Protein AF-0000000075629255 (afdb_homodimer)

Secondary structure (DSSP, 8-state):
--TT--EEEEE--TTSSHHHHHHHHHPPPTT----S----STTEEEEEEEEE-HHHHTT-S----SSSEEETTEEEEEEEEEEPPP--TTGGGT-THHHHHHHHHHH-SEEEEEEETT--B-TTS-B--TTSS-HHHHHHHHHHHHHHHHHHHHHTTHHHHHHHHHHSSS--HHHHHHHHTGGGT--HHHHHHHHHHHTGGGS-GGG--HHHHHHHHHHHHHHHS-EEEEEE-TTSTTHHHHHHHHHHH-TTS-EEE--HHHHHHHHHHHHTTSEE--TT-S--EES-GGGS-HHHHHHHHHHIIIIIHHHSS-SHHHHHHIIIIIIS-EEEEEEESBTTTTB-TT--BS---EEEETT--HHHHHHHH-HHHHHTEEEEEETTTTEEE-TTPPP-TT-EEEEEE-----/--TT--EEEEE--TTSSHHHHHHHHHPPPTT----S----STTEEEEEEEEE-HHHHTT-S----SSSEEETTEEEEEEEEEEPPP--TTGGG--THHHHHHHHHHH-SEEEEEEETT--B-TTS-B--TTSS-HHHHHHHHHHHHHHHHHHHHHTTHHHHHHHHHHSSS--HHHHHHHHTGGGT--HHHHHHHHHHHTGGGS-GGG--HHHHHHHHHHHHHHHS-EEEEEE-TTSTTHHHHHHHHHHH-TTS-EEE--HHHHHHHHHHHHTTSEE--TT-S--EES-GGGS-HHHHHHHHHHIIIIIHHHSS-SHHHHHHIIIIIIS-EEEEEEESBTTTTB-TT--BS---EEEETT--HHHHHHHH-HHHHHTEEEEEETTTTEEE-TTPPP-TT-EEEEEE-----

Organism: Aeropyrum pernix (strain ATCC 700893 / DSM 11879 / JCM 9820 / NBRC 100138 / K1) (NCBI:txid272557)

InterPro domains:
  IPR004095 TGS [PF02824] (351-404)
  IPR004095 TGS [PS51880] (329-405)
  IPR006073 GTP binding domain [PF01926] (9-120)
  IPR006073 GTP binding domain [PR00326] (8-28)
  IPR006073 GTP binding domain [PR00326] (29-47)
  IPR006073 GTP binding domain [PR00326] (81-96)
  IPR006073 GTP binding domain [PR00326] (98-116)
  IPR012675 Beta-grasp domain superfamily [G3DSA:3.10.20.30] (330-407)
  IPR012676 TGS-like [SSF81271] (333-404)
  IPR013646 Obg-like GTPase YGR210-like, G4 motif-containing domain [PF08438] (231-338)
  IPR027417 P-loop containing nucleoside triphosphate hydrolase [G3DSA:3.40.50.300] (8-326)
  IPR027417 P-loop containing nucleoside triphosphate hydrolase [SSF52540] (7-287)
  IPR031167 OBG-type guanine nucleotide-binding (G) domain [PS51710] (6-278)

Structure (mmCIF, N/CA/C/O backbone):
data_AF-0000000075629255-model_v1
#
loop_
_entity.id
_entity.type
_entity.pdbx_description
1 polymer 'GTP-binding protein'
#
loop_
_atom_site.group_PDB
_atom_site.id
_atom_site.type_symbol
_atom_site.label_atom_id
_atom_site.label_alt_id
_atom_site.label_comp_id
_atom_site.label_asym_id
_atom_site.label_entity_id
_atom_site.label_seq_id
_atom_site.pdbx_PDB_ins_code
_atom_site.Cartn_x
_atom_site.Cartn_y
_atom_site.Cartn_z
_atom_site.occupancy
_atom_site.B_iso_or_equiv
_atom_site.auth_seq_id
_atom_site.auth_comp_id
_atom_site.auth_asym_id
_atom_site.auth_atom_id
_atom_site.pdbx_PDB_model_num
ATOM 1 N N . MET A 1 1 ? 13 -17.859 3.586 1 31.09 1 MET A N 1
ATOM 2 C CA . MET A 1 1 ? 11.742 -17.719 2.867 1 31.09 1 MET A CA 1
ATOM 3 C C . MET A 1 1 ? 10.914 -19 2.938 1 31.09 1 MET A C 1
ATOM 5 O O . MET A 1 1 ? 11.453 -20.094 2.742 1 31.09 1 MET A O 1
ATOM 9 N N . GLU A 1 2 ? 9.961 -19.172 3.686 1 42.31 2 GLU A N 1
ATOM 10 C CA . GLU A 1 2 ? 9.289 -20.469 3.826 1 42.31 2 GLU A CA 1
ATOM 11 C C . GLU A 1 2 ? 9.172 -21.172 2.479 1 42.31 2 GLU A C 1
ATOM 13 O O . GLU A 1 2 ? 8.781 -20.562 1.481 1 42.31 2 GLU A O 1
ATOM 18 N N . ALA A 1 3 ? 9.867 -22.125 2.217 1 42.16 3 ALA A N 1
ATOM 19 C CA . ALA A 1 3 ? 9.938 -23.078 1.11 1 42.16 3 ALA A CA 1
ATOM 20 C C . ALA A 1 3 ? 8.547 -23.406 0.581 1 42.16 3 ALA A C 1
ATOM 22 O O . ALA A 1 3 ? 7.648 -23.766 1.35 1 42.16 3 ALA A O 1
ATOM 23 N N . GLY A 1 4 ? 8.109 -22.906 -0.602 1 58.44 4 GLY A N 1
ATOM 24 C CA . GLY A 1 4 ? 7.07 -23.547 -1.386 1 58.44 4 GLY A CA 1
ATOM 25 C C . GLY A 1 4 ? 5.891 -22.641 -1.67 1 58.44 4 GLY A C 1
ATOM 26 O O . GLY A 1 4 ? 4.855 -23.094 -2.162 1 58.44 4 GLY A O 1
ATOM 27 N N . SER A 1 5 ? 6.094 -21.266 -1.151 1 80.25 5 SER A N 1
ATOM 28 C CA . SER A 1 5 ? 4.891 -20.484 -1.394 1 80.25 5 SER A CA 1
ATOM 29 C C . SER A 1 5 ? 4.871 -19.922 -2.811 1 80.25 5 SER A C 1
ATOM 31 O O . SER A 1 5 ? 5.926 -19.625 -3.379 1 80.25 5 SER A O 1
ATOM 33 N N . ILE A 1 6 ? 3.791 -20.062 -3.4 1 93.38 6 ILE A N 1
ATOM 34 C CA . ILE A 1 6 ? 3.545 -19.516 -4.73 1 93.38 6 ILE A CA 1
ATOM 35 C C . ILE A 1 6 ? 3.732 -18 -4.711 1 93.38 6 ILE A C 1
ATOM 37 O O . ILE A 1 6 ? 3.285 -17.328 -3.781 1 93.38 6 ILE A O 1
ATOM 41 N N . VAL A 1 7 ? 4.504 -17.516 -5.684 1 95.06 7 VAL A N 1
ATOM 42 C CA . VAL A 1 7 ? 4.738 -16.078 -5.809 1 95.06 7 VAL A CA 1
ATOM 43 C C . VAL A 1 7 ? 4.125 -15.57 -7.109 1 95.06 7 VAL A C 1
ATOM 45 O O . VAL A 1 7 ? 4.48 -16.031 -8.195 1 95.06 7 VAL A O 1
ATOM 48 N N . LEU A 1 8 ? 3.232 -14.648 -6.98 1 97.25 8 LEU A N 1
ATOM 49 C CA . LEU A 1 8 ? 2.646 -13.984 -8.141 1 97.25 8 LEU A CA 1
ATOM 50 C C . LEU A 1 8 ? 3.232 -12.586 -8.312 1 97.25 8 LEU A C 1
ATOM 52 O O . LEU A 1 8 ? 3.219 -11.781 -7.383 1 97.25 8 LEU A O 1
ATOM 56 N N . GLY A 1 9 ? 3.77 -12.344 -9.492 1 96.12 9 GLY A N 1
ATOM 57 C CA . GLY A 1 9 ? 4.328 -11.031 -9.781 1 96.12 9 GLY A CA 1
ATOM 58 C C . GLY A 1 9 ? 3.334 -10.094 -10.438 1 96.12 9 GLY A C 1
ATOM 59 O O . GLY A 1 9 ? 2.748 -10.422 -11.477 1 96.12 9 GLY A O 1
ATOM 60 N N . LEU A 1 10 ? 3.127 -8.938 -9.844 1 96.31 10 LEU A N 1
ATOM 61 C CA . LEU A 1 10 ? 2.291 -7.902 -10.438 1 96.31 10 LEU A CA 1
ATOM 62 C C . LEU A 1 10 ? 3.107 -7.012 -11.367 1 96.31 10 LEU A C 1
ATOM 64 O O . LEU A 1 10 ? 4.051 -6.352 -10.93 1 96.31 10 LEU A O 1
ATOM 68 N N . VAL A 1 11 ? 2.719 -6.996 -12.594 1 93.38 11 VAL A N 1
ATOM 69 C CA . VAL A 1 11 ? 3.439 -6.207 -13.586 1 93.38 11 VAL A CA 1
ATOM 70 C C . VAL A 1 11 ? 2.488 -5.207 -14.242 1 93.38 11 VAL A C 1
ATOM 72 O O . VAL A 1 11 ? 1.366 -5.559 -14.617 1 93.38 11 VAL A O 1
ATOM 75 N N . GLY A 1 12 ? 2.922 -4 -14.336 1 90.19 12 GLY A N 1
ATOM 76 C CA . GLY A 1 12 ? 2.131 -2.955 -14.969 1 90.19 12 GLY A CA 1
ATOM 77 C C . GLY A 1 12 ? 2.762 -1.58 -14.852 1 90.19 12 GLY A C 1
ATOM 78 O O . GLY A 1 12 ? 3.623 -1.354 -14 1 90.19 12 GLY A O 1
ATOM 79 N N . LYS A 1 13 ? 2.316 -0.713 -15.734 1 84.25 13 LYS A N 1
ATOM 80 C CA . LYS A 1 13 ? 2.832 0.653 -15.695 1 84.25 13 LYS A CA 1
ATOM 81 C C . LYS A 1 13 ? 2.205 1.443 -14.547 1 84.25 13 LYS A C 1
ATOM 83 O O . LYS A 1 13 ? 1.347 0.928 -13.828 1 84.25 13 LYS A O 1
ATOM 88 N N . THR A 1 14 ? 2.66 2.652 -14.383 1 77.81 14 THR A N 1
ATOM 89 C CA . THR A 1 14 ? 2.145 3.521 -13.336 1 77.81 14 THR A CA 1
ATOM 90 C C . THR A 1 14 ? 0.702 3.926 -13.625 1 77.81 14 THR A C 1
ATOM 92 O O . THR A 1 14 ? 0.316 4.074 -14.789 1 77.81 14 THR A O 1
ATOM 95 N N . ASN A 1 15 ? -0.172 4.008 -12.664 1 80.69 15 ASN A N 1
ATOM 96 C CA . ASN A 1 15 ? -1.511 4.59 -12.68 1 80.69 15 ASN A CA 1
ATOM 97 C C . ASN A 1 15 ? -2.531 3.629 -13.281 1 80.69 15 ASN A C 1
ATOM 99 O O . ASN A 1 15 ? -3.689 3.996 -13.492 1 80.69 15 ASN A O 1
ATOM 103 N N . VAL A 1 16 ? -2.154 2.42 -13.492 1 89.94 16 VAL A N 1
ATOM 104 C CA . VAL A 1 16 ? -3.105 1.456 -14.039 1 89.94 16 VAL A CA 1
ATOM 105 C C . VAL A 1 16 ? -3.84 0.754 -12.898 1 89.94 16 VAL A C 1
ATOM 107 O O . VAL A 1 16 ? -4.746 -0.049 -13.133 1 89.94 16 VAL A O 1
ATOM 110 N N . GLY A 1 17 ? -3.438 0.975 -11.703 1 90.19 17 GLY A N 1
ATOM 111 C CA . GLY A 1 17 ? -4.09 0.395 -10.547 1 90.19 17 GLY A CA 1
ATOM 112 C C . GLY A 1 17 ? -3.309 -0.752 -9.93 1 90.19 17 GLY A C 1
ATOM 113 O O . GLY A 1 17 ? -3.846 -1.517 -9.125 1 90.19 17 GLY A O 1
ATOM 114 N N . LYS A 1 18 ? -2.07 -0.898 -10.32 1 91.69 18 LYS A N 1
ATOM 115 C CA . LYS A 1 18 ? -1.198 -1.955 -9.82 1 91.69 18 LYS A CA 1
ATOM 116 C C . LYS A 1 18 ? -1.061 -1.877 -8.305 1 91.69 18 LYS A C 1
ATOM 118 O O . LYS A 1 18 ? -1.255 -2.875 -7.605 1 91.69 18 LYS A O 1
ATOM 123 N N . SER A 1 19 ? -0.744 -0.715 -7.789 1 87.81 19 SER A N 1
ATOM 124 C CA . SER A 1 19 ? -0.58 -0.538 -6.348 1 87.81 19 SER A CA 1
ATOM 125 C C . SER A 1 19 ? -1.904 -0.717 -5.613 1 87.81 19 SER A C 1
ATOM 127 O O . SER A 1 19 ? -1.934 -1.223 -4.492 1 87.81 19 SER A O 1
ATOM 129 N N . THR A 1 20 ? -2.992 -0.248 -6.258 1 91.81 20 THR A N 1
ATOM 130 C CA . THR A 1 20 ? -4.312 -0.428 -5.668 1 91.81 20 THR A CA 1
ATOM 131 C C . THR A 1 20 ? -4.66 -1.91 -5.555 1 91.81 20 THR A C 1
ATOM 133 O O . THR A 1 20 ? -5.188 -2.355 -4.531 1 91.81 20 THR A O 1
ATOM 136 N N . PHE A 1 21 ? -4.34 -2.635 -6.609 1 96.62 21 PHE A N 1
ATOM 137 C CA . PHE A 1 21 ? -4.555 -4.078 -6.582 1 96.62 21 PHE A CA 1
ATOM 138 C C . PHE A 1 21 ? -3.744 -4.723 -5.465 1 96.62 21 PHE A C 1
ATOM 140 O O . PHE A 1 21 ? -4.27 -5.531 -4.695 1 96.62 21 PHE A O 1
ATOM 147 N N . PHE A 1 22 ? -2.494 -4.332 -5.391 1 94.31 22 PHE A N 1
ATOM 148 C CA . PHE A 1 22 ? -1.605 -4.863 -4.363 1 94.31 22 PHE A CA 1
ATOM 149 C C . PHE A 1 22 ? -2.172 -4.605 -2.973 1 94.31 22 PHE A C 1
ATOM 151 O O . PHE A 1 22 ? -2.236 -5.516 -2.145 1 94.31 22 PHE A O 1
ATOM 158 N N . ALA A 1 23 ? -2.629 -3.426 -2.736 1 89.69 23 ALA A N 1
ATOM 159 C CA . ALA A 1 23 ? -3.195 -3.045 -1.444 1 89.69 23 ALA A CA 1
ATOM 160 C C . ALA A 1 23 ? -4.477 -3.824 -1.158 1 89.69 23 ALA A C 1
ATOM 162 O O . ALA A 1 23 ? -4.668 -4.328 -0.049 1 89.69 23 ALA A O 1
ATOM 163 N N . ALA A 1 24 ? -5.301 -3.969 -2.137 1 94.56 24 ALA A N 1
ATOM 164 C CA . ALA A 1 24 ? -6.578 -4.66 -1.975 1 94.56 24 ALA A CA 1
ATOM 165 C C . ALA A 1 24 ? -6.363 -6.145 -1.69 1 94.56 24 ALA A C 1
ATOM 167 O O . ALA A 1 24 ? -6.973 -6.703 -0.776 1 94.56 24 ALA A O 1
ATOM 168 N N . ALA A 1 25 ? -5.461 -6.719 -2.441 1 95.5 25 ALA A N 1
ATOM 169 C CA . ALA A 1 25 ? -5.223 -8.156 -2.361 1 95.5 25 ALA A CA 1
ATOM 170 C C . ALA A 1 25 ? -4.539 -8.531 -1.05 1 95.5 25 ALA A C 1
ATOM 172 O O . ALA A 1 25 ? -4.637 -9.672 -0.593 1 95.5 25 ALA A O 1
ATOM 173 N N . THR A 1 26 ? -3.846 -7.57 -0.436 1 89.56 26 THR A N 1
ATOM 174 C CA . THR A 1 26 ? -3.051 -7.895 0.743 1 89.56 26 THR A CA 1
ATOM 175 C C . THR A 1 26 ? -3.707 -7.344 2.006 1 89.56 26 THR A C 1
ATOM 177 O O . THR A 1 26 ? -3.152 -7.461 3.102 1 89.56 26 THR A O 1
ATOM 180 N N . GLU A 1 27 ? -4.844 -6.727 1.787 1 81.25 27 GLU A N 1
ATOM 181 C CA . GLU A 1 27 ? -5.59 -6.289 2.963 1 81.25 27 GLU A CA 1
ATOM 182 C C . GLU A 1 27 ? -5.898 -7.461 3.889 1 81.25 27 GLU A C 1
ATOM 184 O O . GLU A 1 27 ? -6.262 -8.539 3.428 1 81.25 27 GLU A O 1
ATOM 189 N N . VAL A 1 28 ? -5.613 -7.176 5.117 1 67.44 28 VAL A N 1
ATOM 190 C CA . VAL A 1 28 ? -5.836 -8.234 6.094 1 67.44 28 VAL A CA 1
ATOM 191 C C . VAL A 1 28 ? -7.336 -8.406 6.34 1 67.44 28 VAL A C 1
ATOM 193 O O . VAL A 1 28 ? -8.039 -7.43 6.605 1 67.44 28 VAL A O 1
ATOM 196 N N . PRO A 1 29 ? -7.75 -9.633 6.023 1 61.5 29 PRO A N 1
ATOM 197 C CA . PRO A 1 29 ? -9.172 -9.859 6.312 1 61.5 29 PRO A CA 1
ATOM 198 C C . PRO A 1 29 ? -9.5 -9.695 7.793 1 61.5 29 PRO A C 1
ATOM 200 O O . PRO A 1 29 ? -8.617 -9.805 8.648 1 61.5 29 PRO A O 1
ATOM 203 N N . VAL A 1 30 ? -10.75 -9.266 8.125 1 57.47 30 VAL A N 1
ATOM 204 C CA . VAL A 1 30 ? -11.297 -8.984 9.445 1 57.47 30 VAL A CA 1
ATOM 205 C C . VAL A 1 30 ? -11.047 -10.172 10.367 1 57.47 30 VAL A C 1
ATOM 207 O O . VAL A 1 30 ? -11.086 -11.328 9.938 1 57.47 30 VAL A O 1
ATOM 210 N N . LYS A 1 31 ? -10.773 -10.094 11.562 1 56.34 31 LYS A N 1
ATOM 211 C CA . LYS A 1 31 ? -10.852 -10.984 12.719 1 56.34 31 LYS A CA 1
ATOM 212 C C . LYS A 1 31 ? -9.656 -11.938 12.766 1 56.34 31 LYS A C 1
ATOM 214 O O . LYS A 1 31 ? -9.742 -13.023 13.336 1 56.34 31 LYS A O 1
ATOM 219 N N . ILE A 1 32 ? -8.727 -11.562 11.836 1 54.44 32 ILE A N 1
ATOM 220 C CA . ILE A 1 32 ? -7.684 -12.578 11.898 1 54.44 32 ILE A CA 1
ATOM 221 C C . ILE A 1 32 ? -6.531 -12.086 12.766 1 54.44 32 ILE A C 1
ATOM 223 O O . ILE A 1 32 ? -5.898 -11.07 12.453 1 54.44 32 ILE A O 1
ATOM 227 N N . GLU A 1 33 ? -6.523 -12.5 13.914 1 53.94 33 GLU A N 1
ATOM 228 C CA . GLU A 1 33 ? -5.477 -12.172 14.883 1 53.94 33 GLU A CA 1
ATOM 229 C C . GLU A 1 33 ? -4.125 -12.727 14.438 1 53.94 33 GLU A C 1
ATOM 231 O O . GLU A 1 33 ? -3.092 -12.078 14.625 1 53.94 33 GLU A O 1
ATOM 236 N N . ASN A 1 34 ? -4.18 -14 13.93 1 54.41 34 ASN A N 1
ATOM 237 C CA . ASN A 1 34 ? -2.896 -14.656 13.688 1 54.41 34 ASN A CA 1
ATOM 238 C C . ASN A 1 34 ? -2.613 -14.797 12.195 1 54.41 34 ASN A C 1
ATOM 240 O O . ASN A 1 34 ? -3.354 -15.477 11.484 1 54.41 34 ASN A O 1
ATOM 244 N N . ARG A 1 35 ? -1.658 -13.906 11.766 1 60.62 35 ARG A N 1
ATOM 245 C CA . ARG A 1 35 ? -1.276 -14.062 10.367 1 60.62 35 ARG A CA 1
ATOM 246 C C . ARG A 1 35 ? -0.141 -15.07 10.211 1 60.62 35 ARG A C 1
ATOM 248 O O . ARG A 1 35 ? 0.908 -14.93 10.844 1 60.62 35 ARG A O 1
ATOM 255 N N . PRO A 1 36 ? -0.364 -16.094 9.383 1 57.44 36 PRO A N 1
ATOM 256 C CA . PRO A 1 36 ? 0.616 -17.172 9.273 1 57.44 36 PRO A CA 1
ATOM 257 C C . PRO A 1 36 ? 1.936 -16.719 8.656 1 57.44 36 PRO A C 1
ATOM 259 O O . PRO A 1 36 ? 2.975 -17.344 8.875 1 57.44 36 PRO A O 1
ATOM 262 N N . PHE A 1 37 ? 1.873 -15.531 7.785 1 63.34 37 PHE A N 1
ATOM 263 C CA . PHE A 1 37 ? 3.08 -15.203 7.035 1 63.34 37 PHE A CA 1
ATOM 264 C C . PHE A 1 37 ? 3.348 -13.703 7.066 1 63.34 37 PHE A C 1
ATOM 266 O O . PHE A 1 37 ? 2.414 -12.898 7.027 1 63.34 37 PHE A O 1
ATOM 273 N N . VAL A 1 38 ? 4.633 -13.422 7.477 1 66 38 VAL A N 1
ATOM 274 C CA . VAL A 1 38 ? 5.023 -12.016 7.461 1 66 38 VAL A CA 1
ATOM 275 C C . VAL A 1 38 ? 6.137 -11.797 6.438 1 66 38 VAL A C 1
ATOM 277 O O . VAL A 1 38 ? 7.027 -12.641 6.293 1 66 38 VAL A O 1
ATOM 280 N N . THR A 1 39 ? 5.918 -10.812 5.605 1 74.12 39 THR A N 1
ATOM 281 C CA . THR A 1 39 ? 6.969 -10.414 4.672 1 74.12 39 THR A CA 1
ATOM 282 C C . THR A 1 39 ? 7.648 -9.125 5.137 1 74.12 39 THR A C 1
ATOM 284 O O . THR A 1 39 ? 6.984 -8.219 5.637 1 74.12 39 THR A O 1
ATOM 287 N N . ILE A 1 40 ? 8.93 -9.133 5.059 1 77.69 40 ILE A N 1
ATOM 288 C CA . ILE A 1 40 ? 9.68 -7.98 5.543 1 77.69 40 ILE A CA 1
ATOM 289 C C . ILE A 1 40 ? 9.914 -7.004 4.391 1 77.69 40 ILE A C 1
ATOM 291 O O . ILE A 1 40 ? 10.195 -5.824 4.621 1 77.69 40 ILE A O 1
ATOM 295 N N . GLU A 1 41 ? 9.867 -7.527 3.135 1 83.38 41 GLU A N 1
ATOM 296 C CA . GLU A 1 41 ? 10.055 -6.664 1.974 1 83.38 41 GLU A CA 1
ATOM 297 C C . GLU A 1 41 ? 8.797 -5.84 1.692 1 83.38 41 GLU A C 1
ATOM 299 O O . GLU A 1 41 ? 7.691 -6.375 1.693 1 83.38 41 GLU A O 1
ATOM 304 N N . PRO A 1 42 ? 8.992 -4.578 1.436 1 81.81 42 PRO A N 1
ATOM 305 C CA . PRO A 1 42 ? 7.832 -3.701 1.263 1 81.81 42 PRO A CA 1
ATOM 306 C C . PRO A 1 42 ? 7.012 -4.051 0.023 1 81.81 42 PRO A C 1
ATOM 308 O O . PRO A 1 42 ? 5.805 -3.789 -0.017 1 81.81 42 PRO A O 1
ATOM 311 N N . ASN A 1 43 ? 7.684 -4.551 -0.955 1 86.38 43 ASN A N 1
ATOM 312 C CA . ASN A 1 43 ? 6.984 -4.828 -2.205 1 86.38 43 ASN A CA 1
ATOM 313 C C . ASN A 1 43 ? 6.469 -6.262 -2.254 1 86.38 43 ASN A C 1
ATOM 315 O O . ASN A 1 43 ? 6.055 -6.742 -3.311 1 86.38 43 ASN A O 1
ATOM 319 N N . VAL A 1 44 ? 6.59 -6.926 -1.163 1 90.31 44 VAL A N 1
ATOM 320 C CA . VAL A 1 44 ? 6.047 -8.281 -1.073 1 90.31 44 VAL A CA 1
ATOM 321 C C . VAL A 1 44 ? 4.91 -8.312 -0.052 1 90.31 44 VAL A C 1
ATOM 323 O O . VAL A 1 44 ? 5.055 -7.809 1.063 1 90.31 44 VAL A O 1
ATOM 326 N N . GLY A 1 45 ? 3.783 -8.773 -0.448 1 88.75 45 GLY A N 1
ATOM 327 C CA . GLY A 1 45 ? 2.631 -8.938 0.424 1 88.75 45 GLY A CA 1
ATOM 328 C C . GLY A 1 45 ? 2.014 -10.32 0.332 1 88.75 45 GLY A C 1
ATOM 329 O O . GLY A 1 45 ? 2.438 -11.148 -0.481 1 88.75 45 GLY A O 1
ATOM 330 N N . VAL A 1 46 ? 1.094 -10.586 1.232 1 90.56 46 VAL A N 1
ATOM 331 C CA . VAL A 1 46 ? 0.417 -11.875 1.235 1 90.56 46 VAL A CA 1
ATOM 332 C C . VAL A 1 46 ? -1.032 -11.703 0.791 1 90.56 46 VAL A C 1
ATOM 334 O O . VAL A 1 46 ? -1.792 -10.953 1.408 1 90.56 46 VAL A O 1
ATOM 337 N N . GLY A 1 47 ? -1.305 -12.266 -0.382 1 92.38 47 GLY A N 1
ATOM 338 C CA . GLY A 1 47 ? -2.682 -12.438 -0.819 1 92.38 47 GLY A CA 1
ATOM 339 C C . GLY A 1 47 ? -3.213 -13.836 -0.579 1 92.38 47 GLY A C 1
ATOM 340 O O . GLY A 1 47 ? -2.523 -14.68 0 1 92.38 47 GLY A O 1
ATOM 341 N N . TYR A 1 48 ? -4.52 -14.109 -1.026 1 93.94 48 TYR A N 1
ATOM 342 C CA . TYR A 1 48 ? -5.105 -15.414 -0.732 1 93.94 48 TYR A CA 1
ATOM 343 C C . TYR A 1 48 ? -5.871 -15.953 -1.937 1 93.94 48 TYR A C 1
ATOM 345 O O . TYR A 1 48 ? -6.676 -15.234 -2.539 1 93.94 48 TYR A O 1
ATOM 353 N N . ALA A 1 49 ? -5.508 -17.125 -2.285 1 96.75 49 ALA A N 1
ATOM 354 C CA . ALA A 1 49 ? -6.41 -17.875 -3.143 1 96.75 49 ALA A CA 1
ATOM 355 C C . ALA A 1 49 ? -7.562 -18.469 -2.34 1 96.75 49 ALA A C 1
ATOM 357 O O . ALA A 1 49 ? -7.387 -18.859 -1.181 1 96.75 49 ALA A O 1
ATOM 358 N N . ARG A 1 50 ? -8.68 -18.531 -2.969 1 96.5 50 ARG A N 1
ATOM 359 C CA . ARG A 1 50 ? -9.883 -18.953 -2.262 1 96.5 50 ARG A CA 1
ATOM 360 C C . ARG A 1 50 ? -10.469 -20.219 -2.877 1 96.5 50 ARG A C 1
ATOM 362 O O . ARG A 1 50 ? -10.586 -20.328 -4.102 1 96.5 50 ARG A O 1
ATOM 369 N N . LYS A 1 51 ? -10.781 -21.141 -1.991 1 96.69 51 LYS A N 1
ATOM 370 C CA . LYS A 1 51 ? -11.445 -22.375 -2.387 1 96.69 51 LYS A CA 1
ATOM 371 C C . LYS A 1 51 ? -12.383 -22.859 -1.286 1 96.69 51 LYS A C 1
ATOM 373 O O . LYS A 1 51 ? -12.234 -22.484 -0.122 1 96.69 51 LYS A O 1
ATOM 378 N N . ARG A 1 52 ? -13.391 -23.641 -1.753 1 97.12 52 ARG A N 1
ATOM 379 C CA . ARG A 1 52 ? -14.242 -24.219 -0.731 1 97.12 52 ARG A CA 1
ATOM 380 C C . ARG A 1 52 ? -13.445 -25.125 0.2 1 97.12 52 ARG A C 1
ATOM 382 O O . ARG A 1 52 ? -12.641 -25.938 -0.258 1 97.12 52 ARG A O 1
ATOM 389 N N . CYS A 1 53 ? -13.641 -24.969 1.451 1 97.31 53 CYS A N 1
ATOM 390 C CA . CYS A 1 53 ? -12.859 -25.703 2.449 1 97.31 53 CYS A CA 1
ATOM 391 C C . CYS A 1 53 ? -13.281 -27.172 2.5 1 97.31 53 CYS A C 1
ATOM 393 O O . CYS A 1 53 ? -14.469 -27.484 2.4 1 97.31 53 CYS A O 1
ATOM 395 N N . ALA A 1 54 ? -12.344 -28.031 2.742 1 96.81 54 ALA A N 1
ATOM 396 C CA . ALA A 1 54 ? -12.594 -29.484 2.773 1 96.81 54 ALA A CA 1
ATOM 397 C C . ALA A 1 54 ? -13.562 -29.844 3.898 1 96.81 54 ALA A C 1
ATOM 399 O O . ALA A 1 54 ? -14.312 -30.812 3.791 1 96.81 54 ALA A O 1
ATOM 400 N N . HIS A 1 55 ? -13.578 -29.094 5.02 1 97.44 55 HIS A N 1
ATOM 401 C CA . HIS A 1 55 ? -14.438 -29.453 6.141 1 97.44 55 HIS A CA 1
ATOM 402 C C . HIS A 1 55 ? -15.906 -29.406 5.738 1 97.44 55 HIS A C 1
ATOM 404 O O . HIS A 1 55 ? -16.734 -30.156 6.277 1 97.44 55 HIS A O 1
ATOM 410 N N . VAL A 1 56 ? -16.234 -28.484 4.852 1 97.12 56 VAL A N 1
ATOM 411 C CA . VAL A 1 56 ? -17.609 -28.344 4.383 1 97.12 56 VAL A CA 1
ATOM 412 C C . VAL A 1 56 ? -18 -29.578 3.559 1 97.12 56 VAL A C 1
ATOM 414 O O . VAL A 1 56 ? -19.078 -30.141 3.748 1 97.12 56 VAL A O 1
ATOM 417 N N . GLU A 1 57 ? -17.156 -29.969 2.691 1 93.56 57 GLU A N 1
ATOM 418 C CA . GLU A 1 57 ? -17.422 -31.125 1.833 1 93.56 57 GLU A CA 1
ATOM 419 C C . GLU A 1 57 ? -17.531 -32.406 2.65 1 93.56 57 GLU A C 1
ATOM 421 O O . GLU A 1 57 ? -18.312 -33.312 2.314 1 93.56 57 GLU A O 1
ATOM 426 N N . LEU A 1 58 ? -16.75 -32.469 3.703 1 95.69 58 LEU A N 1
ATOM 427 C CA . LEU A 1 58 ? -16.703 -33.688 4.543 1 95.69 58 LEU A CA 1
ATOM 428 C C . LEU A 1 58 ? -17.812 -33.656 5.582 1 95.69 58 LEU A C 1
ATOM 430 O O . LEU A 1 58 ? -18.016 -34.625 6.301 1 95.69 58 LEU A O 1
ATOM 434 N N . GLY A 1 59 ? -18.516 -32.5 5.707 1 95.62 59 GLY A N 1
ATOM 435 C CA . GLY A 1 59 ? -19.594 -32.375 6.668 1 95.62 59 GLY A CA 1
ATOM 436 C C . GLY A 1 59 ? -19.109 -32.219 8.094 1 95.62 59 GLY A C 1
ATOM 437 O O . GLY A 1 59 ? -19.781 -32.625 9.039 1 95.62 59 GLY A O 1
ATOM 438 N N . LEU A 1 60 ? -17.953 -31.734 8.219 1 96.19 60 LEU A N 1
ATOM 439 C CA . LEU A 1 60 ? -17.422 -31.484 9.555 1 96.19 60 LEU A CA 1
ATOM 440 C C . LEU A 1 60 ? -17.953 -30.172 10.109 1 96.19 60 LEU A C 1
ATOM 442 O O . LEU A 1 60 ? -18.172 -29.219 9.359 1 96.19 60 LEU A O 1
ATOM 446 N N . PRO A 1 61 ? -18.141 -30.094 11.422 1 94.62 61 PRO A N 1
ATOM 447 C CA . PRO A 1 61 ? -18.734 -28.906 12.023 1 94.62 61 PRO A CA 1
ATOM 448 C C . PRO A 1 61 ? -17.797 -27.688 11.992 1 94.62 61 PRO A C 1
ATOM 450 O O . PRO A 1 61 ? -18.25 -26.547 12.062 1 94.62 61 PRO A O 1
ATOM 453 N N . ARG A 1 62 ? -16.469 -27.969 11.969 1 96 62 ARG A N 1
ATOM 454 C CA . ARG A 1 62 ? -15.5 -26.875 11.984 1 96 62 ARG A CA 1
ATOM 455 C C . ARG A 1 62 ? -14.141 -27.344 11.461 1 96 62 ARG A C 1
ATOM 457 O O . ARG A 1 62 ? -13.945 -28.531 11.195 1 96 62 ARG A O 1
ATOM 464 N N . CYS A 1 63 ? -13.32 -26.438 11.258 1 97 63 CYS A N 1
ATOM 465 C CA . CYS A 1 63 ? -11.906 -26.688 11.008 1 97 63 CYS A CA 1
ATOM 466 C C . CYS A 1 63 ? -11.031 -25.734 11.836 1 97 63 CYS A C 1
ATOM 468 O O . CYS A 1 63 ? -11.531 -24.797 12.445 1 97 63 CYS A O 1
ATOM 470 N N . ASP A 1 64 ? -9.789 -26.047 11.969 1 95.31 64 ASP A N 1
ATOM 471 C CA . ASP A 1 64 ? -8.836 -25.281 12.773 1 95.31 64 ASP A CA 1
ATOM 472 C C . ASP A 1 64 ? -7.621 -24.875 11.938 1 95.31 64 ASP A C 1
ATOM 474 O O . ASP A 1 64 ? -6.504 -25.344 12.188 1 95.31 64 ASP A O 1
ATOM 478 N N . PRO A 1 65 ? -7.855 -23.953 11 1 92.81 65 PRO A N 1
ATOM 479 C CA . PRO A 1 65 ? -6.746 -23.609 10.109 1 92.81 65 PRO A CA 1
ATOM 480 C C . PRO A 1 65 ? -5.566 -22.984 10.844 1 92.81 65 PRO A C 1
ATOM 482 O O . PRO A 1 65 ? -5.758 -22.188 11.766 1 92.81 65 PRO A O 1
ATOM 485 N N . VAL A 1 66 ? -4.344 -23.359 10.438 1 90.06 66 VAL A N 1
ATOM 486 C CA . VAL A 1 66 ? -3.121 -22.828 11.031 1 90.06 66 VAL A CA 1
ATOM 487 C C . VAL A 1 66 ? -2.338 -22.047 9.992 1 90.06 66 VAL A C 1
ATOM 489 O O . VAL A 1 66 ? -2.039 -20.859 10.195 1 90.06 66 VAL A O 1
ATOM 492 N N . ASN A 1 67 ? -2.08 -22.609 8.82 1 89.38 67 ASN A N 1
ATOM 493 C CA . ASN A 1 67 ? -1.266 -21.938 7.816 1 89.38 67 ASN A CA 1
ATOM 494 C C . ASN A 1 67 ? -2.131 -21.219 6.785 1 89.38 67 ASN A C 1
ATOM 496 O O . ASN A 1 67 ? -1.651 -20.875 5.707 1 89.38 67 ASN A O 1
ATOM 500 N N . SER A 1 68 ? -3.393 -21.125 7.07 1 91.88 68 SER A N 1
ATOM 501 C CA . SER A 1 68 ? -4.387 -20.5 6.203 1 91.88 68 SER A CA 1
ATOM 502 C C . SER A 1 68 ? -5.551 -19.938 7.012 1 91.88 68 SER A C 1
ATOM 504 O O . SER A 1 68 ? -5.449 -19.781 8.227 1 91.88 68 SER A O 1
ATOM 506 N N . LEU A 1 69 ? -6.605 -19.516 6.262 1 90.38 69 LEU A N 1
ATOM 507 C CA . LEU A 1 69 ? -7.809 -19.016 6.918 1 90.38 69 LEU A CA 1
ATOM 508 C C . LEU A 1 69 ? -9.047 -19.719 6.375 1 90.38 69 LEU A C 1
ATOM 510 O O . LEU A 1 69 ? -9.039 -20.234 5.254 1 90.38 69 LEU A O 1
ATOM 514 N N . CYS A 1 70 ? -9.977 -19.781 7.273 1 93.25 70 CYS A N 1
ATOM 515 C CA . CYS A 1 70 ? -11.281 -20.281 6.832 1 93.25 70 CYS A CA 1
ATOM 516 C C . CYS A 1 70 ? -12.391 -19.312 7.25 1 93.25 70 CYS A C 1
ATOM 518 O O . CYS A 1 70 ? -12.562 -19.031 8.438 1 93.25 70 CYS A O 1
ATOM 520 N N . ILE A 1 71 ? -13.07 -18.797 6.293 1 92.5 71 ILE A N 1
ATOM 521 C CA . ILE A 1 71 ? -14.148 -17.844 6.535 1 92.5 71 ILE A CA 1
ATOM 522 C C . ILE A 1 71 ? -15.438 -18.344 5.883 1 92.5 71 ILE A C 1
ATOM 524 O O . ILE A 1 71 ? -15.531 -18.422 4.656 1 92.5 71 ILE A O 1
ATOM 528 N N . GLU A 1 72 ? -16.375 -18.703 6.715 1 92.94 72 GLU A N 1
ATOM 529 C CA . GLU A 1 72 ? -17.703 -19.141 6.273 1 92.94 72 GLU A CA 1
ATOM 530 C C . GLU A 1 72 ? -17.594 -20.25 5.23 1 92.94 72 GLU A C 1
ATOM 532 O O . GLU A 1 72 ? -18.25 -20.188 4.18 1 92.94 72 GLU A O 1
ATOM 537 N N . GLY A 1 73 ? -16.672 -21.156 5.438 1 95.5 73 GLY A N 1
ATOM 538 C CA . GLY A 1 73 ? -16.578 -22.344 4.617 1 95.5 73 GLY A CA 1
ATOM 539 C C . GLY A 1 73 ? -15.641 -22.188 3.439 1 95.5 73 GLY A C 1
ATOM 540 O O . GLY A 1 73 ? -15.508 -23.109 2.621 1 95.5 73 GLY A O 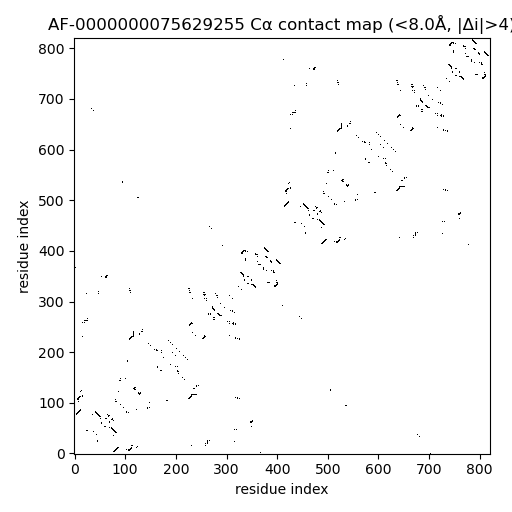1
ATOM 541 N N . TRP A 1 74 ? -15.031 -21.062 3.361 1 95.38 74 TRP A N 1
ATOM 542 C CA . TRP A 1 74 ? -14.047 -20.828 2.312 1 95.38 74 TRP A CA 1
ATOM 543 C C . TRP A 1 74 ? -12.633 -20.812 2.885 1 95.38 74 TRP A C 1
ATOM 545 O O . TRP A 1 74 ? -12.352 -20.094 3.846 1 95.38 74 TRP A O 1
ATOM 555 N N . ARG A 1 75 ? -11.797 -21.641 2.326 1 95.25 75 ARG A N 1
ATOM 556 C CA . ARG A 1 75 ? -10.398 -21.672 2.732 1 95.25 75 ARG A CA 1
ATOM 557 C C . ARG A 1 75 ? -9.586 -20.641 1.968 1 95.25 75 ARG A C 1
ATOM 559 O O . ARG A 1 75 ? -9.664 -20.562 0.74 1 95.25 75 ARG A O 1
ATOM 566 N N . PHE A 1 76 ? -8.969 -19.766 2.629 1 94.31 76 PHE A N 1
ATOM 567 C CA . PHE A 1 76 ? -8.086 -18.75 2.059 1 94.31 76 PHE A CA 1
ATOM 568 C C . PHE A 1 76 ? -6.625 -19.188 2.189 1 94.31 76 PHE A C 1
ATOM 570 O O . PHE A 1 76 ? -6.07 -19.188 3.291 1 94.31 76 PHE A O 1
ATOM 577 N N . ILE A 1 77 ? -6.035 -19.531 1.104 1 94.69 77 ILE A N 1
ATOM 578 C CA . ILE A 1 77 ? -4.691 -20.094 1.063 1 94.69 77 ILE A CA 1
ATOM 579 C C . ILE A 1 77 ? -3.684 -19 0.713 1 94.69 77 ILE A C 1
ATOM 581 O O . ILE A 1 77 ? -3.781 -18.375 -0.344 1 94.69 77 ILE A O 1
ATOM 585 N N . PRO A 1 78 ? -2.744 -18.766 1.546 1 93 78 PRO A N 1
ATOM 586 C CA . PRO A 1 78 ? -1.821 -17.656 1.336 1 93 78 PRO A CA 1
ATOM 587 C C . PRO A 1 78 ? -0.938 -17.844 0.105 1 93 78 PRO A C 1
ATOM 589 O O . PRO A 1 78 ? -0.487 -18.953 -0.173 1 93 78 PRO A O 1
ATOM 592 N N . VAL A 1 79 ? -0.819 -16.781 -0.625 1 94.38 79 VAL A N 1
ATOM 593 C CA . VAL A 1 79 ? 0.119 -16.672 -1.737 1 94.38 79 VAL A CA 1
ATOM 594 C C . VAL A 1 79 ? 0.882 -15.359 -1.647 1 94.38 79 VAL A C 1
ATOM 596 O O . VAL A 1 79 ? 0.345 -14.352 -1.171 1 94.38 79 VAL A O 1
ATOM 599 N N . LYS A 1 80 ? 2.1 -15.352 -2.07 1 93.69 80 LYS A N 1
ATOM 600 C CA . LYS A 1 80 ? 2.889 -14.125 -2.053 1 93.69 80 LYS A CA 1
ATOM 601 C C . LYS A 1 80 ? 2.629 -13.289 -3.301 1 93.69 80 LYS A C 1
ATOM 603 O O . LYS A 1 80 ? 2.521 -13.828 -4.406 1 93.69 80 LYS A O 1
ATOM 608 N N . LEU A 1 81 ? 2.414 -12.039 -3.066 1 95.25 81 LEU A N 1
ATOM 609 C CA . LEU A 1 81 ? 2.305 -11.07 -4.148 1 95.25 81 LEU A CA 1
ATOM 610 C C . LEU A 1 81 ? 3.531 -10.164 -4.195 1 95.25 81 LEU A C 1
ATOM 612 O O . LEU A 1 81 ? 3.947 -9.625 -3.168 1 95.25 81 LEU A O 1
ATOM 616 N N . LEU A 1 82 ? 4.102 -10.094 -5.316 1 94.12 82 LEU A N 1
ATOM 617 C CA . LEU A 1 82 ? 5.281 -9.258 -5.531 1 94.12 82 LEU A CA 1
ATOM 618 C C . LEU A 1 82 ? 4.953 -8.07 -6.426 1 94.12 82 LEU A C 1
ATOM 620 O O . LEU A 1 82 ? 4.574 -8.25 -7.586 1 94.12 82 LEU A O 1
ATOM 624 N N . ASP A 1 83 ? 5 -6.906 -5.879 1 91.25 83 ASP A N 1
ATOM 625 C CA . ASP A 1 83 ? 4.828 -5.688 -6.664 1 91.25 83 ASP A CA 1
ATOM 626 C C . ASP A 1 83 ? 6.09 -5.359 -7.453 1 91.25 83 ASP A C 1
ATOM 628 O O . ASP A 1 83 ? 7.07 -4.867 -6.891 1 91.25 83 ASP A O 1
ATOM 632 N N . VAL A 1 84 ? 6.004 -5.605 -8.703 1 87.31 84 VAL A N 1
ATOM 633 C CA . VAL A 1 84 ? 7.16 -5.379 -9.562 1 87.31 84 VAL A CA 1
ATOM 634 C C . VAL A 1 84 ? 7.25 -3.9 -9.93 1 87.31 84 VAL A C 1
ATOM 636 O O . VAL A 1 84 ? 6.238 -3.27 -10.242 1 87.31 84 VAL A O 1
ATOM 639 N N . ALA A 1 85 ? 8.445 -3.352 -9.766 1 74.31 85 ALA A N 1
ATOM 640 C CA . ALA A 1 85 ? 8.648 -1.933 -10.055 1 74.31 85 ALA A CA 1
ATOM 641 C C . ALA A 1 85 ? 8.133 -1.572 -11.445 1 74.31 85 ALA A C 1
ATOM 643 O O . ALA A 1 85 ? 8.219 -2.379 -12.375 1 74.31 85 ALA A O 1
ATOM 644 N N . GLY A 1 86 ? 7.453 -0.425 -11.555 1 66.38 86 GLY A N 1
ATOM 645 C CA . GLY A 1 86 ? 6.809 0.009 -12.781 1 66.38 86 GLY A CA 1
ATOM 646 C C . GLY A 1 86 ? 7.719 -0.054 -13.992 1 66.38 86 GLY A C 1
ATOM 647 O O . GLY A 1 86 ? 8.906 0.256 -13.898 1 66.38 86 GLY A O 1
ATOM 648 N N . LEU A 1 87 ? 7.18 -0.697 -15.125 1 61.81 87 LEU A N 1
ATOM 649 C CA . LEU A 1 87 ? 7.871 -0.832 -16.406 1 61.81 87 LEU A CA 1
ATOM 650 C C . LEU A 1 87 ? 7.93 0.506 -17.141 1 61.81 87 LEU A C 1
ATOM 652 O O . LEU A 1 87 ? 6.926 1.213 -17.234 1 61.81 87 LEU A O 1
ATOM 656 N N . VAL A 1 88 ? 9.125 1.117 -17.125 1 58.38 88 VAL A N 1
ATOM 657 C CA . VAL A 1 88 ? 9.273 2.266 -18.016 1 58.38 88 VAL A CA 1
ATOM 658 C C . VAL A 1 88 ? 9.742 1.797 -19.391 1 58.38 88 VAL A C 1
ATOM 660 O O . VAL A 1 88 ? 10.477 0.812 -19.5 1 58.38 88 VAL A O 1
ATOM 663 N N . PRO A 1 89 ? 9.039 2.322 -20.375 1 56.31 89 PRO A N 1
ATOM 664 C CA . PRO A 1 89 ? 9.531 1.942 -21.688 1 56.31 89 PRO A CA 1
ATOM 665 C C . PRO A 1 89 ? 11.055 1.987 -21.797 1 56.31 89 PRO A C 1
ATOM 667 O O . PRO A 1 89 ? 11.68 2.941 -21.328 1 56.31 89 PRO A O 1
ATOM 670 N N . GLY A 1 90 ? 11.656 0.951 -22.328 1 59.03 90 GLY A N 1
ATOM 671 C CA . GLY A 1 90 ? 13.102 0.868 -22.5 1 59.03 90 GLY A CA 1
ATOM 672 C C . GLY A 1 90 ? 13.805 0.25 -21.312 1 59.03 90 GLY A C 1
ATOM 673 O O . GLY A 1 90 ? 15.039 0.285 -21.219 1 59.03 90 GLY A O 1
ATOM 674 N N . ALA A 1 91 ? 13.062 -0.303 -20.469 1 55 91 ALA A N 1
ATOM 675 C CA . ALA A 1 91 ? 13.602 -0.912 -19.266 1 55 91 ALA A CA 1
ATOM 676 C C . ALA A 1 91 ? 14.633 -1.988 -19.594 1 55 91 ALA A C 1
ATOM 678 O O . ALA A 1 91 ? 15.602 -2.188 -18.859 1 55 91 ALA A O 1
ATOM 679 N N . HIS A 1 92 ? 14.516 -2.525 -20.734 1 51.09 92 HIS A N 1
ATOM 680 C CA . HIS A 1 92 ? 15.398 -3.613 -21.141 1 51.09 92 HIS A CA 1
ATOM 681 C C . HIS A 1 92 ? 16.781 -3.088 -21.5 1 51.09 92 HIS A C 1
ATOM 683 O O . HIS A 1 92 ? 17.75 -3.861 -21.578 1 51.09 92 HIS A O 1
ATOM 689 N N . ARG A 1 93 ? 16.859 -1.847 -21.719 1 56.09 93 ARG A N 1
ATOM 690 C CA . ARG A 1 93 ? 18.141 -1.283 -22.156 1 56.09 93 ARG A CA 1
ATOM 691 C C . ARG A 1 93 ? 19.062 -1.06 -20.969 1 56.09 93 ARG A C 1
ATOM 693 O O . ARG A 1 93 ? 20.094 -0.389 -21.109 1 56.09 93 ARG A O 1
ATOM 700 N N . GLY A 1 94 ? 18.828 -1.855 -19.891 1 52.47 94 GLY A N 1
ATOM 701 C CA . GLY A 1 94 ? 19.781 -1.987 -18.781 1 52.47 94 GLY A CA 1
ATOM 702 C C . GLY A 1 94 ? 19.766 -0.799 -17.844 1 52.47 94 GLY A C 1
ATOM 703 O O . GLY A 1 94 ? 20.656 -0.656 -17 1 52.47 94 GLY A O 1
ATOM 704 N N . ARG A 1 95 ? 18.938 0.073 -18.172 1 51.41 95 ARG A N 1
ATOM 705 C CA . ARG A 1 95 ? 19 1.176 -17.219 1 51.41 95 ARG A CA 1
ATOM 706 C C . ARG A 1 95 ? 18.406 0.767 -15.875 1 51.41 95 ARG A C 1
ATOM 708 O O . ARG A 1 95 ? 17.516 -0.093 -15.82 1 51.41 95 ARG A O 1
ATOM 715 N N . GLY A 1 96 ? 19.172 0.662 -14.766 1 51.94 96 GLY A N 1
ATOM 716 C CA . GLY A 1 96 ? 18.938 0.317 -13.375 1 51.94 96 GLY A CA 1
ATOM 717 C C . GLY A 1 96 ? 17.547 -0.225 -13.117 1 51.94 96 GLY A C 1
ATOM 718 O O . GLY A 1 96 ? 17.391 -1.203 -12.383 1 51.94 96 GLY A O 1
ATOM 719 N N . LEU A 1 97 ? 16.562 0.446 -13.625 1 54.75 97 LEU A N 1
ATOM 720 C CA . LEU A 1 97 ? 15.188 -0.013 -13.43 1 54.75 97 LEU A CA 1
ATOM 721 C C . LEU A 1 97 ? 14.977 -1.384 -14.062 1 54.75 97 LEU A C 1
ATOM 723 O O . LEU A 1 97 ? 14.305 -2.24 -13.492 1 54.75 97 LEU A O 1
ATOM 727 N N . GLY A 1 98 ? 15.82 -1.575 -15.078 1 60.41 98 GLY A N 1
ATOM 728 C CA . GLY A 1 98 ? 15.648 -2.82 -15.812 1 60.41 98 GLY A CA 1
ATOM 729 C C . GLY A 1 98 ? 16.094 -4.039 -15.023 1 60.41 98 GLY A C 1
ATOM 730 O O . GLY A 1 98 ? 15.453 -5.09 -15.086 1 60.41 98 GLY A O 1
ATOM 731 N N . ASN A 1 99 ? 17.094 -3.785 -14.109 1 65.94 99 ASN A N 1
ATOM 732 C CA . ASN A 1 99 ? 17.594 -4.934 -13.367 1 65.94 99 ASN A CA 1
ATOM 733 C C . ASN A 1 99 ? 16.672 -5.324 -12.227 1 65.94 99 ASN A C 1
ATOM 735 O O . ASN A 1 99 ? 16.453 -6.512 -11.977 1 65.94 99 ASN A O 1
ATOM 739 N N . ARG A 1 100 ? 16.094 -4.324 -11.594 1 72.44 100 ARG A N 1
ATOM 740 C CA . ARG A 1 100 ? 15.172 -4.629 -10.5 1 72.44 100 ARG A CA 1
ATOM 741 C C . ARG A 1 100 ? 13.898 -5.285 -11.031 1 72.44 100 ARG A C 1
ATOM 743 O O . ARG A 1 100 ? 13.398 -6.234 -10.43 1 72.44 100 ARG A O 1
ATOM 750 N N . PHE A 1 101 ? 13.438 -4.75 -12.117 1 74.12 101 PHE A N 1
ATOM 751 C CA . PHE A 1 101 ? 12.266 -5.32 -12.766 1 74.12 101 PHE A CA 1
ATOM 752 C C . PHE A 1 101 ? 12.492 -6.789 -13.102 1 74.12 101 PHE A C 1
ATOM 754 O O . PHE A 1 101 ? 11.688 -7.648 -12.75 1 74.12 101 PHE A O 1
ATOM 761 N N . LEU A 1 102 ? 13.641 -7 -13.602 1 73.81 102 LEU A N 1
ATOM 762 C CA . LEU A 1 102 ? 13.945 -8.352 -14.055 1 73.81 102 LEU A CA 1
ATOM 763 C C . LEU A 1 102 ? 14.164 -9.289 -12.875 1 73.81 102 LEU A C 1
ATOM 765 O O . LEU A 1 102 ? 13.766 -10.453 -12.914 1 73.81 102 LEU A O 1
ATOM 769 N N . ASP A 1 103 ? 14.734 -8.75 -11.883 1 78.06 103 ASP A N 1
ATOM 770 C CA . ASP A 1 103 ? 14.938 -9.531 -10.672 1 78.06 103 ASP A CA 1
ATOM 771 C C . ASP A 1 103 ? 13.609 -9.922 -10.031 1 78.06 103 ASP A C 1
ATOM 773 O O . ASP A 1 103 ? 13.461 -11.031 -9.516 1 78.06 103 ASP A O 1
ATOM 777 N N . ASP A 1 104 ? 12.719 -9.031 -10.117 1 85.06 104 ASP A N 1
ATOM 778 C CA . ASP A 1 104 ? 11.398 -9.305 -9.547 1 85.06 104 ASP A CA 1
ATOM 779 C C . ASP A 1 104 ? 10.633 -10.312 -10.391 1 85.06 104 ASP A C 1
ATOM 781 O O . ASP A 1 104 ? 10 -11.227 -9.859 1 85.06 104 ASP A O 1
ATOM 785 N N . VAL A 1 105 ? 10.727 -10.133 -11.633 1 84.94 105 VAL A N 1
ATOM 786 C CA . VAL A 1 105 ? 10.023 -11.031 -12.539 1 84.94 105 VAL A CA 1
ATOM 787 C C . VAL A 1 105 ? 10.578 -12.453 -12.391 1 84.94 105 VAL A C 1
ATOM 789 O O . VAL A 1 105 ? 9.82 -13.422 -12.422 1 84.94 105 VAL A O 1
ATOM 792 N N . ARG A 1 106 ? 11.82 -12.539 -12.172 1 83.81 106 ARG A N 1
ATOM 793 C CA . ARG A 1 106 ? 12.484 -13.836 -12.023 1 83.81 106 ARG A CA 1
ATOM 794 C C . ARG A 1 106 ? 11.938 -14.594 -10.82 1 83.81 106 ARG A C 1
ATOM 796 O O . ARG A 1 106 ? 11.789 -15.82 -10.875 1 83.81 106 ARG A O 1
ATOM 803 N N . LYS A 1 107 ? 11.594 -13.93 -9.875 1 88.56 107 LYS A N 1
ATOM 804 C CA . LYS A 1 107 ? 11.156 -14.531 -8.617 1 88.56 107 LYS A CA 1
ATOM 805 C C . LYS A 1 107 ? 9.719 -15.023 -8.711 1 88.56 107 LYS A C 1
ATOM 807 O O . LYS A 1 107 ? 9.289 -15.852 -7.906 1 88.56 107 LYS A O 1
ATOM 812 N N . ALA A 1 108 ? 9.031 -14.57 -9.664 1 93.31 108 ALA A N 1
ATOM 813 C CA . ALA A 1 108 ? 7.602 -14.875 -9.75 1 93.31 108 ALA A CA 1
ATOM 814 C C . ALA A 1 108 ? 7.363 -16.219 -10.43 1 93.31 108 ALA A C 1
ATOM 816 O O . ALA A 1 108 ? 8.047 -16.562 -11.398 1 93.31 108 ALA A O 1
ATOM 817 N N . ASP A 1 109 ? 6.41 -16.984 -9.922 1 94.19 109 ASP A N 1
ATOM 818 C CA . ASP A 1 109 ? 5.977 -18.234 -10.562 1 94.19 109 ASP A CA 1
ATOM 819 C C . ASP A 1 109 ? 5.02 -17.938 -11.719 1 94.19 109 ASP A C 1
ATOM 821 O O . ASP A 1 109 ? 4.957 -18.703 -12.68 1 94.19 109 ASP A O 1
ATOM 825 N N . ALA A 1 110 ? 4.277 -16.953 -11.578 1 96.31 110 ALA A N 1
ATOM 826 C CA . ALA A 1 110 ? 3.354 -16.469 -12.602 1 96.31 110 ALA A CA 1
ATOM 827 C C . ALA A 1 110 ? 3.227 -14.953 -12.547 1 96.31 110 ALA A C 1
ATOM 829 O O . ALA A 1 110 ? 3.572 -14.328 -11.539 1 96.31 110 ALA A O 1
ATOM 830 N N . LEU A 1 111 ? 2.76 -14.406 -13.664 1 96.44 111 LEU A N 1
ATOM 831 C CA . LEU A 1 111 ? 2.672 -12.953 -13.742 1 96.44 111 LEU A CA 1
ATOM 832 C C . LEU A 1 111 ? 1.219 -12.5 -13.844 1 96.44 111 LEU A C 1
ATOM 834 O O . LEU A 1 111 ? 0.417 -13.125 -14.539 1 96.44 111 LEU A O 1
ATOM 838 N N . LEU A 1 112 ? 0.861 -11.547 -13.078 1 98.06 112 LEU A N 1
ATOM 839 C CA . LEU A 1 112 ? -0.376 -10.797 -13.266 1 98.06 112 LEU A CA 1
ATOM 840 C C . LEU A 1 112 ? -0.116 -9.492 -14.008 1 98.06 112 LEU A C 1
ATOM 842 O O . LEU A 1 112 ? 0.444 -8.555 -13.445 1 98.06 112 LEU A O 1
ATOM 846 N N . LEU A 1 113 ? -0.481 -9.492 -15.273 1 97.31 113 LEU A N 1
ATOM 847 C CA . LEU A 1 113 ? -0.301 -8.305 -16.109 1 97.31 113 LEU A CA 1
ATOM 848 C C . LEU A 1 113 ? -1.441 -7.312 -15.891 1 97.31 113 LEU A C 1
ATOM 850 O O . LEU A 1 113 ? -2.529 -7.48 -16.453 1 97.31 113 LEU A O 1
ATOM 854 N N . VAL A 1 114 ? -1.177 -6.273 -15.156 1 97.12 114 VAL A N 1
ATOM 855 C CA . VAL A 1 114 ? -2.203 -5.305 -14.797 1 97.12 114 VAL A CA 1
ATOM 856 C C . VAL A 1 114 ? -2.309 -4.234 -15.883 1 97.12 114 VAL A C 1
ATOM 858 O O . VAL A 1 114 ? -1.339 -3.525 -16.156 1 97.12 114 VAL A O 1
ATOM 861 N N . VAL A 1 115 ? -3.5 -4.121 -16.484 1 96.56 115 VAL A N 1
ATOM 862 C CA . VAL A 1 115 ? -3.717 -3.111 -17.516 1 96.56 115 VAL A CA 1
ATOM 863 C C . VAL A 1 115 ? -4.973 -2.307 -17.188 1 96.56 115 VAL A C 1
ATOM 865 O O . VAL A 1 115 ? -5.867 -2.793 -16.484 1 96.56 115 VAL A O 1
ATOM 868 N N . ASP A 1 116 ? -4.977 -1.09 -17.656 1 96.12 116 ASP A N 1
ATOM 869 C CA . ASP A 1 116 ? -6.141 -0.218 -17.516 1 96.12 116 ASP A CA 1
ATOM 870 C C . ASP A 1 116 ? -7.164 -0.488 -18.609 1 96.12 116 ASP A C 1
ATOM 872 O O . ASP A 1 116 ? -7.035 0.023 -19.719 1 96.12 116 ASP A O 1
ATOM 876 N N . ALA A 1 117 ? -8.188 -1.197 -18.266 1 96.94 117 ALA A N 1
ATOM 877 C CA . ALA A 1 117 ? -9.172 -1.62 -19.25 1 96.94 117 ALA A CA 1
ATOM 878 C C . ALA A 1 117 ? -9.977 -0.43 -19.766 1 96.94 117 ALA A C 1
ATOM 880 O O . ALA A 1 117 ? -10.625 -0.518 -20.812 1 96.94 117 ALA A O 1
ATOM 881 N N . SER A 1 118 ? -9.945 0.662 -19.062 1 94.94 118 SER A N 1
ATOM 882 C CA . SER A 1 118 ? -10.695 1.834 -19.484 1 94.94 118 SER A CA 1
ATOM 883 C C . SER A 1 118 ? -9.922 2.637 -20.531 1 94.94 118 SER A C 1
ATOM 885 O O . SER A 1 118 ? -10.484 3.51 -21.188 1 94.94 118 SER A O 1
ATOM 887 N N . GLY A 1 119 ? -8.641 2.367 -20.609 1 92.81 119 GLY A N 1
ATOM 888 C CA . GLY A 1 119 ? -7.805 3.096 -21.547 1 92.81 119 GLY A CA 1
ATOM 889 C C . GLY A 1 119 ? -7.559 4.535 -21.141 1 92.81 119 GLY A C 1
ATOM 890 O O . GLY A 1 119 ? -7.43 5.414 -22 1 92.81 119 GLY A O 1
ATOM 891 N N . SER A 1 120 ? -7.504 4.727 -19.875 1 88.31 120 SER A N 1
ATOM 892 C CA . SER A 1 120 ? -7.402 6.094 -19.375 1 88.31 120 SER A CA 1
ATOM 893 C C . SER A 1 120 ? -5.973 6.414 -18.938 1 88.31 120 SER A C 1
ATOM 895 O O . SER A 1 120 ? -5.754 7.344 -18.156 1 88.31 120 SER A O 1
ATOM 897 N N . THR A 1 121 ? -5.012 5.629 -19.344 1 82.69 121 THR A N 1
ATOM 898 C CA . THR A 1 121 ? -3.605 5.852 -19.031 1 82.69 121 THR A CA 1
ATOM 899 C C . THR A 1 121 ? -2.738 5.695 -20.281 1 82.69 121 THR A C 1
ATOM 901 O O . THR A 1 121 ? -2.801 4.668 -20.953 1 82.69 121 THR A O 1
ATOM 904 N N . ASP A 1 122 ? -1.921 6.629 -20.5 1 80.75 122 ASP A N 1
ATOM 905 C CA . ASP A 1 122 ? -1.1 6.578 -21.703 1 80.75 122 ASP A CA 1
ATOM 906 C C . ASP A 1 122 ? 0.128 5.691 -21.484 1 80.75 122 ASP A C 1
ATOM 908 O O . ASP A 1 122 ? 0.301 5.105 -20.422 1 80.75 122 ASP A O 1
ATOM 912 N N . PRO A 1 123 ? 0.965 5.562 -22.484 1 75.38 123 PRO A N 1
ATOM 913 C CA . PRO A 1 123 ? 2.088 4.629 -22.391 1 75.38 123 PRO A CA 1
ATOM 914 C C . PRO A 1 123 ? 3.068 4.988 -21.281 1 75.38 123 PRO A C 1
ATOM 916 O O . PRO A 1 123 ? 3.742 4.105 -20.734 1 75.38 123 PRO A O 1
ATOM 919 N N . GLU A 1 124 ? 3.086 6.223 -20.969 1 72.94 124 GLU A N 1
ATOM 920 C CA . GLU A 1 124 ? 4.027 6.68 -19.953 1 72.94 124 GLU A CA 1
ATOM 921 C C . GLU A 1 124 ? 3.398 6.645 -18.562 1 72.94 124 GLU A C 1
ATOM 923 O O . GLU A 1 124 ? 4.035 7.02 -17.578 1 72.94 124 GLU A O 1
ATOM 928 N N . GLY A 1 125 ? 2.137 6.246 -18.531 1 73.06 125 GLY A N 1
ATOM 929 C CA . GLY A 1 125 ? 1.467 6.125 -17.25 1 73.06 125 GLY A CA 1
ATOM 930 C C . GLY A 1 125 ? 0.766 7.402 -16.828 1 73.06 125 GLY A C 1
ATOM 931 O O . GLY A 1 125 ? 0.415 7.559 -15.648 1 73.06 125 GLY A O 1
ATOM 932 N N . VAL A 1 126 ? 0.6 8.25 -17.766 1 71.38 126 VAL A N 1
ATOM 933 C CA . VAL A 1 126 ? -0.068 9.516 -17.469 1 71.38 126 VAL A CA 1
ATOM 934 C C . VAL A 1 126 ? -1.577 9.352 -17.656 1 71.38 126 VAL A C 1
ATOM 936 O O . VAL A 1 126 ? -2.035 8.781 -18.641 1 71.38 126 VAL A O 1
ATOM 939 N N . PRO A 1 127 ? -2.336 9.836 -16.703 1 75.31 127 PRO A N 1
ATOM 940 C CA . PRO A 1 127 ? -3.791 9.727 -16.844 1 75.31 127 PRO A CA 1
ATOM 941 C C . PRO A 1 127 ? -4.336 10.539 -18.016 1 75.31 127 PRO A C 1
ATOM 943 O O . PRO A 1 127 ? -3.916 11.68 -18.234 1 75.31 127 PRO A O 1
ATOM 946 N N . VAL A 1 128 ? -5.164 9.992 -18.828 1 80.25 128 VAL A N 1
ATOM 947 C CA . VAL A 1 128 ? -5.824 10.617 -19.953 1 80.25 128 VAL A CA 1
ATOM 948 C C . VAL A 1 128 ? -7.301 10.242 -19.984 1 80.25 128 VAL A C 1
ATOM 950 O O . VAL A 1 128 ? -7.77 9.492 -19.109 1 80.25 128 VAL A O 1
ATOM 953 N N . LYS A 1 129 ? -8 10.805 -20.859 1 83.06 129 LYS A N 1
ATOM 954 C CA . LYS A 1 129 ? -9.422 10.5 -20.953 1 83.06 129 LYS A CA 1
ATOM 955 C C . LYS A 1 129 ? -9.656 9.031 -21.266 1 83.06 129 LYS A C 1
ATOM 957 O O . LYS A 1 129 ? -8.891 8.422 -22.016 1 83.06 129 LYS A O 1
ATOM 962 N N . PRO A 1 130 ? -10.711 8.523 -20.734 1 86.25 130 PRO A N 1
ATOM 963 C CA . PRO A 1 130 ? -11.023 7.125 -21.047 1 86.25 130 PRO A CA 1
ATOM 964 C C . PRO A 1 130 ? -11.125 6.863 -22.547 1 86.25 130 PRO A C 1
ATOM 966 O O . PRO A 1 130 ? -11.633 7.707 -23.281 1 86.25 130 PRO A O 1
ATOM 969 N N . GLY A 1 131 ? -10.594 5.789 -22.953 1 87.88 131 GLY A N 1
ATOM 970 C CA . GLY A 1 131 ? -10.656 5.406 -24.344 1 87.88 131 GLY A CA 1
ATOM 971 C C . GLY A 1 131 ? -9.492 5.941 -25.172 1 87.88 131 GLY A C 1
ATOM 972 O O . GLY A 1 131 ? -9.344 5.598 -26.344 1 87.88 131 GLY A O 1
ATOM 973 N N . SER A 1 132 ? -8.578 6.66 -24.547 1 86.81 132 SER A N 1
ATOM 974 C CA . SER A 1 132 ? -7.504 7.336 -25.266 1 86.81 132 SER A CA 1
ATOM 975 C C . SER A 1 132 ? -6.355 6.375 -25.578 1 86.81 132 SER A C 1
ATOM 977 O O . SER A 1 132 ? -5.578 6.605 -26.5 1 86.81 132 SER A O 1
ATOM 979 N N . TYR A 1 133 ? -6.203 5.375 -24.844 1 89.69 133 TYR A N 1
ATOM 980 C CA . TYR A 1 133 ? -5.113 4.422 -25.031 1 89.69 133 TYR A CA 1
ATOM 981 C C . TYR A 1 133 ? -5.645 2.998 -25.141 1 89.69 133 TYR A C 1
ATOM 983 O O . TYR A 1 133 ? -6.684 2.676 -24.562 1 89.69 133 TYR A O 1
ATOM 991 N N . ASP A 1 134 ? -4.93 2.172 -25.859 1 93.56 134 ASP A N 1
ATOM 992 C CA . ASP A 1 134 ? -5.371 0.806 -26.125 1 93.56 134 ASP A CA 1
ATOM 993 C C . ASP A 1 134 ? -4.715 -0.18 -25.156 1 93.56 134 ASP A C 1
ATOM 995 O O . ASP A 1 134 ? -3.514 -0.442 -25.25 1 93.56 134 ASP A O 1
ATOM 999 N N . PRO A 1 135 ? -5.531 -0.831 -24.297 1 95.19 135 PRO A N 1
ATOM 1000 C CA . PRO A 1 135 ? -4.973 -1.796 -23.344 1 95.19 135 PRO A CA 1
ATOM 1001 C C . PRO A 1 135 ? -4.34 -3.004 -24.031 1 95.19 135 PRO A C 1
ATOM 1003 O O . PRO A 1 135 ? -3.441 -3.637 -23.469 1 95.19 135 PRO A O 1
ATOM 1006 N N . VAL A 1 136 ? -4.766 -3.338 -25.219 1 96.62 136 VAL A N 1
ATOM 1007 C CA . VAL A 1 136 ? -4.219 -4.469 -25.969 1 96.62 136 VAL A CA 1
ATOM 1008 C C . VAL A 1 136 ? -2.752 -4.207 -26.297 1 96.62 136 VAL A C 1
ATOM 1010 O O . VAL A 1 136 ? -1.906 -5.094 -26.156 1 96.62 136 VAL A O 1
ATOM 1013 N N . GLU A 1 137 ? -2.49 -3.023 -26.672 1 94.44 137 GLU A N 1
ATOM 1014 C CA . GLU A 1 137 ? -1.118 -2.631 -26.984 1 94.44 137 GLU A CA 1
ATOM 1015 C C . GLU A 1 137 ? -0.234 -2.699 -25.734 1 94.44 137 GLU A C 1
ATOM 1017 O O . GLU A 1 137 ? 0.94 -3.062 -25.828 1 94.44 137 GLU A O 1
ATOM 1022 N N . GLU A 1 138 ? -0.793 -2.396 -24.672 1 92.38 138 GLU A N 1
ATOM 1023 C CA . GLU A 1 138 ? -0.048 -2.385 -23.422 1 92.38 138 GLU A CA 1
ATOM 1024 C C . GLU A 1 138 ? 0.432 -3.785 -23.047 1 92.38 138 GLU A C 1
ATOM 1026 O O . GLU A 1 138 ? 1.565 -3.961 -22.609 1 92.38 138 GLU A O 1
ATOM 1031 N N . VAL A 1 139 ? -0.418 -4.754 -23.172 1 94.88 139 VAL A N 1
ATOM 1032 C CA . VAL A 1 139 ? -0.049 -6.133 -22.875 1 94.88 139 VAL A CA 1
ATOM 1033 C C . VAL A 1 139 ? 1.113 -6.562 -23.766 1 94.88 139 VAL A C 1
ATOM 1035 O O . VAL A 1 139 ? 2.076 -7.168 -23.297 1 94.88 139 VAL A O 1
ATOM 1038 N N . GLY A 1 140 ? 1.017 -6.199 -25.047 1 92.94 140 GLY A N 1
ATOM 1039 C CA . GLY A 1 140 ? 2.086 -6.52 -25.969 1 92.94 140 GLY A CA 1
ATOM 1040 C C . GLY A 1 140 ? 3.42 -5.91 -25.594 1 92.94 140 GLY A C 1
ATOM 1041 O O . GLY A 1 140 ? 4.457 -6.57 -25.672 1 92.94 140 GLY A O 1
ATOM 1042 N N . LEU A 1 141 ? 3.371 -4.727 -25.156 1 89.19 141 LEU A N 1
ATOM 1043 C CA . LEU A 1 141 ? 4.582 -4.031 -24.734 1 89.19 141 LEU A CA 1
ATOM 1044 C C . LEU A 1 141 ? 5.199 -4.707 -23.516 1 89.19 141 LEU A C 1
ATOM 1046 O O . LEU A 1 141 ? 6.418 -4.898 -23.469 1 89.19 141 LEU A O 1
ATOM 1050 N N . MET A 1 142 ? 4.398 -5.066 -22.547 1 89.06 142 MET A N 1
ATOM 1051 C CA . MET A 1 142 ? 4.887 -5.715 -21.328 1 89.06 142 MET A CA 1
ATOM 1052 C C . MET A 1 142 ? 5.535 -7.059 -21.656 1 89.06 142 MET A C 1
ATOM 1054 O O . MET A 1 142 ? 6.672 -7.316 -21.25 1 89.06 142 MET A O 1
ATOM 1058 N N . LEU A 1 143 ? 4.848 -7.875 -22.406 1 90.88 143 LEU A N 1
ATOM 1059 C CA . LEU A 1 143 ? 5.359 -9.188 -22.781 1 90.88 143 LEU A CA 1
ATOM 1060 C C . LEU A 1 143 ? 6.602 -9.07 -23.656 1 90.88 143 LEU A C 1
ATOM 1062 O O . LEU A 1 143 ? 7.547 -9.844 -23.5 1 90.88 143 LEU A O 1
ATOM 1066 N N . GLY A 1 144 ? 6.559 -8.07 -24.5 1 89.75 144 GLY A N 1
ATOM 1067 C CA . GLY A 1 144 ? 7.711 -7.828 -25.359 1 89.75 144 GLY A CA 1
ATOM 1068 C C . GLY A 1 144 ? 8.961 -7.461 -24.578 1 89.75 144 GLY A C 1
ATOM 1069 O O . GLY A 1 144 ? 10.055 -7.918 -24.906 1 89.75 144 GLY A O 1
ATOM 1070 N N . GLU A 1 145 ? 8.781 -6.629 -23.594 1 85.12 145 GLU A N 1
ATOM 1071 C CA . GLU A 1 145 ? 9.922 -6.219 -22.781 1 85.12 145 GLU A CA 1
ATOM 1072 C C . GLU A 1 145 ? 10.531 -7.41 -22.047 1 85.12 145 GLU A C 1
ATOM 1074 O O . GLU A 1 145 ? 11.75 -7.562 -22 1 85.12 145 GLU A O 1
ATOM 1079 N N . ILE A 1 146 ? 9.727 -8.258 -21.469 1 87.62 146 ILE A N 1
ATOM 1080 C CA . ILE A 1 146 ? 10.195 -9.438 -20.734 1 87.62 146 ILE A CA 1
ATOM 1081 C C . ILE A 1 146 ? 10.883 -10.398 -21.703 1 87.62 146 ILE A C 1
ATOM 1083 O O . ILE A 1 146 ? 11.961 -10.922 -21.406 1 87.62 146 ILE A O 1
ATOM 1087 N N . TYR A 1 147 ? 10.297 -10.492 -22.859 1 90.38 147 TYR A N 1
ATOM 1088 C CA . TYR A 1 147 ? 10.828 -11.352 -23.906 1 90.38 147 TYR A CA 1
ATOM 1089 C C . TYR A 1 147 ? 12.203 -10.867 -24.359 1 90.38 147 TYR A C 1
ATOM 1091 O O . TYR A 1 147 ? 13.148 -11.656 -24.438 1 90.38 147 TYR A O 1
ATOM 1099 N N . GLU A 1 148 ? 12.258 -9.602 -24.641 1 88.19 148 GLU A N 1
ATOM 1100 C CA . GLU A 1 148 ? 13.516 -9.039 -25.125 1 88.19 148 GLU A CA 1
ATOM 1101 C C . GLU A 1 148 ? 14.609 -9.148 -24.062 1 88.19 148 GLU A C 1
ATOM 1103 O O . GLU A 1 148 ? 15.781 -9.383 -24.391 1 88.19 148 GLU A O 1
ATOM 1108 N N . TRP A 1 149 ? 14.227 -8.984 -22.938 1 82.88 149 TRP A N 1
ATOM 1109 C CA . TRP A 1 149 ? 15.195 -9.102 -21.844 1 82.88 149 TRP A CA 1
ATOM 1110 C C . TRP A 1 149 ? 15.727 -10.531 -21.75 1 82.88 149 TRP A C 1
ATOM 1112 O O . TRP A 1 149 ? 16.938 -10.742 -21.641 1 82.88 149 TRP A O 1
ATOM 1122 N N . MET A 1 150 ? 14.875 -11.5 -21.734 1 87.44 150 MET A N 1
ATOM 1123 C CA . MET A 1 150 ? 15.289 -12.898 -21.656 1 87.44 150 MET A CA 1
ATOM 1124 C C . MET A 1 150 ? 16.141 -13.289 -22.859 1 87.44 150 MET A C 1
ATOM 1126 O O . MET A 1 150 ? 17.156 -13.969 -22.703 1 87.44 150 MET A O 1
ATOM 1130 N N . LEU A 1 151 ? 15.719 -12.797 -23.984 1 91.19 151 LEU A N 1
ATOM 1131 C CA . LEU A 1 151 ? 16.453 -13.086 -25.203 1 91.19 151 LEU A CA 1
ATOM 1132 C C . LEU A 1 151 ? 17.859 -12.523 -25.156 1 91.19 151 LEU A C 1
ATOM 1134 O O . LEU A 1 151 ? 18.828 -13.211 -25.516 1 91.19 151 LEU A O 1
ATOM 1138 N N . GLN A 1 152 ? 17.906 -11.336 -24.703 1 86.69 152 GLN A N 1
ATOM 1139 C CA . GLN A 1 152 ? 19.219 -10.695 -24.609 1 86.69 152 GLN A CA 1
ATOM 1140 C C . GLN A 1 152 ? 20.125 -11.422 -23.625 1 86.69 152 GLN A C 1
ATOM 1142 O O . GLN A 1 152 ? 21.312 -11.602 -23.875 1 86.69 152 GLN A O 1
ATOM 1147 N N . ASN A 1 153 ? 19.594 -11.812 -22.578 1 84.62 153 ASN A N 1
ATOM 1148 C CA . ASN A 1 153 ? 20.375 -12.531 -21.578 1 84.62 153 ASN A CA 1
ATOM 1149 C C . ASN A 1 153 ? 20.844 -13.891 -22.094 1 84.62 153 ASN A C 1
ATOM 1151 O O . ASN A 1 153 ? 21.984 -14.281 -21.875 1 84.62 153 ASN A O 1
ATOM 1155 N N . LEU A 1 154 ? 20.016 -14.602 -22.734 1 89 154 LEU A N 1
ATOM 1156 C CA . LEU A 1 154 ? 20.344 -15.922 -23.266 1 89 154 LEU A CA 1
ATOM 1157 C C . LEU A 1 154 ? 21.328 -15.82 -24.422 1 89 154 LEU A C 1
ATOM 1159 O O . LEU A 1 154 ? 22.219 -16.656 -24.547 1 89 154 LEU A O 1
ATOM 1163 N N . ALA A 1 155 ? 21.172 -14.773 -25.172 1 91.62 155 ALA A N 1
ATOM 1164 C CA . ALA A 1 155 ? 21.953 -14.625 -26.391 1 91.62 155 ALA A CA 1
ATOM 1165 C C . ALA A 1 155 ? 23.359 -14.086 -26.078 1 91.62 155 ALA A C 1
ATOM 1167 O O . ALA A 1 155 ? 24.25 -14.133 -26.922 1 91.62 155 ALA A O 1
ATOM 1168 N N . ARG A 1 156 ? 23.422 -13.617 -24.891 1 88.19 156 ARG A N 1
ATOM 1169 C CA . ARG A 1 156 ? 24.734 -13.086 -24.531 1 88.19 156 ARG A CA 1
ATOM 1170 C C . ARG A 1 156 ? 25.812 -14.141 -24.688 1 88.19 156 ARG A C 1
ATOM 1172 O O . ARG A 1 156 ? 25.703 -15.234 -24.141 1 88.19 156 ARG A O 1
ATOM 1179 N N . ASP A 1 157 ? 26.922 -13.836 -25.453 1 89.5 157 ASP A N 1
ATOM 1180 C CA . ASP A 1 157 ? 28.047 -14.727 -25.75 1 89.5 157 ASP A CA 1
ATOM 1181 C C . ASP A 1 157 ? 27.547 -16.094 -26.219 1 89.5 157 ASP A C 1
ATOM 1183 O O . ASP A 1 157 ? 28.078 -17.125 -25.812 1 89.5 157 ASP A O 1
ATOM 1187 N N . TRP A 1 158 ? 26.516 -16.125 -26.969 1 92.25 158 TRP A N 1
ATOM 1188 C CA . TRP A 1 158 ? 25.859 -17.344 -27.406 1 92.25 158 TRP A CA 1
ATOM 1189 C C . TRP A 1 158 ? 26.812 -18.25 -28.172 1 92.25 158 TRP A C 1
ATOM 1191 O O . TRP A 1 158 ? 26.875 -19.453 -27.922 1 92.25 158 TRP A O 1
ATOM 1201 N N . GLU A 1 159 ? 27.594 -17.688 -29.125 1 91.56 159 GLU A N 1
ATOM 1202 C CA . GLU A 1 159 ? 28.5 -18.484 -29.953 1 91.56 159 GLU A CA 1
ATOM 1203 C C . GLU A 1 159 ? 29.516 -19.234 -29.109 1 91.56 159 GLU A C 1
ATOM 1205 O O . GLU A 1 159 ? 29.734 -20.438 -29.312 1 91.56 159 GLU A O 1
ATOM 1210 N N . ARG A 1 160 ? 30.047 -18.5 -28.234 1 92.94 160 ARG A N 1
ATOM 1211 C CA . ARG A 1 160 ? 31 -19.125 -27.328 1 92.94 160 ARG A CA 1
ATOM 1212 C C . ARG A 1 160 ? 30.328 -20.203 -26.469 1 92.94 160 ARG A C 1
ATOM 1214 O O . ARG A 1 160 ? 30.891 -21.281 -26.266 1 92.94 160 ARG A O 1
ATOM 1221 N N . PHE A 1 161 ? 29.188 -19.922 -25.984 1 92.88 161 PHE A N 1
ATOM 1222 C CA . PHE A 1 161 ? 28.422 -20.844 -25.156 1 92.88 161 PHE A CA 1
ATOM 1223 C C . PHE A 1 161 ? 28.047 -22.094 -25.953 1 92.88 161 PHE A C 1
ATOM 1225 O O . PHE A 1 161 ? 28.25 -23.219 -25.469 1 92.88 161 PHE A O 1
ATOM 1232 N N . ALA A 1 162 ? 27.562 -21.938 -27.141 1 92.5 162 ALA A N 1
ATOM 1233 C CA . ALA A 1 162 ? 27.109 -23.031 -27.984 1 92.5 162 ALA A CA 1
ATOM 1234 C C . ALA A 1 162 ? 28.266 -23.969 -28.328 1 92.5 162 ALA A C 1
ATOM 1236 O O . ALA A 1 162 ? 28.141 -25.188 -28.25 1 92.5 162 ALA A O 1
ATOM 1237 N N . ARG A 1 163 ? 29.344 -23.406 -28.672 1 91.19 163 ARG A N 1
ATOM 1238 C CA . ARG A 1 163 ? 30.516 -24.203 -29.016 1 91.19 163 ARG A CA 1
ATOM 1239 C C . ARG A 1 163 ? 31.016 -25.016 -27.828 1 91.19 163 ARG A C 1
ATOM 1241 O O . ARG A 1 163 ? 31.391 -26.188 -27.969 1 91.19 163 ARG A O 1
ATOM 1248 N N . ARG A 1 164 ? 31 -24.422 -26.734 1 91.5 164 ARG A N 1
ATOM 1249 C CA . ARG A 1 164 ? 31.438 -25.094 -25.516 1 91.5 164 ARG A CA 1
ATOM 1250 C C . ARG A 1 164 ? 30.547 -26.297 -25.203 1 91.5 164 ARG A C 1
ATOM 1252 O O . ARG A 1 164 ? 31.047 -27.375 -24.859 1 91.5 164 ARG A O 1
ATOM 1259 N N . VAL A 1 165 ? 29.25 -26.125 -25.266 1 91.25 165 VAL A N 1
ATOM 1260 C CA . VAL A 1 165 ? 28.297 -27.188 -24.938 1 91.25 165 VAL A CA 1
ATOM 1261 C C . VAL A 1 165 ? 28.422 -28.312 -25.969 1 91.25 165 VAL A C 1
ATOM 1263 O O . VAL A 1 165 ? 28.391 -29.484 -25.609 1 91.25 165 VAL A O 1
ATOM 1266 N N . ASP A 1 166 ? 28.625 -27.984 -27.234 1 90.56 166 ASP A N 1
ATOM 1267 C CA . ASP A 1 166 ? 28.688 -28.969 -28.312 1 90.56 166 ASP A CA 1
ATOM 1268 C C . ASP A 1 166 ? 29.969 -29.797 -28.219 1 90.56 166 ASP A C 1
ATOM 1270 O O . ASP A 1 166 ? 30 -30.953 -28.625 1 90.56 166 ASP A O 1
ATOM 1274 N N . THR A 1 167 ? 30.984 -29.156 -27.75 1 89 167 THR A N 1
ATOM 1275 C CA . THR A 1 167 ? 32.281 -29.812 -27.734 1 89 167 THR A CA 1
ATOM 1276 C C . THR A 1 167 ? 32.469 -30.609 -26.438 1 89 167 THR A C 1
ATOM 1278 O O . THR A 1 167 ? 33.25 -31.547 -26.391 1 89 167 THR A O 1
ATOM 1281 N N . ALA A 1 168 ? 31.859 -30.109 -25.328 1 83.19 168 ALA A N 1
ATOM 1282 C CA . ALA A 1 168 ? 32.062 -30.719 -24 1 83.19 168 ALA A CA 1
ATOM 1283 C C . ALA A 1 168 ? 31.516 -32.125 -23.953 1 83.19 168 ALA A C 1
ATOM 1285 O O . ALA A 1 168 ? 31.938 -32.938 -23.141 1 83.19 168 ALA A O 1
ATOM 1286 N N . GLY A 1 169 ? 31.219 -32.844 -25.016 1 67.12 169 GLY A N 1
ATOM 1287 C CA . GLY A 1 169 ? 30.75 -34.219 -25.203 1 67.12 169 GLY A CA 1
ATOM 1288 C C . GLY A 1 169 ? 29.828 -34.688 -24.109 1 67.12 169 GLY A C 1
ATOM 1289 O O . GLY A 1 169 ? 28.984 -35.562 -24.328 1 67.12 169 GLY A O 1
ATOM 1290 N N . ASN A 1 170 ? 30.016 -34.25 -22.781 1 70 170 ASN A N 1
ATOM 1291 C CA . ASN A 1 170 ? 29.297 -34.844 -21.656 1 70 170 ASN A CA 1
ATOM 1292 C C . ASN A 1 170 ? 28.234 -33.875 -21.109 1 70 170 ASN A C 1
ATOM 1294 O O . ASN A 1 170 ? 27.594 -34.188 -20.094 1 70 170 ASN A O 1
ATOM 1298 N N . VAL A 1 171 ? 28.047 -32.812 -21.703 1 75 171 VAL A N 1
ATOM 1299 C CA . VAL A 1 171 ? 27.078 -31.875 -21.125 1 75 171 VAL A CA 1
ATOM 1300 C C . VAL A 1 171 ? 25.75 -32 -21.859 1 75 171 VAL A C 1
ATOM 1302 O O . VAL A 1 171 ? 25.672 -31.812 -23.078 1 75 171 VAL A O 1
ATOM 1305 N N . ASP A 1 172 ? 24.75 -32.375 -21.078 1 86.69 172 ASP A N 1
ATOM 1306 C CA . ASP A 1 172 ? 23.359 -32.469 -21.562 1 86.69 172 ASP A CA 1
ATOM 1307 C C . ASP A 1 172 ? 22.812 -31.078 -21.891 1 86.69 172 ASP A C 1
ATOM 1309 O O . ASP A 1 172 ? 23.062 -30.109 -21.156 1 86.69 172 ASP A O 1
ATOM 1313 N N . LEU A 1 173 ? 22.281 -30.953 -23.156 1 88.88 173 LEU A N 1
ATOM 1314 C CA . LEU A 1 173 ? 21.75 -29.688 -23.656 1 88.88 173 LEU A CA 1
ATOM 1315 C C . LEU A 1 173 ? 20.766 -29.078 -22.656 1 88.88 173 LEU A C 1
ATOM 1317 O O . LEU A 1 173 ? 20.812 -27.875 -22.391 1 88.88 173 LEU A O 1
ATOM 1321 N N . VAL A 1 174 ? 19.922 -29.844 -22.031 1 92.31 174 VAL A N 1
ATOM 1322 C CA . VAL A 1 174 ? 18.906 -29.391 -21.094 1 92.31 174 VAL A CA 1
ATOM 1323 C C . VAL A 1 174 ? 19.578 -28.797 -19.859 1 92.31 174 VAL A C 1
ATOM 1325 O O . VAL A 1 174 ? 19.188 -27.719 -19.391 1 92.31 174 VAL A O 1
ATOM 1328 N N . THR A 1 175 ? 20.547 -29.453 -19.406 1 92.19 175 THR A N 1
ATOM 1329 C CA . THR A 1 175 ? 21.266 -28.984 -18.219 1 92.19 175 THR A CA 1
ATOM 1330 C C . THR A 1 175 ? 21.969 -27.656 -18.5 1 92.19 175 THR A C 1
ATOM 1332 O O . THR A 1 175 ? 21.922 -26.734 -17.688 1 92.19 175 THR A O 1
ATOM 1335 N N . ALA A 1 176 ? 22.609 -27.625 -19.609 1 91.12 176 ALA A N 1
ATOM 1336 C CA . ALA A 1 176 ? 23.344 -26.406 -19.969 1 91.12 176 ALA A CA 1
ATOM 1337 C C . ALA A 1 176 ? 22.406 -25.219 -20.094 1 91.12 176 ALA A C 1
ATOM 1339 O O . ALA A 1 176 ? 22.688 -24.141 -19.531 1 91.12 176 ALA A O 1
ATOM 1340 N N . LEU A 1 177 ? 21.344 -25.422 -20.812 1 92.81 177 LEU A N 1
ATOM 1341 C CA . LEU A 1 177 ? 20.391 -24.328 -21.016 1 92.81 177 LEU A CA 1
ATOM 1342 C C . LEU A 1 177 ? 19.688 -23.953 -19.703 1 92.81 177 LEU A C 1
ATOM 1344 O O . LEU A 1 177 ? 19.422 -22.781 -19.453 1 92.81 177 LEU A O 1
ATOM 1348 N N . SER A 1 178 ? 19.359 -24.891 -18.859 1 91.94 178 SER A N 1
ATOM 1349 C CA . SER A 1 178 ? 18.734 -24.625 -17.562 1 91.94 178 SER A CA 1
ATOM 1350 C C . SER A 1 178 ? 19.641 -23.781 -16.672 1 91.94 178 SER A C 1
ATOM 1352 O O . SER A 1 178 ? 19.172 -22.922 -15.938 1 91.94 178 SER A O 1
ATOM 1354 N N . GLN A 1 179 ? 20.828 -24.062 -16.75 1 88.12 179 GLN A N 1
ATOM 1355 C CA . GLN A 1 179 ? 21.797 -23.281 -15.969 1 88.12 179 GLN A CA 1
ATOM 1356 C C . GLN A 1 179 ? 21.844 -21.828 -16.453 1 88.12 179 GLN A C 1
ATOM 1358 O O . GLN A 1 179 ? 21.906 -20.906 -15.633 1 88.12 179 GLN A O 1
ATOM 1363 N N . ARG A 1 180 ? 21.828 -21.719 -17.719 1 87.25 180 ARG A N 1
ATOM 1364 C CA . ARG A 1 180 ? 21.859 -20.375 -18.297 1 87.25 180 ARG A CA 1
ATOM 1365 C C . ARG A 1 180 ? 20.594 -19.609 -17.922 1 87.25 180 ARG A C 1
ATOM 1367 O O . ARG A 1 180 ? 20.625 -18.391 -17.75 1 87.25 180 ARG A O 1
ATOM 1374 N N . LEU A 1 181 ? 19.5 -20.344 -17.797 1 87.75 181 LEU A N 1
ATOM 1375 C CA . LEU A 1 181 ? 18.219 -19.719 -17.5 1 87.75 181 LEU A CA 1
ATOM 1376 C C . LEU A 1 181 ? 17.922 -19.734 -16 1 87.75 181 LEU A C 1
ATOM 1378 O O . LEU A 1 181 ? 16.812 -19.406 -15.586 1 87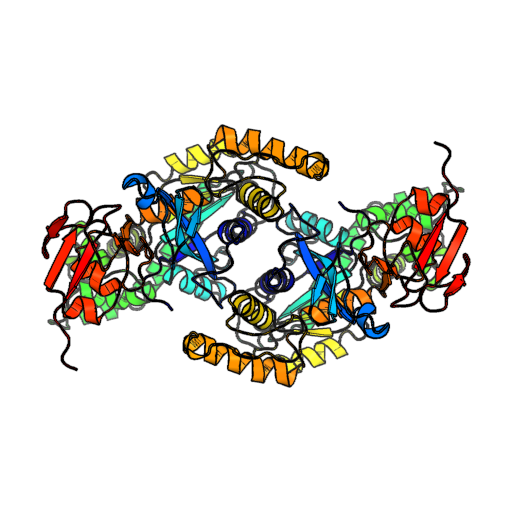.75 181 LEU A O 1
ATOM 1382 N N . SER A 1 182 ? 18.875 -20.125 -15.227 1 81.94 182 SER A N 1
ATOM 1383 C CA . SER A 1 182 ? 18.688 -20.25 -13.781 1 81.94 182 SER A CA 1
ATOM 1384 C C . SER A 1 182 ? 18.328 -18.906 -13.148 1 81.94 182 SER A C 1
ATOM 1386 O O . SER A 1 182 ? 17.562 -18.859 -12.18 1 81.94 182 SER A O 1
ATOM 1388 N N . GLY A 1 183 ? 18.812 -17.922 -13.75 1 76.19 183 GLY A N 1
ATOM 1389 C CA . GLY A 1 183 ? 18.484 -16.594 -13.258 1 76.19 183 GLY A CA 1
ATOM 1390 C C . GLY A 1 183 ? 17.016 -16.25 -13.391 1 76.19 183 GLY A C 1
ATOM 1391 O O . GLY A 1 183 ? 16.516 -15.336 -12.734 1 76.19 183 GLY A O 1
ATOM 1392 N N . PHE A 1 184 ? 16.328 -17.031 -14.156 1 81.75 184 PHE A N 1
ATOM 1393 C CA . PHE A 1 184 ? 14.906 -16.781 -14.375 1 81.75 184 PHE A CA 1
ATOM 1394 C C . PHE A 1 184 ? 14.055 -17.781 -13.594 1 81.75 184 PHE A C 1
ATOM 1396 O O . PHE A 1 184 ? 12.828 -17.734 -13.656 1 81.75 184 PHE A O 1
ATOM 1403 N N . GLU A 1 185 ? 14.672 -18.625 -12.93 1 86.31 185 GLU A N 1
ATOM 1404 C CA . GLU A 1 185 ? 14.008 -19.641 -12.141 1 86.31 185 GLU A CA 1
ATOM 1405 C C . GLU A 1 185 ? 13.031 -20.453 -12.984 1 86.31 185 GLU A C 1
ATOM 1407 O O . GLU A 1 185 ? 11.891 -20.672 -12.578 1 86.31 185 GLU A O 1
ATOM 1412 N N . ILE A 1 186 ? 13.508 -20.703 -14.188 1 88.94 186 ILE A N 1
ATOM 1413 C CA . ILE A 1 186 ? 12.734 -21.562 -15.078 1 88.94 186 ILE A CA 1
ATOM 1414 C C . ILE A 1 186 ? 12.969 -23.031 -14.719 1 88.94 186 ILE A C 1
ATOM 1416 O O . ILE A 1 186 ? 14.109 -23.484 -14.648 1 88.94 186 ILE A O 1
ATOM 1420 N N . PRO A 1 187 ? 11.883 -23.719 -14.562 1 87.5 187 PRO A N 1
ATOM 1421 C CA . PRO A 1 187 ? 12.055 -25.125 -14.219 1 87.5 187 PRO A CA 1
ATOM 1422 C C . PRO A 1 187 ? 12.703 -25.938 -15.336 1 87.5 187 PRO A C 1
ATOM 1424 O O . PRO A 1 187 ? 12.422 -25.688 -16.516 1 87.5 187 PRO A O 1
ATOM 1427 N N . ARG A 1 188 ? 13.523 -26.891 -14.938 1 89.94 188 ARG A N 1
ATOM 1428 C CA . ARG A 1 188 ? 14.211 -27.766 -15.891 1 89.94 188 ARG A CA 1
ATOM 1429 C C . ARG A 1 188 ? 13.219 -28.484 -16.797 1 89.94 188 ARG A C 1
ATOM 1431 O O . ARG A 1 188 ? 13.469 -28.641 -17.984 1 89.94 188 ARG A O 1
ATOM 1438 N N . GLY A 1 189 ? 12.141 -28.859 -16.188 1 90.62 189 GLY A N 1
ATOM 1439 C CA . GLY A 1 189 ? 11.125 -29.547 -16.969 1 90.62 189 GLY A CA 1
ATOM 1440 C C . GLY A 1 189 ? 10.578 -28.719 -18.109 1 90.62 189 GLY A C 1
ATOM 1441 O O . GLY A 1 189 ? 10.25 -29.266 -19.172 1 90.62 189 GLY A O 1
ATOM 1442 N N . VAL A 1 190 ? 10.555 -27.469 -17.891 1 92.62 190 VAL A N 1
ATOM 1443 C CA . VAL A 1 190 ? 10.062 -26.562 -18.922 1 92.62 190 VAL A CA 1
ATOM 1444 C C . VAL A 1 190 ? 11.062 -26.516 -20.078 1 92.62 190 VAL A C 1
ATOM 1446 O O . VAL A 1 190 ? 10.672 -26.609 -21.25 1 92.62 190 VAL A O 1
ATOM 1449 N N . VAL A 1 191 ? 12.297 -26.406 -19.766 1 94.44 191 VAL A N 1
ATOM 1450 C CA . VAL A 1 191 ? 13.344 -26.344 -20.781 1 94.44 191 VAL A CA 1
ATOM 1451 C C . VAL A 1 191 ? 13.328 -27.625 -21.609 1 94.44 191 VAL A C 1
ATOM 1453 O O . VAL A 1 191 ? 13.32 -27.578 -22.844 1 94.44 191 VAL A O 1
ATOM 1456 N N . ALA A 1 192 ? 13.305 -28.719 -20.938 1 94.31 192 ALA A N 1
ATOM 1457 C CA . ALA A 1 192 ? 13.281 -30.016 -21.594 1 94.31 192 ALA A CA 1
ATOM 1458 C C . ALA A 1 192 ? 12.055 -30.141 -22.5 1 94.31 192 ALA A C 1
ATOM 1460 O O . ALA A 1 192 ? 12.156 -30.594 -23.641 1 94.31 192 ALA A O 1
ATOM 1461 N N . GLY A 1 193 ? 10.984 -29.719 -21.938 1 94 193 GLY A N 1
ATOM 1462 C CA . GLY A 1 193 ? 9.742 -29.812 -22.703 1 94 193 GLY A CA 1
ATOM 1463 C C . GLY A 1 193 ? 9.758 -28.969 -23.969 1 94 193 GLY A C 1
ATOM 1464 O O . GLY A 1 193 ? 9.305 -29.422 -25.016 1 94 193 GLY A O 1
ATOM 1465 N N . VAL A 1 194 ? 10.266 -27.828 -23.859 1 95.62 194 VAL A N 1
ATOM 1466 C CA . VAL A 1 194 ? 10.305 -26.922 -25 1 95.62 194 VAL A CA 1
ATOM 1467 C C . VAL A 1 194 ? 11.25 -27.469 -26.062 1 95.62 194 VAL A C 1
ATOM 1469 O O . VAL A 1 194 ? 10.945 -27.422 -27.266 1 95.62 194 VAL A O 1
ATOM 1472 N N . LEU A 1 195 ? 12.367 -28.016 -25.672 1 95.31 195 LEU A N 1
ATOM 1473 C CA . LEU A 1 195 ? 13.32 -28.594 -26.609 1 95.31 195 LEU A CA 1
ATOM 1474 C C . LEU A 1 195 ? 12.711 -29.766 -27.359 1 95.31 195 LEU A C 1
ATOM 1476 O O . LEU A 1 195 ? 12.898 -29.906 -28.562 1 95.31 195 LEU A O 1
ATOM 1480 N N . GLU A 1 196 ? 11.984 -30.531 -26.656 1 95.38 196 GLU A N 1
ATOM 1481 C CA . GLU A 1 196 ? 11.32 -31.688 -27.266 1 95.38 196 GLU A CA 1
ATOM 1482 C C . GLU A 1 196 ? 10.227 -31.25 -28.234 1 95.38 196 GLU A C 1
ATOM 1484 O O . GLU A 1 196 ? 10.141 -31.75 -29.359 1 95.38 196 GLU A O 1
ATOM 1489 N N . GLU A 1 197 ? 9.438 -30.359 -27.781 1 94.88 197 GLU A N 1
ATOM 1490 C CA . GLU A 1 197 ? 8.297 -29.891 -28.562 1 94.88 197 GLU A CA 1
ATOM 1491 C C . GLU A 1 197 ? 8.742 -29.219 -29.859 1 94.88 197 GLU A C 1
ATOM 1493 O O . GLU A 1 197 ? 8.086 -29.344 -30.891 1 94.88 197 GLU A O 1
ATOM 1498 N N . THR A 1 198 ? 9.812 -28.547 -29.875 1 94.56 198 THR A N 1
ATOM 1499 C CA . THR A 1 198 ? 10.258 -27.766 -31.016 1 94.56 198 THR A CA 1
ATOM 1500 C C . THR A 1 198 ? 11.211 -28.578 -31.891 1 94.56 198 THR A C 1
ATOM 1502 O O . THR A 1 198 ? 11.492 -28.188 -33.031 1 94.56 198 THR A O 1
ATOM 1505 N N . GLY A 1 199 ? 11.797 -29.656 -31.344 1 93.62 199 GLY A N 1
ATOM 1506 C CA . GLY A 1 199 ? 12.805 -30.438 -32.062 1 93.62 199 GLY A CA 1
ATOM 1507 C C . GLY A 1 199 ? 14.195 -29.844 -31.969 1 93.62 199 GLY A C 1
ATOM 1508 O O . GLY A 1 199 ? 15.148 -30.391 -32.531 1 93.62 199 GLY A O 1
ATOM 1509 N N . LEU A 1 200 ? 14.305 -28.828 -31.25 1 94.19 200 LEU A N 1
ATOM 1510 C CA . LEU A 1 200 ? 15.594 -28.141 -31.125 1 94.19 200 LEU A CA 1
ATOM 1511 C C . LEU A 1 200 ? 16.578 -28.984 -30.312 1 94.19 200 LEU A C 1
ATOM 1513 O O . LEU A 1 200 ? 17.781 -28.766 -30.391 1 94.19 200 LEU A O 1
ATOM 1517 N N . GLY A 1 201 ? 16.047 -29.891 -29.516 1 91.06 201 GLY A N 1
ATOM 1518 C CA . GLY A 1 201 ? 16.891 -30.766 -28.719 1 91.06 201 GLY A CA 1
ATOM 1519 C C . GLY A 1 201 ? 17.734 -31.703 -29.547 1 91.06 201 GLY A C 1
ATOM 1520 O O . GLY A 1 201 ? 18.734 -32.219 -29.062 1 91.06 201 GLY A O 1
ATOM 1521 N N . GLU A 1 202 ? 17.359 -31.875 -30.766 1 90.38 202 GLU A N 1
ATOM 1522 C CA . GLU A 1 202 ? 18.062 -32.812 -31.656 1 90.38 202 GLU A CA 1
ATOM 1523 C C . GLU A 1 202 ? 19.141 -32.062 -32.469 1 90.38 202 GLU A C 1
ATOM 1525 O O . GLU A 1 202 ? 19.922 -32.719 -33.188 1 90.38 202 GLU A O 1
ATOM 1530 N N . LYS A 1 203 ? 19.156 -30.828 -32.375 1 90.19 203 LYS A N 1
ATOM 1531 C CA . LYS A 1 203 ? 20.141 -30.031 -33.094 1 90.19 203 LYS A CA 1
ATOM 1532 C C . LYS A 1 203 ? 21.297 -29.625 -32.188 1 90.19 203 LYS A C 1
ATOM 1534 O O . LYS A 1 203 ? 21.125 -29.484 -30.984 1 90.19 203 LYS A O 1
ATOM 1539 N N . ARG A 1 204 ? 22.453 -29.5 -32.844 1 90.06 204 ARG A N 1
ATOM 1540 C CA . ARG A 1 204 ? 23.562 -28.891 -32.125 1 90.06 204 ARG A CA 1
ATOM 1541 C C . ARG A 1 204 ? 23.281 -27.422 -31.828 1 90.06 204 ARG A C 1
ATOM 1543 O O . ARG A 1 204 ? 22.672 -26.719 -32.625 1 90.06 204 ARG A O 1
ATOM 1550 N N . LEU A 1 205 ? 23.672 -26.984 -30.656 1 91.94 205 LEU A N 1
ATOM 1551 C CA . LEU A 1 205 ? 23.406 -25.625 -30.234 1 91.94 205 LEU A CA 1
ATOM 1552 C C . LEU A 1 205 ? 24.016 -24.609 -31.203 1 91.94 205 LEU A C 1
ATOM 1554 O O . LEU A 1 205 ? 23.422 -23.562 -31.453 1 91.94 205 LEU A O 1
ATOM 1558 N N . SER A 1 206 ? 25.172 -24.922 -31.75 1 91.31 206 SER A N 1
ATOM 1559 C CA . SER A 1 206 ? 25.875 -24.031 -32.656 1 91.31 206 SER A CA 1
ATOM 1560 C C . SER A 1 206 ? 25.125 -23.875 -33.969 1 91.31 206 SER A C 1
ATOM 1562 O O . SER A 1 206 ? 25.359 -22.938 -34.719 1 91.31 206 SER A O 1
ATOM 1564 N N . SER A 1 207 ? 24.25 -24.781 -34.25 1 93.06 207 SER A N 1
ATOM 1565 C CA . SER A 1 207 ? 23.5 -24.734 -35.5 1 93.06 207 SER A CA 1
ATOM 1566 C C . SER A 1 207 ? 22.188 -23.969 -35.312 1 93.06 207 SER A C 1
ATOM 1568 O O . SER A 1 207 ? 21.453 -23.766 -36.281 1 93.06 207 SER A O 1
ATOM 1570 N N . TRP A 1 208 ? 21.844 -23.516 -34.062 1 94.69 208 TRP A N 1
ATOM 1571 C CA . TRP A 1 208 ? 20.609 -22.766 -33.812 1 94.69 208 TRP A CA 1
ATOM 1572 C C . TRP A 1 208 ? 20.641 -21.438 -34.562 1 94.69 208 TRP A C 1
ATOM 1574 O O . TRP A 1 208 ? 21.609 -20.672 -34.469 1 94.69 208 TRP A O 1
ATOM 1584 N N . SER A 1 209 ? 19.641 -21.172 -35.375 1 93.44 209 SER A N 1
ATOM 1585 C CA . SER A 1 209 ? 19.469 -19.859 -36 1 93.44 209 SER A CA 1
ATOM 1586 C C . SER A 1 209 ? 18.922 -18.844 -35 1 93.44 209 SER A C 1
ATOM 1588 O O . SER A 1 209 ? 18.578 -19.219 -33.875 1 93.44 209 SER A O 1
ATOM 1590 N N . ARG A 1 210 ? 18.875 -17.625 -35.406 1 92.56 210 ARG A N 1
ATOM 1591 C CA . ARG A 1 210 ? 18.281 -16.578 -34.594 1 92.56 210 ARG A CA 1
ATOM 1592 C C . ARG A 1 210 ? 16.797 -16.859 -34.344 1 92.56 210 ARG A C 1
ATOM 1594 O O . ARG A 1 210 ? 16.281 -16.578 -33.25 1 92.56 210 ARG A O 1
ATOM 1601 N N . GLU A 1 211 ? 16.234 -17.375 -35.312 1 94.81 211 GLU A N 1
ATOM 1602 C CA . GLU A 1 211 ? 14.82 -17.703 -35.188 1 94.81 211 GLU A CA 1
ATOM 1603 C C . GLU A 1 211 ? 14.594 -18.844 -34.219 1 94.81 211 GLU A C 1
ATOM 1605 O O . GLU A 1 211 ? 13.594 -18.875 -33.5 1 94.81 211 GLU A O 1
ATOM 1610 N N . ASP A 1 212 ? 15.539 -19.734 -34.25 1 95.12 212 ASP A N 1
ATOM 1611 C CA . ASP A 1 212 ? 15.453 -20.844 -33.312 1 95.12 212 ASP A CA 1
ATOM 1612 C C . ASP A 1 212 ? 15.531 -20.344 -31.875 1 95.12 212 ASP A C 1
ATOM 1614 O O . ASP A 1 212 ? 14.742 -20.766 -31.016 1 95.12 212 ASP A O 1
ATOM 1618 N N . LEU A 1 213 ? 16.453 -19.5 -31.734 1 95.12 213 LEU A N 1
ATOM 1619 C CA . LEU A 1 213 ? 16.625 -18.938 -30.391 1 95.12 213 LEU A CA 1
ATOM 1620 C C . LEU A 1 213 ? 15.391 -18.172 -29.953 1 95.12 213 LEU A C 1
ATOM 1622 O O . LEU A 1 213 ? 14.969 -18.266 -28.797 1 95.12 213 LEU A O 1
ATOM 1626 N N . ARG A 1 214 ? 14.836 -17.453 -30.781 1 96 214 ARG A N 1
ATOM 1627 C CA . ARG A 1 214 ? 13.641 -16.656 -30.5 1 96 214 ARG A CA 1
ATOM 1628 C C . ARG A 1 214 ? 12.461 -17.562 -30.141 1 96 214 ARG A C 1
ATOM 1630 O O . ARG A 1 214 ? 11.727 -17.281 -29.188 1 96 214 ARG A O 1
ATOM 1637 N N . LEU A 1 215 ? 12.352 -18.562 -30.938 1 96 215 LEU A N 1
ATOM 1638 C CA . LEU A 1 215 ? 11.281 -19.516 -30.688 1 96 215 LEU A CA 1
ATOM 1639 C C . LEU A 1 215 ? 11.445 -20.172 -29.312 1 96 215 LEU A C 1
ATOM 1641 O O . LEU A 1 215 ? 10.477 -20.312 -28.562 1 96 215 LEU A O 1
ATOM 1645 N N . PHE A 1 216 ? 12.656 -20.578 -29.078 1 96.12 216 PHE A N 1
ATOM 1646 C CA . PHE A 1 216 ? 12.953 -21.203 -27.812 1 96.12 216 PHE A CA 1
ATOM 1647 C C . PHE A 1 216 ? 12.609 -20.281 -26.641 1 96.12 216 PHE A C 1
ATOM 1649 O O . PHE A 1 216 ? 11.914 -20.688 -25.703 1 96.12 216 PHE A O 1
ATOM 1656 N N . VAL A 1 217 ? 12.992 -19.047 -26.719 1 95 217 VAL A N 1
ATOM 1657 C CA . VAL A 1 217 ? 12.766 -18.078 -25.641 1 95 217 VAL A CA 1
ATOM 1658 C C . VAL A 1 217 ? 11.273 -17.812 -25.484 1 95 217 VAL A C 1
ATOM 1660 O O . VAL A 1 217 ? 10.758 -17.734 -24.375 1 95 217 VAL A O 1
ATOM 1663 N N . LYS A 1 218 ? 10.625 -17.672 -26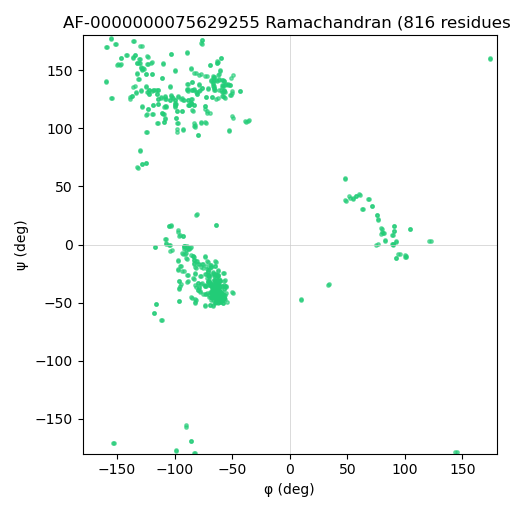.531 1 94.88 218 LYS A N 1
ATOM 1664 C CA . LYS A 1 218 ? 9.188 -17.406 -26.516 1 94.88 218 LYS A CA 1
ATOM 1665 C C . LYS A 1 218 ? 8.438 -18.516 -25.766 1 94.88 218 LYS A C 1
ATOM 1667 O O . LYS A 1 218 ? 7.633 -18.219 -24.875 1 94.88 218 LYS A O 1
ATOM 1672 N N . LEU A 1 219 ? 8.766 -19.75 -26.109 1 95 219 LEU A N 1
ATOM 1673 C CA . LEU A 1 219 ? 8.055 -20.891 -25.516 1 95 219 LEU A CA 1
ATOM 1674 C C . LEU A 1 219 ? 8.477 -21.094 -24.062 1 95 219 LEU A C 1
ATOM 1676 O O . LEU A 1 219 ? 7.648 -21.453 -23.219 1 95 219 LEU A O 1
ATOM 1680 N N . VAL A 1 220 ? 9.711 -20.844 -23.797 1 94.31 220 VAL A N 1
ATOM 1681 C CA . VAL A 1 220 ? 10.195 -20.953 -22.438 1 94.31 220 VAL A CA 1
ATOM 1682 C C . VAL A 1 220 ? 9.5 -19.922 -21.547 1 94.31 220 VAL A C 1
ATOM 1684 O O . VAL A 1 220 ? 9.141 -20.219 -20.406 1 94.31 220 VAL A O 1
ATOM 1687 N N . LEU A 1 221 ? 9.297 -18.766 -22.078 1 92.25 221 LEU A N 1
ATOM 1688 C CA . LEU A 1 221 ? 8.609 -17.719 -21.328 1 92.25 221 LEU A CA 1
ATOM 1689 C C . LEU A 1 221 ? 7.145 -18.078 -21.125 1 92.25 221 LEU A C 1
ATOM 1691 O O . LEU A 1 221 ? 6.629 -17.953 -20 1 92.25 221 LEU A O 1
ATOM 1695 N N . GLU A 1 222 ? 6.527 -18.516 -22.094 1 92.56 222 GLU A N 1
ATOM 1696 C CA . GLU A 1 222 ? 5.102 -18.844 -22.047 1 92.56 222 GLU A CA 1
ATOM 1697 C C . GLU A 1 222 ? 4.824 -19.953 -21.047 1 92.56 222 GLU A C 1
ATOM 1699 O O . GLU A 1 222 ? 3.822 -19.906 -20.328 1 92.56 222 GLU A O 1
ATOM 1704 N N . ARG A 1 223 ? 5.73 -20.844 -20.969 1 92.31 223 ARG A N 1
ATOM 1705 C CA . ARG A 1 223 ? 5.508 -22.016 -20.125 1 92.31 223 ARG A CA 1
ATOM 1706 C C . ARG A 1 223 ? 6.125 -21.797 -18.734 1 92.31 223 ARG A C 1
ATOM 1708 O O . ARG A 1 223 ? 5.621 -22.328 -17.75 1 92.31 223 ARG A O 1
ATOM 1715 N N . GLY A 1 224 ? 7.184 -21.156 -18.688 1 92.56 224 GLY A N 1
ATOM 1716 C CA . GLY A 1 224 ? 7.922 -20.984 -17.453 1 92.56 224 GLY A CA 1
ATOM 1717 C C . GLY A 1 224 ? 7.402 -19.844 -16.609 1 92.56 224 GLY A C 1
ATOM 1718 O O . GLY A 1 224 ? 7.547 -19.859 -15.375 1 92.56 224 GLY A O 1
ATOM 1719 N N . LYS A 1 225 ? 6.855 -18.859 -17.25 1 93.38 225 LYS A N 1
ATOM 1720 C CA . LYS A 1 225 ? 6.273 -17.703 -16.578 1 93.38 225 LYS A CA 1
ATOM 1721 C C . LYS A 1 225 ? 4.887 -17.375 -17.125 1 93.38 225 LYS A C 1
ATOM 1723 O O . LYS A 1 225 ? 4.672 -16.297 -17.688 1 93.38 225 LYS A O 1
ATOM 1728 N N . PRO A 1 226 ? 3.998 -18.297 -16.875 1 95.62 226 PRO A N 1
ATOM 1729 C CA . PRO A 1 226 ? 2.658 -18.047 -17.406 1 95.62 226 PRO A CA 1
ATOM 1730 C C . PRO A 1 226 ? 2.008 -16.797 -16.812 1 95.62 226 PRO A C 1
ATOM 1732 O O . PRO A 1 226 ? 2.424 -16.328 -15.758 1 95.62 226 PRO A O 1
ATOM 1735 N N . ALA A 1 227 ? 1.034 -16.266 -17.594 1 97.38 227 ALA A N 1
ATOM 1736 C CA . ALA A 1 227 ? 0.521 -14.961 -17.203 1 97.38 227 ALA A CA 1
ATOM 1737 C C . ALA A 1 227 ? -1.004 -14.953 -17.156 1 97.38 227 ALA A C 1
ATOM 1739 O O . ALA A 1 227 ? -1.646 -15.836 -17.734 1 97.38 227 ALA A O 1
ATOM 1740 N N . VAL A 1 228 ? -1.547 -14.102 -16.422 1 98.62 228 VAL A N 1
ATOM 1741 C CA . VAL A 1 228 ? -2.951 -13.711 -16.406 1 98.62 228 VAL A CA 1
ATOM 1742 C C . VAL A 1 228 ? -3.076 -12.211 -16.672 1 98.62 228 VAL A C 1
ATOM 1744 O O . VAL A 1 228 ? -2.318 -11.406 -16.125 1 98.62 228 VAL A O 1
ATOM 1747 N N . ILE A 1 229 ? -3.93 -11.891 -17.625 1 98.62 229 ILE A N 1
ATOM 1748 C CA . ILE A 1 229 ? -4.188 -10.477 -17.875 1 98.62 229 ILE A CA 1
ATOM 1749 C C . ILE A 1 229 ? -5.254 -9.969 -16.906 1 98.62 229 ILE A C 1
ATOM 1751 O O . ILE A 1 229 ? -6.387 -10.461 -16.891 1 98.62 229 ILE A O 1
ATOM 1755 N N . LEU A 1 230 ? -4.867 -9.086 -16.078 1 98.62 230 LEU A N 1
ATOM 1756 C CA . LEU A 1 230 ? -5.793 -8.422 -15.164 1 98.62 230 LEU A CA 1
ATOM 1757 C C . LEU A 1 230 ? -6.312 -7.121 -15.773 1 98.62 230 LEU A C 1
ATOM 1759 O O . LEU A 1 230 ? -5.648 -6.09 -15.695 1 98.62 230 LEU A O 1
ATOM 1763 N N . ALA A 1 231 ? -7.512 -7.207 -16.328 1 98.5 231 ALA A N 1
ATOM 1764 C CA . ALA A 1 231 ? -8.148 -6.02 -16.891 1 98.5 231 ALA A CA 1
ATOM 1765 C C . ALA A 1 231 ? -8.781 -5.164 -15.797 1 98.5 231 ALA A C 1
ATOM 1767 O O . ALA A 1 231 ? -9.953 -5.328 -15.477 1 98.5 231 ALA A O 1
ATOM 1768 N N . ASN A 1 232 ? -8.008 -4.191 -15.344 1 97.94 232 ASN A N 1
ATOM 1769 C CA . ASN A 1 232 ? -8.398 -3.4 -14.18 1 97.94 232 ASN A CA 1
ATOM 1770 C C . ASN A 1 232 ? -9.227 -2.182 -14.586 1 97.94 232 ASN A C 1
ATOM 1772 O O . ASN A 1 232 ? -9.297 -1.843 -15.766 1 97.94 232 ASN A O 1
ATOM 1776 N N . LYS A 1 233 ? -9.898 -1.526 -13.656 1 96.5 233 LYS A N 1
ATOM 1777 C CA . LYS A 1 233 ? -10.695 -0.309 -13.805 1 96.5 233 LYS A CA 1
ATOM 1778 C C . LYS A 1 233 ? -11.945 -0.565 -14.641 1 96.5 233 LYS A C 1
ATOM 1780 O O . LYS A 1 233 ? -12.32 0.264 -15.477 1 96.5 233 LYS A O 1
ATOM 1785 N N . VAL A 1 234 ? -12.516 -1.7 -14.414 1 97.12 234 VAL A N 1
ATOM 1786 C CA . VAL A 1 234 ? -13.727 -2.025 -15.156 1 97.12 234 VAL A CA 1
ATOM 1787 C C . VAL A 1 234 ? -14.898 -1.207 -14.617 1 97.12 234 VAL A C 1
ATOM 1789 O O . VAL A 1 234 ? -15.992 -1.227 -15.188 1 97.12 234 VAL A O 1
ATOM 1792 N N . ASP A 1 235 ? -14.695 -0.531 -13.492 1 94.94 235 ASP A N 1
ATOM 1793 C CA . ASP A 1 235 ? -15.695 0.363 -12.93 1 94.94 235 ASP A CA 1
ATOM 1794 C C . ASP A 1 235 ? -15.844 1.629 -13.773 1 94.94 235 ASP A C 1
ATOM 1796 O O . ASP A 1 235 ? -16.812 2.377 -13.617 1 94.94 235 ASP A O 1
ATOM 1800 N N . VAL A 1 236 ? -14.922 1.854 -14.609 1 92.44 236 VAL A N 1
ATOM 1801 C CA . VAL A 1 236 ? -14.953 3.016 -15.492 1 92.44 236 VAL A CA 1
ATOM 1802 C C . VAL A 1 236 ? -15.711 2.67 -16.781 1 92.44 236 VAL A C 1
ATOM 1804 O O . VAL A 1 236 ? -15.477 1.617 -17.375 1 92.44 236 VAL A O 1
ATOM 1807 N N . PRO A 1 237 ? -16.516 3.559 -17.234 1 88.31 237 PRO A N 1
ATOM 1808 C CA . PRO A 1 237 ? -17.266 3.291 -18.453 1 88.31 237 PRO A CA 1
ATOM 1809 C C . PRO A 1 237 ? -16.375 3.053 -19.672 1 88.31 237 PRO A C 1
ATOM 1811 O O . PRO A 1 237 ? -15.344 3.709 -19.812 1 88.31 237 PRO A O 1
ATOM 1814 N N . GLY A 1 238 ? -16.781 2.125 -20.516 1 87.81 238 GLY A N 1
ATOM 1815 C CA . GLY A 1 238 ? -16.047 1.836 -21.734 1 87.81 238 GLY A CA 1
ATOM 1816 C C . GLY A 1 238 ? -15.055 0.695 -21.578 1 87.81 238 GLY A C 1
ATOM 1817 O O . GLY A 1 238 ? -14.5 0.209 -22.562 1 87.81 238 GLY A O 1
ATOM 1818 N N . ALA A 1 239 ? -14.867 0.244 -20.391 1 94.31 239 ALA A N 1
ATOM 1819 C CA . ALA A 1 239 ? -13.883 -0.802 -20.109 1 94.31 239 ALA A CA 1
ATOM 1820 C C . ALA A 1 239 ? -14.336 -2.145 -20.688 1 94.31 239 ALA A C 1
ATOM 1822 O O . ALA A 1 239 ? -13.508 -2.992 -21.016 1 94.31 239 ALA A O 1
ATOM 1823 N N . GLU A 1 240 ? -15.625 -2.383 -20.859 1 94.31 240 GLU A N 1
ATOM 1824 C CA . GLU A 1 240 ? -16.188 -3.676 -21.234 1 94.31 240 GLU A CA 1
ATOM 1825 C C . GLU A 1 240 ? -15.688 -4.094 -22.625 1 94.31 240 GLU A C 1
ATOM 1827 O O . GLU A 1 240 ? -15.289 -5.242 -22.828 1 94.31 240 GLU A O 1
ATOM 1832 N N . GLU A 1 241 ? -15.711 -3.195 -23.5 1 94.69 241 GLU A N 1
ATOM 1833 C CA . GLU A 1 241 ? -15.266 -3.486 -24.859 1 94.69 241 GLU A CA 1
ATOM 1834 C C . GLU A 1 241 ? -13.797 -3.898 -24.875 1 94.69 241 GLU A C 1
ATOM 1836 O O . GLU A 1 241 ? -13.414 -4.809 -25.625 1 94.69 241 GLU A O 1
ATOM 1841 N N . ASN A 1 242 ? -13.062 -3.256 -24.125 1 96.44 242 ASN A N 1
ATOM 1842 C CA . ASN A 1 242 ? -11.625 -3.533 -24.078 1 96.44 242 ASN A CA 1
ATOM 1843 C C . ASN A 1 242 ? -11.336 -4.891 -23.453 1 96.44 242 ASN A C 1
ATOM 1845 O O . ASN A 1 242 ? -10.383 -5.57 -23.828 1 96.44 242 ASN A O 1
ATOM 1849 N N . VAL A 1 243 ? -12.148 -5.312 -22.516 1 97.56 243 VAL A N 1
ATOM 1850 C CA . VAL A 1 243 ? -12 -6.625 -21.891 1 97.56 243 VAL A CA 1
ATOM 1851 C C . VAL A 1 243 ? -12.195 -7.719 -22.938 1 97.56 243 VAL A C 1
ATOM 1853 O O . VAL A 1 243 ? -11.414 -8.672 -23 1 97.56 243 VAL A O 1
ATOM 1856 N N . GLU A 1 244 ? -13.156 -7.52 -23.734 1 96.69 244 GLU A N 1
ATOM 1857 C CA . GLU A 1 244 ? -13.422 -8.477 -24.812 1 96.69 244 GLU A CA 1
ATOM 1858 C C . GLU A 1 244 ? -12.281 -8.508 -25.812 1 96.69 244 GLU A C 1
ATOM 1860 O O . GLU A 1 244 ? -11.852 -9.586 -26.25 1 96.69 244 GLU A O 1
ATOM 1865 N N . ARG A 1 245 ? -11.805 -7.402 -26.156 1 97.19 245 ARG A N 1
ATOM 1866 C CA . ARG A 1 245 ? -10.711 -7.301 -27.125 1 97.19 245 ARG A CA 1
ATOM 1867 C C . ARG A 1 245 ? -9.445 -7.957 -26.578 1 97.19 245 ARG A C 1
ATOM 1869 O O . ARG A 1 245 ? -8.703 -8.609 -27.312 1 97.19 245 ARG A O 1
ATOM 1876 N N . LEU A 1 246 ? -9.195 -7.758 -25.328 1 97.88 246 LEU A N 1
ATOM 1877 C CA . LEU A 1 246 ? -8.047 -8.398 -24.688 1 97.88 246 LEU A CA 1
ATOM 1878 C C . LEU A 1 246 ? -8.141 -9.914 -24.797 1 97.88 246 LEU A C 1
ATOM 1880 O O . LEU A 1 246 ? -7.156 -10.578 -25.141 1 97.88 246 LEU A O 1
ATOM 1884 N N . GLY A 1 247 ? -9.305 -10.445 -24.547 1 97.19 247 GLY A N 1
ATOM 1885 C CA . GLY A 1 247 ? -9.516 -11.883 -24.656 1 97.19 247 GLY A CA 1
ATOM 1886 C C . GLY A 1 247 ? -9.281 -12.422 -26.062 1 97.19 247 GLY A C 1
ATOM 1887 O O . GLY A 1 247 ? -8.641 -13.461 -26.234 1 97.19 247 GLY A O 1
ATOM 1888 N N . SER A 1 248 ? -9.703 -11.688 -27.031 1 97.19 248 SER A N 1
ATOM 1889 C CA . SER A 1 248 ? -9.586 -12.125 -28.406 1 97.19 248 SER A CA 1
ATOM 1890 C C . SER A 1 248 ? -8.156 -11.977 -28.922 1 97.19 248 SER A C 1
ATOM 1892 O O . SER A 1 248 ? -7.707 -12.758 -29.766 1 97.19 248 SER A O 1
ATOM 1894 N N . SER A 1 249 ? -7.465 -10.969 -28.453 1 96.88 249 SER A N 1
ATOM 1895 C CA . SER A 1 249 ? -6.121 -10.672 -28.938 1 96.88 249 SER A CA 1
ATOM 1896 C C . SER A 1 249 ? -5.09 -11.617 -28.312 1 96.88 249 SER A C 1
ATOM 1898 O O . SER A 1 249 ? -4.023 -11.836 -28.891 1 96.88 249 SER A O 1
ATOM 1900 N N . TYR A 1 250 ? -5.367 -12.109 -27.156 1 96.25 250 TYR A N 1
ATOM 1901 C CA . TYR A 1 250 ? -4.453 -13.016 -26.469 1 96.25 250 TYR A CA 1
ATOM 1902 C C . TYR A 1 250 ? -5.172 -14.281 -26.016 1 96.25 250 TYR A C 1
ATOM 1904 O O . TYR A 1 250 ? -5.285 -14.539 -24.812 1 96.25 250 TYR A O 1
ATOM 1912 N N . PRO A 1 251 ? -5.578 -15.125 -26.906 1 93.62 251 PRO A N 1
ATOM 1913 C CA . PRO A 1 251 ? -6.383 -16.297 -26.562 1 93.62 251 PRO A CA 1
ATOM 1914 C C . PRO A 1 251 ? -5.656 -17.266 -25.641 1 93.62 251 PRO A C 1
ATOM 1916 O O . PRO A 1 251 ? -6.297 -18.031 -24.922 1 93.62 251 PRO A O 1
ATOM 1919 N N . GLY A 1 252 ? -4.41 -17.312 -25.531 1 93.31 252 GLY A N 1
ATOM 1920 C CA . GLY A 1 252 ? -3.666 -18.234 -24.703 1 93.31 252 GLY A CA 1
ATOM 1921 C C . GLY A 1 252 ? -3.441 -17.719 -23.297 1 93.31 252 GLY A C 1
ATOM 1922 O O . GLY A 1 252 ? -2.918 -18.438 -22.438 1 93.31 252 GLY A O 1
ATOM 1923 N N . ILE A 1 253 ? -3.889 -16.531 -23.016 1 97.38 253 ILE A N 1
ATOM 1924 C CA . ILE A 1 253 ? -3.717 -15.922 -21.688 1 97.38 253 ILE A CA 1
ATOM 1925 C C . ILE A 1 253 ? -5.082 -15.539 -21.125 1 97.38 253 ILE A C 1
ATOM 1927 O O . ILE A 1 253 ? -5.809 -14.742 -21.719 1 97.38 253 ILE A O 1
ATOM 1931 N N . PRO A 1 254 ? -5.477 -16.156 -20.016 1 98.31 254 PRO A N 1
ATOM 1932 C CA . PRO A 1 254 ? -6.77 -15.789 -19.422 1 98.31 254 PRO A CA 1
ATOM 1933 C C . PRO A 1 254 ? -6.859 -14.305 -19.062 1 98.31 254 PRO A C 1
ATOM 1935 O O . PRO A 1 254 ? -5.875 -13.711 -18.625 1 98.31 254 PRO A O 1
ATOM 1938 N N . VAL A 1 255 ? -8.07 -13.75 -19.312 1 98.56 255 VAL A N 1
ATOM 1939 C CA . VAL A 1 255 ? -8.344 -12.352 -18.984 1 98.56 255 VAL A CA 1
ATOM 1940 C C . VAL A 1 255 ? -9.352 -12.281 -17.844 1 98.56 255 VAL A C 1
ATOM 1942 O O . VAL A 1 255 ? -10.422 -12.891 -17.906 1 98.56 255 VAL A O 1
ATOM 1945 N N . VAL A 1 256 ? -9.039 -11.578 -16.781 1 98.69 256 VAL A N 1
ATOM 1946 C CA . VAL A 1 256 ? -9.945 -11.414 -15.641 1 98.69 256 VAL A CA 1
ATOM 1947 C C . VAL A 1 256 ? -10.281 -9.938 -15.453 1 98.69 256 VAL A C 1
ATOM 1949 O O . VAL A 1 256 ? -9.398 -9.133 -15.156 1 98.69 256 VAL A O 1
ATOM 1952 N N . PRO A 1 257 ? -11.555 -9.586 -15.711 1 98.5 257 PRO A N 1
ATOM 1953 C CA . PRO A 1 257 ? -11.961 -8.219 -15.375 1 98.5 257 PRO A CA 1
ATOM 1954 C C . PRO A 1 257 ? -11.953 -7.945 -13.875 1 98.5 257 PRO A C 1
ATOM 1956 O O . PRO A 1 257 ? -12.344 -8.805 -13.086 1 98.5 257 PRO A O 1
ATOM 1959 N N . ALA A 1 258 ? -11.445 -6.754 -13.516 1 98.56 258 ALA A N 1
ATOM 1960 C CA . ALA A 1 258 ? -11.367 -6.484 -12.086 1 98.56 258 ALA A CA 1
ATOM 1961 C C . ALA A 1 258 ? -11.516 -4.992 -11.797 1 98.56 258 ALA A C 1
ATOM 1963 O O . ALA A 1 258 ? -11.344 -4.164 -12.695 1 98.56 258 ALA A O 1
ATOM 1964 N N . SER A 1 259 ? -11.938 -4.68 -10.656 1 98.19 259 SER A N 1
ATOM 1965 C CA . SER A 1 259 ? -11.852 -3.354 -10.055 1 98.19 259 SER A CA 1
ATOM 1966 C C . SER A 1 259 ? -11.141 -3.398 -8.711 1 98.19 259 SER A C 1
ATOM 1968 O O . SER A 1 259 ? -11.758 -3.691 -7.684 1 98.19 259 SER A O 1
ATOM 1970 N N . ALA A 1 260 ? -9.852 -3.092 -8.797 1 97.38 260 ALA A N 1
ATOM 1971 C CA . ALA A 1 260 ? -9.047 -3.08 -7.582 1 97.38 260 ALA A CA 1
ATOM 1972 C C . ALA A 1 260 ? -9.57 -2.057 -6.582 1 97.38 260 ALA A C 1
ATOM 1974 O O . ALA A 1 260 ? -9.578 -2.305 -5.375 1 97.38 260 ALA A O 1
ATOM 1975 N N . LEU A 1 261 ? -10.062 -0.937 -7.086 1 95.06 261 LEU A N 1
ATOM 1976 C CA . LEU A 1 261 ? -10.594 0.125 -6.242 1 95.06 261 LEU A CA 1
ATOM 1977 C C . LEU A 1 261 ? -11.82 -0.356 -5.473 1 95.06 261 LEU A C 1
ATOM 1979 O O . LEU A 1 261 ? -11.938 -0.12 -4.27 1 95.06 261 LEU A O 1
ATOM 1983 N N . ALA A 1 262 ? -12.703 -0.986 -6.129 1 97.06 262 ALA A N 1
ATOM 1984 C CA . ALA A 1 262 ? -13.906 -1.525 -5.492 1 97.06 262 ALA A CA 1
ATOM 1985 C C . ALA A 1 262 ? -13.539 -2.516 -4.391 1 97.06 262 ALA A C 1
ATOM 1987 O O . ALA A 1 262 ? -14.102 -2.461 -3.291 1 97.06 262 ALA A O 1
ATOM 1988 N N . GLU A 1 263 ? -12.625 -3.43 -4.699 1 97.31 263 GLU A N 1
ATOM 1989 C CA . GLU A 1 263 ? -12.195 -4.41 -3.709 1 97.31 263 GLU A CA 1
ATOM 1990 C C . GLU A 1 263 ? -11.617 -3.73 -2.471 1 97.31 263 GLU A C 1
ATOM 1992 O O . GLU A 1 263 ? -11.961 -4.086 -1.343 1 97.31 263 GLU A O 1
ATOM 1997 N N . LEU A 1 264 ? -10.75 -2.781 -2.727 1 94.12 264 LEU A N 1
ATOM 1998 C CA . LEU A 1 264 ? -10.109 -2.072 -1.624 1 94.12 264 LEU A CA 1
ATOM 1999 C C . LEU A 1 264 ? -11.148 -1.383 -0.745 1 94.12 264 LEU A C 1
ATOM 2001 O O . LEU A 1 264 ? -11.094 -1.481 0.483 1 94.12 264 LEU A O 1
ATOM 2005 N N . MET A 1 265 ? -12.102 -0.699 -1.354 1 92.25 265 MET A N 1
ATOM 2006 C CA . MET A 1 265 ? -13.164 -0.003 -0.631 1 92.25 265 MET A CA 1
ATOM 2007 C C . MET A 1 265 ? -13.977 -0.979 0.213 1 92.25 265 MET A C 1
ATOM 2009 O O . MET A 1 265 ? -14.195 -0.743 1.402 1 92.25 265 MET A O 1
ATOM 2013 N N . LEU A 1 266 ? -14.367 -2.039 -0.359 1 94.56 266 LEU A N 1
ATOM 2014 C CA . LEU A 1 266 ? -15.195 -3.021 0.326 1 94.56 266 LEU A CA 1
ATOM 2015 C C . LEU A 1 266 ? -14.445 -3.645 1.5 1 94.56 266 LEU A C 1
ATOM 2017 O O . LEU A 1 266 ? -15.008 -3.811 2.584 1 94.56 266 LEU A O 1
ATOM 2021 N N . ARG A 1 267 ? -13.195 -3.984 1.297 1 92.06 267 ARG A N 1
ATOM 2022 C CA . ARG A 1 267 ? -12.414 -4.617 2.359 1 92.06 267 ARG A CA 1
ATOM 2023 C C . ARG A 1 267 ? -12.172 -3.648 3.512 1 92.06 267 ARG A C 1
ATOM 2025 O O . ARG A 1 267 ? -12.234 -4.035 4.68 1 92.06 267 ARG A O 1
ATOM 2032 N N . ARG A 1 268 ? -11.867 -2.414 3.18 1 86.06 268 ARG A N 1
ATOM 2033 C CA . ARG A 1 268 ? -11.664 -1.409 4.219 1 86.06 268 ARG A CA 1
ATOM 2034 C C . ARG A 1 268 ? -12.938 -1.181 5.02 1 86.06 268 ARG A C 1
ATOM 2036 O O . ARG A 1 268 ? -12.898 -1.111 6.25 1 86.06 268 ARG A O 1
ATOM 2043 N N . LEU A 1 269 ? -14.078 -1.065 4.371 1 87.88 269 LEU A N 1
ATOM 2044 C CA . LEU A 1 269 ? -15.359 -0.856 5.035 1 87.88 269 LEU A CA 1
ATOM 2045 C C . LEU A 1 269 ? -15.75 -2.08 5.855 1 87.88 269 LEU A C 1
ATOM 2047 O O . LEU A 1 269 ? -16.375 -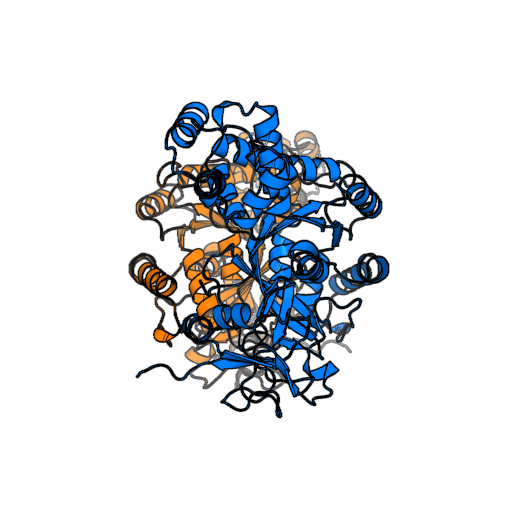1.949 6.91 1 87.88 269 LEU A O 1
ATOM 2051 N N . ALA A 1 270 ? -15.43 -3.238 5.324 1 89 270 ALA A N 1
ATOM 2052 C CA . ALA A 1 270 ? -15.695 -4.469 6.062 1 89 270 ALA A CA 1
ATOM 2053 C C . ALA A 1 270 ? -14.883 -4.523 7.352 1 89 270 ALA A C 1
ATOM 2055 O O . ALA A 1 270 ? -15.383 -4.941 8.398 1 89 270 ALA A O 1
ATOM 2056 N N . ARG A 1 271 ? -13.695 -4.203 7.273 1 82.44 271 ARG A N 1
ATOM 2057 C CA . ARG A 1 271 ? -12.828 -4.176 8.445 1 82.44 271 ARG A CA 1
ATOM 2058 C C . ARG A 1 271 ? -13.391 -3.264 9.523 1 82.44 271 ARG A C 1
ATOM 2060 O O . ARG A 1 271 ? -13.242 -3.535 10.719 1 82.44 271 ARG A O 1
ATOM 2067 N N . GLU A 1 272 ? -14.07 -2.271 9.094 1 79.5 272 GLU A N 1
ATOM 2068 C CA . GLU A 1 272 ? -14.648 -1.312 10.023 1 79.5 272 GLU A CA 1
ATOM 2069 C C . GLU A 1 272 ? -16.047 -1.755 10.477 1 79.5 272 GLU A C 1
ATOM 2071 O O . GLU A 1 272 ? -16.688 -1.072 11.273 1 79.5 272 GLU A O 1
ATOM 2076 N N . GLY A 1 273 ? -16.5 -2.791 9.945 1 83.31 273 GLY A N 1
ATOM 2077 C CA . GLY A 1 273 ? -17.797 -3.332 10.328 1 83.31 273 GLY A CA 1
ATOM 2078 C C . GLY A 1 273 ? -18.969 -2.607 9.68 1 83.31 273 GLY A C 1
ATOM 2079 O O . GLY A 1 273 ? -20.109 -2.74 10.125 1 83.31 273 GLY A O 1
ATOM 2080 N N . ARG A 1 274 ? -18.672 -1.838 8.719 1 87.75 274 ARG A N 1
ATOM 2081 C CA . ARG A 1 274 ? -19.719 -1.047 8.078 1 87.75 274 ARG A CA 1
ATOM 2082 C C . ARG A 1 274 ? -20.375 -1.824 6.941 1 87.75 274 ARG A C 1
ATOM 2084 O O . ARG A 1 274 ? -21.5 -1.517 6.535 1 87.75 274 ARG A O 1
ATOM 2091 N N . VAL A 1 275 ? -19.625 -2.734 6.395 1 91.69 275 VAL A N 1
ATOM 2092 C CA . VAL A 1 275 ? -20.109 -3.59 5.316 1 91.69 275 VAL A CA 1
ATOM 2093 C C . VAL A 1 275 ? -19.781 -5.047 5.625 1 91.69 275 VAL A C 1
ATOM 2095 O O . VAL A 1 275 ? -18.766 -5.344 6.27 1 91.69 275 VAL A O 1
ATOM 2098 N N . ARG A 1 276 ? -20.688 -5.875 5.273 1 94.06 276 ARG A N 1
ATOM 2099 C CA . ARG A 1 276 ? -20.391 -7.301 5.273 1 94.06 276 ARG A CA 1
ATOM 2100 C C . ARG A 1 276 ? -19.922 -7.762 3.896 1 94.06 276 ARG A C 1
ATOM 2102 O O . ARG A 1 276 ? -20.688 -7.734 2.934 1 94.06 276 ARG A O 1
ATOM 2109 N N . TYR A 1 277 ? -18.719 -8.18 3.777 1 95.06 277 TYR A N 1
ATOM 2110 C CA . TYR A 1 277 ? -18.125 -8.617 2.521 1 95.06 277 TYR A CA 1
ATOM 2111 C C . TYR A 1 277 ? -16.984 -9.602 2.77 1 95.06 277 TYR A C 1
ATOM 2113 O O . TYR A 1 277 ? -16.078 -9.32 3.566 1 95.06 277 TYR A O 1
ATOM 2121 N N . ILE A 1 278 ? -17.047 -10.766 2.146 1 94.44 278 ILE A N 1
ATOM 2122 C CA . ILE A 1 278 ? -15.938 -11.719 2.104 1 94.44 278 ILE A CA 1
ATOM 2123 C C . ILE A 1 278 ? -15.227 -11.633 0.753 1 94.44 278 ILE A C 1
ATOM 2125 O O . ILE A 1 278 ? -15.867 -11.742 -0.296 1 94.44 278 ILE A O 1
ATOM 2129 N N . PRO A 1 279 ? -13.945 -11.438 0.74 1 95.62 279 PRO A N 1
ATOM 2130 C CA . PRO A 1 279 ? -13.242 -11.289 -0.533 1 95.62 279 PRO A CA 1
ATOM 2131 C C . PRO A 1 279 ? -13.547 -12.414 -1.514 1 95.62 279 PRO A C 1
ATOM 2133 O O . PRO A 1 279 ? -13.414 -13.594 -1.168 1 95.62 279 PRO A O 1
ATOM 2136 N N . GLY A 1 280 ? -13.922 -12.031 -2.697 1 96.06 280 GLY A N 1
ATOM 2137 C CA . GLY A 1 280 ? -14.273 -13.016 -3.701 1 96.06 280 GLY A CA 1
ATOM 2138 C C . GLY A 1 280 ? -15.773 -13.195 -3.859 1 96.06 280 GLY A C 1
ATOM 2139 O O . GLY A 1 280 ? -16.234 -13.805 -4.832 1 96.06 280 GLY A O 1
ATOM 2140 N N . ASP A 1 281 ? -16.562 -12.633 -2.971 1 96.75 281 ASP A N 1
ATOM 2141 C CA . ASP A 1 281 ? -18.016 -12.742 -3.045 1 96.75 281 ASP A CA 1
ATOM 2142 C C . ASP A 1 281 ? -18.562 -11.953 -4.23 1 96.75 281 ASP A C 1
ATOM 2144 O O . ASP A 1 281 ? -17.984 -10.945 -4.633 1 96.75 281 ASP A O 1
ATOM 2148 N N . PRO A 1 282 ? -19.719 -12.367 -4.707 1 97.12 282 PRO A N 1
ATOM 2149 C CA . PRO A 1 282 ? -20.344 -11.664 -5.84 1 97.12 282 PRO A CA 1
ATOM 2150 C C . PRO A 1 282 ? -21.141 -10.438 -5.41 1 97.12 282 PRO A C 1
ATOM 2152 O O . PRO A 1 282 ? -21.625 -9.68 -6.258 1 97.12 282 PRO A O 1
ATOM 2155 N N . ASP A 1 283 ? -21.359 -10.297 -4.109 1 97.12 283 ASP A N 1
ATOM 2156 C CA . ASP A 1 283 ? -22.125 -9.172 -3.584 1 97.12 283 ASP A CA 1
ATOM 2157 C C . ASP A 1 283 ? -21.688 -8.82 -2.164 1 97.12 283 ASP A C 1
ATOM 2159 O O . ASP A 1 283 ? -20.781 -9.461 -1.614 1 97.12 283 ASP A O 1
ATOM 2163 N N . PHE A 1 284 ? -22.219 -7.676 -1.625 1 97.31 284 PHE A N 1
ATOM 2164 C CA . PHE A 1 284 ? -21.953 -7.223 -0.264 1 97.31 284 PHE A CA 1
ATOM 2165 C C . PHE A 1 284 ? -23.219 -6.629 0.36 1 97.31 284 PHE A C 1
ATOM 2167 O O . PHE A 1 284 ? -24.188 -6.367 -0.339 1 97.31 284 PHE A O 1
ATOM 2174 N N . THR A 1 285 ? -23.234 -6.488 1.697 1 96.62 285 THR A N 1
ATOM 2175 C CA . THR A 1 285 ? -24.359 -5.887 2.402 1 96.62 285 THR A CA 1
ATOM 2176 C C . THR A 1 285 ? -23.891 -4.723 3.273 1 96.62 285 THR A C 1
ATOM 2178 O O . THR A 1 285 ? -22.859 -4.82 3.941 1 96.62 285 THR A O 1
ATOM 2181 N N . VAL A 1 286 ? -24.625 -3.682 3.236 1 93.62 286 VAL A N 1
ATOM 2182 C CA . VAL A 1 286 ? -24.312 -2.521 4.066 1 93.62 286 VAL A CA 1
ATOM 2183 C C . VAL A 1 286 ? -24.922 -2.693 5.449 1 93.62 286 VAL A C 1
ATOM 2185 O O . VAL A 1 286 ? -26.141 -2.885 5.574 1 93.62 286 VAL A O 1
ATOM 2188 N N . LYS A 1 287 ? -24.172 -2.682 6.496 1 90.44 287 LYS A N 1
ATOM 2189 C CA . LYS A 1 287 ? -24.625 -2.914 7.863 1 90.44 287 LYS A CA 1
ATOM 2190 C C . LYS A 1 287 ? -25.156 -1.629 8.492 1 90.44 287 LYS A C 1
ATOM 2192 O O . LYS A 1 287 ? -26.156 -1.649 9.211 1 90.44 287 LYS A O 1
ATOM 2197 N N . ASP A 1 288 ? -24.391 -0.53 8.32 1 82.31 288 ASP A N 1
ATOM 2198 C CA . ASP A 1 288 ? -24.734 0.731 8.977 1 82.31 288 ASP A CA 1
ATOM 2199 C C . ASP A 1 288 ? -24.734 1.885 7.973 1 82.31 288 ASP A C 1
ATOM 2201 O O . ASP A 1 288 ? -23.812 2.705 7.965 1 82.31 288 ASP A O 1
ATOM 2205 N N . PRO A 1 289 ? -25.844 2.002 7.25 1 79.81 289 PRO A N 1
ATOM 2206 C CA . PRO A 1 289 ? -25.875 3.064 6.242 1 79.81 289 PRO A CA 1
ATOM 2207 C C . PRO A 1 289 ? -25.812 4.461 6.855 1 79.81 289 PRO A C 1
ATOM 2209 O O . PRO A 1 289 ? -25.25 5.379 6.246 1 79.81 289 PRO A O 1
ATOM 2212 N N . GLY A 1 290 ? -26.359 4.602 8.062 1 77.19 290 GLY A N 1
ATOM 2213 C CA . GLY A 1 290 ? -26.359 5.895 8.719 1 77.19 290 GLY A CA 1
ATOM 2214 C C . GLY A 1 290 ? -24.969 6.379 9.078 1 77.19 290 GLY A C 1
ATOM 2215 O O . GLY A 1 290 ? -24.719 7.586 9.133 1 77.19 290 GLY A O 1
ATOM 2216 N N . GLY A 1 291 ? -24.141 5.406 9.266 1 74.31 291 GLY A N 1
ATOM 2217 C CA . GLY A 1 291 ? -22.781 5.77 9.664 1 74.31 291 GLY A CA 1
ATOM 2218 C C . GLY A 1 291 ? -21.875 6.07 8.492 1 74.31 291 GLY A C 1
ATOM 2219 O O . GLY A 1 291 ? -20.75 6.52 8.672 1 74.31 291 GLY A O 1
ATOM 2220 N N . LEU A 1 292 ? -22.531 5.879 7.312 1 81.81 292 LEU A N 1
ATOM 2221 C CA . LEU A 1 292 ? -21.75 6.121 6.105 1 81.81 292 LEU A CA 1
ATOM 2222 C C . LEU A 1 292 ? -22.109 7.457 5.477 1 81.81 292 LEU A C 1
ATOM 2224 O O . LEU A 1 292 ? -23.297 7.812 5.406 1 81.81 292 LEU A O 1
ATOM 2228 N N . GLY A 1 293 ? -21.188 8.328 5.188 1 78.62 293 GLY A N 1
ATOM 2229 C CA . GLY A 1 293 ? -21.453 9.57 4.488 1 78.62 293 GLY A CA 1
ATOM 2230 C C . GLY A 1 293 ? -22.062 9.359 3.111 1 78.62 293 GLY A C 1
ATOM 2231 O O . GLY A 1 293 ? -22.016 8.258 2.568 1 78.62 293 GLY A O 1
ATOM 2232 N N . GLY A 1 294 ? -22.688 10.422 2.605 1 81.5 294 GLY A N 1
ATOM 2233 C CA . GLY A 1 294 ? -23.328 10.383 1.303 1 81.5 294 GLY A CA 1
ATOM 2234 C C . GLY A 1 294 ? -22.391 9.961 0.187 1 81.5 294 GLY A C 1
ATOM 2235 O O . GLY A 1 294 ? -22.766 9.172 -0.684 1 81.5 294 GLY A O 1
ATOM 2236 N N . LYS A 1 295 ? -21.219 10.312 0.229 1 82 295 LYS A N 1
ATOM 2237 C CA . LYS A 1 295 ? -20.234 9.977 -0.796 1 82 295 LYS A CA 1
ATOM 2238 C C . LYS A 1 295 ? -19.938 8.477 -0.802 1 82 295 LYS A C 1
ATOM 2240 O O . LYS A 1 295 ? -19.891 7.852 -1.864 1 82 295 LYS A O 1
ATOM 2245 N N . ALA A 1 296 ? -19.766 7.949 0.362 1 85.56 296 ALA A N 1
ATOM 2246 C CA . ALA A 1 296 ? -19.453 6.527 0.489 1 85.56 296 ALA A CA 1
ATOM 2247 C C . ALA A 1 296 ? -20.609 5.668 0.001 1 85.56 296 ALA A C 1
ATOM 2249 O O . ALA A 1 296 ? -20.406 4.668 -0.69 1 85.56 296 ALA A O 1
ATOM 2250 N N . LEU A 1 297 ? -21.797 6.078 0.336 1 90.75 297 LEU A N 1
ATOM 2251 C CA . LEU A 1 297 ? -22.984 5.332 -0.071 1 90.75 297 LEU A CA 1
ATOM 2252 C C . LEU A 1 297 ? -23.141 5.348 -1.588 1 90.75 297 LEU A C 1
ATOM 2254 O O . LEU A 1 297 ? -23.469 4.324 -2.193 1 90.75 297 LEU A O 1
ATOM 2258 N N . LYS A 1 298 ? -22.938 6.48 -2.113 1 91.19 298 LYS A N 1
ATOM 2259 C CA . LYS A 1 298 ? -23.016 6.59 -3.568 1 91.19 298 LYS A CA 1
ATOM 2260 C C . LYS A 1 298 ? -21.953 5.711 -4.238 1 91.19 298 LYS A C 1
ATOM 2262 O O . LYS A 1 298 ? -22.234 5.055 -5.242 1 91.19 298 LYS A O 1
ATOM 2267 N N . ALA A 1 299 ? -20.797 5.754 -3.707 1 91.44 299 ALA A N 1
ATOM 2268 C CA . ALA A 1 299 ? -19.703 4.938 -4.234 1 91.44 299 ALA A CA 1
ATOM 2269 C C . ALA A 1 299 ? -20.062 3.453 -4.168 1 91.44 299 ALA A C 1
ATOM 2271 O O . ALA A 1 299 ? -19.797 2.707 -5.117 1 91.44 299 ALA A O 1
ATOM 2272 N N . LEU A 1 300 ? -20.656 3.037 -3.086 1 94.5 300 LEU A N 1
ATOM 2273 C CA . LEU A 1 300 ? -21.031 1.64 -2.908 1 94.5 300 LEU A CA 1
ATOM 2274 C C . LEU A 1 300 ? -22.109 1.235 -3.912 1 94.5 300 LEU A C 1
ATOM 2276 O O . LEU A 1 300 ? -22.094 0.114 -4.426 1 94.5 300 LEU A O 1
ATOM 2280 N N . GLU A 1 301 ? -22.953 2.109 -4.164 1 94.94 301 GLU A N 1
ATOM 2281 C CA . GLU A 1 301 ? -23.984 1.84 -5.156 1 94.94 301 GLU A CA 1
ATOM 2282 C C . GLU A 1 301 ? -23.391 1.659 -6.547 1 94.94 301 GLU A C 1
ATOM 2284 O O . GLU A 1 301 ? -23.797 0.773 -7.301 1 94.94 301 GLU A O 1
ATOM 2289 N N . LEU A 1 302 ? -22.5 2.502 -6.801 1 94.62 302 LEU A N 1
ATOM 2290 C CA . LEU A 1 302 ? -21.828 2.393 -8.086 1 94.62 302 LEU A CA 1
ATOM 2291 C C . LEU A 1 302 ? -21.062 1.07 -8.195 1 94.62 302 LEU A C 1
ATOM 2293 O O . LEU A 1 302 ? -21.078 0.431 -9.25 1 94.62 302 LEU A O 1
ATOM 2297 N N . VAL A 1 303 ? -20.438 0.671 -7.184 1 96.44 303 VAL A N 1
ATOM 2298 C CA . VAL A 1 303 ? -19.703 -0.593 -7.148 1 96.44 303 VAL A CA 1
ATOM 2299 C C . VAL A 1 303 ? -20.672 -1.752 -7.395 1 96.44 303 VAL A C 1
ATOM 2301 O O . VAL A 1 303 ? -20.375 -2.664 -8.172 1 96.44 303 VAL A O 1
ATOM 2304 N N . ARG A 1 304 ? -21.781 -1.704 -6.719 1 97.38 304 ARG A N 1
ATOM 2305 C CA . ARG A 1 304 ? -22.766 -2.771 -6.867 1 97.38 304 ARG A CA 1
ATOM 2306 C C . ARG A 1 304 ? -23.266 -2.854 -8.305 1 97.38 304 ARG A C 1
ATOM 2308 O O . ARG A 1 304 ? -23.297 -3.932 -8.898 1 97.38 304 ARG A O 1
ATOM 2315 N N . GLU A 1 305 ? -23.578 -1.777 -8.891 1 96.19 305 GLU A N 1
ATOM 2316 C CA . GLU A 1 305 ? -24.234 -1.724 -10.195 1 96.19 305 GLU A CA 1
ATOM 2317 C C . GLU A 1 305 ? -23.234 -1.977 -11.32 1 96.19 305 GLU A C 1
ATOM 2319 O O . GLU A 1 305 ? -23.531 -2.695 -12.273 1 96.19 305 GLU A O 1
ATOM 2324 N N . ARG A 1 306 ? -22.078 -1.421 -11.172 1 95.56 306 ARG A N 1
ATOM 2325 C CA . ARG A 1 306 ? -21.156 -1.401 -12.305 1 95.56 306 ARG A CA 1
ATOM 2326 C C . ARG A 1 306 ? -20.156 -2.541 -12.211 1 95.56 306 ARG A C 1
ATOM 2328 O O . ARG A 1 306 ? -19.516 -2.895 -13.203 1 95.56 306 ARG A O 1
ATOM 2335 N N . VAL A 1 307 ? -19.938 -3.07 -11.086 1 97.38 307 VAL A N 1
ATOM 2336 C CA . VAL A 1 307 ? -18.875 -4.051 -10.922 1 97.38 307 VAL A CA 1
ATOM 2337 C C . VAL A 1 307 ? -19.453 -5.395 -10.5 1 97.38 307 VAL A C 1
ATOM 2339 O O . VAL A 1 307 ? -19.453 -6.355 -11.273 1 97.38 307 VAL A O 1
ATOM 2342 N N . MET A 1 308 ? -20.156 -5.395 -9.352 1 97.81 308 MET A N 1
ATOM 2343 C CA . MET A 1 308 ? -20.609 -6.66 -8.781 1 97.81 308 MET A CA 1
ATOM 2344 C C . MET A 1 308 ? -21.656 -7.328 -9.68 1 97.81 308 MET A C 1
ATOM 2346 O O . MET A 1 308 ? -21.5 -8.492 -10.055 1 97.81 308 MET A O 1
ATOM 2350 N N . LYS A 1 309 ? -22.672 -6.625 -10.039 1 96.62 309 LYS A N 1
ATOM 2351 C CA . LYS A 1 309 ? -23.75 -7.176 -10.852 1 96.62 309 LYS A CA 1
ATOM 2352 C C . LYS A 1 309 ? -23.25 -7.523 -12.258 1 96.62 309 LYS A C 1
ATOM 2354 O O . LYS A 1 309 ? -23.672 -8.539 -12.828 1 96.62 309 LYS A O 1
ATOM 2359 N N . ARG A 1 310 ? -22.406 -6.766 -12.75 1 95.38 310 ARG A N 1
ATOM 2360 C CA . ARG A 1 310 ? -21.969 -6.918 -14.141 1 95.38 310 ARG A CA 1
ATOM 2361 C C . ARG A 1 310 ? -20.938 -8.039 -14.266 1 95.38 310 ARG A C 1
ATOM 2363 O O . ARG A 1 310 ? -20.953 -8.789 -15.242 1 95.38 310 ARG A O 1
ATOM 2370 N N . TRP A 1 311 ? -20.016 -8.156 -13.297 1 96.5 311 TRP A N 1
ATOM 2371 C CA . TRP A 1 311 ? -18.859 -9.023 -13.484 1 96.5 311 TRP A CA 1
ATOM 2372 C C . TRP A 1 311 ? -18.859 -10.164 -12.469 1 96.5 311 TRP A C 1
ATOM 2374 O O . TRP A 1 311 ? -18 -11.047 -12.508 1 96.5 311 TRP A O 1
ATOM 2384 N N . GLY A 1 312 ? -19.844 -10.195 -11.555 1 95.88 312 GLY A N 1
ATOM 2385 C CA . GLY A 1 312 ? -19.969 -11.281 -10.594 1 95.88 312 GLY A CA 1
ATOM 2386 C C . GLY A 1 312 ? -18.969 -11.172 -9.453 1 95.88 312 GLY A C 1
ATOM 2387 O O . GLY A 1 312 ? -18.625 -12.18 -8.82 1 95.88 312 GLY A O 1
ATOM 2388 N N . GLY A 1 313 ? -18.438 -10.039 -9.188 1 97.75 313 GLY A N 1
ATOM 2389 C CA . GLY A 1 313 ? -17.453 -9.766 -8.156 1 97.75 313 GLY A CA 1
ATOM 2390 C C . GLY A 1 313 ? -16.453 -8.703 -8.57 1 97.75 313 GLY A C 1
ATOM 2391 O O . GLY A 1 313 ? -16.516 -8.172 -9.68 1 97.75 313 GLY A O 1
ATOM 2392 N N . THR A 1 314 ? -15.508 -8.422 -7.688 1 98.25 314 THR A N 1
ATOM 2393 C CA . THR A 1 314 ? -14.547 -7.352 -7.953 1 98.25 314 THR A CA 1
ATOM 2394 C C . THR A 1 314 ? -13.422 -7.848 -8.859 1 98.25 314 THR A C 1
ATOM 2396 O O . THR A 1 314 ? -12.68 -7.043 -9.422 1 98.25 314 THR A O 1
ATOM 2399 N N . GLY A 1 315 ? -13.242 -9.203 -8.914 1 98.5 315 GLY A N 1
ATOM 2400 C CA . GLY A 1 315 ? -12.273 -9.789 -9.82 1 98.5 315 GLY A CA 1
ATOM 2401 C C . GLY A 1 315 ? -10.906 -9.984 -9.188 1 98.5 315 GLY A C 1
ATOM 2402 O O . GLY A 1 315 ? -10.047 -10.664 -9.75 1 98.5 315 GLY A O 1
ATOM 2403 N N . VAL A 1 316 ? -10.625 -9.422 -8 1 98.31 316 VAL A N 1
ATOM 2404 C CA . VAL A 1 316 ? -9.297 -9.453 -7.395 1 98.31 316 VAL A CA 1
ATOM 2405 C C . VAL A 1 316 ? -8.969 -10.883 -6.961 1 98.31 316 VAL A C 1
ATOM 2407 O O . VAL A 1 316 ? -7.938 -11.43 -7.355 1 98.31 316 VAL A O 1
ATOM 2410 N N . VAL A 1 317 ? -9.852 -11.523 -6.199 1 97.88 317 VAL A N 1
ATOM 2411 C CA . VAL A 1 317 ? -9.625 -12.898 -5.762 1 97.88 317 VAL A CA 1
ATOM 2412 C C . VAL A 1 317 ? -9.695 -13.836 -6.965 1 97.88 317 VAL A C 1
ATOM 2414 O O . VAL A 1 317 ? -8.938 -14.805 -7.047 1 97.88 317 VAL A O 1
ATOM 2417 N N . GLN A 1 318 ? -10.555 -13.5 -7.902 1 98.31 318 GLN A N 1
ATOM 2418 C CA . GLN A 1 318 ? -10.688 -14.312 -9.109 1 98.31 318 GLN A CA 1
ATOM 2419 C C . GLN A 1 318 ? -9.383 -14.328 -9.898 1 98.31 318 GLN A C 1
ATOM 2421 O O . GLN A 1 318 ? -9.016 -15.359 -10.477 1 98.31 318 GLN A O 1
ATOM 2426 N N . ALA A 1 319 ? -8.742 -13.211 -9.945 1 98.75 319 ALA A N 1
ATOM 2427 C CA . ALA A 1 319 ? -7.469 -13.141 -10.648 1 98.75 319 ALA A CA 1
ATOM 2428 C C . ALA A 1 319 ? -6.43 -14.039 -9.992 1 98.75 319 ALA A C 1
ATOM 2430 O O . ALA A 1 319 ? -5.703 -14.766 -10.672 1 98.75 319 ALA A O 1
ATOM 2431 N N . ILE A 1 320 ? -6.363 -14.008 -8.695 1 98.44 320 ILE A N 1
ATOM 2432 C CA . ILE A 1 320 ? -5.434 -14.836 -7.945 1 98.44 320 ILE A CA 1
ATOM 2433 C C . ILE A 1 320 ? -5.793 -16.312 -8.133 1 98.44 320 ILE A C 1
ATOM 2435 O O . ILE A 1 320 ? -4.918 -17.141 -8.375 1 98.44 320 ILE A O 1
ATOM 2439 N N . ASN A 1 321 ? -7.086 -16.609 -8.086 1 98.69 321 ASN A N 1
ATOM 2440 C CA . ASN A 1 321 ? -7.539 -17.984 -8.297 1 98.69 321 ASN A CA 1
ATOM 2441 C C . ASN A 1 321 ? -7.145 -18.484 -9.688 1 98.69 321 ASN A C 1
ATOM 2443 O O . ASN A 1 321 ? -6.648 -19.609 -9.82 1 98.69 321 ASN A O 1
ATOM 2447 N N . THR A 1 322 ? -7.371 -17.656 -10.633 1 98.75 322 THR A N 1
ATOM 2448 C CA . THR A 1 322 ? -7.047 -18.031 -12 1 98.75 322 THR A CA 1
ATOM 2449 C C . THR A 1 322 ? -5.555 -18.312 -12.148 1 98.75 322 THR A C 1
ATOM 2451 O O . THR A 1 322 ? -5.16 -19.312 -12.766 1 98.75 322 THR A O 1
ATOM 2454 N N . ALA A 1 323 ? -4.734 -17.453 -11.555 1 98.5 323 ALA A N 1
ATOM 2455 C CA . ALA A 1 323 ? -3.287 -17.641 -11.625 1 98.5 323 ALA A CA 1
ATOM 2456 C C . ALA A 1 323 ? -2.869 -18.938 -10.93 1 98.5 323 ALA A C 1
ATOM 2458 O O . ALA A 1 323 ? -2.094 -19.719 -11.484 1 98.5 323 ALA A O 1
ATOM 2459 N N . VAL A 1 324 ? -3.428 -19.234 -9.797 1 98.25 324 VAL A N 1
ATOM 2460 C CA . VAL A 1 324 ? -2.984 -20.344 -8.945 1 98.25 324 VAL A CA 1
ATOM 2461 C C . VAL A 1 324 ? -3.58 -21.656 -9.453 1 98.25 324 VAL A C 1
ATOM 2463 O O . VAL A 1 324 ? -2.855 -22.625 -9.688 1 98.25 324 VAL A O 1
ATOM 2466 N N . PHE A 1 325 ? -4.875 -21.688 -9.727 1 98.31 325 PHE A N 1
ATOM 2467 C CA . PHE A 1 325 ? -5.555 -22.969 -9.961 1 98.31 325 PHE A CA 1
ATOM 2468 C C . PHE A 1 325 ? -5.645 -23.266 -11.453 1 98.31 325 PHE A C 1
ATOM 2470 O O . PHE A 1 325 ? -5.637 -24.422 -11.859 1 98.31 325 PHE A O 1
ATOM 2477 N N . ASP A 1 326 ? -5.746 -22.25 -12.281 1 98.06 326 ASP A N 1
ATOM 2478 C CA . ASP A 1 326 ? -5.91 -22.484 -13.711 1 98.06 326 ASP A CA 1
ATOM 2479 C C . ASP A 1 326 ? -4.57 -22.422 -14.438 1 98.06 326 ASP A C 1
ATOM 2481 O O . ASP A 1 326 ? -4.219 -23.328 -15.195 1 98.06 326 ASP A O 1
ATOM 2485 N N . VAL A 1 327 ? -3.855 -21.391 -14.156 1 97.44 327 VAL A N 1
ATOM 2486 C CA . VAL A 1 327 ? -2.643 -21.125 -14.922 1 97.44 327 VAL A CA 1
ATOM 2487 C C . VAL A 1 327 ? -1.495 -21.969 -14.383 1 97.44 327 VAL A C 1
ATOM 2489 O O . VAL A 1 327 ? -0.83 -22.688 -15.133 1 97.44 327 VAL A O 1
ATOM 2492 N N . LEU A 1 328 ? -1.279 -21.953 -13.102 1 96.31 328 LEU A N 1
ATOM 2493 C CA . LEU A 1 328 ? -0.221 -22.75 -12.492 1 96.31 328 LEU A CA 1
ATOM 2494 C C . LEU A 1 328 ? -0.69 -24.172 -12.25 1 96.31 328 LEU A C 1
ATOM 2496 O O . LEU A 1 328 ? 0.119 -25.062 -11.953 1 96.31 328 LEU A O 1
ATOM 2500 N N . ASP A 1 329 ? -1.984 -24.375 -12.352 1 96.69 329 ASP A N 1
ATOM 2501 C CA . ASP A 1 329 ? -2.609 -25.688 -12.281 1 96.69 329 ASP A CA 1
ATOM 2502 C C . ASP A 1 329 ? -2.334 -26.359 -10.93 1 96.69 329 ASP A C 1
ATOM 2504 O O . ASP A 1 329 ? -1.949 -27.531 -10.875 1 96.69 329 ASP A O 1
ATOM 2508 N N . MET A 1 330 ? -2.453 -25.547 -9.906 1 97.56 330 MET A N 1
ATOM 2509 C CA . MET A 1 330 ? -2.258 -26.047 -8.547 1 97.56 330 MET A CA 1
ATOM 2510 C C . MET A 1 330 ? -3.547 -26.641 -8 1 97.56 330 MET A C 1
ATOM 2512 O O . MET A 1 330 ? -4.641 -26.219 -8.375 1 97.56 330 MET A O 1
ATOM 2516 N N . ILE A 1 331 ? -3.387 -27.594 -7.125 1 97.69 331 ILE A N 1
ATOM 2517 C CA . ILE A 1 331 ? -4.504 -28.141 -6.371 1 97.69 331 ILE A CA 1
ATOM 2518 C C . ILE A 1 331 ? -4.23 -28.016 -4.875 1 97.69 331 ILE A C 1
ATOM 2520 O O . ILE A 1 331 ? -3.076 -27.891 -4.457 1 97.69 331 ILE A O 1
ATOM 2524 N N . ALA A 1 332 ? -5.281 -27.984 -4.066 1 97.5 332 ALA A N 1
ATOM 2525 C CA . ALA A 1 332 ? -5.176 -27.859 -2.615 1 97.5 332 ALA A CA 1
ATOM 2526 C C . ALA A 1 332 ? -5.324 -29.219 -1.94 1 97.5 332 ALA A C 1
ATOM 2528 O O . ALA A 1 332 ? -6.316 -29.922 -2.156 1 97.5 332 ALA A O 1
ATOM 2529 N N . VAL A 1 333 ? -4.352 -29.594 -1.145 1 97.56 333 VAL A N 1
ATOM 2530 C CA . VAL A 1 333 ? -4.359 -30.859 -0.444 1 97.56 333 VAL A CA 1
ATOM 2531 C C . VAL A 1 333 ? -4.188 -30.641 1.056 1 97.56 333 VAL A C 1
ATOM 2533 O O . VAL A 1 333 ? -3.492 -29.703 1.472 1 97.56 333 VAL A O 1
ATOM 2536 N N . TYR A 1 334 ? -4.801 -31.469 1.84 1 97.62 334 TYR A N 1
ATOM 2537 C CA . TYR A 1 334 ? -4.82 -31.328 3.291 1 97.62 334 TYR A CA 1
ATOM 2538 C C . TYR A 1 334 ? -4.094 -32.5 3.959 1 97.62 334 TYR A C 1
ATOM 2540 O O . TYR A 1 334 ? -4.641 -33.594 4.07 1 97.62 334 TYR A O 1
ATOM 2548 N N . PRO A 1 335 ? -2.893 -32.219 4.434 1 97 335 PRO A N 1
ATOM 2549 C CA . PRO A 1 335 ? -2.209 -33.281 5.188 1 97 335 PRO A CA 1
ATOM 2550 C C . PRO A 1 335 ? -2.734 -33.406 6.617 1 97 335 PRO A C 1
ATOM 2552 O O . PRO A 1 335 ? -2.984 -32.406 7.285 1 97 335 PRO A O 1
ATOM 2555 N N . VAL A 1 336 ? -2.916 -34.625 7.062 1 96.81 336 VAL A N 1
ATOM 2556 C CA . VAL A 1 336 ? -3.361 -34.906 8.43 1 96.81 336 VAL A CA 1
ATOM 2557 C C . VAL A 1 336 ? -2.543 -36.062 9.023 1 96.81 336 VAL A C 1
ATOM 2559 O O . VAL A 1 336 ? -1.863 -36.781 8.297 1 96.81 336 VAL A O 1
ATOM 2562 N N . GLU A 1 337 ? -2.553 -36.156 10.32 1 95.62 337 GLU A N 1
ATOM 2563 C CA . GLU A 1 337 ? -1.884 -37.219 11.031 1 95.62 337 GLU A CA 1
ATOM 2564 C C . GLU A 1 337 ? -2.859 -38.344 11.367 1 95.62 337 GLU A C 1
ATOM 2566 O O . GLU A 1 337 ? -2.492 -39.531 11.344 1 95.62 337 GLU A O 1
ATOM 2571 N N . ASP A 1 338 ? -4.047 -38.031 11.711 1 96.19 338 ASP A N 1
ATOM 2572 C CA . ASP A 1 338 ? -5.109 -39 11.961 1 96.19 338 ASP A CA 1
ATOM 2573 C C . ASP A 1 338 ? -6.152 -38.969 10.844 1 96.19 338 ASP A C 1
ATOM 2575 O O . ASP A 1 338 ? -6.98 -38.062 10.789 1 96.19 338 ASP A O 1
ATOM 2579 N N . PRO A 1 339 ? -6.195 -39.969 10.031 1 95.06 339 PRO A N 1
ATOM 2580 C CA . PRO A 1 339 ? -7.109 -39.969 8.891 1 95.06 339 PRO A CA 1
ATOM 2581 C C . PRO A 1 339 ? -8.562 -40.156 9.297 1 95.06 339 PRO A C 1
ATOM 2583 O O . PRO A 1 339 ? -9.477 -39.844 8.531 1 95.06 339 PRO A O 1
ATOM 2586 N N . ASN A 1 340 ? -8.82 -40.688 10.453 1 94.56 340 ASN A N 1
ATOM 2587 C CA . ASN A 1 340 ? -10.195 -40.938 10.898 1 94.56 340 ASN A CA 1
ATOM 2588 C C . ASN A 1 340 ? -10.82 -39.656 11.461 1 94.56 340 ASN A C 1
ATOM 2590 O O . ASN A 1 340 ? -12.008 -39.406 11.242 1 94.56 340 ASN A O 1
ATOM 2594 N N . ARG A 1 341 ? -10.023 -38.875 12.141 1 95.62 341 ARG A N 1
ATOM 2595 C CA . ARG A 1 341 ? -10.531 -37.656 12.781 1 95.62 341 ARG A CA 1
ATOM 2596 C C . ARG A 1 341 ? -10.164 -36.406 11.969 1 95.62 341 ARG A C 1
ATOM 2598 O O . ARG A 1 341 ? -10.617 -35.312 12.281 1 95.62 341 ARG A O 1
ATOM 2605 N N . TYR A 1 342 ? -9.406 -36.594 10.945 1 97.38 342 TYR A N 1
ATOM 2606 C CA . TYR A 1 342 ? -8.953 -35.531 10.078 1 97.38 342 TYR A CA 1
ATOM 2607 C C . TYR A 1 342 ? -8.18 -34.469 10.867 1 97.38 342 TYR A C 1
ATOM 2609 O O . TYR A 1 342 ? -8.367 -33.281 10.664 1 97.38 342 TYR A O 1
ATOM 2617 N N . THR A 1 343 ? -7.316 -34.906 11.812 1 97 343 THR A N 1
ATOM 2618 C CA . THR A 1 343 ? -6.629 -33.969 12.719 1 97 343 THR A CA 1
ATOM 2619 C C . THR A 1 343 ? -5.117 -34.156 12.625 1 97 343 THR A C 1
ATOM 2621 O O . THR A 1 343 ? -4.637 -35.125 12.039 1 97 343 THR A O 1
ATOM 2624 N N . ASP A 1 344 ? -4.391 -33.125 13.102 1 95.38 344 ASP A N 1
ATOM 2625 C CA . ASP A 1 344 ? -2.959 -33.281 13.328 1 95.38 344 ASP A CA 1
ATOM 2626 C C . ASP A 1 344 ? -2.691 -33.875 14.711 1 95.38 344 ASP A C 1
ATOM 2628 O O . ASP A 1 344 ? -3.609 -34.375 15.367 1 95.38 344 ASP A O 1
ATOM 2632 N N . ARG A 1 345 ? -1.397 -33.875 15.164 1 92.81 345 ARG A N 1
ATOM 2633 C CA . ARG A 1 345 ? -1 -34.469 16.438 1 92.81 345 ARG A CA 1
ATOM 2634 C C . ARG A 1 345 ? -1.605 -33.75 17.609 1 92.81 345 ARG A C 1
ATOM 2636 O O . ARG A 1 345 ? -1.842 -34.312 18.672 1 92.81 345 ARG A O 1
ATOM 2643 N N . GLU A 1 346 ? -1.936 -32.469 17.422 1 95.25 346 GLU A N 1
ATOM 2644 C CA . GLU A 1 346 ? -2.463 -31.609 18.5 1 95.25 346 GLU A CA 1
ATOM 2645 C C . GLU A 1 346 ? -3.988 -31.656 18.531 1 95.25 346 GLU A C 1
ATOM 2647 O O . GLU A 1 346 ? -4.613 -31 19.359 1 95.25 346 GLU A O 1
ATOM 2652 N N . GLY A 1 347 ? -4.59 -32.406 17.609 1 95.62 347 GLY A N 1
ATOM 2653 C CA . GLY A 1 347 ? -6.035 -32.562 17.594 1 95.62 347 GLY A CA 1
ATOM 2654 C C . GLY A 1 347 ? -6.746 -31.5 16.781 1 95.62 347 GLY A C 1
ATOM 2655 O O . GLY A 1 347 ? -7.977 -31.422 16.797 1 95.62 347 GLY A O 1
ATOM 2656 N N . ARG A 1 348 ? -6 -30.719 16.094 1 95.88 348 ARG A N 1
ATOM 2657 C CA . ARG A 1 348 ? -6.59 -29.688 15.25 1 95.88 348 ARG A CA 1
ATOM 2658 C C . ARG A 1 348 ? -7.125 -30.281 13.953 1 95.88 348 ARG A C 1
ATOM 2660 O O . ARG A 1 348 ? -6.426 -31.031 13.266 1 95.88 348 ARG A O 1
ATOM 2667 N N . ILE A 1 349 ? -8.375 -29.875 13.625 1 97.94 349 ILE A N 1
ATOM 2668 C CA . ILE A 1 349 ? -9.055 -30.438 12.469 1 97.94 349 ILE A CA 1
ATOM 2669 C C . ILE A 1 349 ? -8.617 -29.703 11.203 1 97.94 349 ILE A C 1
ATOM 2671 O O . ILE A 1 349 ? -8.844 -28.5 11.07 1 97.94 349 ILE A O 1
ATOM 2675 N N . LEU A 1 350 ? -8.031 -30.391 10.25 1 97.62 350 LEU A N 1
ATOM 2676 C CA . LEU A 1 350 ? -7.59 -29.875 8.953 1 97.62 350 LEU A CA 1
ATOM 2677 C C . LEU A 1 350 ? -6.793 -28.594 9.125 1 97.62 350 LEU A C 1
ATOM 2679 O O . LEU A 1 350 ? -7.109 -27.562 8.508 1 97.62 350 LEU A O 1
ATOM 2683 N N . PRO A 1 351 ? -5.746 -28.594 9.883 1 95.69 351 PRO A N 1
ATOM 2684 C CA . PRO A 1 351 ? -5.027 -27.359 10.219 1 95.69 351 PRO A CA 1
ATOM 2685 C C . PRO A 1 351 ? -4.277 -26.766 9.023 1 95.69 351 PRO A C 1
ATOM 2687 O O . PRO A 1 351 ? -4.184 -25.547 8.891 1 95.69 351 PRO A O 1
ATOM 2690 N N . ASP A 1 352 ? -3.783 -27.719 8.109 1 94.69 352 ASP A N 1
ATOM 2691 C CA . ASP A 1 352 ? -2.908 -27.234 7.043 1 94.69 352 ASP A CA 1
ATOM 2692 C C . ASP A 1 352 ? -3.508 -27.531 5.668 1 94.69 352 ASP A C 1
ATOM 2694 O O . ASP A 1 352 ? -4.246 -28.5 5.5 1 94.69 352 ASP A O 1
ATOM 2698 N N . VAL A 1 353 ? -3.27 -26.672 4.758 1 96.19 353 VAL A N 1
ATOM 2699 C CA . VAL A 1 353 ? -3.541 -26.875 3.336 1 96.19 353 VAL A CA 1
ATOM 2700 C C . VAL A 1 353 ? -2.291 -26.547 2.523 1 96.19 353 VAL A C 1
ATOM 2702 O O . VAL A 1 353 ? -1.587 -25.578 2.812 1 96.19 353 VAL A O 1
ATOM 2705 N N . ILE A 1 354 ? -1.94 -27.406 1.6 1 96.19 354 ILE A N 1
ATOM 2706 C CA . ILE A 1 354 ? -0.735 -27.234 0.795 1 96.19 354 ILE A CA 1
ATOM 2707 C C . ILE A 1 354 ? -1.099 -27.25 -0.688 1 96.19 354 ILE A C 1
ATOM 2709 O O . ILE A 1 354 ? -1.861 -28.109 -1.139 1 96.19 354 ILE A O 1
ATOM 2713 N N . LEU A 1 355 ? -0.605 -26.281 -1.405 1 96.69 355 LEU A N 1
ATOM 2714 C CA . LEU A 1 355 ? -0.775 -26.234 -2.854 1 96.69 355 LEU A CA 1
ATOM 2715 C C . LEU A 1 355 ? 0.304 -27.062 -3.555 1 96.69 355 LEU A C 1
ATOM 2717 O O . LEU A 1 355 ? 1.497 -26.859 -3.311 1 96.69 355 LEU A O 1
ATOM 2721 N N . VAL A 1 356 ? -0.117 -28 -4.402 1 95.81 356 VAL A N 1
ATOM 2722 C CA . VAL A 1 356 ? 0.798 -28.781 -5.219 1 95.81 356 VAL A CA 1
ATOM 2723 C C . VAL A 1 356 ? 0.305 -28.812 -6.664 1 95.81 356 VAL A C 1
ATOM 2725 O O . VAL A 1 356 ? -0.88 -28.594 -6.926 1 95.81 356 VAL A O 1
ATOM 2728 N N . LYS A 1 357 ? 1.224 -29.031 -7.551 1 94 357 LYS A N 1
ATOM 2729 C CA . LYS A 1 357 ? 0.842 -29.094 -8.961 1 94 357 LYS A CA 1
ATOM 2730 C C . LYS A 1 357 ? -0.049 -30.312 -9.227 1 94 357 LYS A C 1
ATOM 2732 O O . LYS A 1 357 ? 0.168 -31.391 -8.664 1 94 357 LYS A O 1
ATOM 2737 N N . ARG A 1 358 ? -0.999 -30.141 -10.102 1 96.31 358 ARG A N 1
ATOM 2738 C CA . ARG A 1 358 ? -1.784 -31.281 -10.539 1 96.31 358 ARG A CA 1
ATOM 2739 C C . ARG A 1 358 ? -0.884 -32.375 -11.102 1 96.31 358 ARG A C 1
ATOM 2741 O O . ARG A 1 358 ? 0.034 -32.094 -11.875 1 96.31 358 ARG A O 1
ATOM 2748 N N . GLY A 1 359 ? -1.133 -33.625 -10.609 1 94.31 359 GLY A N 1
ATOM 2749 C CA . GLY A 1 359 ? -0.304 -34.75 -11.031 1 94.31 359 GLY A CA 1
ATOM 2750 C C . GLY A 1 359 ? 0.751 -35.125 -10.008 1 94.31 359 GLY A C 1
ATOM 2751 O O . GLY A 1 359 ? 1.392 -36.156 -10.125 1 94.31 359 GLY A O 1
ATOM 2752 N N . SER A 1 360 ? 0.922 -34.281 -8.992 1 95.19 360 SER A N 1
ATOM 2753 C CA . SER A 1 360 ? 1.889 -34.594 -7.941 1 95.19 360 SER A CA 1
ATOM 2754 C C . SER A 1 360 ? 1.515 -35.844 -7.188 1 95.19 360 SER A C 1
ATOM 2756 O O . SER A 1 360 ? 0.344 -36.25 -7.152 1 95.19 360 SER A O 1
ATOM 2758 N N . THR A 1 361 ? 2.506 -36.469 -6.594 1 96.5 361 THR A N 1
ATOM 2759 C CA . THR A 1 361 ? 2.32 -37.688 -5.828 1 96.5 361 THR A CA 1
ATOM 2760 C C . THR A 1 361 ? 2.354 -37.406 -4.328 1 96.5 361 THR A C 1
ATOM 2762 O O . THR A 1 361 ? 2.73 -36.312 -3.91 1 96.5 361 THR A O 1
ATOM 2765 N N . PRO A 1 362 ? 1.879 -38.375 -3.578 1 95.94 362 PRO A N 1
ATOM 2766 C CA . PRO A 1 362 ? 1.991 -38.219 -2.129 1 95.94 362 PRO A CA 1
ATOM 2767 C C . PRO A 1 362 ? 3.432 -38 -1.67 1 95.94 362 PRO A C 1
ATOM 2769 O O . PRO A 1 362 ? 3.67 -37.281 -0.699 1 95.94 362 PRO A O 1
ATOM 2772 N N . ARG A 1 363 ? 4.336 -38.625 -2.32 1 95.19 363 ARG A N 1
ATOM 2773 C CA . ARG A 1 363 ? 5.738 -38.406 -1.981 1 95.19 363 ARG A CA 1
ATOM 2774 C C . ARG A 1 363 ? 6.129 -36.938 -2.205 1 95.19 363 ARG A C 1
ATOM 2776 O O . ARG A 1 363 ? 6.867 -36.375 -1.41 1 95.19 363 ARG A O 1
ATOM 2783 N N . ASP A 1 364 ? 5.664 -36.375 -3.289 1 94.06 364 ASP A N 1
ATOM 2784 C CA . ASP A 1 364 ? 5.902 -34.938 -3.543 1 94.06 364 ASP A CA 1
ATOM 2785 C C . ASP A 1 364 ? 5.383 -34.094 -2.395 1 94.06 364 ASP A C 1
ATOM 2787 O O . ASP A 1 364 ? 6.043 -33.125 -1.972 1 94.06 364 ASP A O 1
ATOM 2791 N N . LEU A 1 365 ? 4.199 -34.406 -1.991 1 94.62 365 LEU A N 1
ATOM 2792 C CA . LEU A 1 365 ? 3.604 -33.688 -0.866 1 94.62 365 LEU A CA 1
ATOM 2793 C C . LEU A 1 365 ? 4.469 -33.844 0.384 1 94.62 365 LEU A C 1
ATOM 2795 O O . LEU A 1 365 ? 4.676 -32.875 1.11 1 94.62 365 LEU A O 1
ATOM 2799 N N . ALA A 1 366 ? 4.93 -35.031 0.627 1 94.19 366 ALA A N 1
ATOM 2800 C CA . ALA A 1 366 ? 5.789 -35.281 1.779 1 94.19 366 ALA A CA 1
ATOM 2801 C C . ALA A 1 366 ? 7.012 -34.375 1.767 1 94.19 366 ALA A C 1
ATOM 2803 O O . ALA A 1 366 ? 7.387 -33.812 2.799 1 94.19 366 ALA A O 1
ATOM 2804 N N . TYR A 1 367 ? 7.594 -34.25 0.621 1 91.62 367 TYR A N 1
ATOM 2805 C CA . TYR A 1 367 ? 8.766 -33.375 0.49 1 91.62 367 TYR A CA 1
ATOM 2806 C C . TYR A 1 367 ? 8.406 -31.922 0.779 1 91.62 367 TYR A C 1
ATOM 2808 O O . TYR A 1 367 ? 9.227 -31.172 1.304 1 91.62 367 TYR A O 1
ATOM 2816 N N . ARG A 1 368 ? 7.23 -31.484 0.408 1 90.81 368 ARG A N 1
ATOM 2817 C CA . ARG A 1 368 ? 6.773 -30.109 0.626 1 90.81 368 ARG A CA 1
ATOM 2818 C C . ARG A 1 368 ? 6.559 -29.844 2.111 1 90.81 368 ARG A C 1
ATOM 2820 O O . ARG A 1 368 ? 6.719 -28.703 2.564 1 90.81 368 ARG A O 1
ATOM 2827 N N . ILE A 1 369 ? 6.141 -30.812 2.771 1 89.31 369 ILE A N 1
ATOM 2828 C CA . ILE A 1 369 ? 5.914 -30.672 4.207 1 89.31 369 ILE A CA 1
ATOM 2829 C C . ILE A 1 369 ? 7.25 -30.625 4.938 1 89.31 369 ILE A C 1
ATOM 2831 O O . ILE A 1 369 ? 7.484 -29.719 5.754 1 89.31 369 ILE A O 1
ATOM 2835 N N . HIS A 1 370 ? 8.047 -31.578 4.676 1 89.25 370 HIS A N 1
ATOM 2836 C CA . HIS A 1 370 ? 9.383 -31.656 5.258 1 89.25 370 HIS A CA 1
ATOM 2837 C C . HIS A 1 370 ? 10.281 -32.562 4.441 1 89.25 370 HIS A C 1
ATOM 2839 O O . HIS A 1 370 ? 9.867 -33.656 4.031 1 89.25 370 HIS A O 1
ATOM 2845 N N . THR A 1 371 ? 11.516 -32.188 4.281 1 88.62 371 THR A N 1
ATOM 2846 C CA . THR A 1 371 ? 12.469 -32.969 3.48 1 88.62 371 THR A CA 1
ATOM 2847 C C . THR A 1 371 ? 12.617 -34.375 4.023 1 88.62 371 THR A C 1
ATOM 2849 O O . THR A 1 371 ? 12.625 -35.344 3.254 1 88.62 371 THR A O 1
ATOM 2852 N N . ASP A 1 372 ? 12.688 -34.531 5.32 1 89.88 372 ASP A N 1
ATOM 2853 C CA . ASP A 1 372 ? 12.883 -35.844 5.941 1 89.88 372 ASP A CA 1
ATOM 2854 C C . ASP A 1 372 ? 11.672 -36.719 5.703 1 89.88 372 ASP A C 1
ATOM 2856 O O . ASP A 1 372 ? 11.82 -37.938 5.539 1 89.88 372 ASP A O 1
ATOM 2860 N N . LEU A 1 373 ? 10.531 -36.188 5.699 1 90.5 373 LEU A N 1
ATOM 2861 C CA . LEU A 1 373 ? 9.32 -36.938 5.426 1 90.5 373 LEU A CA 1
ATOM 2862 C C . LEU A 1 373 ? 9.336 -37.5 4.004 1 90.5 373 LEU A C 1
ATOM 2864 O O . LEU A 1 373 ? 8.898 -38.625 3.771 1 90.5 373 LEU A O 1
ATOM 2868 N N . GLY A 1 374 ? 9.812 -36.719 3.098 1 91.75 374 GLY A N 1
ATOM 2869 C CA . GLY A 1 374 ? 9.922 -37.156 1.715 1 91.75 374 GLY A CA 1
ATOM 2870 C C . GLY A 1 374 ? 10.922 -38.281 1.518 1 91.75 374 GLY A C 1
ATOM 2871 O O . GLY A 1 374 ? 10.648 -39.25 0.804 1 91.75 374 GLY A O 1
ATOM 2872 N N . LYS A 1 375 ? 12.055 -38.188 2.186 1 92.81 375 LYS A N 1
ATOM 2873 C CA . LYS A 1 375 ? 13.133 -39.156 2.066 1 92.81 375 LYS A CA 1
ATOM 2874 C C . LYS A 1 375 ? 12.703 -40.5 2.627 1 92.81 375 LYS A C 1
ATOM 2876 O O . LYS A 1 375 ? 13.086 -41.562 2.102 1 92.81 375 LYS A O 1
ATOM 2881 N N . THR A 1 376 ? 11.914 -40.469 3.666 1 93.88 376 THR A N 1
ATOM 2882 C CA . THR A 1 376 ? 11.57 -41.719 4.367 1 93.88 376 THR A CA 1
ATOM 2883 C C . THR A 1 376 ? 10.148 -42.156 4.035 1 93.88 376 THR A C 1
ATOM 2885 O O . THR A 1 376 ? 9.547 -42.938 4.758 1 93.88 376 THR A O 1
ATOM 2888 N N . PHE A 1 377 ? 9.633 -41.594 3.006 1 94.75 377 PHE A N 1
ATOM 2889 C CA . PHE A 1 377 ? 8.25 -41.844 2.621 1 94.75 377 PHE A CA 1
ATOM 2890 C C . PHE A 1 377 ? 8.016 -43.344 2.375 1 94.75 377 PHE A C 1
ATOM 2892 O O . PHE A 1 377 ? 8.805 -43.969 1.694 1 94.75 377 PHE A O 1
ATOM 2899 N N . LEU A 1 378 ? 6.93 -43.906 2.857 1 94.12 378 LEU A N 1
ATOM 2900 C CA . LEU A 1 378 ? 6.527 -45.281 2.598 1 94.12 378 LEU A CA 1
ATOM 2901 C C . LEU A 1 378 ? 5.266 -45.344 1.746 1 94.12 378 LEU A C 1
ATOM 2903 O O . LEU A 1 378 ? 5.301 -45.781 0.6 1 94.12 378 LEU A O 1
ATOM 2907 N N . TYR A 1 379 ? 4.211 -44.875 2.297 1 95 379 TYR A N 1
ATOM 2908 C CA . TYR A 1 379 ? 2.928 -44.781 1.614 1 95 379 TYR A CA 1
ATOM 2909 C C . TYR A 1 379 ? 2.061 -43.688 2.221 1 95 379 TYR A C 1
ATOM 2911 O O . TYR A 1 379 ? 2.5 -42.969 3.121 1 95 379 TYR A O 1
ATOM 2919 N N . ALA A 1 380 ? 0.919 -43.5 1.617 1 96.69 380 ALA A N 1
ATOM 2920 C CA . ALA A 1 380 ? -0.032 -42.531 2.154 1 96.69 380 ALA A CA 1
ATOM 2921 C C . ALA A 1 380 ? -1.423 -43.156 2.287 1 96.69 380 ALA A C 1
ATOM 2923 O O . ALA A 1 380 ? -1.692 -44.219 1.738 1 96.69 380 ALA A O 1
ATOM 2924 N N . VAL A 1 381 ? -2.199 -42.562 3.084 1 96.94 381 VAL A N 1
ATOM 2925 C CA . VAL A 1 381 ? -3.588 -42.969 3.258 1 96.94 381 VAL A CA 1
ATOM 2926 C C . VAL A 1 381 ? -4.52 -41.844 2.873 1 96.94 381 VAL A C 1
ATOM 2928 O O . VAL A 1 381 ? -4.402 -40.719 3.402 1 96.94 381 VAL A O 1
ATOM 2931 N N . ASN A 1 382 ? -5.359 -42.031 1.93 1 96.25 382 ASN A N 1
ATOM 2932 C CA . ASN A 1 382 ? -6.422 -41.094 1.636 1 96.25 382 ASN A CA 1
ATOM 2933 C C . ASN A 1 382 ? -7.516 -41.125 2.697 1 96.25 382 ASN A C 1
ATOM 2935 O O . ASN A 1 382 ? -8.25 -42.094 2.807 1 96.25 382 ASN A O 1
ATOM 2939 N N . ALA A 1 383 ? -7.664 -40.062 3.377 1 95.31 383 ALA A N 1
ATOM 2940 C CA . ALA A 1 383 ? -8.547 -40.031 4.543 1 95.31 383 ALA A CA 1
ATOM 2941 C C . ALA A 1 383 ? -10.016 -40.062 4.117 1 95.31 383 ALA A C 1
ATOM 2943 O O . ALA A 1 383 ? -10.875 -40.5 4.883 1 95.31 383 ALA A O 1
ATOM 2944 N N . LYS A 1 384 ? -10.312 -39.625 2.965 1 92.69 384 LYS A N 1
ATOM 2945 C CA . LYS A 1 384 ? -11.695 -39.594 2.484 1 92.69 384 LYS A CA 1
ATOM 2946 C C . LYS A 1 384 ? -12.148 -41 2.098 1 92.69 384 LYS A C 1
ATOM 2948 O O . LYS A 1 384 ? -13.25 -41.438 2.457 1 92.69 384 LYS A O 1
ATOM 2953 N N . THR A 1 385 ? -11.258 -41.75 1.414 1 91.25 385 THR A N 1
ATOM 2954 C CA . THR A 1 385 ? -11.602 -43.094 0.945 1 91.25 385 THR A CA 1
ATOM 2955 C C . THR A 1 385 ? -11.094 -44.156 1.92 1 91.25 385 THR A C 1
ATOM 2957 O O . THR A 1 385 ? -11.469 -45.312 1.827 1 91.25 385 THR A O 1
ATOM 2960 N N . LYS A 1 386 ? -10.258 -43.844 2.805 1 91.62 386 LYS A N 1
ATOM 2961 C CA . LYS A 1 386 ? -9.648 -44.719 3.795 1 91.62 386 LYS A CA 1
ATOM 2962 C C . LYS A 1 386 ? -8.797 -45.781 3.121 1 91.62 386 LYS A C 1
ATOM 2964 O O . LYS A 1 386 ? -8.711 -46.906 3.607 1 91.62 386 LYS A O 1
ATOM 2969 N N . GLN A 1 387 ? -8.273 -45.438 2.029 1 93.19 387 GLN A N 1
ATOM 2970 C CA . GLN A 1 387 ? -7.465 -46.406 1.275 1 93.19 387 GLN A CA 1
ATOM 2971 C C . GLN A 1 387 ? -5.992 -46 1.291 1 93.19 387 GLN A C 1
ATOM 2973 O O . GLN A 1 387 ? -5.66 -44.812 1.235 1 93.19 387 GLN A O 1
ATOM 2978 N N . ARG A 1 388 ? -5.223 -47.062 1.356 1 94.38 388 ARG A N 1
ATOM 2979 C CA . ARG A 1 388 ? -3.787 -46.844 1.181 1 94.38 388 ARG A CA 1
ATOM 2980 C C . ARG A 1 388 ? -3.457 -46.531 -0.272 1 94.38 388 ARG A C 1
ATOM 2982 O O . ARG A 1 388 ? -3.965 -47.188 -1.189 1 94.38 388 ARG A O 1
ATOM 2989 N N . VAL A 1 389 ? -2.799 -45.469 -0.39 1 92.75 389 VAL A N 1
ATOM 2990 C CA . VAL A 1 389 ? -2.396 -45.062 -1.737 1 92.75 389 VAL A CA 1
ATOM 2991 C C . VAL A 1 389 ? -0.873 -45.062 -1.841 1 92.75 389 VAL A C 1
ATOM 2993 O O . VAL A 1 389 ? -0.181 -44.688 -0.892 1 92.75 389 VAL A O 1
ATOM 2996 N N . GLY A 1 390 ? -0.277 -45.625 -2.863 1 83.69 390 GLY A N 1
ATOM 2997 C CA . GLY A 1 390 ? 1.16 -45.75 -3.051 1 83.69 390 GLY A CA 1
ATOM 2998 C C . GLY A 1 390 ? 1.763 -44.562 -3.793 1 83.69 390 GLY A C 1
ATOM 2999 O O . GLY A 1 390 ? 1.189 -43.469 -3.805 1 83.69 390 GLY A O 1
ATOM 3000 N N . GLU A 1 391 ? 2.9 -44.812 -4.391 1 83.75 391 GLU A N 1
ATOM 3001 C CA . GLU A 1 391 ? 3.711 -43.812 -5.051 1 83.75 391 GLU A CA 1
ATOM 3002 C C . GLU A 1 391 ? 3.105 -43.406 -6.391 1 83.75 391 GLU A C 1
ATOM 3004 O O . GLU A 1 391 ? 3.309 -42.281 -6.852 1 83.75 391 GLU A O 1
ATOM 3009 N N . GLY A 1 392 ? 2.289 -44.219 -6.891 1 89.06 392 GLY A N 1
ATOM 3010 C CA . GLY A 1 392 ? 1.748 -43.938 -8.211 1 89.06 392 GLY A CA 1
ATOM 3011 C C . GLY A 1 392 ? 0.471 -43.125 -8.18 1 89.06 392 GLY A C 1
ATOM 3012 O O . GLY A 1 392 ? 0.022 -42.625 -9.219 1 89.06 392 GLY A O 1
ATOM 3013 N N . TYR A 1 393 ? -0.065 -43 -7.023 1 94.88 393 TYR A N 1
ATOM 3014 C CA . TYR A 1 393 ? -1.287 -42.219 -6.898 1 94.88 393 TYR A CA 1
ATOM 3015 C C . TYR A 1 393 ? -1.025 -40.75 -7.223 1 94.88 393 TYR A C 1
ATOM 3017 O O . TYR A 1 393 ? -0.003 -40.188 -6.816 1 94.88 393 TYR A O 1
ATOM 3025 N N . ARG A 1 394 ? -1.944 -40.188 -8.023 1 96.94 394 ARG A N 1
ATOM 3026 C CA . ARG A 1 394 ? -1.89 -38.75 -8.32 1 96.94 394 ARG A CA 1
ATOM 3027 C C . ARG A 1 394 ? -2.881 -38 -7.457 1 96.94 394 ARG A C 1
ATOM 3029 O O . ARG A 1 394 ? -4.09 -38.219 -7.543 1 96.94 394 ARG A O 1
ATOM 3036 N N . LEU A 1 395 ? -2.344 -37.125 -6.711 1 97 395 LEU A N 1
ATOM 3037 C CA . LEU A 1 395 ? -3.164 -36.344 -5.789 1 97 395 LEU A CA 1
ATOM 3038 C C . LEU A 1 395 ? -4.27 -35.594 -6.535 1 97 395 LEU A C 1
ATOM 3040 O O . LEU A 1 395 ? -4.059 -35.125 -7.652 1 97 395 LEU A O 1
ATOM 3044 N N . GLN A 1 396 ? -5.438 -35.562 -5.922 1 96.38 396 GLN A N 1
ATOM 3045 C CA . GLN A 1 396 ? -6.582 -34.844 -6.449 1 96.38 396 GLN A CA 1
ATOM 3046 C C . GLN A 1 396 ? -6.895 -33.625 -5.59 1 96.38 396 GLN A C 1
ATOM 3048 O O . GLN A 1 396 ? -6.543 -33.562 -4.41 1 96.38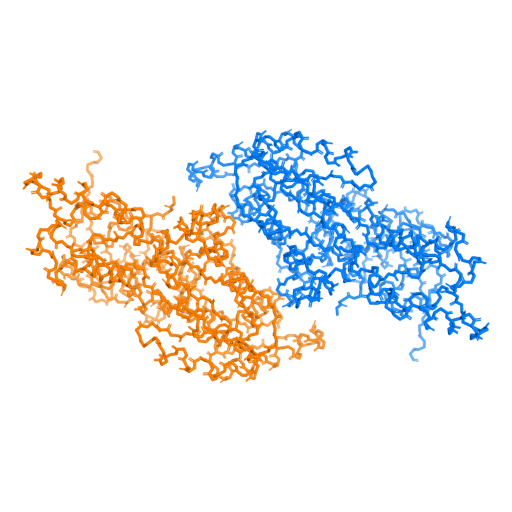 396 GLN A O 1
ATOM 3053 N N . ASP A 1 397 ? -7.555 -32.625 -6.242 1 97.06 397 ASP A N 1
ATOM 3054 C CA . ASP A 1 397 ? -7.941 -31.422 -5.531 1 97.06 397 ASP A CA 1
ATOM 3055 C C . ASP A 1 397 ? -8.844 -31.734 -4.344 1 97.06 397 ASP A C 1
ATOM 3057 O O . ASP A 1 397 ? -9.844 -32.438 -4.492 1 97.06 397 ASP A O 1
ATOM 3061 N N . GLY A 1 398 ? -8.508 -31.25 -3.211 1 96.5 398 GLY A N 1
ATOM 3062 C CA . GLY A 1 398 ? -9.32 -31.453 -2.021 1 96.5 398 GLY A CA 1
ATOM 3063 C C . GLY A 1 398 ? -8.945 -32.688 -1.252 1 96.5 398 GLY A C 1
ATOM 3064 O O . GLY A 1 398 ? -9.523 -33 -0.201 1 96.5 398 GLY A O 1
ATOM 3065 N N . ASP A 1 399 ? -7.973 -33.469 -1.667 1 96.56 399 ASP A N 1
ATOM 3066 C CA . ASP A 1 399 ? -7.562 -34.688 -0.991 1 96.56 399 ASP A CA 1
ATOM 3067 C C . ASP A 1 399 ? -7.148 -34.406 0.451 1 96.56 399 ASP A C 1
ATOM 3069 O O . ASP A 1 399 ? -6.512 -33.375 0.731 1 96.56 399 ASP A O 1
ATOM 3073 N N . VAL A 1 400 ? -7.547 -35.219 1.322 1 97.81 400 VAL A N 1
ATOM 3074 C CA . VAL A 1 400 ? -7.066 -35.281 2.699 1 97.81 400 VAL A CA 1
ATOM 3075 C C . VAL A 1 400 ? -6.219 -36.531 2.895 1 97.81 400 VAL A C 1
ATOM 3077 O O . VAL A 1 400 ? -6.719 -37.656 2.773 1 97.81 400 VAL A O 1
ATOM 3080 N N . VAL A 1 401 ? -4.91 -36.281 3.25 1 96.81 401 VAL A N 1
ATOM 3081 C CA . VAL A 1 401 ? -3.994 -37.406 3.127 1 96.81 401 VAL A CA 1
ATOM 3082 C C . VAL A 1 401 ? -3.119 -37.5 4.375 1 96.81 401 VAL A C 1
ATOM 3084 O O . VAL A 1 401 ? -2.67 -36.5 4.906 1 96.81 401 VAL A O 1
ATOM 3087 N N . LYS A 1 402 ? -2.943 -38.656 4.867 1 97 402 LYS A N 1
ATOM 3088 C CA . LYS A 1 402 ? -1.927 -38.938 5.875 1 97 402 LYS A CA 1
ATOM 3089 C C . LYS A 1 402 ? -0.668 -39.5 5.23 1 97 402 LYS A C 1
ATOM 3091 O O . LYS A 1 402 ? -0.742 -40.469 4.469 1 97 402 LYS A O 1
ATOM 3096 N N . ILE A 1 403 ? 0.429 -38.906 5.523 1 95.38 403 ILE A N 1
ATOM 3097 C CA . ILE A 1 403 ? 1.707 -39.406 5.023 1 95.38 403 ILE A CA 1
ATOM 3098 C C . ILE A 1 403 ? 2.338 -40.344 6.059 1 95.38 403 ILE A C 1
ATOM 3100 O O . ILE A 1 403 ? 2.432 -40 7.238 1 95.38 403 ILE A O 1
ATOM 3104 N N . VAL A 1 404 ? 2.666 -41.531 5.645 1 94.81 404 VAL A N 1
ATOM 3105 C CA . VAL A 1 404 ? 3.336 -42.5 6.508 1 94.81 404 VAL A CA 1
ATOM 3106 C C . VAL A 1 404 ? 4.793 -42.656 6.078 1 94.81 404 VAL A C 1
ATOM 3108 O O . VAL A 1 404 ? 5.078 -42.938 4.91 1 94.81 404 VAL A O 1
ATOM 3111 N N . ALA A 1 405 ? 5.645 -42.312 7.016 1 92.69 405 ALA A N 1
ATOM 3112 C CA . ALA A 1 405 ? 7.078 -42.375 6.742 1 92.69 405 ALA A CA 1
ATOM 3113 C C . ALA A 1 405 ? 7.781 -43.344 7.711 1 92.69 405 ALA A C 1
ATOM 3115 O O . ALA A 1 405 ? 7.227 -43.688 8.758 1 92.69 405 ALA A O 1
ATOM 3116 N N . ALA A 1 406 ? 8.953 -43.844 7.254 1 87.38 406 ALA A N 1
ATOM 3117 C CA . ALA A 1 406 ? 9.742 -44.75 8.078 1 87.38 406 ALA A CA 1
ATOM 3118 C C . ALA A 1 406 ? 10.375 -44.031 9.25 1 87.38 406 ALA A C 1
ATOM 3120 O O . ALA A 1 406 ? 10.688 -42.812 9.148 1 87.38 406 ALA A O 1
ATOM 3121 N N . ALA A 1 407 ? 10.367 -44.5 10.555 1 70.62 407 ALA A N 1
ATOM 3122 C CA . ALA A 1 407 ? 10.977 -43.906 11.742 1 70.62 407 ALA A CA 1
ATOM 3123 C C . ALA A 1 407 ? 12.438 -43.562 11.477 1 70.62 407 ALA A C 1
ATOM 3125 O O . ALA A 1 407 ? 13.18 -44.344 10.883 1 70.62 407 ALA A O 1
ATOM 3126 N N . GLY A 1 408 ? 12.812 -42.375 11.398 1 51.03 408 GLY A N 1
ATOM 3127 C CA . GLY A 1 408 ? 14.219 -42.031 11.336 1 51.03 408 GLY A CA 1
ATOM 3128 C C . GLY A 1 408 ? 15.031 -42.562 12.492 1 51.03 408 GLY A C 1
ATOM 3129 O O . GLY A 1 408 ? 14.5 -42.781 13.578 1 51.03 408 GLY A O 1
ATOM 3130 N N . LYS A 1 409 ? 16.391 -43.188 12.328 1 42.62 409 LYS A N 1
ATOM 3131 C CA . LYS A 1 409 ? 17.328 -43.406 13.422 1 42.62 409 LYS A CA 1
ATOM 3132 C C . LYS A 1 409 ? 17.562 -42.125 14.211 1 42.62 409 LYS A C 1
ATOM 3134 O O . LYS A 1 409 ? 17.906 -41.094 13.641 1 42.62 409 LYS A O 1
ATOM 3139 N N . ARG A 1 410 ? 16.875 -41.938 15.352 1 29.95 410 ARG A N 1
ATOM 3140 C CA . ARG A 1 410 ? 17.609 -41.094 16.297 1 29.95 410 ARG A CA 1
ATOM 3141 C C . ARG A 1 410 ? 19.016 -41.625 16.5 1 29.95 410 ARG A C 1
ATOM 3143 O O . ARG A 1 410 ? 19.219 -42.844 16.656 1 29.95 410 ARG A O 1
ATOM 3150 N N . MET B 1 1 ? -16.484 14.391 3.994 1 30.98 1 MET B N 1
ATOM 3151 C CA . MET B 1 1 ? -15.148 14.281 4.551 1 30.98 1 MET B CA 1
ATOM 3152 C C . MET B 1 1 ? -15.117 14.742 6.004 1 30.98 1 MET B C 1
ATOM 3154 O O . MET B 1 1 ? -15.695 15.773 6.344 1 30.98 1 MET B O 1
ATOM 3158 N N . GLU B 1 2 ? -15.109 14 6.984 1 41.75 2 GLU B N 1
ATOM 3159 C CA . GLU B 1 2 ? -15.211 14.477 8.359 1 41.75 2 GLU B CA 1
ATOM 3160 C C . GLU B 1 2 ? -14.445 15.781 8.547 1 41.75 2 GLU B C 1
ATOM 3162 O O . GLU B 1 2 ? -13.305 15.914 8.102 1 41.75 2 GLU B O 1
ATOM 3167 N N . ALA B 1 3 ? -15.031 16.844 8.648 1 41.62 3 ALA B N 1
ATOM 3168 C CA . ALA B 1 3 ? -14.641 18.219 8.93 1 41.62 3 ALA B CA 1
ATOM 3169 C C . ALA B 1 3 ? -13.492 18.266 9.93 1 41.62 3 ALA B C 1
ATOM 3171 O O . ALA B 1 3 ? -13.562 17.656 11 1 41.62 3 ALA B O 1
ATOM 3172 N N . GLY B 1 4 ? -12.234 18.594 9.523 1 58.03 4 GLY B N 1
ATOM 3173 C CA . GLY B 1 4 ? -11.234 19.172 10.414 1 58.03 4 GLY B CA 1
ATOM 3174 C C . GLY B 1 4 ? -9.977 18.344 10.523 1 58.03 4 GLY B C 1
ATOM 3175 O O . GLY B 1 4 ? -9.133 18.578 11.383 1 58.03 4 GLY B O 1
ATOM 3176 N N . SER B 1 5 ? -10 17.156 9.641 1 80.25 5 SER B N 1
ATOM 3177 C CA . SER B 1 5 ? -8.797 16.359 9.867 1 80.25 5 SER B CA 1
ATOM 3178 C C . SER B 1 5 ? -7.621 16.906 9.062 1 80.25 5 SER B C 1
ATOM 3180 O O . SER B 1 5 ? -7.805 17.422 7.961 1 80.25 5 SER B O 1
ATOM 3182 N N . ILE B 1 6 ? -6.57 17.031 9.711 1 93.44 6 ILE B N 1
ATOM 3183 C CA . ILE B 1 6 ? -5.312 17.453 9.102 1 93.44 6 ILE B CA 1
ATOM 3184 C C . ILE B 1 6 ? -4.926 16.484 7.988 1 93.44 6 ILE B C 1
ATOM 3186 O O . ILE B 1 6 ? -5.051 15.273 8.148 1 93.44 6 ILE B O 1
ATOM 3190 N N . VAL B 1 7 ? -4.59 17.062 6.832 1 95.12 7 VAL B N 1
ATOM 3191 C CA . VAL B 1 7 ? -4.164 16.266 5.691 1 95.12 7 VAL B CA 1
ATOM 3192 C C . VAL B 1 7 ? -2.703 16.562 5.367 1 95.12 7 VAL B C 1
ATOM 3194 O O . VAL B 1 7 ? -2.342 17.703 5.09 1 95.12 7 VAL B O 1
ATOM 3197 N N . LEU B 1 8 ? -1.9 15.547 5.414 1 97.31 8 LEU B N 1
ATOM 3198 C CA . LEU B 1 8 ? -0.501 15.656 5.016 1 97.31 8 LEU B CA 1
ATOM 3199 C C . LEU B 1 8 ? -0.277 15.031 3.643 1 97.31 8 LEU B C 1
ATOM 3201 O O . LEU B 1 8 ? -0.633 13.875 3.414 1 97.31 8 LEU B O 1
ATOM 3205 N N . GLY B 1 9 ? 0.268 15.836 2.738 1 96.12 9 GLY B N 1
ATOM 3206 C CA . GLY B 1 9 ? 0.56 15.336 1.403 1 96.12 9 GLY B CA 1
ATOM 3207 C C . GLY B 1 9 ? 1.97 14.789 1.265 1 96.12 9 GLY B C 1
ATOM 3208 O O . GLY B 1 9 ? 2.941 15.492 1.56 1 96.12 9 GLY B O 1
ATOM 3209 N N . LEU B 1 10 ? 2.088 13.555 0.833 1 96.38 10 LEU B N 1
ATOM 3210 C CA . LEU B 1 10 ? 3.389 12.961 0.543 1 96.38 10 LEU B CA 1
ATOM 3211 C C . LEU B 1 10 ? 3.809 13.25 -0.894 1 96.38 10 LEU B C 1
ATOM 3213 O O . LEU B 1 10 ? 3.129 12.836 -1.838 1 96.38 10 LEU B O 1
ATOM 3217 N N . VAL B 1 11 ? 4.902 13.906 -1.023 1 93.44 11 VAL B N 1
ATOM 3218 C CA . VAL B 1 11 ? 5.395 14.273 -2.348 1 93.44 11 VAL B CA 1
ATOM 3219 C C . VAL B 1 11 ? 6.797 13.703 -2.551 1 93.44 11 VAL B C 1
ATOM 3221 O O . VAL B 1 11 ? 7.648 13.805 -1.667 1 93.44 11 VAL B O 1
ATOM 3224 N N . GLY B 1 12 ? 7.004 13.102 -3.668 1 90.25 12 GLY B N 1
ATOM 3225 C CA . GLY B 1 12 ? 8.305 12.539 -4.008 1 90.25 12 GLY B CA 1
ATOM 3226 C C . GLY B 1 12 ? 8.289 11.758 -5.309 1 90.25 12 GLY B C 1
ATOM 3227 O O . GLY B 1 12 ? 7.23 11.344 -5.781 1 90.25 12 GLY B O 1
ATOM 3228 N N . LYS B 1 13 ? 9.477 11.602 -5.848 1 84.5 13 LYS B N 1
ATOM 3229 C CA . LYS B 1 13 ? 9.586 10.836 -7.082 1 84.5 13 LYS B CA 1
ATOM 3230 C C . LYS B 1 13 ? 9.477 9.336 -6.812 1 84.5 13 LYS B C 1
ATOM 3232 O O . LYS B 1 13 ? 9.352 8.914 -5.656 1 84.5 13 LYS B O 1
ATOM 3237 N N . THR B 1 14 ? 9.484 8.562 -7.863 1 77.81 14 THR B N 1
ATOM 3238 C CA . THR B 1 14 ? 9.391 7.113 -7.75 1 77.81 14 THR B CA 1
ATOM 3239 C C . THR B 1 14 ? 10.648 6.539 -7.117 1 77.81 14 THR B C 1
ATOM 3241 O O . THR B 1 14 ? 11.75 7.07 -7.309 1 77.81 14 THR B O 1
ATOM 3244 N N . ASN B 1 15 ? 10.594 5.555 -6.281 1 80.75 15 ASN B N 1
ATOM 3245 C CA . ASN B 1 15 ? 11.664 4.715 -5.746 1 80.75 15 ASN B CA 1
ATOM 3246 C C . ASN B 1 15 ? 12.398 5.41 -4.605 1 80.75 15 ASN B C 1
ATOM 3248 O O . ASN B 1 15 ? 13.422 4.91 -4.125 1 80.75 15 ASN B O 1
ATOM 3252 N N . VAL B 1 16 ? 11.883 6.484 -4.129 1 89.94 16 VAL B N 1
ATOM 3253 C CA . VAL B 1 16 ? 12.531 7.168 -3.018 1 89.94 16 VAL B CA 1
ATOM 3254 C C . VAL B 1 16 ? 11.984 6.645 -1.693 1 89.94 16 VAL B C 1
ATOM 3256 O O . VAL B 1 16 ? 12.461 7.027 -0.621 1 89.94 16 VAL B O 1
ATOM 3259 N N . GLY B 1 17 ? 10.984 5.855 -1.736 1 90.25 17 GLY B N 1
ATOM 3260 C CA . GLY B 1 17 ? 10.406 5.262 -0.542 1 90.25 17 GLY B CA 1
ATOM 3261 C C . GLY B 1 17 ? 9.094 5.902 -0.131 1 90.25 17 GLY B C 1
ATOM 3262 O O . GLY B 1 17 ? 8.633 5.711 0.994 1 90.25 17 GLY B O 1
ATOM 3263 N N . LYS B 1 18 ? 8.516 6.676 -1.009 1 91.69 18 LYS B N 1
ATOM 3264 C CA . LYS B 1 18 ? 7.246 7.352 -0.755 1 91.69 18 LYS B CA 1
ATOM 3265 C C . LYS B 1 18 ? 6.145 6.352 -0.422 1 91.69 18 LYS B C 1
ATOM 3267 O O . LYS B 1 18 ? 5.449 6.5 0.584 1 91.69 18 LYS B O 1
ATOM 3272 N N . SER B 1 19 ? 5.988 5.34 -1.243 1 87.81 19 SER B N 1
ATOM 3273 C CA . SER B 1 19 ? 4.957 4.336 -1.021 1 87.81 19 SER B CA 1
ATOM 3274 C C . SER B 1 19 ? 5.242 3.518 0.236 1 87.81 19 SER B C 1
ATOM 3276 O O . SER B 1 19 ? 4.316 3.109 0.94 1 87.81 19 SER B O 1
ATOM 3278 N N . THR B 1 20 ? 6.539 3.254 0.469 1 91.81 20 THR B N 1
ATOM 3279 C CA . THR B 1 20 ? 6.918 2.533 1.679 1 91.81 20 THR B CA 1
ATOM 3280 C C . THR B 1 20 ? 6.555 3.338 2.924 1 91.81 20 THR B C 1
ATOM 3282 O O . THR B 1 20 ? 6.043 2.783 3.9 1 91.81 20 THR B O 1
ATOM 3285 N N . PHE B 1 21 ? 6.828 4.625 2.844 1 96.56 21 PHE B N 1
ATOM 3286 C CA . PHE B 1 21 ? 6.449 5.504 3.945 1 96.56 21 PHE B CA 1
ATOM 3287 C C . PHE B 1 21 ? 4.941 5.48 4.164 1 96.56 21 PHE B C 1
ATOM 3289 O O . PHE B 1 21 ? 4.473 5.344 5.297 1 96.56 21 PHE B O 1
ATOM 3296 N N . PHE B 1 22 ? 4.219 5.602 3.07 1 94.25 22 PHE B N 1
ATOM 3297 C CA . PHE B 1 22 ? 2.762 5.59 3.133 1 94.25 22 PHE B CA 1
ATOM 3298 C C . PHE B 1 22 ? 2.258 4.309 3.787 1 94.25 22 PHE B C 1
ATOM 3300 O O . PHE B 1 22 ? 1.418 4.352 4.688 1 94.25 22 PHE B O 1
ATOM 3307 N N . ALA B 1 23 ? 2.793 3.203 3.404 1 89.62 23 ALA B N 1
ATOM 3308 C CA . ALA B 1 23 ? 2.4 1.905 3.949 1 89.62 23 ALA B CA 1
ATOM 3309 C C . ALA B 1 23 ? 2.758 1.802 5.43 1 89.62 23 ALA B C 1
ATOM 3311 O O . ALA B 1 23 ? 1.945 1.349 6.238 1 89.62 23 ALA B O 1
ATOM 3312 N N . ALA B 1 24 ? 3.92 2.254 5.781 1 94.56 24 ALA B N 1
ATOM 3313 C CA . ALA B 1 24 ? 4.391 2.178 7.16 1 94.56 24 ALA B CA 1
ATOM 3314 C C . ALA B 1 24 ? 3.547 3.061 8.078 1 94.56 24 ALA B C 1
ATOM 3316 O O . ALA B 1 24 ? 3.121 2.625 9.148 1 94.56 24 ALA B O 1
ATOM 3317 N N . ALA B 1 25 ? 3.281 4.246 7.602 1 95.56 25 ALA B N 1
ATOM 3318 C CA . ALA B 1 25 ? 2.58 5.242 8.406 1 95.56 25 ALA B CA 1
ATOM 3319 C C . ALA B 1 25 ? 1.113 4.863 8.594 1 95.56 25 ALA B C 1
ATOM 3321 O O . ALA B 1 25 ? 0.471 5.293 9.555 1 95.56 25 ALA B O 1
ATOM 3322 N N . THR B 1 26 ? 0.58 4.055 7.684 1 89.56 26 THR B N 1
ATOM 3323 C CA . THR B 1 26 ? -0.851 3.771 7.719 1 89.56 26 THR B CA 1
ATOM 3324 C C . THR B 1 26 ? -1.106 2.348 8.203 1 89.56 26 THR B C 1
ATOM 3326 O O . THR B 1 26 ? -2.254 1.898 8.25 1 89.56 26 THR B O 1
ATOM 3329 N N . GLU B 1 27 ? -0.025 1.688 8.5 1 81.38 27 GLU B N 1
ATOM 3330 C CA . GLU B 1 27 ? -0.203 0.365 9.086 1 81.38 27 GLU B CA 1
ATOM 3331 C C . GLU B 1 27 ? -1.043 0.436 10.359 1 81.38 27 GLU B C 1
ATOM 3333 O O . GLU B 1 27 ? -0.863 1.339 11.18 1 81.38 27 GLU B O 1
ATOM 3338 N N . VAL B 1 28 ? -1.978 -0.461 10.359 1 67.44 28 VAL B N 1
ATOM 3339 C CA . VAL B 1 28 ? -2.873 -0.462 11.508 1 67.44 28 VAL B CA 1
ATOM 3340 C C . VAL B 1 28 ? -2.143 -1.021 12.727 1 67.44 28 VAL B C 1
ATOM 3342 O O . VAL B 1 28 ? -1.542 -2.096 12.664 1 67.44 28 VAL B O 1
ATOM 3345 N N . PRO B 1 29 ? -2.078 -0.127 13.719 1 61.69 29 PRO B N 1
ATOM 3346 C CA . PRO B 1 29 ? -1.446 -0.649 14.93 1 61.69 29 PRO B CA 1
ATOM 3347 C C . PRO B 1 29 ? -2.197 -1.842 15.523 1 61.69 29 PRO B C 1
ATOM 3349 O O . PRO B 1 29 ? -3.389 -2.02 15.258 1 61.69 29 PRO B O 1
ATOM 3352 N N . VAL B 1 30 ? -1.488 -2.77 16.172 1 57.31 30 VAL B N 1
ATOM 3353 C CA . VAL B 1 30 ? -1.955 -4.012 16.781 1 57.31 30 VAL B CA 1
ATOM 3354 C C . VAL B 1 30 ? -3.162 -3.732 17.672 1 57.31 30 VAL B C 1
ATOM 3356 O O . VAL B 1 30 ? -3.215 -2.701 18.359 1 57.31 30 VAL B O 1
ATOM 3359 N N . LYS B 1 31 ? -4.102 -4.449 17.859 1 55.94 31 LYS B N 1
ATOM 3360 C CA . LYS B 1 31 ? -5.145 -4.617 18.859 1 55.94 31 LYS B CA 1
ATOM 3361 C C . LYS B 1 31 ? -6.262 -3.6 18.672 1 55.94 31 LYS B C 1
ATOM 3363 O O . LYS B 1 31 ? -6.969 -3.26 19.625 1 55.94 31 LYS B O 1
ATOM 3368 N N . ILE B 1 32 ? -6.113 -2.922 17.5 1 54.22 32 ILE B N 1
ATOM 3369 C CA . ILE B 1 32 ? -7.168 -1.914 17.469 1 54.22 32 ILE B CA 1
ATOM 3370 C C . ILE B 1 32 ? -8.336 -2.418 16.641 1 54.22 32 ILE B C 1
ATOM 3372 O O . ILE B 1 32 ? -8.188 -2.672 15.438 1 54.22 32 ILE B O 1
ATOM 3376 N N . GLU B 1 33 ? -9.266 -2.924 17.234 1 54.19 33 GLU B N 1
ATOM 3377 C CA . GLU B 1 33 ? -10.484 -3.414 16.609 1 54.19 33 GLU B CA 1
ATOM 3378 C C . GLU B 1 33 ? -11.242 -2.281 15.922 1 54.19 33 GLU B C 1
ATOM 3380 O O . GLU B 1 33 ? -11.812 -2.473 14.844 1 54.19 33 GLU B O 1
ATOM 3385 N N . ASN B 1 34 ? -11.305 -1.107 16.641 1 54.78 34 ASN B N 1
ATOM 3386 C CA . ASN B 1 34 ? -12.18 -0.067 16.125 1 54.78 34 ASN B CA 1
ATOM 3387 C C . ASN B 1 34 ? -11.391 1.107 15.562 1 54.78 34 ASN B C 1
ATOM 3389 O O . ASN B 1 34 ? -10.664 1.782 16.297 1 54.78 34 ASN B O 1
ATOM 3393 N N . ARG B 1 35 ? -11.406 1.11 14.18 1 60.78 35 ARG B N 1
ATOM 3394 C CA . ARG B 1 35 ? -10.734 2.258 13.578 1 60.78 35 ARG B CA 1
ATOM 3395 C C . ARG B 1 35 ? -11.695 3.428 13.406 1 60.78 35 ARG B C 1
ATOM 3397 O O . ARG B 1 35 ? -12.758 3.281 12.805 1 60.78 35 ARG B O 1
ATOM 3404 N N . PRO B 1 36 ? -11.328 4.578 13.961 1 57.53 36 PRO B N 1
ATOM 3405 C CA . PRO B 1 36 ? -12.242 5.719 13.961 1 57.53 36 PRO B CA 1
ATOM 3406 C C . PRO B 1 36 ? -12.508 6.262 12.555 1 57.53 36 PRO B C 1
ATOM 3408 O O . PRO B 1 36 ? -13.547 6.887 12.32 1 57.53 36 PRO B O 1
ATOM 3411 N N . PHE B 1 37 ? -11.477 6.016 11.562 1 63.31 37 PHE B N 1
ATOM 3412 C CA . PHE B 1 37 ? -11.625 6.695 10.281 1 63.31 37 PHE B CA 1
ATOM 3413 C C . PHE B 1 37 ? -11.305 5.754 9.133 1 63.31 37 PHE B C 1
ATOM 3415 O O . PHE B 1 37 ? -10.398 4.922 9.234 1 63.31 37 PHE B O 1
ATOM 3422 N N . VAL B 1 38 ? -12.32 5.734 8.203 1 66.12 38 VAL B N 1
ATOM 3423 C CA . VAL B 1 38 ? -12.078 4.93 7.016 1 66.12 38 VAL B CA 1
ATOM 3424 C C . VAL B 1 38 ? -12.016 5.828 5.781 1 66.12 38 VAL B C 1
ATOM 3426 O O . VAL B 1 38 ? -12.773 6.793 5.676 1 66.12 38 VAL B O 1
ATOM 3429 N N . THR B 1 39 ? -10.961 5.629 5.02 1 74.25 39 THR B N 1
ATOM 3430 C CA . THR B 1 39 ? -10.859 6.328 3.744 1 74.25 39 THR B CA 1
ATOM 3431 C C . THR B 1 39 ? -11.164 5.387 2.584 1 74.25 39 THR B C 1
ATOM 3433 O O . THR B 1 39 ? -10.781 4.215 2.611 1 74.25 39 THR B O 1
ATOM 3436 N N . ILE B 1 40 ? -11.93 5.891 1.674 1 77.81 40 ILE B N 1
ATOM 3437 C CA . ILE B 1 40 ? -12.336 5.043 0.556 1 77.81 40 ILE B CA 1
ATOM 3438 C C . ILE B 1 40 ? -11.367 5.23 -0.609 1 77.81 40 ILE B C 1
ATOM 3440 O O . ILE B 1 40 ? -11.297 4.391 -1.507 1 77.81 40 ILE B O 1
ATOM 3444 N N . GLU B 1 41 ? -10.656 6.391 -0.633 1 83.38 41 GLU B N 1
ATOM 3445 C CA . GLU B 1 41 ? -9.68 6.637 -1.692 1 83.38 41 GLU B CA 1
ATOM 3446 C C . GLU B 1 41 ? -8.406 5.836 -1.462 1 83.38 41 GLU B C 1
ATOM 3448 O O . GLU B 1 41 ? -7.867 5.816 -0.351 1 83.38 41 GLU B O 1
ATOM 3453 N N . PRO B 1 42 ? -7.93 5.219 -2.5 1 82 42 PRO B N 1
ATOM 3454 C CA . PRO B 1 42 ? -6.766 4.344 -2.334 1 82 42 PRO B CA 1
ATOM 3455 C C . PRO B 1 42 ? -5.508 5.109 -1.934 1 82 42 PRO B C 1
ATOM 3457 O O . PRO B 1 42 ? -4.617 4.543 -1.29 1 82 42 PRO B O 1
ATOM 3460 N N . ASN B 1 43 ? -5.441 6.324 -2.373 1 86.44 43 ASN B N 1
ATOM 3461 C CA . ASN B 1 43 ? -4.227 7.09 -2.105 1 86.44 43 ASN B CA 1
ATOM 3462 C C . ASN B 1 43 ? -4.352 7.91 -0.823 1 86.44 43 ASN B C 1
ATOM 3464 O O . ASN B 1 43 ? -3.521 8.781 -0.554 1 86.44 43 ASN B O 1
ATOM 3468 N N . VAL B 1 44 ? -5.406 7.68 -0.124 1 90.31 44 VAL B N 1
ATOM 3469 C CA . VAL B 1 44 ? -5.582 8.344 1.163 1 90.31 44 VAL B CA 1
ATOM 3470 C C . VAL B 1 44 ? -5.562 7.312 2.285 1 90.31 44 VAL B C 1
ATOM 3472 O O . VAL B 1 44 ? -6.246 6.285 2.205 1 90.31 44 VAL B O 1
ATOM 3475 N N . GLY B 1 45 ? -4.719 7.488 3.23 1 88.81 45 GLY B N 1
ATOM 3476 C CA . GLY B 1 45 ? -4.637 6.641 4.406 1 88.81 45 GLY B CA 1
ATOM 3477 C C . GLY B 1 45 ? -4.656 7.422 5.707 1 88.81 45 GLY B C 1
ATOM 3478 O O . GLY B 1 45 ? -4.664 8.656 5.699 1 88.81 45 GLY B O 1
ATOM 3479 N N . VAL B 1 46 ? -4.766 6.691 6.793 1 90.56 46 VAL B N 1
ATOM 3480 C CA . VAL B 1 46 ? -4.777 7.328 8.109 1 90.56 46 VAL B CA 1
ATOM 3481 C C . VAL B 1 46 ? -3.482 7.008 8.852 1 90.56 46 VAL B C 1
ATOM 3483 O O . VAL B 1 46 ? -3.164 5.84 9.078 1 90.56 46 VAL B O 1
ATOM 3486 N N . GLY B 1 47 ? -2.699 8.055 9.031 1 92.38 47 GLY B N 1
ATOM 3487 C CA . GLY B 1 47 ? -1.576 7.984 9.953 1 92.38 47 GLY B CA 1
ATOM 3488 C C . GLY B 1 47 ? -1.88 8.586 11.312 1 92.38 47 GLY B C 1
ATOM 3489 O O . GLY B 1 47 ? -3.01 9.008 11.578 1 92.38 47 GLY B O 1
ATOM 3490 N N . TYR B 1 48 ? -0.831 8.633 12.25 1 93.94 48 TYR B N 1
ATOM 3491 C CA . TYR B 1 48 ? -1.101 9.109 13.602 1 93.94 48 TYR B CA 1
ATOM 3492 C C . TYR B 1 48 ? 0.031 10 14.102 1 93.94 48 TYR B C 1
ATOM 3494 O O . TYR B 1 48 ? 1.206 9.641 13.984 1 93.94 48 TYR B O 1
ATOM 3502 N N . ALA B 1 49 ? -0.36 11.141 14.5 1 96.75 49 ALA B N 1
ATOM 3503 C CA . ALA B 1 49 ? 0.548 11.906 15.352 1 96.75 49 ALA B CA 1
ATOM 3504 C C . ALA B 1 49 ? 0.538 11.375 16.781 1 96.75 49 ALA B C 1
ATOM 3506 O O . ALA B 1 49 ? -0.5 10.938 17.281 1 96.75 49 ALA B O 1
ATOM 3507 N N . ARG B 1 50 ? 1.662 11.453 17.406 1 96.56 50 ARG B N 1
ATOM 3508 C CA . ARG B 1 50 ? 1.814 10.852 18.719 1 96.56 50 ARG B CA 1
ATOM 3509 C C . ARG B 1 50 ? 2.176 11.914 19.766 1 96.56 50 ARG B C 1
ATOM 3511 O O . ARG B 1 50 ? 3.053 12.742 19.531 1 96.56 50 ARG B O 1
ATOM 3518 N N . LYS B 1 51 ? 1.449 11.836 20.844 1 96.75 51 LYS B N 1
ATOM 3519 C CA . LYS B 1 51 ? 1.727 12.695 22 1 96.75 51 LYS B CA 1
ATOM 3520 C C . LYS B 1 51 ? 1.398 11.992 23.312 1 96.75 51 LYS B C 1
ATOM 3522 O O . LYS B 1 51 ? 0.63 11.023 23.328 1 96.75 51 LYS B O 1
ATOM 3527 N N . ARG B 1 52 ? 2.107 12.461 24.359 1 97.19 52 ARG B N 1
ATOM 3528 C CA . ARG B 1 52 ? 1.749 11.891 25.656 1 97.19 52 ARG B CA 1
ATOM 3529 C C . ARG B 1 52 ? 0.287 12.164 25.984 1 97.19 52 ARG B C 1
ATOM 3531 O O . ARG B 1 52 ? -0.189 13.297 25.828 1 97.19 52 ARG B O 1
ATOM 3538 N N . CYS B 1 53 ? -0.399 11.18 26.406 1 97.38 53 CYS B N 1
ATOM 3539 C CA . CYS B 1 53 ? -1.83 11.281 26.672 1 97.38 53 CYS B CA 1
ATOM 3540 C C . CYS B 1 53 ? -2.098 12.094 27.922 1 97.38 53 CYS B C 1
ATOM 3542 O O . CYS B 1 53 ? -1.373 11.969 28.922 1 97.38 53 CYS B O 1
ATOM 3544 N N . ALA B 1 54 ? -3.158 12.844 27.938 1 96.81 54 ALA B N 1
ATOM 3545 C CA . ALA B 1 54 ? -3.506 13.703 29.062 1 96.81 54 ALA B CA 1
ATOM 3546 C C . ALA B 1 54 ? -3.781 12.883 30.312 1 96.81 54 ALA B C 1
ATOM 3548 O O . ALA B 1 54 ? -3.562 13.352 31.438 1 96.81 54 ALA B O 1
ATOM 3549 N N . HIS B 1 55 ? -4.289 11.641 30.203 1 97.5 55 HIS B N 1
ATOM 3550 C CA . HIS B 1 55 ? -4.621 10.852 31.375 1 97.5 55 HIS B CA 1
ATOM 3551 C C . HIS B 1 55 ? -3.383 10.578 32.219 1 97.5 55 HIS B C 1
ATOM 3553 O O . HIS B 1 55 ? -3.48 10.445 33.438 1 97.5 55 HIS B O 1
ATOM 3559 N N . VAL B 1 56 ? -2.256 10.422 31.562 1 97.19 56 VAL B N 1
ATOM 3560 C CA . VAL B 1 56 ? -1.005 10.172 32.281 1 97.19 56 VAL B CA 1
ATOM 3561 C C . VAL B 1 56 ? -0.611 11.398 33.094 1 97.19 56 VAL B C 1
ATOM 3563 O O . VAL B 1 56 ? -0.244 11.289 34.25 1 97.19 56 VAL B O 1
ATOM 3566 N N . GLU B 1 57 ? -0.693 12.523 32.5 1 93.56 57 GLU B N 1
ATOM 3567 C CA . GLU B 1 57 ? -0.335 13.773 33.156 1 93.56 57 GLU B CA 1
ATOM 3568 C C . GLU B 1 57 ? -1.264 14.062 34.344 1 93.56 57 GLU B C 1
ATOM 3570 O O . GLU B 1 57 ? -0.834 14.609 35.344 1 93.56 57 GLU B O 1
ATOM 3575 N N . LEU B 1 58 ? -2.508 13.695 34.188 1 95.62 58 LEU B N 1
ATOM 3576 C CA . LEU B 1 58 ? -3.525 13.961 35.188 1 95.62 58 LEU B CA 1
ATOM 3577 C C . LEU B 1 58 ? -3.514 12.883 36.281 1 95.62 58 LEU B C 1
ATOM 3579 O O . LEU B 1 58 ? -4.215 13 37.281 1 95.62 58 LEU B O 1
ATOM 3583 N N . GLY B 1 59 ? -2.746 11.805 36.031 1 95.56 59 GLY B N 1
ATOM 3584 C CA . GLY B 1 59 ? -2.666 10.711 37 1 95.56 59 GLY B CA 1
ATOM 3585 C C . GLY B 1 59 ? -3.902 9.836 37 1 95.56 59 GLY B C 1
ATOM 3586 O O . GLY B 1 59 ? -4.266 9.281 38.062 1 95.56 59 GLY B O 1
ATOM 3587 N N . LEU B 1 60 ? -4.562 9.812 35.938 1 96.19 60 LEU B N 1
ATOM 3588 C CA . LEU B 1 60 ? -5.742 8.961 35.844 1 96.19 60 LEU B CA 1
ATOM 3589 C C . LEU B 1 60 ? -5.344 7.523 35.5 1 96.19 60 LEU B C 1
ATOM 3591 O O . LEU B 1 60 ? -4.348 7.289 34.812 1 96.19 60 LEU B O 1
ATOM 3595 N N . PRO B 1 61 ? -6.098 6.555 36 1 94.62 61 PRO B N 1
ATOM 3596 C CA . PRO B 1 61 ? -5.727 5.148 35.812 1 94.62 61 PRO B CA 1
ATOM 3597 C C . PRO B 1 61 ? -5.887 4.676 34.375 1 94.62 61 PRO B C 1
ATOM 3599 O O . PRO B 1 61 ? -5.262 3.693 33.969 1 94.62 61 PRO B O 1
ATOM 3602 N N . ARG B 1 62 ? -6.82 5.34 33.656 1 96.06 62 ARG B N 1
ATOM 3603 C CA . ARG B 1 62 ? -7.078 4.922 32.281 1 96.06 62 ARG B CA 1
ATOM 3604 C C . ARG B 1 62 ? -7.738 6.043 31.469 1 96.06 62 ARG B C 1
ATOM 3606 O O . ARG B 1 62 ? -8.078 7.086 32.031 1 96.06 62 ARG B O 1
ATOM 3613 N N . CYS B 1 63 ? -7.816 5.832 30.25 1 97.06 63 CYS B N 1
ATOM 3614 C CA . CYS B 1 63 ? -8.633 6.648 29.359 1 97.06 63 CYS B CA 1
ATOM 3615 C C . CYS B 1 63 ? -9.438 5.773 28.406 1 97.06 63 CYS B C 1
ATOM 3617 O O . CYS B 1 63 ? -9.219 4.566 28.312 1 97.06 63 CYS B O 1
ATOM 3619 N N . ASP B 1 64 ? -10.43 6.312 27.797 1 95.38 64 ASP B N 1
ATOM 3620 C CA . ASP B 1 64 ? -11.336 5.605 26.891 1 95.38 64 ASP B CA 1
ATOM 3621 C C . ASP B 1 64 ? -11.406 6.297 25.531 1 95.38 64 ASP B C 1
ATOM 3623 O O . ASP B 1 64 ? -12.453 6.812 25.156 1 95.38 64 ASP B O 1
ATOM 3627 N N . PRO B 1 65 ? -10.305 6.211 24.781 1 92.88 65 PRO B N 1
ATOM 3628 C CA . PRO B 1 65 ? -10.297 6.949 23.531 1 92.88 65 PRO B CA 1
ATOM 3629 C C . PRO B 1 65 ? -11.352 6.449 22.531 1 92.88 65 PRO B C 1
ATOM 3631 O O . PRO B 1 65 ? -11.586 5.242 22.438 1 92.88 65 PRO B O 1
ATOM 3634 N N . VAL B 1 66 ? -11.977 7.387 21.812 1 90.06 66 VAL B N 1
ATOM 3635 C CA . VAL B 1 66 ? -12.984 7.059 20.812 1 90.06 66 VAL B CA 1
ATOM 3636 C C . VAL B 1 66 ? -12.5 7.477 19.422 1 90.06 66 VAL B C 1
ATOM 3638 O O . VAL B 1 66 ? -12.43 6.652 18.516 1 90.06 66 VAL B O 1
ATOM 3641 N N . ASN B 1 67 ? -12.055 8.719 19.266 1 89.44 67 ASN B N 1
ATOM 3642 C CA . ASN B 1 67 ? -11.656 9.203 17.938 1 89.44 67 ASN B CA 1
ATOM 3643 C C . ASN B 1 67 ? -10.148 9.102 17.75 1 89.44 67 ASN B C 1
ATOM 3645 O O . ASN B 1 67 ? -9.594 9.734 16.844 1 89.44 67 ASN B O 1
ATOM 3649 N N . SER B 1 68 ? -9.5 8.414 18.625 1 91.88 68 SER B N 1
ATOM 3650 C CA . SER B 1 68 ? -8.055 8.219 18.625 1 91.88 68 SER B CA 1
ATOM 3651 C C . SER B 1 68 ? -7.672 6.914 19.312 1 91.88 68 SER B C 1
ATOM 3653 O O . SER B 1 68 ? -8.516 6.043 19.516 1 91.88 68 SER B O 1
ATOM 3655 N N . LEU B 1 69 ? -6.336 6.758 19.516 1 90.5 69 LEU B N 1
ATOM 3656 C CA . LEU B 1 69 ? -5.84 5.582 20.219 1 90.5 69 LEU B CA 1
ATOM 3657 C C . LEU B 1 69 ? -4.914 5.98 21.359 1 90.5 69 LEU B C 1
ATOM 3659 O O . LEU B 1 69 ? -4.328 7.062 21.344 1 90.5 69 LEU B O 1
ATOM 3663 N N . CYS B 1 70 ? -4.957 5.125 22.328 1 93.31 70 CYS B N 1
ATOM 3664 C CA . CYS B 1 70 ? -3.984 5.293 23.406 1 93.31 70 CYS B CA 1
ATOM 3665 C C . CYS B 1 70 ? -3.23 3.994 23.672 1 93.31 70 CYS B C 1
ATOM 3667 O O . CYS B 1 70 ? -3.84 2.969 23.969 1 93.31 70 CYS B O 1
ATOM 3669 N N . ILE B 1 71 ? -1.952 4.031 23.484 1 92.56 71 ILE B N 1
ATOM 3670 C CA . ILE B 1 71 ? -1.101 2.861 23.688 1 92.56 71 ILE B CA 1
ATOM 3671 C C . ILE B 1 71 ? -0 3.186 24.688 1 92.56 71 ILE B C 1
ATOM 3673 O O . ILE B 1 71 ? 0.88 4.004 24.422 1 92.56 71 ILE B O 1
ATOM 3677 N N . GLU B 1 72 ? -0.091 2.561 25.828 1 92.94 72 GLU B N 1
ATOM 3678 C CA . GLU B 1 72 ? 0.912 2.691 26.891 1 92.94 72 GLU B CA 1
ATOM 3679 C C . GLU B 1 72 ? 1.181 4.156 27.203 1 92.94 72 GLU B C 1
ATOM 3681 O O . GLU B 1 72 ? 2.336 4.582 27.281 1 92.94 72 GLU B O 1
ATOM 3686 N N . GLY B 1 73 ? 0.143 4.938 27.25 1 95.62 73 GLY B N 1
ATOM 3687 C CA . GLY B 1 73 ? 0.233 6.312 27.719 1 95.62 73 GLY B CA 1
ATOM 3688 C C . GLY B 1 73 ? 0.487 7.305 26.594 1 95.62 73 GLY B C 1
ATOM 3689 O O . GLY B 1 73 ? 0.64 8.5 26.844 1 95.62 73 GLY B O 1
ATOM 3690 N N . TRP B 1 74 ? 0.533 6.816 25.406 1 95.5 74 TRP B N 1
ATOM 3691 C CA . TRP B 1 74 ? 0.704 7.684 24.25 1 95.5 74 TRP B CA 1
ATOM 3692 C C . TRP B 1 74 ? -0.591 7.785 23.438 1 95.5 74 TRP B C 1
ATOM 3694 O O . TRP B 1 74 ? -1.184 6.766 23.078 1 95.5 74 TRP B O 1
ATOM 3704 N N . ARG B 1 75 ? -1.023 8.992 23.234 1 95.38 75 ARG B N 1
ATOM 3705 C CA . ARG B 1 75 ? -2.213 9.227 22.422 1 95.38 75 ARG B CA 1
ATOM 3706 C C . ARG B 1 75 ? -1.855 9.312 20.938 1 95.38 75 ARG B C 1
ATOM 3708 O O . ARG B 1 75 ? -0.939 10.039 20.562 1 95.38 75 ARG B O 1
ATOM 3715 N N . PHE B 1 76 ? -2.408 8.5 20.172 1 94.38 76 PHE B N 1
ATOM 3716 C CA . PHE B 1 76 ? -2.244 8.508 18.719 1 94.38 76 PHE B CA 1
ATOM 3717 C C . PHE B 1 76 ? -3.416 9.203 18.047 1 94.38 76 PHE B C 1
ATOM 3719 O O . PHE B 1 76 ? -4.531 8.68 18.016 1 94.38 76 PHE B O 1
ATOM 3726 N N . ILE B 1 77 ? -3.17 10.359 17.516 1 94.75 77 ILE B N 1
ATOM 3727 C CA . ILE B 1 77 ? -4.199 11.219 16.953 1 94.75 77 ILE B CA 1
ATOM 3728 C C . ILE B 1 77 ? -4.227 11.062 15.43 1 94.75 77 ILE B C 1
ATOM 3730 O O . ILE B 1 77 ? -3.225 11.297 14.758 1 94.75 77 ILE B O 1
ATOM 3734 N N . PRO B 1 78 ? -5.324 10.68 14.898 1 93.06 78 PRO B N 1
ATOM 3735 C CA . PRO B 1 78 ? -5.391 10.383 13.469 1 93.06 78 PRO B CA 1
ATOM 3736 C C . PRO B 1 78 ? -5.18 11.617 12.602 1 93.06 78 PRO B C 1
ATOM 3738 O O . PRO B 1 78 ? -5.664 12.703 12.93 1 93.06 78 PRO B O 1
ATOM 3741 N N . VAL B 1 79 ? -4.395 11.43 11.594 1 94.44 79 VAL B N 1
ATOM 3742 C CA . VAL B 1 79 ? -4.203 12.414 10.531 1 94.44 79 VAL B CA 1
ATOM 3743 C C . VAL B 1 79 ? -4.301 11.727 9.172 1 94.44 79 VAL B C 1
ATOM 3745 O O . VAL B 1 79 ? -3.936 10.555 9.031 1 94.44 79 VAL B O 1
ATOM 3748 N N . LYS B 1 80 ? -4.793 12.414 8.203 1 93.75 80 LYS B N 1
ATOM 3749 C CA . LYS B 1 80 ? -4.887 11.844 6.863 1 93.75 80 LYS B CA 1
ATOM 3750 C C . LYS B 1 80 ? -3.578 12.016 6.098 1 93.75 80 LYS B C 1
ATOM 3752 O O . LYS B 1 80 ? -2.934 13.062 6.184 1 93.75 80 LYS B O 1
ATOM 3757 N N . LEU B 1 81 ? -3.174 10.945 5.5 1 95.31 81 LEU B N 1
ATOM 3758 C CA . LEU B 1 81 ? -2.029 10.961 4.598 1 95.31 81 LEU B CA 1
ATOM 3759 C C . LEU B 1 81 ? -2.479 10.805 3.148 1 95.31 81 LEU B C 1
ATOM 3761 O O . LEU B 1 81 ? -3.264 9.906 2.832 1 95.31 81 LEU B O 1
ATOM 3765 N N . LEU B 1 82 ? -2.037 11.695 2.361 1 94.12 82 LEU B N 1
ATOM 3766 C CA . LEU B 1 82 ? -2.365 11.68 0.939 1 94.12 82 LEU B CA 1
ATOM 3767 C C . LEU B 1 82 ? -1.133 11.352 0.101 1 94.12 82 LEU B C 1
ATOM 3769 O O . LEU B 1 82 ? -0.156 12.109 0.109 1 94.12 82 LEU B O 1
ATOM 3773 N N . ASP B 1 83 ? -1.142 10.227 -0.524 1 91.31 83 ASP B N 1
ATOM 3774 C CA . ASP B 1 83 ? -0.074 9.859 -1.45 1 91.31 83 ASP B CA 1
ATOM 3775 C C . ASP B 1 83 ? -0.23 10.586 -2.783 1 91.31 83 ASP B C 1
ATOM 3777 O O . ASP B 1 83 ? -1.075 10.219 -3.602 1 91.31 83 ASP B O 1
ATOM 3781 N N . VAL B 1 84 ? 0.592 11.547 -2.951 1 87.44 84 VAL B N 1
ATOM 3782 C CA . VAL B 1 84 ? 0.516 12.352 -4.164 1 87.44 84 VAL B CA 1
ATOM 3783 C C . VAL B 1 84 ? 1.216 11.633 -5.312 1 87.44 84 VAL B C 1
ATOM 3785 O O . VAL B 1 84 ? 2.299 11.07 -5.133 1 87.44 84 VAL B O 1
ATOM 3788 N N . ALA B 1 85 ? 0.535 11.562 -6.445 1 74.25 85 ALA B N 1
ATOM 3789 C CA . ALA B 1 85 ? 1.086 10.867 -7.605 1 74.25 85 ALA B CA 1
ATOM 3790 C C . ALA B 1 85 ? 2.494 11.359 -7.926 1 74.25 85 ALA B C 1
ATOM 3792 O O . ALA B 1 85 ? 2.797 12.539 -7.746 1 74.25 85 ALA B O 1
ATOM 3793 N N . GLY B 1 86 ? 3.393 10.43 -8.242 1 66.31 86 GLY B N 1
ATOM 3794 C CA . GLY B 1 86 ? 4.797 10.727 -8.469 1 66.31 86 GLY B CA 1
ATOM 3795 C C . GLY B 1 86 ? 5.02 11.875 -9.438 1 66.31 86 GLY B C 1
ATOM 3796 O O . GLY B 1 86 ? 4.293 12.008 -10.422 1 66.31 86 GLY B O 1
ATOM 3797 N N . LEU B 1 87 ? 5.93 12.852 -9.016 1 61.78 87 LEU B N 1
ATOM 3798 C CA . LEU B 1 87 ? 6.316 14.016 -9.805 1 61.78 87 LEU B CA 1
ATOM 3799 C C . LEU B 1 87 ? 7.234 13.609 -10.953 1 61.78 87 LEU B C 1
ATOM 3801 O O . LEU B 1 87 ? 8.18 12.844 -10.758 1 61.78 87 LEU B O 1
ATOM 3805 N N . VAL B 1 88 ? 6.668 13.609 -12.164 1 58.09 88 VAL B N 1
ATOM 3806 C CA . VAL B 1 88 ? 7.578 13.469 -13.297 1 58.09 88 VAL B CA 1
ATOM 3807 C C . VAL B 1 88 ? 8.055 14.852 -13.75 1 58.09 88 VAL B C 1
ATOM 3809 O O . VAL B 1 88 ? 7.324 15.836 -13.641 1 58.09 88 VAL B O 1
ATOM 3812 N N . PRO B 1 89 ? 9.359 14.891 -13.93 1 56.38 89 PRO B N 1
ATOM 3813 C CA . PRO B 1 89 ? 9.82 16.188 -14.438 1 56.38 89 PRO B CA 1
ATOM 3814 C C . PRO B 1 89 ? 8.93 16.734 -15.539 1 56.38 89 PRO B C 1
ATOM 3816 O O . PRO B 1 89 ? 8.531 16 -16.453 1 56.38 89 PRO B O 1
ATOM 3819 N N . GLY B 1 90 ? 8.547 17.984 -15.438 1 59 90 GLY B N 1
ATOM 3820 C CA . GLY B 1 90 ? 7.707 18.641 -16.422 1 59 90 GLY B CA 1
ATOM 3821 C C . GLY B 1 90 ? 6.223 18.516 -16.125 1 59 90 GLY B C 1
ATOM 3822 O O . GLY B 1 90 ? 5.387 18.844 -16.969 1 59 90 GLY B O 1
ATOM 3823 N N . ALA B 1 91 ? 5.945 18.078 -14.992 1 54.88 91 ALA B N 1
ATOM 3824 C CA . ALA B 1 91 ? 4.559 17.875 -14.586 1 54.88 91 ALA B CA 1
ATOM 3825 C C . ALA B 1 91 ? 3.764 19.172 -14.688 1 54.88 91 ALA B C 1
ATOM 3827 O O . ALA B 1 91 ? 2.566 19.156 -14.984 1 54.88 91 ALA B O 1
ATOM 3828 N N . HIS B 1 92 ? 4.438 20.25 -14.617 1 50.94 92 HIS B N 1
ATOM 3829 C CA . HIS B 1 92 ? 3.77 21.547 -14.633 1 50.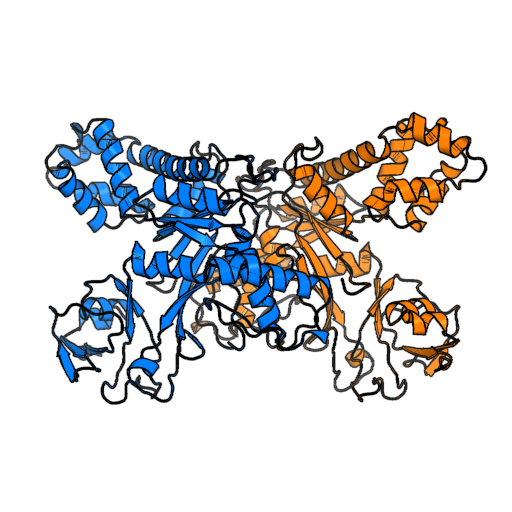94 92 HIS B CA 1
ATOM 3830 C C . HIS B 1 92 ? 3.305 21.906 -16.047 1 50.94 92 HIS B C 1
ATOM 3832 O O . HIS B 1 92 ? 2.484 22.812 -16.219 1 50.94 92 HIS B O 1
ATOM 3838 N N . ARG B 1 93 ? 3.84 21.234 -16.969 1 55.84 93 ARG B N 1
ATOM 3839 C CA . ARG B 1 93 ? 3.51 21.578 -18.359 1 55.84 93 ARG B CA 1
ATOM 3840 C C . ARG B 1 93 ? 2.17 20.969 -18.766 1 55.84 93 ARG B C 1
ATOM 3842 O O . ARG B 1 93 ? 1.831 20.938 -19.953 1 55.84 93 ARG B O 1
ATOM 3849 N N . GLY B 1 94 ? 1.297 20.734 -17.734 1 52.31 94 GLY B N 1
ATOM 3850 C CA . GLY B 1 94 ? -0.11 20.422 -17.938 1 52.31 94 GLY B CA 1
ATOM 3851 C C . GLY B 1 94 ? -0.349 19 -18.422 1 52.31 94 GLY B C 1
ATOM 3852 O O . GLY B 1 94 ? -1.452 18.672 -18.859 1 52.31 94 GLY B O 1
ATOM 3853 N N . ARG B 1 95 ? 0.698 18.344 -18.578 1 50.59 95 ARG B N 1
ATOM 3854 C CA . ARG B 1 95 ? 0.377 16.984 -19.031 1 50.59 95 ARG B CA 1
ATOM 3855 C C . ARG B 1 95 ? -0.309 16.188 -17.922 1 50.59 95 ARG B C 1
ATOM 3857 O O . ARG B 1 95 ? -0.051 16.422 -16.75 1 50.59 95 ARG B O 1
ATOM 3864 N N . GLY B 1 96 ? -1.612 15.805 -18.047 1 51.62 96 GLY B N 1
ATOM 3865 C CA . GLY B 1 96 ? -2.539 15.047 -17.219 1 51.62 96 GLY B CA 1
ATOM 3866 C C . GLY B 1 96 ? -2.006 14.766 -15.82 1 51.62 96 GLY B C 1
ATOM 3867 O O . GLY B 1 96 ? -2.738 14.875 -14.836 1 51.62 96 GLY B O 1
ATOM 3868 N N . LEU B 1 97 ? -0.792 14.328 -15.734 1 54.69 97 LEU B N 1
ATOM 3869 C CA . LEU B 1 97 ? -0.199 14.047 -14.43 1 54.69 97 LEU B CA 1
ATOM 3870 C C . LEU B 1 97 ? -0.101 15.312 -13.586 1 54.69 97 LEU B C 1
ATOM 3872 O O . LEU B 1 97 ? -0.351 15.281 -12.383 1 54.69 97 LEU B O 1
ATOM 3876 N N . GLY B 1 98 ? -0.015 16.391 -14.367 1 60.19 98 GLY B N 1
ATOM 3877 C CA . GLY B 1 98 ? 0.162 17.656 -13.672 1 60.19 98 GLY B CA 1
ATOM 3878 C C . GLY B 1 98 ? -1.078 18.094 -12.922 1 60.19 98 GLY B C 1
ATOM 3879 O O . GLY B 1 98 ? -0.983 18.625 -11.812 1 60.19 98 GLY B O 1
ATOM 3880 N N . ASN B 1 99 ? -2.25 17.656 -13.477 1 65.94 99 ASN B N 1
ATOM 3881 C CA . ASN B 1 99 ? -3.475 18.109 -12.828 1 65.94 99 ASN B CA 1
ATOM 3882 C C . ASN B 1 99 ? -3.781 17.312 -11.57 1 65.94 99 ASN B C 1
ATOM 3884 O O . ASN B 1 99 ? -4.219 17.859 -10.562 1 65.94 99 ASN B O 1
ATOM 3888 N N . ARG B 1 100 ? -3.502 16.031 -11.625 1 72.38 100 ARG B N 1
ATOM 3889 C CA . ARG B 1 100 ? -3.754 15.211 -10.453 1 72.38 100 ARG B CA 1
ATOM 3890 C C . ARG B 1 100 ? -2.793 15.555 -9.32 1 72.38 100 ARG B C 1
ATOM 3892 O O . ARG B 1 100 ? -3.193 15.625 -8.156 1 72.38 100 ARG B O 1
ATOM 3899 N N . PHE B 1 101 ? -1.576 15.766 -9.703 1 74.31 101 PHE B N 1
ATOM 3900 C CA . PHE B 1 101 ? -0.567 16.172 -8.734 1 74.31 101 PHE B CA 1
ATOM 3901 C C . PHE B 1 101 ? -0.982 17.469 -8.039 1 74.31 101 PHE B C 1
ATOM 3903 O O . PHE B 1 101 ? -0.991 17.531 -6.805 1 74.31 101 PHE B O 1
ATOM 3910 N N . LEU B 1 102 ? -1.447 18.312 -8.836 1 73.75 102 LEU B N 1
ATOM 3911 C CA . LEU B 1 102 ? -1.793 19.625 -8.305 1 73.75 102 LEU B CA 1
ATOM 3912 C C . LEU B 1 102 ? -3.062 19.562 -7.461 1 73.75 102 LEU B C 1
ATOM 3914 O O . LEU B 1 102 ? -3.172 20.234 -6.438 1 73.75 102 LEU B O 1
ATOM 3918 N N . ASP B 1 103 ? -3.918 18.734 -7.887 1 78.19 103 ASP B N 1
ATOM 3919 C CA . ASP B 1 103 ? -5.148 18.547 -7.125 1 78.19 103 ASP B CA 1
ATOM 3920 C C . ASP B 1 103 ? -4.855 17.938 -5.754 1 78.19 103 ASP B C 1
ATOM 3922 O O . ASP B 1 103 ? -5.484 18.297 -4.758 1 78.19 103 ASP B O 1
ATOM 3926 N N . ASP B 1 104 ? -3.924 17.062 -5.758 1 85.12 104 ASP B N 1
ATOM 3927 C CA . ASP B 1 104 ? -3.562 16.438 -4.5 1 85.12 104 ASP B CA 1
ATOM 3928 C C . ASP B 1 104 ? -2.824 17.406 -3.582 1 85.12 104 ASP B C 1
ATOM 3930 O O . ASP B 1 104 ? -3.088 17.453 -2.379 1 85.12 104 ASP B O 1
ATOM 3934 N N . VAL B 1 105 ? -1.972 18.125 -4.16 1 85.19 105 VAL B N 1
ATOM 3935 C CA . VAL B 1 105 ? -1.204 19.094 -3.373 1 85.19 105 VAL B CA 1
ATOM 3936 C C . VAL B 1 105 ? -2.143 20.141 -2.777 1 85.19 105 VAL B C 1
ATOM 3938 O O . VAL B 1 105 ? -1.96 20.562 -1.636 1 85.19 105 VAL B O 1
ATOM 3941 N N . ARG B 1 106 ? -3.121 20.469 -3.506 1 83.94 106 ARG B N 1
ATOM 3942 C CA . ARG B 1 106 ? -4.086 21.484 -3.066 1 83.94 106 ARG B CA 1
ATOM 3943 C C . ARG B 1 106 ? -4.82 21.016 -1.811 1 83.94 106 ARG B C 1
ATOM 3945 O O . ARG B 1 106 ? -5.098 21.828 -0.919 1 83.94 106 ARG B O 1
ATOM 3952 N N . LYS B 1 107 ? -5.023 19.828 -1.712 1 88.69 107 LYS B N 1
ATOM 3953 C CA . LYS B 1 107 ? -5.812 19.266 -0.624 1 88.69 107 LYS B CA 1
ATOM 3954 C C . LYS B 1 107 ? -4.992 19.156 0.659 1 88.69 107 LYS B C 1
ATOM 3956 O O . LYS B 1 107 ? -5.551 19.062 1.753 1 88.69 107 LYS B O 1
ATOM 3961 N N . ALA B 1 108 ? -3.752 19.234 0.537 1 93.44 108 ALA B N 1
ATOM 3962 C CA . ALA B 1 108 ? -2.879 19 1.686 1 93.44 108 ALA B CA 1
ATOM 3963 C C . ALA B 1 108 ? -2.717 20.281 2.516 1 93.44 108 ALA B C 1
ATOM 3965 O O . ALA B 1 108 ? -2.615 21.375 1.966 1 93.44 108 ALA B O 1
ATOM 3966 N N . ASP B 1 109 ? -2.725 20.141 3.838 1 94.19 109 ASP B N 1
ATOM 3967 C CA . ASP B 1 109 ? -2.432 21.25 4.746 1 94.19 109 ASP B CA 1
ATOM 3968 C C . ASP B 1 109 ? -0.926 21.484 4.855 1 94.19 109 ASP B C 1
ATOM 3970 O O . ASP B 1 109 ? -0.486 22.609 5.098 1 94.19 109 ASP B O 1
ATOM 3974 N N . ALA B 1 110 ? -0.211 20.469 4.766 1 96.31 110 ALA B N 1
ATOM 3975 C CA . ALA B 1 110 ? 1.25 20.5 4.758 1 96.31 110 ALA B CA 1
ATOM 3976 C C . ALA B 1 110 ? 1.813 19.391 3.867 1 96.31 110 ALA B C 1
ATOM 3978 O O . ALA B 1 110 ? 1.112 18.438 3.539 1 96.31 110 ALA B O 1
ATOM 3979 N N . LEU B 1 111 ? 3.07 19.609 3.482 1 96.5 111 LEU B N 1
ATOM 3980 C CA . LEU B 1 111 ? 3.682 18.656 2.562 1 96.5 111 LEU B CA 1
ATOM 3981 C C . LEU B 1 111 ? 4.836 17.922 3.232 1 96.5 111 LEU B C 1
ATOM 3983 O O . LEU B 1 111 ? 5.617 18.516 3.969 1 96.5 111 LEU B O 1
ATOM 3987 N N . LEU B 1 112 ? 4.871 16.656 3.092 1 98.06 112 LEU B N 1
ATOM 3988 C CA . LEU B 1 112 ? 6.047 15.844 3.391 1 98.06 112 LEU B CA 1
ATOM 3989 C C . LEU B 1 112 ? 6.84 15.555 2.121 1 98.06 112 LEU B C 1
ATOM 3991 O O . LEU B 1 112 ? 6.418 14.742 1.294 1 98.06 112 LEU B O 1
ATOM 3995 N N . LEU B 1 113 ? 7.949 16.25 1.976 1 97.38 113 LEU B N 1
ATOM 3996 C CA . LEU B 1 113 ? 8.812 16.047 0.814 1 97.38 113 LEU B CA 1
ATOM 3997 C C . LEU B 1 113 ? 9.734 14.859 1.016 1 97.38 113 LEU B C 1
ATOM 3999 O O . LEU B 1 113 ? 10.758 14.969 1.695 1 97.38 113 LEU B O 1
ATOM 4003 N N . VAL B 1 114 ? 9.422 13.773 0.378 1 97.19 114 VAL B N 1
ATOM 4004 C CA . VAL B 1 114 ? 10.164 12.531 0.561 1 97.19 114 VAL B CA 1
ATOM 4005 C C . VAL B 1 114 ? 11.344 12.484 -0.408 1 97.19 114 VAL B C 1
ATOM 4007 O O . VAL B 1 114 ? 11.156 12.523 -1.626 1 97.19 114 VAL B O 1
ATOM 4010 N N . VAL B 1 115 ? 12.555 12.398 0.146 1 96.62 115 VAL B N 1
ATOM 4011 C CA . VAL B 1 115 ? 13.75 12.312 -0.69 1 96.62 115 VAL B CA 1
ATOM 4012 C C . VAL B 1 115 ? 14.609 11.133 -0.25 1 96.62 115 VAL B C 1
ATOM 4014 O O . VAL B 1 115 ? 14.531 10.695 0.902 1 96.62 115 VAL B O 1
ATOM 4017 N N . ASP B 1 116 ? 15.336 10.609 -1.192 1 96.12 116 ASP B N 1
ATOM 4018 C CA . ASP B 1 116 ? 16.281 9.539 -0.92 1 96.12 116 ASP B CA 1
ATOM 4019 C C . ASP B 1 116 ? 17.609 10.086 -0.387 1 96.12 116 ASP B C 1
ATOM 4021 O O . ASP B 1 116 ? 18.469 10.516 -1.162 1 96.12 116 ASP B O 1
ATOM 4025 N N . ALA B 1 117 ? 17.781 10 0.893 1 96.94 117 ALA B N 1
ATOM 4026 C CA . ALA B 1 117 ? 18.938 10.594 1.536 1 96.94 117 ALA B CA 1
ATOM 4027 C C . ALA B 1 117 ? 20.219 9.859 1.143 1 96.94 117 ALA B C 1
ATOM 4029 O O . ALA B 1 117 ? 21.328 10.383 1.312 1 96.94 117 ALA B O 1
ATOM 4030 N N . SER B 1 118 ? 20.094 8.672 0.632 1 94.88 118 SER B N 1
ATOM 4031 C CA . SER B 1 118 ? 21.281 7.906 0.245 1 94.88 118 SER B CA 1
ATOM 4032 C C . SER B 1 118 ? 21.766 8.312 -1.141 1 94.88 118 SER B C 1
ATOM 4034 O O . SER B 1 118 ? 22.875 7.973 -1.535 1 94.88 118 SER B O 1
ATOM 4036 N N . GLY B 1 119 ? 20.906 8.984 -1.864 1 92.88 119 GLY B N 1
ATOM 4037 C CA . GLY B 1 119 ? 21.266 9.398 -3.213 1 92.88 119 GLY B CA 1
ATOM 4038 C C . GLY B 1 119 ? 21.328 8.242 -4.195 1 92.88 119 GLY B C 1
ATOM 4039 O O . GLY B 1 119 ? 22.141 8.25 -5.121 1 92.88 119 GLY B O 1
ATOM 4040 N N . SER B 1 120 ? 20.484 7.297 -3.963 1 88.31 120 SER B N 1
ATOM 4041 C CA . SER B 1 120 ? 20.547 6.082 -4.77 1 88.31 120 SER B CA 1
ATOM 4042 C C . SER B 1 120 ? 19.438 6.066 -5.828 1 88.31 120 SER B C 1
ATOM 4044 O O . SER B 1 120 ? 19.078 5.004 -6.344 1 88.31 120 SER B O 1
ATOM 4046 N N . THR B 1 121 ? 18.828 7.195 -6.113 1 82.56 121 THR B N 1
ATOM 4047 C CA . THR B 1 121 ? 17.797 7.312 -7.129 1 82.56 121 THR B CA 1
ATOM 4048 C C . THR B 1 121 ? 18.047 8.531 -8.016 1 82.56 121 THR B C 1
ATOM 4050 O O . THR B 1 121 ? 18.188 9.648 -7.512 1 82.56 121 THR B O 1
ATOM 4053 N N . ASP B 1 122 ? 17.984 8.328 -9.258 1 80.75 122 ASP B N 1
ATOM 4054 C CA . ASP B 1 122 ? 18.281 9.43 -10.164 1 80.75 122 ASP B CA 1
ATOM 4055 C C . ASP B 1 122 ? 17.047 10.312 -10.359 1 80.75 122 ASP B C 1
ATOM 4057 O O . ASP B 1 122 ? 15.992 10.07 -9.758 1 80.75 122 ASP B O 1
ATOM 4061 N N . PRO B 1 123 ? 17.156 11.328 -11.148 1 75.5 123 PRO B N 1
ATOM 4062 C CA . PRO B 1 123 ? 16.047 12.289 -11.281 1 75.5 123 PRO B CA 1
ATOM 4063 C C . PRO B 1 123 ? 14.773 11.656 -11.836 1 75.5 123 PRO B C 1
ATOM 4065 O O . PRO B 1 123 ? 13.672 12.133 -11.555 1 75.5 123 PRO B O 1
ATOM 4068 N N . GLU B 1 124 ? 14.969 10.633 -12.555 1 73 124 GLU B N 1
ATOM 4069 C CA . GLU B 1 124 ? 13.812 9.984 -13.18 1 73 124 GLU B CA 1
ATOM 4070 C C . GLU B 1 124 ? 13.25 8.883 -12.289 1 73 124 GLU B C 1
ATOM 4072 O O . GLU B 1 124 ? 12.289 8.211 -12.664 1 73 124 GLU B O 1
ATOM 4077 N N . GLY B 1 125 ? 13.898 8.703 -11.164 1 73.12 125 GLY B N 1
ATOM 4078 C CA . GLY B 1 125 ? 13.398 7.711 -10.219 1 73.12 125 GLY B CA 1
ATOM 4079 C C . GLY B 1 125 ? 13.992 6.332 -10.438 1 73.12 125 GLY B C 1
ATOM 4080 O O . GLY B 1 125 ? 13.461 5.34 -9.93 1 73.12 125 GLY B O 1
ATOM 4081 N N . VAL B 1 126 ? 15.031 6.316 -11.172 1 71.44 126 VAL B N 1
ATOM 4082 C CA . VAL B 1 126 ? 15.695 5.047 -11.453 1 71.44 126 VAL B CA 1
ATOM 4083 C C . VAL B 1 126 ? 16.734 4.754 -10.359 1 71.44 126 VAL B C 1
ATOM 4085 O O . VAL B 1 126 ? 17.516 5.633 -9.984 1 71.44 126 VAL B O 1
ATOM 4088 N N . PRO B 1 127 ? 16.734 3.549 -9.859 1 75.5 127 PRO B N 1
ATOM 4089 C CA . PRO B 1 127 ? 17.719 3.217 -8.836 1 75.5 127 PRO B CA 1
ATOM 4090 C C . PRO B 1 127 ? 19.156 3.248 -9.359 1 75.5 127 PRO B C 1
ATOM 4092 O O . PRO B 1 127 ? 19.422 2.766 -10.461 1 75.5 127 PRO B O 1
ATOM 4095 N N . VAL B 1 128 ? 20.062 3.852 -8.68 1 80.38 128 VAL B N 1
ATOM 4096 C CA . VAL B 1 128 ? 21.484 3.941 -8.992 1 80.38 128 VAL B CA 1
ATOM 4097 C C . VAL B 1 128 ? 22.312 3.703 -7.734 1 80.38 128 VAL B C 1
ATOM 4099 O O . VAL B 1 128 ? 21.75 3.494 -6.652 1 80.38 128 VAL B O 1
ATOM 4102 N N . LYS B 1 129 ? 23.547 3.66 -7.895 1 83.19 129 LYS B N 1
ATOM 4103 C CA . LYS B 1 129 ? 24.422 3.441 -6.746 1 83.19 129 LYS B CA 1
ATOM 4104 C C . LYS B 1 129 ? 24.281 4.57 -5.727 1 83.19 129 LYS B C 1
ATOM 4106 O O . LYS B 1 129 ? 24.094 5.73 -6.102 1 83.19 129 LYS B O 1
ATOM 4111 N N . PRO B 1 130 ? 24.406 4.195 -4.512 1 86.38 130 PRO B N 1
ATOM 4112 C CA . PRO B 1 130 ? 24.359 5.238 -3.484 1 86.38 130 PRO B CA 1
ATOM 4113 C C . PRO B 1 130 ? 25.359 6.359 -3.725 1 86.38 130 PRO B C 1
ATOM 4115 O O . PRO B 1 130 ? 26.484 6.102 -4.16 1 86.38 130 PRO B O 1
ATOM 4118 N N . GLY B 1 131 ? 24.938 7.535 -3.512 1 87.94 131 GLY B N 1
ATOM 4119 C CA . GLY B 1 131 ? 25.812 8.688 -3.66 1 87.94 131 GLY B CA 1
ATOM 4120 C C . GLY B 1 131 ? 25.812 9.258 -5.066 1 87.94 131 GLY B C 1
ATOM 4121 O O . GLY B 1 131 ? 26.406 10.305 -5.316 1 87.94 131 GLY B O 1
ATOM 4122 N N . SER B 1 132 ? 25.047 8.68 -5.969 1 86.94 132 SER B N 1
ATOM 4123 C CA . SER B 1 132 ? 25.078 9.062 -7.379 1 86.94 132 SER B CA 1
ATOM 4124 C C . SER B 1 132 ? 24.219 10.297 -7.637 1 86.94 132 SER B C 1
ATOM 4126 O O . SER B 1 132 ? 24.438 11.016 -8.617 1 86.94 132 SER B O 1
ATOM 4128 N N . TYR B 1 133 ? 23.281 10.555 -6.855 1 89.69 133 TYR B N 1
ATOM 4129 C CA . TYR B 1 133 ? 22.391 11.688 -7.043 1 89.69 133 TYR B CA 1
ATOM 4130 C C . TYR B 1 133 ? 22.312 12.539 -5.777 1 89.69 133 TYR B C 1
ATOM 4132 O O . TYR B 1 133 ? 22.5 12.023 -4.668 1 89.69 133 TYR B O 1
ATOM 4140 N N . ASP B 1 134 ? 22.047 13.805 -5.953 1 93.62 134 ASP B N 1
ATOM 4141 C CA . ASP B 1 134 ? 22.047 14.758 -4.844 1 93.62 134 ASP B CA 1
ATOM 4142 C C . ASP B 1 134 ? 20.625 15.008 -4.34 1 93.62 134 ASP B C 1
ATOM 4144 O O . ASP B 1 134 ? 19.828 15.648 -5.02 1 93.62 134 ASP B O 1
ATOM 4148 N N . PRO B 1 135 ? 20.328 14.609 -3.082 1 95.19 135 PRO B N 1
ATOM 4149 C CA . PRO B 1 135 ? 19 14.828 -2.529 1 95.19 135 PRO B CA 1
ATOM 4150 C C . PRO B 1 135 ? 18.641 16.297 -2.389 1 95.19 135 PRO B C 1
ATOM 4152 O O . PRO B 1 135 ? 17.469 16.672 -2.412 1 95.19 135 PRO B O 1
ATOM 4155 N N . VAL B 1 136 ? 19.625 17.172 -2.244 1 96.62 136 VAL B N 1
ATOM 4156 C CA . VAL B 1 136 ? 19.391 18.594 -2.111 1 96.62 136 VAL B CA 1
ATOM 4157 C C . VAL B 1 136 ? 18.766 19.141 -3.395 1 96.62 136 VAL B C 1
ATOM 4159 O O . VAL B 1 136 ? 17.828 19.938 -3.348 1 96.62 136 VAL B O 1
ATOM 4162 N N . GLU B 1 137 ? 19.266 18.688 -4.473 1 94.5 137 GLU B N 1
ATOM 4163 C CA . GLU B 1 137 ? 18.734 19.094 -5.77 1 94.5 137 GLU B CA 1
ATOM 4164 C C . GLU B 1 137 ? 17.297 18.625 -5.941 1 94.5 137 GLU B C 1
ATOM 4166 O O . GLU B 1 137 ? 16.469 19.328 -6.539 1 94.5 137 GLU B O 1
ATOM 4171 N N . GLU B 1 138 ? 17.031 17.531 -5.414 1 92.5 138 GLU B N 1
ATOM 4172 C CA . GLU B 1 138 ? 15.695 16.953 -5.539 1 92.5 138 GLU B CA 1
ATOM 4173 C C . GLU B 1 138 ? 14.656 17.828 -4.832 1 92.5 138 GLU B C 1
ATOM 4175 O O . GLU B 1 138 ? 13.555 18.031 -5.355 1 92.5 138 GLU B O 1
ATOM 4180 N N . VAL B 1 139 ? 14.945 18.266 -3.656 1 94.94 139 VAL B N 1
ATOM 4181 C CA . VAL B 1 139 ? 14.023 19.125 -2.91 1 94.94 139 VAL B CA 1
ATOM 4182 C C . VAL B 1 139 ? 13.742 20.391 -3.707 1 94.94 139 VAL B C 1
ATOM 4184 O O . VAL B 1 139 ? 12.594 20.812 -3.82 1 94.94 139 VAL B O 1
ATOM 4187 N N . GLY B 1 140 ? 14.812 20.953 -4.281 1 93 140 GLY B N 1
ATOM 4188 C CA . GLY B 1 140 ? 14.656 22.141 -5.098 1 93 140 GLY B CA 1
ATOM 4189 C C . GLY B 1 140 ? 13.742 21.938 -6.289 1 93 140 GLY B C 1
ATOM 4190 O O . GLY B 1 140 ? 12.914 22.797 -6.602 1 93 140 GLY B O 1
ATOM 4191 N N . LEU B 1 141 ? 13.891 20.844 -6.906 1 89.31 141 LEU B N 1
ATOM 4192 C CA . LEU B 1 141 ? 13.062 20.516 -8.062 1 89.31 141 LEU B CA 1
ATOM 4193 C C . LEU B 1 141 ? 11.594 20.375 -7.66 1 89.31 141 LEU B C 1
ATOM 4195 O O . LEU B 1 141 ? 10.711 20.891 -8.352 1 89.31 141 LEU B O 1
ATOM 4199 N N . MET B 1 142 ? 11.32 19.703 -6.566 1 89.19 142 MET B N 1
ATOM 4200 C CA . MET B 1 142 ? 9.953 19.516 -6.098 1 89.19 142 MET B CA 1
ATOM 4201 C C . MET B 1 142 ? 9.289 20.844 -5.762 1 89.19 142 MET B C 1
ATOM 4203 O O . MET B 1 142 ? 8.195 21.141 -6.242 1 89.19 142 MET B O 1
ATOM 4207 N N . LEU B 1 143 ? 9.969 21.656 -4.988 1 90.94 143 LEU B N 1
ATOM 4208 C CA . LEU B 1 143 ? 9.438 22.953 -4.59 1 90.94 143 LEU B CA 1
ATOM 4209 C C . LEU B 1 143 ? 9.281 23.875 -5.801 1 90.94 143 LEU B C 1
ATOM 4211 O O . LEU B 1 143 ? 8.312 24.625 -5.895 1 90.94 143 LEU B O 1
ATOM 4215 N N . GLY B 1 144 ? 10.242 23.734 -6.699 1 89.75 144 GLY B N 1
ATOM 4216 C CA . GLY B 1 144 ? 10.172 24.531 -7.914 1 89.75 144 GLY B CA 1
ATOM 4217 C C . GLY B 1 144 ? 8.969 24.219 -8.773 1 89.75 144 GLY B C 1
ATOM 4218 O O . GLY B 1 144 ? 8.328 25.109 -9.328 1 89.75 144 GLY B O 1
ATOM 4219 N N . GLU B 1 145 ? 8.68 22.938 -8.883 1 85.25 145 GLU B N 1
ATOM 4220 C CA . GLU B 1 145 ? 7.531 22.516 -9.672 1 85.25 145 GLU B CA 1
ATOM 4221 C C . GLU B 1 145 ? 6.23 23.047 -9.078 1 85.25 145 GLU B C 1
ATOM 4223 O O . GLU B 1 145 ? 5.359 23.531 -9.805 1 85.25 145 GLU B O 1
ATOM 4228 N N . ILE B 1 146 ? 6.062 22.953 -7.785 1 87.75 146 ILE B N 1
ATOM 4229 C CA . ILE B 1 146 ? 4.863 23.438 -7.105 1 87.75 146 ILE B CA 1
ATOM 4230 C C . ILE B 1 146 ? 4.754 24.953 -7.258 1 87.75 146 ILE B C 1
ATOM 4232 O O . ILE B 1 146 ? 3.676 25.484 -7.551 1 87.75 146 ILE B O 1
ATOM 4236 N N . TYR B 1 147 ? 5.891 25.578 -7.156 1 90.44 147 TYR B N 1
ATOM 4237 C CA . TYR B 1 147 ? 5.969 27.016 -7.293 1 90.44 147 TYR B CA 1
ATOM 4238 C C . TYR B 1 147 ? 5.559 27.469 -8.695 1 90.44 147 TYR B C 1
ATOM 4240 O O . TYR B 1 147 ? 4.73 28.359 -8.852 1 90.44 147 TYR B O 1
ATOM 4248 N N . GLU B 1 148 ? 6.148 26.812 -9.656 1 88.25 148 GLU B N 1
ATOM 4249 C CA . GLU B 1 148 ? 5.859 27.172 -11.039 1 88.25 148 GLU B CA 1
ATOM 4250 C C . GLU B 1 148 ? 4.395 26.938 -11.383 1 88.25 148 GLU B C 1
ATOM 4252 O O . GLU B 1 148 ? 3.787 27.703 -12.125 1 88.25 148 GLU B O 1
ATOM 4257 N N . TRP B 1 149 ? 3.932 25.953 -10.867 1 83 149 TRP B N 1
ATOM 4258 C CA . TRP B 1 149 ? 2.523 25.641 -11.102 1 83 149 TRP B CA 1
ATOM 4259 C C . TRP B 1 149 ? 1.627 26.719 -10.508 1 83 149 TRP B C 1
ATOM 4261 O O . TRP B 1 149 ? 0.696 27.203 -11.156 1 83 149 TRP B O 1
ATOM 4271 N N . MET B 1 150 ? 1.824 27.078 -9.289 1 87.5 150 MET B N 1
ATOM 4272 C CA . MET B 1 150 ? 1.023 28.094 -8.625 1 87.5 150 MET B CA 1
ATOM 4273 C C . MET B 1 150 ? 1.17 29.438 -9.336 1 87.5 150 MET B C 1
ATOM 4275 O O . MET B 1 150 ? 0.184 30.156 -9.539 1 87.5 150 MET B O 1
ATOM 4279 N N . LEU B 1 151 ? 2.383 29.703 -9.727 1 91.19 151 LEU B N 1
ATOM 4280 C CA . LEU B 1 151 ? 2.656 30.953 -10.422 1 91.19 151 LEU B CA 1
ATOM 4281 C C . LEU B 1 151 ? 1.901 31.016 -11.742 1 91.19 151 LEU B C 1
ATOM 4283 O O . LEU B 1 151 ? 1.294 32.031 -12.07 1 91.19 151 LEU B O 1
ATOM 4287 N N . GLN B 1 152 ? 1.959 29.953 -12.422 1 86.69 152 GLN B N 1
ATOM 4288 C CA . GLN B 1 152 ? 1.277 29.906 -13.711 1 86.69 152 GLN B CA 1
ATOM 4289 C C . GLN B 1 152 ? -0.231 30.062 -13.539 1 86.69 152 GLN B C 1
ATOM 4291 O O . GLN B 1 152 ? -0.88 30.75 -14.32 1 86.69 152 GLN B O 1
ATOM 4296 N N . ASN B 1 153 ? -0.732 29.453 -12.594 1 84.69 153 ASN B N 1
ATOM 4297 C CA . ASN B 1 153 ? -2.166 29.547 -12.336 1 84.69 153 ASN B CA 1
ATOM 4298 C C . ASN B 1 153 ? -2.576 30.953 -11.93 1 84.69 153 ASN B C 1
ATOM 4300 O O . ASN B 1 153 ? -3.594 31.469 -12.398 1 84.69 153 ASN B O 1
ATOM 4304 N N . LEU B 1 154 ? -1.852 31.578 -11.102 1 89 154 LEU B N 1
ATOM 4305 C CA . LEU B 1 154 ? -2.156 32.906 -10.633 1 89 154 LEU B CA 1
ATOM 4306 C C . LEU B 1 154 ? -1.964 33.938 -11.742 1 89 154 LEU B C 1
ATOM 4308 O O . LEU B 1 154 ? -2.73 34.906 -11.852 1 89 154 LEU B O 1
ATOM 4312 N N . ALA B 1 155 ? -0.984 33.688 -12.555 1 91.69 155 ALA B N 1
ATOM 4313 C CA . ALA B 1 155 ? -0.605 34.656 -13.586 1 91.69 155 ALA B CA 1
ATOM 4314 C C . ALA B 1 155 ? -1.53 34.562 -14.797 1 91.69 155 ALA B C 1
ATOM 4316 O O . ALA B 1 155 ? -1.542 35.438 -15.648 1 91.69 155 ALA B O 1
ATOM 4317 N N . ARG B 1 156 ? -2.221 33.5 -14.766 1 88.19 156 ARG B N 1
ATOM 4318 C CA . ARG B 1 156 ? -3.131 33.344 -15.898 1 88.19 156 ARG B CA 1
ATOM 4319 C C . ARG B 1 156 ? -4.074 34.531 -16.016 1 88.19 156 ARG B C 1
ATOM 4321 O O . ARG B 1 156 ? -4.762 34.875 -15.047 1 88.19 156 ARG B O 1
ATOM 4328 N N . ASP B 1 157 ? -4.148 35.188 -17.203 1 89.69 157 ASP B N 1
ATOM 4329 C CA . ASP B 1 157 ? -4.973 36.375 -17.484 1 89.69 157 ASP B CA 1
ATOM 4330 C C . ASP B 1 157 ? -4.797 37.438 -16.406 1 89.69 157 ASP B C 1
ATOM 4332 O O . ASP B 1 157 ? -5.773 38.031 -15.977 1 89.69 157 ASP B O 1
ATOM 4336 N N . TRP B 1 158 ? -3.639 37.594 -15.914 1 92.38 158 TRP B N 1
ATOM 4337 C CA . TRP B 1 158 ? -3.33 38.469 -14.789 1 92.38 158 TRP B CA 1
ATOM 4338 C C . TRP B 1 158 ? -3.725 39.906 -15.109 1 92.38 158 TRP B C 1
ATOM 4340 O O . TRP B 1 158 ? -4.332 40.594 -14.281 1 92.38 158 TRP B O 1
ATOM 4350 N N . GLU B 1 159 ? -3.383 40.406 -16.328 1 91.69 159 GLU B N 1
ATOM 4351 C CA . GLU B 1 159 ? -3.656 41.812 -16.688 1 91.69 159 GLU B CA 1
ATOM 4352 C C . GLU B 1 159 ? -5.148 42.125 -16.609 1 91.69 159 GLU B C 1
ATOM 4354 O O . GLU B 1 159 ? -5.555 43.125 -16.062 1 91.69 159 GLU B O 1
ATOM 4359 N N . ARG B 1 160 ? -5.844 41.25 -17.172 1 93.06 160 ARG B N 1
ATOM 4360 C CA . ARG B 1 160 ? -7.293 41.406 -17.141 1 93.06 160 ARG B CA 1
ATOM 4361 C C . ARG B 1 160 ? -7.816 41.344 -15.703 1 93.06 160 ARG B C 1
ATOM 4363 O O . ARG B 1 160 ? -8.68 42.125 -15.312 1 93.06 160 ARG B O 1
ATOM 4370 N N . PHE B 1 161 ? -7.305 40.406 -14.961 1 92.88 161 PHE B N 1
ATOM 4371 C CA . PHE B 1 161 ? -7.695 40.25 -13.562 1 92.88 161 PHE B CA 1
ATOM 4372 C C . PHE B 1 161 ? -7.34 41.469 -12.742 1 92.88 161 PHE B C 1
ATOM 4374 O O . PHE B 1 161 ? -8.18 42 -12 1 92.88 161 PHE B O 1
ATOM 4381 N N . ALA B 1 162 ? -6.16 41.969 -12.883 1 92.56 162 ALA B N 1
ATOM 4382 C CA . ALA B 1 162 ? -5.672 43.125 -12.117 1 92.56 162 ALA B CA 1
ATOM 4383 C C . ALA B 1 162 ? -6.496 44.375 -12.406 1 92.56 162 ALA B C 1
ATOM 4385 O O . ALA B 1 162 ? -6.871 45.094 -11.492 1 92.56 162 ALA B O 1
ATOM 4386 N N . ARG B 1 163 ? -6.766 44.594 -13.625 1 91.25 163 ARG B N 1
ATOM 4387 C CA . ARG B 1 163 ? -7.547 45.75 -14.023 1 91.25 163 ARG B CA 1
ATOM 4388 C C . ARG B 1 163 ? -8.953 45.688 -13.445 1 91.25 163 ARG B C 1
ATOM 4390 O O . ARG B 1 163 ? -9.492 46.688 -12.992 1 91.25 163 ARG B O 1
ATOM 4397 N N . ARG B 1 164 ? -9.492 44.562 -13.469 1 91.5 164 ARG B N 1
ATOM 4398 C CA . ARG B 1 164 ? -10.836 44.375 -12.938 1 91.5 164 ARG B CA 1
ATOM 4399 C C . ARG B 1 164 ? -10.891 44.688 -11.445 1 91.5 164 ARG B C 1
ATOM 4401 O O . ARG B 1 164 ? -11.805 45.344 -10.969 1 91.5 164 ARG B O 1
ATOM 4408 N N . VAL B 1 165 ? -9.969 44.156 -10.695 1 91.25 165 VAL B N 1
ATOM 4409 C CA . VAL B 1 165 ? -9.93 44.344 -9.242 1 91.25 165 VAL B CA 1
ATOM 4410 C C . VAL B 1 165 ? -9.688 45.812 -8.914 1 91.25 165 VAL B C 1
ATOM 4412 O O . VAL B 1 165 ? -10.32 46.344 -8.008 1 91.25 165 VAL B O 1
ATOM 4415 N N . ASP B 1 166 ? -8.828 46.5 -9.672 1 90.38 166 ASP B N 1
ATOM 4416 C CA . ASP B 1 166 ? -8.477 47.875 -9.414 1 90.38 166 ASP B CA 1
ATOM 4417 C C . ASP B 1 166 ? -9.648 48.812 -9.719 1 90.38 166 ASP B C 1
ATOM 4419 O O . ASP B 1 166 ? -9.789 49.875 -9.102 1 90.38 166 ASP B O 1
ATOM 4423 N N . THR B 1 167 ? -10.414 48.406 -10.672 1 89.12 167 THR B N 1
ATOM 4424 C CA . THR B 1 167 ? -11.484 49.281 -11.125 1 89.12 167 THR B CA 1
ATOM 4425 C C . THR B 1 167 ? -12.758 49.031 -10.32 1 89.12 167 THR B C 1
ATOM 4427 O O . THR B 1 167 ? -13.625 49.906 -10.234 1 89.12 167 THR B O 1
ATOM 4430 N N . ALA B 1 168 ? -12.961 47.781 -9.883 1 83.44 168 ALA B N 1
ATOM 4431 C CA . ALA B 1 168 ? -14.195 47.375 -9.211 1 83.44 168 ALA B CA 1
ATOM 4432 C C . ALA B 1 168 ? -14.352 48.125 -7.879 1 83.44 168 ALA B C 1
ATOM 4434 O O . ALA B 1 168 ? -15.469 48.281 -7.383 1 83.44 168 ALA B O 1
ATOM 4435 N N . GLY B 1 169 ? -13.695 49.188 -7.559 1 67.25 169 GLY B N 1
ATOM 4436 C CA . GLY B 1 169 ? -13.719 50.094 -6.402 1 67.25 169 GLY B CA 1
ATOM 4437 C C . GLY B 1 169 ? -14.047 49.344 -5.109 1 67.25 169 GLY B C 1
ATOM 4438 O O . GLY B 1 169 ? -13.648 49.812 -4.027 1 67.25 169 GLY B O 1
ATOM 4439 N N . ASN B 1 170 ? -14.922 48.281 -5.105 1 70.19 170 ASN B N 1
ATOM 4440 C CA . ASN B 1 170 ? -15.453 47.688 -3.883 1 70.19 170 ASN B CA 1
ATOM 4441 C C . ASN B 1 170 ? -14.82 46.312 -3.604 1 70.19 170 ASN B C 1
ATOM 4443 O O . ASN B 1 170 ? -15.195 45.625 -2.65 1 70.19 170 ASN B O 1
ATOM 4447 N N . VAL B 1 171 ? -13.922 45.938 -4.359 1 74.88 171 VAL B N 1
ATOM 4448 C CA . VAL B 1 171 ? -13.375 44.594 -4.129 1 74.88 171 VAL B CA 1
ATOM 4449 C C . VAL B 1 171 ? -12.062 44.688 -3.365 1 74.88 171 VAL B C 1
ATOM 4451 O O . VAL B 1 171 ? -11.125 45.344 -3.814 1 74.88 171 VAL B O 1
ATOM 4454 N N . ASP B 1 172 ? -12.078 44.094 -2.18 1 86.62 172 ASP B N 1
ATOM 4455 C CA . ASP B 1 172 ? -10.891 44 -1.334 1 86.62 172 ASP B CA 1
ATOM 4456 C C . ASP B 1 172 ? -9.844 43.094 -1.966 1 86.62 172 ASP B C 1
ATOM 4458 O O . ASP B 1 172 ? -10.18 42.031 -2.521 1 86.62 172 ASP B O 1
ATOM 4462 N N . LEU B 1 173 ? -8.594 43.656 -2.094 1 88.94 173 LEU B N 1
ATOM 4463 C CA . LEU B 1 173 ? -7.473 42.938 -2.703 1 88.94 173 LEU B CA 1
ATOM 4464 C C . LEU B 1 173 ? -7.324 41.531 -2.113 1 88.94 173 LEU B C 1
ATOM 4466 O O . LEU B 1 173 ? -7.117 40.562 -2.846 1 88.94 173 LEU B O 1
ATOM 4470 N N . VAL B 1 174 ? -7.465 41.375 -0.837 1 92.38 174 VAL B N 1
ATOM 4471 C CA . VAL B 1 174 ? -7.305 40.094 -0.138 1 92.38 174 VAL B CA 1
ATOM 4472 C C . VAL B 1 174 ? -8.375 39.125 -0.605 1 92.38 174 VAL B C 1
ATOM 4474 O O . VAL B 1 174 ? -8.078 37.938 -0.881 1 92.38 174 VAL B O 1
ATOM 4477 N N . THR B 1 175 ? -9.539 39.594 -0.686 1 92.31 175 THR B N 1
ATOM 4478 C CA . THR B 1 175 ? -10.648 38.75 -1.111 1 92.31 175 THR B CA 1
ATOM 4479 C C . THR B 1 175 ? -10.453 38.281 -2.551 1 92.31 175 THR B C 1
ATOM 4481 O O . THR B 1 175 ? -10.664 37.094 -2.861 1 92.31 175 THR B O 1
ATOM 4484 N N . ALA B 1 176 ? -10.102 39.188 -3.355 1 91.12 176 ALA B N 1
ATOM 4485 C CA . ALA B 1 176 ? -9.906 38.875 -4.77 1 91.12 176 ALA B CA 1
ATOM 4486 C C . ALA B 1 176 ? -8.812 37.812 -4.953 1 91.12 176 ALA B C 1
ATOM 4488 O O . ALA B 1 176 ? -9.008 36.844 -5.664 1 91.12 176 ALA B O 1
ATOM 4489 N N . LEU B 1 177 ? -7.707 38.062 -4.312 1 92.81 177 LEU B N 1
ATOM 4490 C CA . LEU B 1 177 ? -6.582 37.125 -4.441 1 92.81 177 LEU B CA 1
ATOM 4491 C C . LEU B 1 177 ? -6.906 35.781 -3.791 1 92.81 177 LEU B C 1
ATOM 4493 O O . LEU B 1 177 ? -6.496 34.75 -4.289 1 92.81 177 LEU B O 1
ATOM 4497 N N . SER B 1 178 ? -7.586 35.75 -2.697 1 91.94 178 SER B N 1
ATOM 4498 C CA . SER B 1 178 ? -7.984 34.531 -2.035 1 91.94 178 SER B CA 1
ATOM 4499 C C . SER B 1 178 ? -8.891 33.688 -2.926 1 91.94 178 SER B C 1
ATOM 4501 O O . SER B 1 178 ? -8.797 32.438 -2.938 1 91.94 178 SER B O 1
ATOM 4503 N N . GLN B 1 179 ? -9.703 34.312 -3.568 1 88.19 179 GLN B N 1
ATOM 4504 C CA . GLN B 1 179 ? -10.586 33.625 -4.492 1 88.19 179 GLN B CA 1
ATOM 4505 C C . GLN B 1 179 ? -9.797 32.969 -5.625 1 88.19 179 GLN B C 1
ATOM 4507 O O . GLN B 1 179 ? -10.078 31.828 -6.02 1 88.19 179 GLN B O 1
ATOM 4512 N N . ARG B 1 180 ? -8.875 33.719 -6.098 1 87.38 180 ARG B N 1
ATOM 4513 C CA . ARG B 1 180 ? -8.039 33.188 -7.176 1 87.38 180 ARG B CA 1
ATOM 4514 C C . ARG B 1 180 ? -7.215 32 -6.699 1 87.38 180 ARG B C 1
ATOM 4516 O O . ARG B 1 180 ? -6.945 31.078 -7.473 1 87.38 180 ARG B O 1
ATOM 4523 N N . LEU B 1 181 ? -6.867 32.031 -5.43 1 87.81 181 LEU B N 1
ATOM 4524 C CA . LEU B 1 181 ? -6.027 31 -4.863 1 87.81 181 LEU B CA 1
ATOM 4525 C C . LEU B 1 181 ? -6.875 29.922 -4.18 1 87.81 181 LEU B C 1
ATOM 4527 O O . LEU B 1 181 ? -6.344 29.047 -3.502 1 87.81 181 LEU B O 1
ATOM 4531 N N . SER B 1 182 ? -8.148 30 -4.332 1 81.94 182 SER B N 1
ATOM 4532 C CA . SER B 1 182 ? -9.062 29.078 -3.666 1 81.94 182 SER B CA 1
ATOM 4533 C C . SER B 1 182 ? -8.805 27.641 -4.09 1 81.94 182 SER B C 1
ATOM 4535 O O . SER B 1 182 ? -8.969 26.719 -3.293 1 81.94 182 SER B O 1
ATOM 4537 N N . GLY B 1 183 ? -8.367 27.531 -5.266 1 76.44 183 GLY B N 1
ATOM 4538 C CA . GLY B 1 183 ? -8.039 26.203 -5.758 1 76.44 183 GLY B CA 1
ATOM 4539 C C . GLY B 1 183 ? -6.891 25.562 -5 1 76.44 183 GLY B C 1
ATOM 4540 O O . GLY B 1 183 ? -6.715 24.344 -5.055 1 76.44 183 GLY B O 1
ATOM 4541 N N . PHE B 1 184 ? -6.184 26.344 -4.277 1 81.88 184 PHE B N 1
ATOM 4542 C CA . PHE B 1 184 ? -5.039 25.828 -3.533 1 81.88 184 PHE B CA 1
ATOM 4543 C C . PHE B 1 184 ? -5.371 25.703 -2.051 1 81.88 184 PHE B C 1
ATOM 4545 O O . PHE B 1 184 ? -4.527 25.281 -1.255 1 81.88 184 PHE B O 1
ATOM 4552 N N . GLU B 1 185 ? -6.512 26.047 -1.715 1 86.38 185 GLU B N 1
ATOM 4553 C CA . GLU B 1 185 ? -6.984 25.984 -0.335 1 86.38 185 GLU B CA 1
ATOM 4554 C C . GLU B 1 185 ? -6.047 26.75 0.601 1 86.38 185 GLU B C 1
ATOM 4556 O O . GLU B 1 185 ? -5.672 26.234 1.66 1 86.38 185 GLU B O 1
ATOM 4561 N N . ILE B 1 186 ? -5.617 27.875 0.068 1 88.94 186 ILE B N 1
ATOM 4562 C CA . ILE B 1 186 ? -4.801 28.766 0.88 1 88.94 186 ILE B CA 1
ATOM 4563 C C . ILE B 1 186 ? -5.695 29.594 1.797 1 88.94 186 ILE B C 1
ATOM 4565 O O . ILE B 1 186 ? -6.633 30.25 1.334 1 88.94 186 ILE B O 1
ATOM 4569 N N . PRO B 1 187 ? -5.348 29.594 3.033 1 87.5 187 PRO B N 1
ATOM 4570 C CA . PRO B 1 187 ? -6.18 30.375 3.951 1 87.5 187 PRO B CA 1
ATOM 4571 C C . PRO B 1 187 ? -6.102 31.875 3.684 1 87.5 187 PRO B C 1
ATOM 4573 O O . PRO B 1 187 ? -5.031 32.375 3.344 1 87.5 187 PRO B O 1
ATOM 4576 N N . ARG B 1 188 ? -7.223 32.531 3.883 1 90 188 ARG B N 1
ATOM 4577 C CA . ARG B 1 188 ? -7.316 33.969 3.676 1 90 188 ARG B CA 1
ATOM 4578 C C . ARG B 1 188 ? -6.301 34.719 4.539 1 90 188 ARG B C 1
ATOM 4580 O O . ARG B 1 188 ? -5.699 35.688 4.098 1 90 188 ARG B O 1
ATOM 4587 N N . GLY B 1 189 ? -6.141 34.219 5.715 1 90.62 189 GLY B N 1
ATOM 4588 C CA . GLY B 1 189 ? -5.195 34.844 6.621 1 90.62 189 GLY B CA 1
ATOM 4589 C C . GLY B 1 189 ? -3.773 34.844 6.09 1 90.62 189 GLY B C 1
ATOM 4590 O O . GLY B 1 189 ? -3.02 35.781 6.336 1 90.62 189 GLY B O 1
ATOM 4591 N N . VAL B 1 190 ? -3.488 33.844 5.359 1 92.75 190 VAL B N 1
ATOM 4592 C CA . VAL B 1 190 ? -2.154 33.75 4.781 1 92.75 190 VAL B CA 1
ATOM 4593 C C . VAL B 1 190 ? -1.982 34.812 3.693 1 92.75 190 VAL B C 1
ATOM 4595 O O . VAL B 1 190 ? -0.966 35.5 3.652 1 92.75 190 VAL B O 1
ATOM 4598 N N . VAL B 1 191 ? -2.949 34.969 2.879 1 94.44 191 VAL B N 1
ATOM 4599 C CA . VAL B 1 191 ? -2.914 35.938 1.803 1 94.44 191 VAL B CA 1
ATOM 4600 C C . VAL B 1 191 ? -2.773 37.344 2.389 1 94.44 191 VAL B C 1
ATOM 4602 O O . VAL B 1 191 ? -1.904 38.125 1.974 1 94.44 191 VAL B O 1
ATOM 4605 N N . ALA B 1 192 ? -3.594 37.625 3.32 1 94.31 192 ALA B N 1
ATOM 4606 C CA . ALA B 1 192 ? -3.559 38.938 3.977 1 94.31 192 ALA B CA 1
ATOM 4607 C C . ALA B 1 192 ? -2.195 39.188 4.613 1 94.31 192 ALA B C 1
ATOM 4609 O O . ALA B 1 192 ? -1.642 40.281 4.484 1 94.31 192 ALA B O 1
ATOM 4610 N N . GLY B 1 193 ? -1.741 38.156 5.258 1 94.06 193 GLY B N 1
ATOM 4611 C CA . GLY B 1 193 ? -0.455 38.312 5.926 1 94.06 193 GLY B CA 1
ATOM 4612 C C . GLY B 1 193 ? 0.688 38.562 4.969 1 94.06 193 GLY B C 1
ATOM 4613 O O . GLY B 1 193 ? 1.545 39.406 5.242 1 94.06 193 GLY B O 1
ATOM 4614 N N . VAL B 1 194 ? 0.671 37.906 3.904 1 95.62 194 VAL B N 1
ATOM 4615 C CA . VAL B 1 194 ? 1.74 38.062 2.924 1 95.62 194 VAL B CA 1
ATOM 4616 C C . VAL B 1 194 ? 1.68 39.438 2.299 1 95.62 194 VAL B C 1
ATOM 4618 O O . VAL B 1 194 ? 2.713 40.094 2.09 1 95.62 194 VAL B O 1
ATOM 4621 N N . LEU B 1 195 ? 0.515 39.906 2.006 1 95.38 195 LEU B N 1
ATOM 4622 C CA . LEU B 1 195 ? 0.341 41.25 1.433 1 95.38 195 LEU B CA 1
ATOM 4623 C C . LEU B 1 195 ? 0.845 42.312 2.391 1 95.38 195 LEU B C 1
ATOM 4625 O O . LEU B 1 195 ? 1.504 43.281 1.968 1 95.38 195 LEU B O 1
ATOM 4629 N N . GLU B 1 196 ? 0.562 42.156 3.609 1 95.38 196 GLU B N 1
ATOM 4630 C CA . GLU B 1 196 ? 1.006 43.094 4.625 1 95.38 196 GLU B CA 1
ATOM 4631 C C . GLU B 1 196 ? 2.523 43.062 4.785 1 95.38 196 GLU B C 1
ATOM 4633 O O . GLU B 1 196 ? 3.172 44.094 4.824 1 95.38 196 GLU B O 1
ATOM 4638 N N . GLU B 1 197 ? 3.039 41.906 4.891 1 94.94 197 GLU B N 1
ATOM 4639 C CA . GLU B 1 197 ? 4.469 41.688 5.121 1 94.94 197 GLU B CA 1
ATOM 4640 C C . GLU B 1 197 ? 5.293 42.25 3.967 1 94.94 197 GLU B C 1
ATOM 4642 O O . GLU B 1 197 ? 6.379 42.812 4.18 1 94.94 197 GLU B O 1
ATOM 4647 N N . THR B 1 198 ? 4.844 42.188 2.785 1 94.62 198 THR B N 1
ATOM 4648 C CA . THR B 1 198 ? 5.613 42.562 1.604 1 94.62 198 THR B CA 1
ATOM 4649 C C . THR B 1 198 ? 5.316 44 1.203 1 94.62 198 THR B C 1
ATOM 4651 O O . THR B 1 198 ? 6.047 44.594 0.403 1 94.62 198 THR B O 1
ATOM 4654 N N . GLY B 1 199 ? 4.199 44.562 1.681 1 93.62 199 GLY B N 1
ATOM 4655 C CA . GLY B 1 199 ? 3.773 45.906 1.277 1 93.62 199 GLY B CA 1
ATOM 4656 C C . GLY B 1 199 ? 3.016 45.906 -0.036 1 93.62 199 GLY B C 1
ATOM 4657 O O . GLY B 1 199 ? 2.605 46.969 -0.513 1 93.62 199 GLY B O 1
ATOM 4658 N N . LEU B 1 200 ? 2.812 44.781 -0.563 1 94.19 200 LEU B N 1
ATOM 4659 C CA . LEU B 1 200 ? 2.131 44.688 -1.848 1 94.19 200 LEU B CA 1
ATOM 4660 C C . LEU B 1 200 ? 0.657 45.062 -1.716 1 94.19 200 LEU B C 1
ATOM 4662 O O . LEU B 1 200 ? -0 45.375 -2.709 1 94.19 200 LEU B O 1
ATOM 4666 N N . GLY B 1 201 ? 0.146 44.969 -0.512 1 91.12 201 GLY B N 1
ATOM 4667 C CA . GLY B 1 201 ? -1.243 45.312 -0.263 1 91.12 201 GLY B CA 1
ATOM 4668 C C . GLY B 1 201 ? -1.541 46.781 -0.499 1 91.12 201 GLY B C 1
ATOM 4669 O O . GLY B 1 201 ? -2.697 47.156 -0.685 1 91.12 201 GLY B O 1
ATOM 4670 N N . GLU B 1 202 ? -0.534 47.562 -0.505 1 90.44 202 GLU B N 1
ATOM 4671 C CA . GLU B 1 202 ? -0.692 49.031 -0.667 1 90.44 202 GLU B CA 1
ATOM 4672 C C . GLU B 1 202 ? -0.586 49.438 -2.135 1 90.44 202 GLU B C 1
ATOM 4674 O O . GLU B 1 202 ? -0.816 50.594 -2.48 1 90.44 202 GLU B O 1
ATOM 4679 N N . LYS B 1 203 ? -0.228 48.531 -2.945 1 90.12 203 LYS B N 1
ATOM 4680 C CA . LYS B 1 203 ? -0.081 48.812 -4.375 1 90.12 203 LYS B CA 1
ATOM 4681 C C . LYS B 1 203 ? -1.311 48.344 -5.148 1 90.12 203 LYS B C 1
ATOM 4683 O O . LYS B 1 203 ? -1.985 47.406 -4.738 1 90.12 203 LYS B O 1
ATOM 4688 N N . ARG B 1 204 ? -1.564 49.062 -6.227 1 90 204 ARG B N 1
ATOM 4689 C CA . ARG B 1 204 ? -2.559 48.562 -7.172 1 90 204 ARG B CA 1
ATOM 4690 C C . ARG B 1 204 ? -2.086 47.281 -7.832 1 90 204 ARG B C 1
ATOM 4692 O O . ARG B 1 204 ? -0.899 47.125 -8.133 1 90 204 ARG B O 1
ATOM 4699 N N . LEU B 1 205 ? -2.986 46.375 -8.023 1 92 205 LEU B N 1
ATOM 4700 C CA . LEU B 1 205 ? -2.641 45.062 -8.594 1 92 205 LEU B CA 1
ATOM 4701 C C . LEU B 1 205 ? -2.016 45.219 -9.977 1 92 205 LEU B C 1
ATOM 4703 O O . LEU B 1 205 ? -1.104 44.469 -10.344 1 92 205 LEU B O 1
ATOM 4707 N N . SER B 1 206 ? -2.492 46.188 -10.742 1 91.44 206 SER B N 1
ATOM 4708 C CA . SER B 1 206 ? -2.012 46.406 -12.102 1 91.44 206 SER B CA 1
ATOM 4709 C C . SER B 1 206 ? -0.569 46.906 -12.094 1 91.44 206 SER B C 1
ATOM 4711 O O . SER B 1 206 ? 0.115 46.844 -13.117 1 91.44 206 SER B O 1
ATOM 4713 N N . SER B 1 207 ? -0.148 47.406 -10.992 1 93.06 207 SER B N 1
ATOM 4714 C CA . SER B 1 207 ? 1.209 47.938 -10.898 1 93.06 207 SER B CA 1
ATOM 4715 C C . SER B 1 207 ? 2.193 46.875 -10.453 1 93.06 207 SER B C 1
ATOM 4717 O O . SER B 1 207 ? 3.398 47.094 -10.383 1 93.06 207 SER B O 1
ATOM 4719 N N . TRP B 1 208 ? 1.702 45.625 -10.102 1 94.69 208 TRP B N 1
ATOM 4720 C CA . TRP B 1 208 ? 2.584 44.531 -9.68 1 94.69 208 TRP B CA 1
ATOM 4721 C C . TRP B 1 208 ? 3.531 44.156 -10.805 1 94.69 208 TRP B C 1
ATOM 4723 O O . TRP B 1 208 ? 3.094 43.875 -11.93 1 94.69 208 TRP B O 1
ATOM 4733 N N . SER B 1 209 ? 4.828 44.156 -10.547 1 93.44 209 SER B N 1
ATOM 4734 C CA . SER B 1 209 ? 5.805 43.625 -11.484 1 93.44 209 SER B CA 1
ATOM 4735 C C . SER B 1 209 ? 5.812 42.094 -11.453 1 93.44 209 SER B C 1
ATOM 4737 O O . SER B 1 209 ? 5.145 41.469 -10.617 1 93.44 209 SER B O 1
ATOM 4739 N N . ARG B 1 210 ? 6.555 41.5 -12.352 1 92.62 210 ARG B N 1
ATOM 4740 C CA . ARG B 1 210 ? 6.723 40.062 -12.359 1 92.62 210 ARG B CA 1
ATOM 4741 C C . ARG B 1 210 ? 7.41 39.594 -11.086 1 92.62 210 ARG B C 1
ATOM 4743 O O . ARG B 1 210 ? 7.094 38.5 -10.562 1 92.62 210 ARG B O 1
ATOM 4750 N N . GLU B 1 211 ? 8.266 40.375 -10.672 1 94.81 211 GLU B N 1
ATOM 4751 C CA . GLU B 1 211 ? 8.992 40.062 -9.453 1 94.81 211 GLU B CA 1
ATOM 4752 C C . GLU B 1 211 ? 8.07 40.094 -8.234 1 94.81 211 GLU B C 1
ATOM 4754 O O . GLU B 1 211 ? 8.203 39.312 -7.309 1 94.81 211 GLU B O 1
ATOM 4759 N N . ASP B 1 212 ? 7.18 41.062 -8.312 1 95.12 212 ASP B N 1
ATOM 4760 C CA . ASP B 1 212 ? 6.207 41.156 -7.23 1 95.12 212 ASP B CA 1
ATOM 4761 C C . ASP B 1 212 ? 5.34 39.906 -7.156 1 95.12 212 ASP B C 1
ATOM 4763 O O . ASP B 1 212 ? 5.109 39.375 -6.07 1 95.12 212 ASP B O 1
ATOM 4767 N N . LEU B 1 213 ? 4.945 39.562 -8.281 1 95.12 213 LEU B N 1
ATOM 4768 C CA . LEU B 1 213 ? 4.105 38.344 -8.359 1 95.12 213 LEU B CA 1
ATOM 4769 C C . LEU B 1 213 ? 4.863 37.125 -7.875 1 95.12 213 LEU B C 1
ATOM 4771 O O . LEU B 1 213 ? 4.309 36.281 -7.148 1 95.12 213 LEU B O 1
ATOM 4775 N N . ARG B 1 214 ? 6.031 37 -8.227 1 96 214 ARG B N 1
ATOM 4776 C CA . ARG B 1 214 ? 6.875 35.875 -7.828 1 96 214 ARG B CA 1
ATOM 4777 C C . ARG B 1 214 ? 7.082 35.844 -6.316 1 96 214 ARG B C 1
ATOM 4779 O O . ARG B 1 214 ? 7 34.781 -5.691 1 96 214 ARG B O 1
ATOM 4786 N N . LEU B 1 215 ? 7.352 37 -5.828 1 96 215 LEU B N 1
ATOM 4787 C CA . LEU B 1 215 ? 7.543 37.125 -4.387 1 96 215 LEU B CA 1
ATOM 4788 C C . LEU B 1 215 ? 6.273 36.719 -3.641 1 96 215 LEU B C 1
ATOM 4790 O O . LEU B 1 215 ? 6.332 36 -2.646 1 96 215 LEU B O 1
ATOM 4794 N N . PHE B 1 216 ? 5.195 37.25 -4.141 1 96.12 216 PHE B N 1
ATOM 4795 C CA . PHE B 1 216 ? 3.91 36.938 -3.527 1 96.12 216 PHE B CA 1
ATOM 4796 C C . PHE B 1 216 ? 3.652 35.438 -3.525 1 96.12 216 PHE B C 1
ATOM 4798 O O . PHE B 1 216 ? 3.322 34.844 -2.488 1 96.12 216 PHE B O 1
ATOM 4805 N N . VAL B 1 217 ? 3.885 34.781 -4.621 1 95 217 VAL B N 1
ATOM 4806 C CA . VAL B 1 217 ? 3.617 33.344 -4.762 1 95 217 VAL B CA 1
ATOM 4807 C C . VAL B 1 217 ? 4.562 32.562 -3.861 1 95 217 VAL B C 1
ATOM 4809 O O . VAL B 1 217 ? 4.148 31.594 -3.207 1 95 217 VAL B O 1
ATOM 4812 N N . LYS B 1 218 ? 5.754 32.906 -3.842 1 94.88 218 LYS B N 1
ATOM 4813 C CA . LYS B 1 218 ? 6.75 32.25 -3.016 1 94.88 218 LYS B CA 1
ATOM 4814 C C . LYS B 1 218 ? 6.336 32.219 -1.548 1 94.88 218 LYS B C 1
ATOM 4816 O O . LYS B 1 218 ? 6.34 31.188 -0.9 1 94.88 218 LYS B O 1
ATOM 4821 N N . LEU B 1 219 ? 5.934 33.406 -1.062 1 95.06 219 LEU B N 1
ATOM 4822 C CA . LEU B 1 219 ? 5.598 33.531 0.35 1 95.06 219 LEU B CA 1
ATOM 4823 C C . LEU B 1 219 ? 4.262 32.875 0.657 1 95.06 219 LEU B C 1
ATOM 4825 O O . LEU B 1 219 ? 4.09 32.281 1.729 1 95.06 219 LEU B O 1
ATOM 4829 N N . VAL B 1 220 ? 3.369 32.969 -0.26 1 94.38 220 VAL B N 1
ATOM 4830 C CA . VAL B 1 220 ? 2.076 32.312 -0.089 1 94.38 220 VAL B CA 1
ATOM 4831 C C . VAL B 1 220 ? 2.268 30.797 -0.006 1 94.38 220 VAL B C 1
ATOM 4833 O O . VAL B 1 220 ? 1.618 30.125 0.8 1 94.38 220 VAL B O 1
ATOM 4836 N N . LEU B 1 221 ? 3.154 30.297 -0.801 1 92.38 221 LEU B N 1
ATOM 4837 C CA . LEU B 1 221 ? 3.438 28.859 -0.782 1 92.38 221 LEU B CA 1
ATOM 4838 C C . LEU B 1 221 ? 4.117 28.453 0.523 1 92.38 221 LEU B C 1
ATOM 4840 O O . LEU B 1 221 ? 3.727 27.469 1.153 1 92.38 221 LEU B O 1
ATOM 4844 N N . GLU B 1 222 ? 5.043 29.188 0.921 1 92.56 222 GLU B N 1
ATOM 4845 C CA . GLU B 1 222 ? 5.812 28.891 2.125 1 92.56 222 GLU B CA 1
ATOM 4846 C C . GLU B 1 222 ? 4.922 28.875 3.363 1 92.56 222 GLU B C 1
ATOM 4848 O O . GLU B 1 222 ? 5.09 28.047 4.25 1 92.56 222 GLU B O 1
ATOM 4853 N N . ARG B 1 223 ? 3.984 29.75 3.355 1 92.38 223 ARG B N 1
ATOM 4854 C CA . ARG B 1 223 ? 3.145 29.891 4.539 1 92.38 223 ARG B CA 1
ATOM 4855 C C . ARG B 1 223 ? 1.872 29.062 4.418 1 92.38 223 ARG B C 1
ATOM 4857 O O . ARG B 1 223 ? 1.337 28.594 5.418 1 92.38 223 ARG B O 1
ATOM 4864 N N . GLY B 1 224 ? 1.381 28.953 3.291 1 92.56 224 GLY B N 1
ATOM 4865 C CA . GLY B 1 224 ? 0.114 28.281 3.061 1 92.56 224 GLY B CA 1
ATOM 4866 C C . GLY B 1 224 ? 0.255 26.781 2.93 1 92.56 224 GLY B C 1
ATOM 4867 O O . GLY B 1 224 ? -0.682 26.031 3.225 1 92.56 224 GLY B O 1
ATOM 4868 N N . LYS B 1 225 ? 1.39 26.344 2.455 1 93.38 225 LYS B N 1
ATOM 4869 C CA . LYS B 1 225 ? 1.695 24.938 2.305 1 93.38 225 LYS B CA 1
ATOM 4870 C C . LYS B 1 225 ? 3.074 24.609 2.869 1 93.38 225 LYS B C 1
ATOM 4872 O O . LYS B 1 225 ? 3.965 24.172 2.135 1 93.38 225 LYS B O 1
ATOM 4877 N N . PRO B 1 226 ? 3.146 24.75 4.168 1 95.62 226 PRO B N 1
ATOM 4878 C CA . PRO B 1 226 ? 4.461 24.469 4.754 1 95.62 226 PRO B CA 1
ATOM 4879 C C . PRO B 1 226 ? 4.898 23.016 4.566 1 95.62 226 PRO B C 1
ATOM 4881 O O . PRO B 1 226 ? 4.07 22.156 4.297 1 95.62 226 PRO B O 1
ATOM 4884 N N . ALA B 1 227 ? 6.242 22.828 4.645 1 97.38 227 ALA B N 1
ATOM 4885 C CA . ALA B 1 227 ? 6.746 21.516 4.266 1 97.38 227 ALA B CA 1
ATOM 4886 C C . ALA B 1 227 ? 7.703 20.969 5.32 1 97.38 227 ALA B C 1
ATOM 4888 O O . ALA B 1 227 ? 8.203 21.719 6.164 1 97.38 227 ALA B O 1
ATOM 4889 N N . VAL B 1 228 ? 7.84 19.734 5.363 1 98.62 228 VAL B N 1
ATOM 4890 C CA . VAL B 1 228 ? 8.859 18.984 6.078 1 98.62 228 VAL B CA 1
ATOM 4891 C C . VAL B 1 228 ? 9.641 18.109 5.094 1 98.62 228 VAL B C 1
ATOM 4893 O O . VAL B 1 228 ? 9.055 17.469 4.219 1 98.62 228 VAL B O 1
ATOM 4896 N N . ILE B 1 229 ? 10.945 18.219 5.18 1 98.62 229 ILE B N 1
ATOM 4897 C CA . ILE B 1 229 ? 11.766 17.344 4.352 1 98.62 229 ILE B CA 1
ATOM 4898 C C . ILE B 1 229 ? 11.953 16 5.059 1 98.62 229 ILE B C 1
ATOM 4900 O O . ILE B 1 229 ? 12.508 15.945 6.16 1 98.62 229 ILE B O 1
ATOM 4904 N N . LEU B 1 230 ? 11.445 14.992 4.477 1 98.62 230 LEU B N 1
ATOM 4905 C CA . LEU B 1 230 ? 11.641 13.633 4.961 1 98.62 230 LEU B CA 1
ATOM 4906 C C . LEU B 1 230 ? 12.836 12.977 4.277 1 98.62 230 LEU B C 1
ATOM 4908 O O . LEU B 1 230 ? 12.711 12.461 3.162 1 98.62 230 LEU B O 1
ATOM 4912 N N . ALA B 1 231 ? 13.969 12.992 4.973 1 98.5 231 ALA B N 1
ATOM 4913 C CA . ALA B 1 231 ? 15.164 12.344 4.449 1 98.5 231 ALA B CA 1
ATOM 4914 C C . ALA B 1 231 ? 15.109 10.836 4.668 1 98.5 231 ALA B C 1
ATOM 4916 O O . ALA B 1 231 ? 15.594 10.328 5.684 1 98.5 231 ALA B O 1
ATOM 4917 N N . ASN B 1 232 ? 14.633 10.148 3.643 1 98 232 ASN B N 1
ATOM 4918 C CA . ASN B 1 232 ? 14.359 8.719 3.76 1 98 232 ASN B CA 1
ATOM 4919 C C . ASN B 1 232 ? 15.586 7.887 3.395 1 98 232 ASN B C 1
ATOM 4921 O O . ASN B 1 232 ? 16.562 8.406 2.855 1 98 232 ASN B O 1
ATOM 4925 N N . LYS B 1 233 ? 15.617 6.605 3.73 1 96.56 233 LYS B N 1
ATOM 4926 C CA . LYS B 1 233 ? 16.641 5.613 3.432 1 96.56 233 LYS B CA 1
ATOM 4927 C C . LYS B 1 233 ? 17.938 5.906 4.195 1 96.56 233 LYS B C 1
ATOM 4929 O O . LYS B 1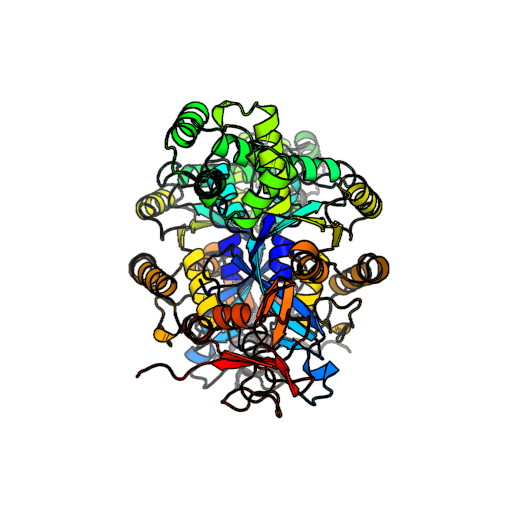 233 ? 19.031 5.762 3.65 1 96.56 233 LYS B O 1
ATOM 4934 N N . VAL B 1 234 ? 17.75 6.324 5.398 1 97.12 234 VAL B N 1
ATOM 4935 C CA . VAL B 1 234 ? 18.922 6.609 6.211 1 97.12 234 VAL B CA 1
ATOM 4936 C C . VAL B 1 234 ? 19.594 5.305 6.648 1 97.12 234 VAL B C 1
ATOM 4938 O O . VAL B 1 234 ? 20.672 5.316 7.23 1 97.12 234 VAL B O 1
ATOM 4941 N N . ASP B 1 235 ? 18.922 4.188 6.422 1 94.88 235 ASP B N 1
ATOM 4942 C CA . ASP B 1 235 ? 19.484 2.869 6.703 1 94.88 235 ASP B CA 1
ATOM 4943 C C . ASP B 1 235 ? 20.578 2.52 5.703 1 94.88 235 ASP B C 1
ATOM 4945 O O . ASP B 1 235 ? 21.344 1.58 5.922 1 94.88 235 ASP B O 1
ATOM 4949 N N . VAL B 1 236 ? 20.656 3.242 4.66 1 92.5 236 VAL B N 1
ATOM 4950 C CA . VAL B 1 236 ? 21.672 3.029 3.646 1 92.5 236 VAL B CA 1
ATOM 4951 C C . VAL B 1 236 ? 22.922 3.846 3.986 1 92.5 236 VAL B C 1
ATOM 4953 O O . VAL B 1 236 ? 22.828 5.027 4.324 1 92.5 236 VAL B O 1
ATOM 4956 N N . PRO B 1 237 ? 24.062 3.283 3.816 1 88.44 237 PRO B N 1
ATOM 4957 C CA . PRO B 1 237 ? 25.281 4.008 4.129 1 88.44 237 PRO B CA 1
ATOM 4958 C C . PRO B 1 237 ? 25.469 5.27 3.285 1 88.44 237 PRO B C 1
ATOM 4960 O O . PRO B 1 237 ? 25.125 5.273 2.098 1 88.44 237 PRO B O 1
ATOM 4963 N N . GLY B 1 238 ? 25.969 6.309 3.896 1 87.88 238 GLY B N 1
ATOM 4964 C CA . GLY B 1 238 ? 26.234 7.555 3.193 1 87.88 238 GLY B CA 1
ATOM 4965 C C . GLY B 1 238 ? 25.109 8.555 3.316 1 87.88 238 GLY B C 1
ATOM 4966 O O . GLY B 1 238 ? 25.25 9.727 2.955 1 87.88 238 GLY B O 1
ATOM 4967 N N . ALA B 1 239 ? 24.016 8.141 3.859 1 94.38 239 ALA B N 1
ATOM 4968 C CA . ALA B 1 239 ? 22.828 8.992 3.967 1 94.38 239 ALA B CA 1
ATOM 4969 C C . ALA B 1 239 ? 23.047 10.117 4.977 1 94.38 239 ALA B C 1
ATOM 4971 O O . ALA B 1 239 ? 22.469 11.195 4.855 1 94.38 239 ALA B O 1
ATOM 4972 N N . GLU B 1 240 ? 23.906 9.945 5.969 1 94.31 240 GLU B N 1
ATOM 4973 C CA . GLU B 1 240 ? 24.094 10.883 7.074 1 94.31 240 GLU B CA 1
ATOM 4974 C C . GLU B 1 240 ? 24.578 12.234 6.57 1 94.31 240 GLU B C 1
ATOM 4976 O O . GLU B 1 240 ? 24.062 13.281 6.988 1 94.31 240 GLU B O 1
ATOM 4981 N N . GLU B 1 241 ? 25.516 12.195 5.719 1 94.75 241 GLU B N 1
ATOM 4982 C CA . GLU B 1 241 ? 26.062 13.43 5.172 1 94.75 241 GLU B CA 1
ATOM 4983 C C . GLU B 1 241 ? 25 14.227 4.43 1 94.75 241 GLU B C 1
ATOM 4985 O O . GLU B 1 241 ? 24.938 15.453 4.527 1 94.75 241 GLU B O 1
ATOM 4990 N N . ASN B 1 242 ? 24.219 13.547 3.742 1 96.5 242 ASN B N 1
ATOM 4991 C CA . ASN B 1 242 ? 23.188 14.203 2.953 1 96.5 242 ASN B CA 1
ATOM 4992 C C . ASN B 1 242 ? 22.094 14.797 3.842 1 96.5 242 ASN B C 1
ATOM 4994 O O . ASN B 1 242 ? 21.516 15.836 3.51 1 96.5 242 ASN B O 1
ATOM 4998 N N . VAL B 1 243 ? 21.828 14.18 4.977 1 97.56 243 VAL B N 1
ATOM 4999 C CA . VAL B 1 243 ? 20.844 14.711 5.926 1 97.56 243 VAL B CA 1
ATOM 5000 C C . VAL B 1 243 ? 21.328 16.062 6.445 1 97.56 243 VAL B C 1
ATOM 5002 O O . VAL B 1 243 ? 20.547 17.016 6.516 1 97.56 243 VAL B O 1
ATOM 5005 N N . GLU B 1 244 ? 22.562 16.141 6.723 1 96.75 244 GLU B N 1
ATOM 5006 C CA . GLU B 1 244 ? 23.141 17.391 7.195 1 96.75 244 GLU B CA 1
ATOM 5007 C C . GLU B 1 244 ? 23.078 18.469 6.117 1 96.75 244 GLU B C 1
ATOM 5009 O O . GLU B 1 244 ? 22.734 19.609 6.395 1 96.75 244 GLU B O 1
ATOM 5014 N N . ARG B 1 245 ? 23.391 18.109 4.957 1 97.19 245 ARG B N 1
ATOM 5015 C CA . ARG B 1 245 ? 23.391 19.047 3.836 1 97.19 245 ARG B CA 1
ATOM 5016 C C . ARG B 1 245 ? 21.984 19.562 3.566 1 97.19 245 ARG B C 1
ATOM 5018 O O . ARG B 1 245 ? 21.797 20.734 3.25 1 97.19 245 ARG B O 1
ATOM 5025 N N . LEU B 1 246 ? 21.031 18.688 3.66 1 97.94 246 LEU B N 1
ATOM 5026 C CA . LEU B 1 246 ? 19.641 19.094 3.492 1 97.94 246 LEU B CA 1
ATOM 5027 C C . LEU B 1 246 ? 19.25 20.156 4.516 1 97.94 246 LEU B C 1
ATOM 5029 O O . LEU B 1 246 ? 18.625 21.172 4.168 1 97.94 246 LEU B O 1
ATOM 5033 N N . GLY B 1 247 ? 19.641 19.953 5.75 1 97.25 247 GLY B N 1
ATOM 5034 C CA . GLY B 1 247 ? 19.359 20.906 6.801 1 97.25 247 GLY B CA 1
ATOM 5035 C C . GLY B 1 247 ? 19.984 22.266 6.551 1 97.25 247 GLY B C 1
ATOM 5036 O O . GLY B 1 247 ? 19.344 23.297 6.746 1 97.25 247 GLY B O 1
ATOM 5037 N N . SER B 1 248 ? 21.172 22.281 6.051 1 97.25 248 SER B N 1
ATOM 5038 C CA . SER B 1 248 ? 21.891 23.531 5.824 1 97.25 248 SER B CA 1
ATOM 5039 C C . SER B 1 248 ? 21.375 24.25 4.582 1 97.25 248 SER B C 1
ATOM 5041 O O . SER B 1 248 ? 21.406 25.484 4.52 1 97.25 248 SER B O 1
ATOM 5043 N N . SER B 1 249 ? 20.969 23.5 3.6 1 96.88 249 SER B N 1
ATOM 5044 C CA . SER B 1 249 ? 20.531 24.078 2.33 1 96.88 249 SER B CA 1
ATOM 5045 C C . SER B 1 249 ? 19.125 24.656 2.432 1 96.88 249 SER B C 1
ATOM 5047 O O . SER B 1 249 ? 18.766 25.547 1.661 1 96.88 249 SER B O 1
ATOM 5049 N N . TYR B 1 250 ? 18.344 24.125 3.311 1 96.25 250 TYR B N 1
ATOM 5050 C CA . TYR B 1 250 ? 16.969 24.594 3.49 1 96.25 250 TYR B CA 1
ATOM 5051 C C . TYR B 1 250 ? 16.688 24.906 4.957 1 96.25 250 TYR B C 1
ATOM 5053 O O . TYR B 1 250 ? 15.844 24.25 5.582 1 96.25 250 TYR B O 1
ATOM 5061 N N . PRO B 1 251 ? 17.266 25.922 5.508 1 93.56 251 PRO B N 1
ATOM 5062 C CA . PRO B 1 251 ? 17.156 26.219 6.938 1 93.56 251 PRO B CA 1
ATOM 5063 C C . PRO B 1 251 ? 15.719 26.5 7.367 1 93.56 251 PRO B C 1
ATOM 5065 O O . PRO B 1 251 ? 15.367 26.328 8.531 1 93.56 251 PRO B O 1
ATOM 5068 N N . GLY B 1 252 ? 14.828 26.891 6.57 1 93.38 252 GLY B N 1
ATOM 5069 C CA . GLY B 1 252 ? 13.461 27.219 6.934 1 93.38 252 GLY B CA 1
ATOM 5070 C C . GLY B 1 252 ? 12.523 26.031 6.883 1 93.38 252 GLY B C 1
ATOM 5071 O O . GLY B 1 252 ? 11.359 26.125 7.266 1 93.38 252 GLY B O 1
ATOM 5072 N N . ILE B 1 253 ? 13.031 24.891 6.5 1 97.38 253 ILE B N 1
ATOM 5073 C CA . ILE B 1 253 ? 12.227 23.672 6.395 1 97.38 253 ILE B CA 1
ATOM 5074 C C . ILE B 1 253 ? 12.836 22.578 7.258 1 97.38 253 ILE B C 1
ATOM 5076 O O . ILE B 1 253 ? 13.992 22.188 7.051 1 97.38 253 ILE B O 1
ATOM 5080 N N . PRO B 1 254 ? 12.117 22.125 8.273 1 98.31 254 PRO B N 1
ATOM 5081 C CA . PRO B 1 254 ? 12.664 21.047 9.109 1 98.31 254 PRO B CA 1
ATOM 5082 C C . PRO B 1 254 ? 12.984 19.781 8.312 1 98.31 254 PRO B C 1
ATOM 5084 O O . PRO B 1 254 ? 12.258 19.438 7.379 1 98.31 254 PRO B O 1
ATOM 5087 N N . VAL B 1 255 ? 14.117 19.156 8.703 1 98.62 255 VAL B N 1
ATOM 5088 C CA . VAL B 1 255 ? 14.547 17.906 8.078 1 98.62 255 VAL B CA 1
ATOM 5089 C C . VAL B 1 255 ? 14.438 16.766 9.086 1 98.62 255 VAL B C 1
ATOM 5091 O O . VAL B 1 255 ? 14.969 16.859 10.195 1 98.62 255 VAL B O 1
ATOM 5094 N N . VAL B 1 256 ? 13.758 15.703 8.742 1 98.69 256 VAL B N 1
ATOM 5095 C CA . VAL B 1 256 ? 13.609 14.547 9.609 1 98.69 256 VAL B CA 1
ATOM 5096 C C . VAL B 1 256 ? 14.203 13.312 8.938 1 98.69 256 VAL B C 1
ATOM 5098 O O . VAL B 1 256 ? 13.711 12.867 7.895 1 98.69 256 VAL B O 1
ATOM 5101 N N . PRO B 1 257 ? 15.32 12.797 9.5 1 98.5 257 PRO B N 1
ATOM 5102 C CA . PRO B 1 257 ? 15.82 11.523 8.984 1 98.5 257 PRO B CA 1
ATOM 5103 C C . PRO B 1 257 ? 14.875 10.359 9.273 1 98.5 257 PRO B C 1
ATOM 5105 O O . PRO B 1 257 ? 14.297 10.281 10.359 1 98.5 257 PRO B O 1
ATOM 5108 N N . ALA B 1 258 ? 14.719 9.492 8.266 1 98.56 258 ALA B N 1
ATOM 5109 C CA . ALA B 1 258 ? 13.773 8.398 8.477 1 98.56 258 ALA B CA 1
ATOM 5110 C C . ALA B 1 258 ? 14.18 7.156 7.691 1 98.56 258 ALA B C 1
ATOM 5112 O O . ALA B 1 258 ? 14.977 7.242 6.754 1 98.56 258 ALA B O 1
ATOM 5113 N N . SER B 1 259 ? 13.773 6.059 8.141 1 98.19 259 SER B N 1
ATOM 5114 C CA . SER B 1 259 ? 13.766 4.801 7.398 1 98.19 259 SER B CA 1
ATOM 5115 C C . SER B 1 259 ? 12.367 4.191 7.363 1 98.19 259 SER B C 1
ATOM 5117 O O . SER B 1 259 ? 11.961 3.496 8.297 1 98.19 259 SER B O 1
ATOM 5119 N N . ALA B 1 260 ? 11.703 4.473 6.246 1 97.38 260 ALA B N 1
ATOM 5120 C CA . ALA B 1 260 ? 10.352 3.943 6.066 1 97.38 260 ALA B CA 1
ATOM 5121 C C . ALA B 1 260 ? 10.359 2.418 6.07 1 97.38 260 ALA B C 1
ATOM 5123 O O . ALA B 1 260 ? 9.453 1.789 6.621 1 97.38 260 ALA B O 1
ATOM 5124 N N . LEU B 1 261 ? 11.406 1.833 5.516 1 95 261 LEU B N 1
ATOM 5125 C CA . LEU B 1 261 ? 11.539 0.382 5.453 1 95 261 LEU B CA 1
ATOM 5126 C C . LEU B 1 261 ? 11.633 -0.217 6.852 1 95 261 LEU B C 1
ATOM 5128 O O . LEU B 1 261 ? 10.961 -1.208 7.152 1 95 261 LEU B O 1
ATOM 5132 N N . ALA B 1 262 ? 12.43 0.336 7.66 1 97.06 262 ALA B N 1
ATOM 5133 C CA . ALA B 1 262 ? 12.578 -0.128 9.039 1 97.06 262 ALA B CA 1
ATOM 5134 C C . ALA B 1 262 ? 11.25 -0.066 9.781 1 97.06 262 ALA B C 1
ATOM 5136 O O . ALA B 1 262 ? 10.867 -1.016 10.477 1 97.06 262 ALA B O 1
ATOM 5137 N N . GLU B 1 263 ? 10.555 1.063 9.664 1 97.31 263 GLU B N 1
ATOM 5138 C CA . GLU B 1 263 ? 9.266 1.224 10.32 1 97.31 263 GLU B CA 1
ATOM 5139 C C . GLU B 1 263 ? 8.273 0.152 9.867 1 97.31 263 GLU B C 1
ATOM 5141 O O . GLU B 1 263 ? 7.602 -0.467 10.688 1 97.31 263 GLU B O 1
ATOM 5146 N N . LEU B 1 264 ? 8.219 -0.024 8.57 1 94 264 LEU B N 1
ATOM 5147 C CA . LEU B 1 264 ? 7.293 -1.004 8.008 1 94 264 LEU B CA 1
ATOM 5148 C C . LEU B 1 264 ? 7.594 -2.4 8.547 1 94 264 LEU B C 1
ATOM 5150 O O . LEU B 1 264 ? 6.68 -3.121 8.953 1 94 264 LEU B O 1
ATOM 5154 N N . MET B 1 265 ? 8.859 -2.779 8.555 1 92.12 265 MET B N 1
ATOM 5155 C CA . MET B 1 265 ? 9.281 -4.086 9.055 1 92.12 265 MET B CA 1
ATOM 5156 C C . MET B 1 265 ? 8.891 -4.262 10.516 1 92.12 265 MET B C 1
ATOM 5158 O O . MET B 1 265 ? 8.297 -5.277 10.883 1 92.12 265 MET B O 1
ATOM 5162 N N . LEU B 1 266 ? 9.172 -3.311 11.297 1 94.5 266 LEU B N 1
ATOM 5163 C CA . LEU B 1 266 ? 8.891 -3.383 12.734 1 94.5 266 LEU B CA 1
ATOM 5164 C C . LEU B 1 266 ? 7.395 -3.477 12.992 1 94.5 266 LEU B C 1
ATOM 5166 O O . LEU B 1 266 ? 6.953 -4.27 13.828 1 94.5 266 LEU B O 1
ATOM 5170 N N . ARG B 1 267 ? 6.617 -2.686 12.297 1 92.12 267 ARG B N 1
ATOM 5171 C CA . ARG B 1 267 ? 5.172 -2.691 12.508 1 92.12 267 ARG B CA 1
ATOM 5172 C C . ARG B 1 267 ? 4.559 -4.016 12.07 1 92.12 267 ARG B C 1
ATOM 5174 O O . ARG B 1 267 ? 3.66 -4.539 12.734 1 92.12 267 ARG B O 1
ATOM 5181 N N . ARG B 1 268 ? 5.008 -4.527 10.945 1 86 268 ARG B N 1
ATOM 5182 C CA . ARG B 1 268 ? 4.508 -5.812 10.469 1 86 268 ARG B CA 1
ATOM 5183 C C . ARG B 1 268 ? 4.852 -6.93 11.445 1 86 268 ARG B C 1
ATOM 5185 O O . ARG B 1 268 ? 4.008 -7.773 11.758 1 86 268 ARG B O 1
ATOM 5192 N N . LEU B 1 269 ? 6.074 -6.969 11.945 1 87.88 269 LEU B N 1
ATOM 5193 C CA . LEU B 1 269 ? 6.512 -7.984 12.891 1 87.88 269 LEU B CA 1
ATOM 5194 C C . LEU B 1 269 ? 5.781 -7.836 14.227 1 87.88 269 LEU B C 1
ATOM 5196 O O . LEU B 1 269 ? 5.504 -8.828 14.898 1 87.88 269 LEU B O 1
ATOM 5200 N N . ALA B 1 270 ? 5.539 -6.598 14.602 1 89.06 270 ALA B N 1
ATOM 5201 C CA . ALA B 1 270 ? 4.785 -6.352 15.82 1 89.06 270 ALA B CA 1
ATOM 5202 C C . ALA B 1 270 ? 3.357 -6.879 15.703 1 89.06 270 ALA B C 1
ATOM 5204 O O . ALA B 1 270 ? 2.82 -7.457 16.656 1 89.06 270 ALA B O 1
ATOM 5205 N N . ARG B 1 271 ? 2.762 -6.645 14.648 1 82.44 271 ARG B N 1
ATOM 5206 C CA . ARG B 1 271 ? 1.41 -7.133 14.398 1 82.44 271 ARG B CA 1
ATOM 5207 C C . ARG B 1 271 ? 1.345 -8.656 14.531 1 82.44 271 ARG B C 1
ATOM 5209 O O . ARG B 1 271 ? 0.336 -9.203 14.984 1 82.44 271 ARG B O 1
ATOM 5216 N N . GLU B 1 272 ? 2.416 -9.25 14.203 1 79.5 272 GLU B N 1
ATOM 5217 C CA . GLU B 1 272 ? 2.479 -10.711 14.266 1 79.5 272 GLU B CA 1
ATOM 5218 C C . GLU B 1 272 ? 2.904 -11.188 15.648 1 79.5 272 GLU B C 1
ATOM 5220 O O . GLU B 1 272 ? 3.002 -12.391 15.898 1 79.5 272 GLU B O 1
ATOM 5225 N N . GLY B 1 273 ? 3.211 -10.305 16.5 1 83.31 273 GLY B N 1
ATOM 5226 C CA . GLY B 1 273 ? 3.594 -10.633 17.859 1 83.31 273 GLY B CA 1
ATOM 5227 C C . GLY B 1 273 ? 5.031 -11.094 17.984 1 83.31 273 GLY B C 1
ATOM 5228 O O . GLY B 1 273 ? 5.414 -11.688 18.984 1 83.31 273 GLY B O 1
ATOM 5229 N N . ARG B 1 274 ? 5.77 -10.867 16.969 1 87.62 274 ARG B N 1
ATOM 5230 C CA . ARG B 1 274 ? 7.148 -11.344 16.969 1 87.62 274 ARG B CA 1
ATOM 5231 C C . ARG B 1 274 ? 8.086 -10.297 17.578 1 87.62 274 ARG B C 1
ATOM 5233 O O . ARG B 1 274 ? 9.188 -10.625 18.016 1 87.62 274 ARG B O 1
ATOM 5240 N N . VAL B 1 275 ? 7.672 -9.07 17.484 1 91.62 275 VAL B N 1
ATOM 5241 C CA . VAL B 1 275 ? 8.43 -7.957 18.047 1 91.62 275 VAL B CA 1
ATOM 5242 C C . VAL B 1 275 ? 7.512 -7.062 18.875 1 91.62 275 VAL B C 1
ATOM 5244 O O . VAL B 1 275 ? 6.32 -6.945 18.578 1 91.62 275 VAL B O 1
ATOM 5247 N N . ARG B 1 276 ? 8.055 -6.59 19.922 1 94.12 276 ARG B N 1
ATOM 5248 C CA . ARG B 1 276 ? 7.367 -5.527 20.656 1 94.12 276 ARG B CA 1
ATOM 5249 C C . ARG B 1 276 ? 7.855 -4.152 20.203 1 94.12 276 ARG B C 1
ATOM 5251 O O . ARG B 1 276 ? 9.016 -3.805 20.406 1 94.12 276 ARG B O 1
ATOM 5258 N N . TYR B 1 277 ? 7.02 -3.383 19.625 1 95 277 TYR B N 1
ATOM 5259 C CA . TYR B 1 277 ? 7.348 -2.059 19.109 1 95 277 TYR B CA 1
ATOM 5260 C C . TYR B 1 277 ? 6.109 -1.174 19.047 1 95 277 TYR B C 1
ATOM 5262 O O . TYR B 1 277 ? 5.078 -1.571 18.484 1 95 277 TYR B O 1
ATOM 5270 N N . ILE B 1 278 ? 6.18 -0.005 19.656 1 94.5 278 ILE B N 1
ATOM 5271 C CA . ILE B 1 278 ? 5.172 1.041 19.5 1 94.5 278 ILE B CA 1
ATOM 5272 C C . ILE B 1 278 ? 5.676 2.111 18.547 1 94.5 278 ILE B C 1
ATOM 5274 O O . ILE B 1 278 ? 6.77 2.654 18.719 1 94.5 278 ILE B O 1
ATOM 5278 N N . PRO B 1 279 ? 4.93 2.436 17.531 1 95.69 279 PRO B N 1
ATOM 5279 C CA . PRO B 1 279 ? 5.391 3.416 16.547 1 95.69 279 PRO B CA 1
ATOM 5280 C C . PRO B 1 279 ? 5.879 4.711 17.188 1 95.69 279 PRO B C 1
ATOM 5282 O O . PRO B 1 279 ? 5.16 5.32 17.984 1 95.69 279 PRO B O 1
ATOM 5285 N N . GLY B 1 280 ? 7.062 5.102 16.812 1 96.12 280 GLY B N 1
ATOM 5286 C CA . GLY B 1 280 ? 7.641 6.305 17.391 1 96.12 280 GLY B CA 1
ATOM 5287 C C . GLY B 1 280 ? 8.648 6.016 18.484 1 96.12 280 GLY B C 1
ATOM 5288 O O . GLY B 1 280 ? 9.406 6.898 18.891 1 96.12 280 GLY B O 1
ATOM 5289 N N . ASP B 1 281 ? 8.734 4.781 18.938 1 96.75 281 ASP B N 1
ATOM 5290 C CA . ASP B 1 281 ? 9.68 4.406 19.984 1 96.75 281 ASP B CA 1
ATOM 5291 C C . ASP B 1 281 ? 11.117 4.465 19.469 1 96.75 281 ASP B C 1
ATOM 5293 O O . ASP B 1 281 ? 11.367 4.242 18.281 1 96.75 281 ASP B O 1
ATOM 5297 N N . PRO B 1 282 ? 12.062 4.664 20.375 1 97.12 282 PRO B N 1
ATOM 5298 C CA . PRO B 1 282 ? 13.469 4.723 19.969 1 97.12 282 PRO B CA 1
ATOM 5299 C C . PRO B 1 282 ? 14.109 3.34 19.859 1 97.12 282 PRO B C 1
ATOM 5301 O O . PRO B 1 282 ? 15.25 3.221 19.422 1 97.12 282 PRO B O 1
ATOM 5304 N N . ASP B 1 283 ? 13.406 2.311 20.328 1 97.12 283 ASP B N 1
ATOM 5305 C CA . ASP B 1 283 ? 13.922 0.945 20.281 1 97.12 283 ASP B CA 1
ATOM 5306 C C . ASP B 1 283 ? 12.781 -0.068 20.188 1 97.12 283 ASP B C 1
ATOM 5308 O O . ASP B 1 283 ? 11.609 0.309 20.156 1 97.12 283 ASP B O 1
ATOM 5312 N N . PHE B 1 284 ? 13.148 -1.37 19.984 1 97.25 284 PHE B N 1
ATOM 5313 C CA . PHE B 1 284 ? 12.203 -2.479 19.938 1 97.25 284 PHE B CA 1
ATOM 5314 C C . PHE B 1 284 ? 12.781 -3.717 20.609 1 97.25 284 PHE B C 1
ATOM 5316 O O . PHE B 1 284 ? 13.984 -3.77 20.891 1 97.25 284 PHE B O 1
ATOM 5323 N N . THR B 1 285 ? 11.93 -4.691 20.953 1 96.62 285 THR B N 1
ATOM 5324 C CA . THR B 1 285 ? 12.367 -5.945 21.562 1 96.62 285 THR B CA 1
ATOM 5325 C C . THR B 1 285 ? 11.867 -7.141 20.75 1 96.62 285 THR B C 1
ATOM 5327 O O . THR B 1 285 ? 10.719 -7.164 20.312 1 96.62 285 THR B O 1
ATOM 5330 N N . VAL B 1 286 ? 12.727 -8.07 20.547 1 93.5 286 VAL B N 1
ATOM 5331 C CA . VAL B 1 286 ? 12.359 -9.281 19.828 1 93.5 286 VAL B CA 1
ATOM 5332 C C . VAL B 1 286 ? 11.75 -10.289 20.812 1 93.5 286 VAL B C 1
ATOM 5334 O O . VAL B 1 286 ? 12.375 -10.656 21.812 1 93.5 286 VAL B O 1
ATOM 5337 N N . LYS B 1 287 ? 10.547 -10.727 20.609 1 90.31 287 LYS B N 1
ATOM 5338 C CA . LYS B 1 287 ? 9.828 -11.617 21.516 1 90.31 287 LYS B CA 1
ATOM 5339 C C . LYS B 1 287 ? 10.172 -13.078 21.234 1 90.31 287 LYS B C 1
ATOM 5341 O O . LYS B 1 287 ? 10.32 -13.883 22.156 1 90.31 287 LYS B O 1
ATOM 5346 N N . ASP B 1 288 ? 10.18 -13.445 19.938 1 81.75 288 ASP B N 1
ATOM 5347 C CA . ASP B 1 288 ? 10.383 -14.836 19.547 1 81.75 288 ASP B CA 1
ATOM 5348 C C . ASP B 1 288 ? 11.469 -14.961 18.484 1 81.75 288 ASP B C 1
ATOM 5350 O O . ASP B 1 288 ? 11.164 -15.188 17.297 1 81.75 288 ASP B O 1
ATOM 5354 N N . PRO B 1 289 ? 12.711 -14.938 18.938 1 79.69 289 PRO B N 1
ATOM 5355 C CA . PRO B 1 289 ? 13.789 -15.008 17.953 1 79.69 289 PRO B CA 1
ATOM 5356 C C . PRO B 1 289 ? 13.805 -16.328 17.172 1 79.69 289 PRO B C 1
ATOM 5358 O O . PRO B 1 289 ? 14.172 -16.359 16 1 79.69 289 PRO B O 1
ATOM 5361 N N . GLY B 1 290 ? 13.391 -17.406 17.844 1 77.12 290 GLY B N 1
ATOM 5362 C CA . GLY B 1 290 ? 13.383 -18.703 17.203 1 77.12 290 GLY B CA 1
ATOM 5363 C C . GLY B 1 290 ? 12.406 -18.797 16.047 1 77.12 290 GLY B C 1
ATOM 5364 O O . GLY B 1 290 ? 12.617 -19.562 15.102 1 77.12 290 GLY B O 1
ATOM 5365 N N . GLY B 1 291 ? 11.414 -17.984 16.172 1 74.25 291 GLY B N 1
ATOM 5366 C CA . GLY B 1 291 ? 10.391 -18.031 15.141 1 74.25 291 GLY B CA 1
ATOM 5367 C C . GLY B 1 291 ? 10.711 -17.156 13.945 1 74.25 291 GLY B C 1
ATOM 5368 O O . GLY B 1 291 ? 10.016 -17.188 12.93 1 74.25 291 GLY B O 1
ATOM 5369 N N . LEU B 1 292 ? 11.867 -16.469 14.141 1 81.69 292 LEU B N 1
ATOM 5370 C CA . LEU B 1 292 ? 12.273 -15.578 13.055 1 81.69 292 LEU B CA 1
ATOM 5371 C C . LEU B 1 292 ? 13.398 -16.188 12.234 1 81.69 292 LEU B C 1
ATOM 5373 O O . LEU B 1 292 ? 14.328 -16.781 12.789 1 81.69 292 LEU B O 1
ATOM 5377 N N . GLY B 1 293 ? 13.297 -16.266 10.938 1 78.62 293 GLY B N 1
ATOM 5378 C CA . GLY B 1 293 ? 14.383 -16.734 10.086 1 78.62 293 GLY B CA 1
ATOM 5379 C C . GLY B 1 293 ? 15.641 -15.898 10.203 1 78.62 293 GLY B C 1
ATOM 5380 O O . GLY B 1 293 ? 15.602 -14.789 10.734 1 78.62 293 GLY B O 1
ATOM 5381 N N . GLY B 1 294 ? 16.75 -16.484 9.781 1 81.38 294 GLY B N 1
ATOM 5382 C CA . GLY B 1 294 ? 18.047 -15.812 9.844 1 81.38 294 GLY B CA 1
ATOM 5383 C C . GLY B 1 294 ? 18.062 -14.477 9.133 1 81.38 294 GLY B C 1
ATOM 5384 O O . GLY B 1 294 ? 18.641 -13.5 9.633 1 81.38 294 GLY B O 1
ATOM 5385 N N . LYS B 1 295 ? 17.406 -14.344 8.094 1 81.62 295 LYS B N 1
ATOM 5386 C CA . LYS B 1 295 ? 17.359 -13.109 7.316 1 81.62 295 LYS B CA 1
ATOM 5387 C C . LYS B 1 295 ? 16.656 -12 8.094 1 81.62 295 LYS B C 1
ATOM 5389 O O . LYS B 1 295 ? 17.141 -10.859 8.133 1 81.62 295 LYS B O 1
ATOM 5394 N N . ALA B 1 296 ? 15.578 -12.344 8.688 1 85.38 296 ALA B N 1
ATOM 5395 C CA . ALA B 1 296 ? 14.797 -11.367 9.445 1 85.38 296 ALA B CA 1
ATOM 5396 C C . ALA B 1 296 ? 15.586 -10.867 10.656 1 85.38 296 ALA B C 1
ATOM 5398 O O . ALA B 1 296 ? 15.578 -9.664 10.945 1 85.38 296 ALA B O 1
ATOM 5399 N N . LEU B 1 297 ? 16.25 -11.758 11.297 1 90.69 297 LEU B N 1
ATOM 5400 C CA . LEU B 1 297 ? 17.047 -11.391 12.477 1 90.69 297 LEU B CA 1
ATOM 5401 C C . LEU B 1 297 ? 18.188 -10.461 12.094 1 90.69 297 LEU B C 1
ATOM 5403 O O . LEU B 1 297 ? 18.453 -9.484 12.797 1 90.69 297 LEU B O 1
ATOM 5407 N N . LYS B 1 298 ? 18.797 -10.812 11.031 1 91 298 LYS B N 1
ATOM 5408 C CA . LYS B 1 298 ? 19.891 -9.953 10.555 1 91 298 LYS B CA 1
ATOM 5409 C C . LYS B 1 298 ? 19.359 -8.57 10.195 1 91 298 LYS B C 1
ATOM 5411 O O . LYS B 1 298 ? 20.016 -7.562 10.5 1 91 298 LYS B O 1
ATOM 5416 N N . ALA B 1 299 ? 18.281 -8.555 9.539 1 91.31 299 ALA B N 1
ATOM 5417 C CA . ALA B 1 299 ? 17.656 -7.285 9.164 1 91.31 299 ALA B CA 1
ATOM 5418 C C . ALA B 1 299 ? 17.328 -6.449 10.391 1 91.31 299 ALA B C 1
ATOM 5420 O O . ALA B 1 299 ? 17.547 -5.234 10.406 1 91.31 299 ALA B O 1
ATOM 5421 N N . LEU B 1 300 ? 16.828 -7.086 11.43 1 94.44 300 LEU B N 1
ATOM 5422 C CA . LEU B 1 300 ? 16.469 -6.391 12.664 1 94.44 300 LEU B CA 1
ATOM 5423 C C . LEU B 1 300 ? 17.703 -5.828 13.352 1 94.44 300 LEU B C 1
ATOM 5425 O O . LEU B 1 300 ? 17.656 -4.734 13.914 1 94.44 300 LEU B O 1
ATOM 5429 N N . GLU B 1 301 ? 18.719 -6.531 13.273 1 94.88 301 GLU B N 1
ATOM 5430 C CA . GLU B 1 301 ? 19.969 -6.055 13.852 1 94.88 301 GLU B CA 1
ATOM 5431 C C . GLU B 1 301 ? 20.469 -4.812 13.117 1 94.88 301 GLU B C 1
ATOM 5433 O O . GLU B 1 301 ? 20.953 -3.865 13.75 1 94.88 301 GLU B O 1
ATOM 5438 N N . LEU B 1 302 ? 20.375 -4.91 11.875 1 94.56 302 LEU B N 1
ATOM 5439 C CA . LEU B 1 302 ? 20.781 -3.76 11.078 1 94.56 302 LEU B CA 1
ATOM 5440 C C . LEU B 1 302 ? 19.922 -2.545 11.391 1 94.56 302 LEU B C 1
ATOM 5442 O O . LEU B 1 302 ? 20.422 -1.424 11.477 1 94.56 302 LEU B O 1
ATOM 5446 N N . VAL B 1 303 ? 18.672 -2.725 11.547 1 96.38 303 VAL B N 1
ATOM 5447 C CA . VAL B 1 303 ? 17.75 -1.648 11.883 1 96.38 303 VAL B CA 1
ATOM 5448 C C . VAL B 1 303 ? 18.141 -1.038 13.227 1 96.38 303 VAL B C 1
ATOM 5450 O O . VAL B 1 303 ? 18.172 0.186 13.375 1 96.38 303 VAL B O 1
ATOM 5453 N N . ARG B 1 304 ? 18.406 -1.891 14.18 1 97.31 304 ARG B N 1
ATOM 5454 C CA . ARG B 1 304 ? 18.781 -1.411 15.508 1 97.31 304 ARG B CA 1
ATOM 5455 C C . ARG B 1 304 ? 20.062 -0.584 15.461 1 97.31 304 ARG B C 1
ATOM 5457 O O . ARG B 1 304 ? 20.109 0.521 16 1 97.31 304 ARG B O 1
ATOM 5464 N N . GLU B 1 305 ? 21.031 -1.035 14.781 1 96.06 305 GLU B N 1
ATOM 5465 C CA . GLU B 1 305 ? 22.359 -0.433 14.781 1 96.06 305 GLU B CA 1
ATOM 5466 C C . GLU B 1 305 ? 22.391 0.818 13.906 1 96.06 305 GLU B C 1
ATOM 5468 O O . GLU B 1 305 ? 23 1.827 14.281 1 96.06 305 GLU B O 1
ATOM 5473 N N . ARG B 1 306 ? 21.75 0.744 12.797 1 95.5 306 ARG B N 1
ATOM 5474 C CA . ARG B 1 306 ? 21.938 1.788 11.797 1 95.5 306 ARG B CA 1
ATOM 5475 C C . ARG B 1 306 ? 20.844 2.838 11.875 1 95.5 306 ARG B C 1
ATOM 5477 O O . ARG B 1 306 ? 20.984 3.943 11.352 1 95.5 306 ARG B O 1
ATOM 5484 N N . VAL B 1 307 ? 19.75 2.518 12.438 1 97.38 307 VAL B N 1
ATOM 5485 C CA . VAL B 1 307 ? 18.609 3.434 12.398 1 97.38 307 VAL B CA 1
ATOM 5486 C C . VAL B 1 307 ? 18.234 3.859 13.812 1 97.38 307 VAL B C 1
ATOM 5488 O O . VAL B 1 307 ? 18.438 5.016 14.195 1 97.38 307 VAL B O 1
ATOM 5491 N N . MET B 1 308 ? 17.906 2.871 14.664 1 97.81 308 MET B N 1
ATOM 5492 C CA . MET B 1 308 ? 17.375 3.189 15.984 1 97.81 308 MET B CA 1
ATOM 5493 C C . MET B 1 308 ? 18.422 3.881 16.844 1 97.81 308 MET B C 1
ATOM 5495 O O . MET B 1 308 ? 18.188 4.961 17.391 1 97.81 308 MET B O 1
ATOM 5499 N N . LYS B 1 309 ? 19.562 3.301 16.969 1 96.56 309 LYS B N 1
ATOM 5500 C CA . LYS B 1 309 ? 20.625 3.838 17.812 1 96.56 309 LYS B CA 1
ATOM 5501 C C . LYS B 1 309 ? 21.141 5.16 17.266 1 96.56 309 LYS B C 1
ATOM 5503 O O . LYS B 1 309 ? 21.453 6.078 18.031 1 96.56 309 LYS B O 1
ATOM 5508 N N . ARG B 1 310 ? 21.203 5.266 16.031 1 95.38 310 ARG B N 1
ATOM 5509 C CA . ARG B 1 310 ? 21.828 6.426 15.398 1 95.38 310 ARG B CA 1
ATOM 5510 C C . ARG B 1 310 ? 20.875 7.613 15.383 1 95.38 310 ARG B C 1
ATOM 5512 O O . ARG B 1 310 ? 21.281 8.758 15.578 1 95.38 310 ARG B O 1
ATOM 5519 N N . TRP B 1 311 ? 19.562 7.367 15.125 1 96.5 311 TRP B N 1
ATOM 5520 C CA . TRP B 1 311 ? 18.656 8.477 14.844 1 96.5 311 TRP B CA 1
ATOM 5521 C C . TRP B 1 311 ? 17.578 8.57 15.906 1 96.5 311 TRP B C 1
ATOM 5523 O O . TRP B 1 311 ? 16.75 9.484 15.875 1 96.5 311 TRP B O 1
ATOM 5533 N N . GLY B 1 312 ? 17.562 7.66 16.891 1 95.81 312 GLY B N 1
ATOM 5534 C CA . GLY B 1 312 ? 16.609 7.711 17.984 1 95.81 312 GLY B CA 1
ATOM 5535 C C . GLY B 1 312 ? 15.227 7.234 17.594 1 95.81 312 GLY B C 1
ATOM 5536 O O . GLY B 1 312 ? 14.234 7.621 18.203 1 95.81 312 GLY B O 1
ATOM 5537 N N . GLY B 1 313 ? 15.109 6.465 16.578 1 97.75 313 GLY B N 1
ATOM 5538 C CA . GLY B 1 313 ? 13.859 5.934 16.047 1 97.75 313 GLY B CA 1
ATOM 5539 C C . GLY B 1 313 ? 13.859 5.84 14.523 1 97.75 313 GLY B C 1
ATOM 5540 O O . GLY B 1 313 ? 14.844 6.188 13.875 1 97.75 313 GLY B O 1
ATOM 5541 N N . THR B 1 314 ? 12.75 5.406 13.969 1 98.25 314 THR B N 1
ATOM 5542 C CA . THR B 1 314 ? 12.688 5.191 12.523 1 98.25 314 THR B CA 1
ATOM 5543 C C . THR B 1 314 ? 12.406 6.504 11.797 1 98.25 314 THR B C 1
ATOM 5545 O O . THR B 1 314 ? 12.594 6.594 10.578 1 98.25 314 THR B O 1
ATOM 5548 N N . GLY B 1 315 ? 11.867 7.508 12.547 1 98.5 315 GLY B N 1
ATOM 5549 C CA . GLY B 1 315 ? 11.664 8.828 11.984 1 98.5 315 GLY B CA 1
ATOM 5550 C C . GLY B 1 315 ? 10.289 9.016 11.375 1 98.5 315 GLY B C 1
ATOM 5551 O O . GLY B 1 315 ? 9.891 10.141 11.055 1 98.5 315 GLY B O 1
ATOM 5552 N N . VAL B 1 316 ? 9.484 7.949 11.18 1 98.38 316 VAL B N 1
ATOM 5553 C CA . VAL B 1 316 ? 8.211 8.031 10.477 1 98.38 316 VAL B CA 1
ATOM 5554 C C . VAL B 1 316 ? 7.207 8.82 11.32 1 98.38 316 VAL B C 1
ATOM 5556 O O . VAL B 1 316 ? 6.625 9.797 10.852 1 98.38 316 VAL B O 1
ATOM 5559 N N . VAL B 1 317 ? 7.031 8.445 12.586 1 97.88 317 VAL B N 1
ATOM 5560 C CA . VAL B 1 317 ? 6.117 9.164 13.469 1 97.88 317 VAL B CA 1
ATOM 5561 C C . VAL B 1 317 ? 6.664 10.562 13.758 1 97.88 317 VAL B C 1
ATOM 5563 O O . VAL B 1 317 ? 5.902 11.523 13.844 1 97.88 317 VAL B O 1
ATOM 5566 N N . GLN B 1 318 ? 7.965 10.664 13.836 1 98.31 318 GLN B N 1
ATOM 5567 C CA . GLN B 1 318 ? 8.602 11.953 14.07 1 98.31 318 GLN B CA 1
ATOM 5568 C C . GLN B 1 318 ? 8.297 12.93 12.938 1 98.31 318 GLN B C 1
ATOM 5570 O O . GLN B 1 318 ? 8.102 14.125 13.18 1 98.31 318 GLN B O 1
ATOM 5575 N N . ALA B 1 319 ? 8.312 12.422 11.758 1 98.75 319 ALA B N 1
ATOM 5576 C CA . ALA B 1 319 ? 7.996 13.273 10.617 1 98.75 319 ALA B CA 1
ATOM 5577 C C . ALA B 1 319 ? 6.566 13.805 10.703 1 98.75 319 ALA B C 1
ATOM 5579 O O . ALA B 1 319 ? 6.324 14.992 10.461 1 98.75 319 ALA B O 1
ATOM 5580 N N . ILE B 1 320 ? 5.656 12.953 11.039 1 98.44 320 ILE B N 1
ATOM 5581 C CA . ILE B 1 320 ? 4.258 13.336 11.18 1 98.44 320 ILE B CA 1
ATOM 5582 C C . ILE B 1 320 ? 4.109 14.328 12.336 1 98.44 320 ILE B C 1
ATOM 5584 O O . ILE B 1 320 ? 3.428 15.344 12.203 1 98.44 320 ILE B O 1
ATOM 5588 N N . ASN B 1 321 ? 4.797 14.062 13.438 1 98.69 321 ASN B N 1
ATOM 5589 C CA . ASN B 1 321 ? 4.77 14.969 14.578 1 98.69 321 ASN B CA 1
ATOM 5590 C C . ASN B 1 321 ? 5.293 16.359 14.203 1 98.69 321 ASN B C 1
ATOM 5592 O O . ASN B 1 321 ? 4.688 17.375 14.555 1 98.69 321 ASN B O 1
ATOM 5596 N N . THR B 1 322 ? 6.379 16.344 13.516 1 98.75 322 THR B N 1
ATOM 5597 C CA . THR B 1 322 ? 6.98 17.609 13.109 1 98.75 322 THR B CA 1
ATOM 5598 C C . THR B 1 322 ? 6.023 18.406 12.219 1 98.75 322 THR B C 1
ATOM 5600 O O . THR B 1 322 ? 5.863 19.609 12.398 1 98.75 322 THR B O 1
ATOM 5603 N N . ALA B 1 323 ? 5.391 17.719 11.289 1 98.5 323 ALA B N 1
ATOM 5604 C CA . ALA B 1 323 ? 4.445 18.391 10.398 1 98.5 323 ALA B CA 1
ATOM 5605 C C . ALA B 1 323 ? 3.262 18.953 11.18 1 98.5 323 ALA B C 1
ATOM 5607 O O . ALA B 1 323 ? 2.875 20.109 10.984 1 98.5 323 ALA B O 1
ATOM 5608 N N . VAL B 1 324 ? 2.74 18.203 12.109 1 98.31 324 VAL B N 1
ATOM 5609 C CA . VAL B 1 324 ? 1.495 18.547 12.789 1 98.31 324 VAL B CA 1
ATOM 5610 C C . VAL B 1 324 ? 1.773 19.547 13.906 1 98.31 324 VAL B C 1
ATOM 5612 O O . VAL B 1 324 ? 1.137 20.609 13.969 1 98.31 324 VAL B O 1
ATOM 5615 N N . PHE B 1 325 ? 2.781 19.312 14.727 1 98.31 325 PHE B N 1
ATOM 5616 C CA . PHE B 1 325 ? 2.941 20.094 15.953 1 98.31 325 PHE B CA 1
ATOM 5617 C C . PHE B 1 325 ? 3.92 21.234 15.742 1 98.31 325 PHE B C 1
ATOM 5619 O O . PHE B 1 325 ? 3.795 22.297 16.375 1 98.31 325 PHE B O 1
ATOM 5626 N N . ASP B 1 326 ? 4.898 21.078 14.891 1 98.06 326 ASP B N 1
ATOM 5627 C CA . ASP B 1 326 ? 5.906 22.109 14.711 1 98.06 326 ASP B CA 1
ATOM 5628 C C . ASP B 1 326 ? 5.57 23 13.523 1 98.06 326 ASP B C 1
ATOM 5630 O O . ASP B 1 326 ? 5.566 24.234 13.633 1 98.06 326 ASP B O 1
ATOM 5634 N N . VAL B 1 327 ? 5.266 22.359 12.438 1 97.44 327 VAL B N 1
ATOM 5635 C CA . VAL B 1 327 ? 5.105 23.109 11.195 1 97.44 327 VAL B CA 1
ATOM 5636 C C . VAL B 1 327 ? 3.705 23.719 11.133 1 97.44 327 VAL B C 1
ATOM 5638 O O . VAL B 1 327 ? 3.553 24.922 10.906 1 97.44 327 VAL B O 1
ATOM 5641 N N . LEU B 1 328 ? 2.703 22.938 11.367 1 96.38 328 LEU B N 1
ATOM 5642 C CA . LEU B 1 328 ? 1.331 23.438 11.352 1 96.38 328 LEU B CA 1
ATOM 5643 C C . LEU B 1 328 ? 0.976 24.078 12.688 1 96.38 328 LEU B C 1
ATOM 5645 O O . LEU B 1 328 ? -0.052 24.75 12.805 1 96.38 328 LEU B O 1
ATOM 5649 N N . ASP B 1 329 ? 1.804 23.844 13.672 1 96.69 329 ASP B N 1
ATOM 5650 C CA . ASP B 1 329 ? 1.701 24.469 14.992 1 96.69 329 ASP B CA 1
ATOM 5651 C C . ASP B 1 329 ? 0.371 24.125 15.656 1 96.69 329 ASP B C 1
ATOM 5653 O O . ASP B 1 329 ? -0.317 25 16.172 1 96.69 329 ASP B O 1
ATOM 5657 N N . MET B 1 330 ? 0.025 22.859 15.539 1 97.56 330 MET B N 1
ATOM 5658 C CA . MET B 1 330 ? -1.204 22.375 16.156 1 97.56 330 MET B CA 1
ATOM 5659 C C . MET B 1 330 ? -0.96 21.984 17.609 1 97.56 330 MET B C 1
ATOM 5661 O O . MET B 1 330 ? 0.146 21.562 17.969 1 97.56 330 MET B O 1
ATOM 5665 N N . ILE B 1 331 ? -1.991 22.094 18.391 1 97.69 331 ILE B N 1
ATOM 5666 C CA . ILE B 1 331 ? -1.983 21.578 19.75 1 97.69 331 ILE B CA 1
ATOM 5667 C C . ILE B 1 331 ? -3.143 20.609 19.953 1 97.69 331 ILE B C 1
ATOM 5669 O O . ILE B 1 331 ? -4.125 20.641 19.203 1 97.69 331 ILE B O 1
ATOM 5673 N N . ALA B 1 332 ? -3.008 19.688 20.906 1 97.5 332 ALA B N 1
ATOM 5674 C CA . ALA B 1 332 ? -4.027 18.688 21.203 1 97.5 332 ALA B CA 1
ATOM 5675 C C . ALA B 1 332 ? -4.863 19.109 22.422 1 97.5 332 ALA B C 1
ATOM 5677 O O . ALA B 1 332 ? -4.316 19.375 23.484 1 97.5 332 ALA B O 1
ATOM 5678 N N . VAL B 1 333 ? -6.156 19.172 22.234 1 97.56 333 VAL B N 1
ATOM 5679 C CA . VAL B 1 333 ? -7.07 19.562 23.312 1 97.56 333 VAL B CA 1
ATOM 5680 C C . VAL B 1 333 ? -8.133 18.484 23.516 1 97.56 333 VAL B C 1
ATOM 5682 O O . VAL B 1 333 ? -8.547 17.828 22.562 1 97.56 333 VAL B O 1
ATOM 5685 N N . TYR B 1 334 ? -8.555 18.312 24.734 1 97.62 334 TYR B N 1
ATOM 5686 C CA . TYR B 1 334 ? -9.492 17.266 25.109 1 97.62 334 TYR B CA 1
ATOM 5687 C C . TYR B 1 334 ? -10.812 17.859 25.578 1 97.62 334 TYR B C 1
ATOM 5689 O O . TYR B 1 334 ? -10.914 18.328 26.719 1 97.62 334 TYR B O 1
ATOM 5697 N N . PRO B 1 335 ? -11.82 17.781 24.75 1 97 335 PRO B N 1
ATOM 5698 C CA . PRO B 1 335 ? -13.141 18.234 25.219 1 97 335 PRO B CA 1
ATOM 5699 C C . PRO B 1 335 ? -13.828 17.203 26.109 1 97 335 PRO B C 1
ATOM 5701 O O . PRO B 1 335 ? -13.781 16 25.828 1 97 335 PRO B O 1
ATOM 5704 N N . VAL B 1 336 ? -14.438 17.672 27.172 1 96.88 336 VAL B N 1
ATOM 5705 C CA . VAL B 1 336 ? -15.18 16.797 28.078 1 96.88 336 VAL B CA 1
ATOM 5706 C C . VAL B 1 336 ? -16.5 17.453 28.453 1 96.88 336 VAL B C 1
ATOM 5708 O O . VAL B 1 336 ? -16.703 18.656 28.219 1 96.88 336 VAL B O 1
ATOM 5711 N N . GLU B 1 337 ? -17.422 16.672 28.938 1 95.69 337 GLU B N 1
ATOM 5712 C CA . GLU B 1 337 ? -18.703 17.172 29.422 1 95.69 337 GLU B CA 1
ATOM 5713 C C . GLU B 1 337 ? -18.688 17.375 30.938 1 95.69 337 GLU B C 1
ATOM 5715 O O . GLU B 1 337 ? -19.312 18.297 31.438 1 95.69 337 GLU B O 1
ATOM 5720 N N . ASP B 1 338 ? -18.047 16.531 31.641 1 96.25 338 ASP B N 1
ATOM 5721 C CA . ASP B 1 338 ? -17.859 16.656 33.094 1 96.25 338 ASP B CA 1
ATOM 5722 C C . ASP B 1 338 ? -16.422 17.016 33.438 1 96.25 338 ASP B C 1
ATOM 5724 O O . ASP B 1 338 ? -15.531 16.156 33.375 1 96.25 338 ASP B O 1
ATOM 5728 N N . PRO B 1 339 ? -16.188 18.188 33.844 1 95.12 339 PRO B N 1
ATOM 5729 C CA . PRO B 1 339 ? -14.812 18.625 34.094 1 95.12 339 PRO B CA 1
ATOM 5730 C C . PRO B 1 339 ? -14.219 18 35.375 1 95.12 339 PRO B C 1
ATOM 5732 O O . PRO B 1 339 ? -13 17.969 35.531 1 95.12 339 PRO B O 1
ATOM 5735 N N . ASN B 1 340 ? -15.039 17.5 36.25 1 94.5 340 ASN B N 1
ATOM 5736 C CA . ASN B 1 340 ? -14.539 16.891 37.469 1 94.5 340 ASN B CA 1
ATOM 5737 C C . ASN B 1 340 ? -14.086 15.453 37.281 1 94.5 340 ASN B C 1
ATOM 5739 O O . ASN B 1 340 ? -13.086 15.016 37.844 1 94.5 340 ASN B O 1
ATOM 5743 N N . ARG B 1 341 ? -14.781 14.75 36.406 1 95.62 341 ARG B N 1
ATOM 5744 C CA . ARG B 1 341 ? -14.477 13.344 36.156 1 95.62 341 ARG B CA 1
ATOM 5745 C C . ARG B 1 341 ? -13.734 13.172 34.844 1 95.62 341 ARG B C 1
ATOM 5747 O O . ARG B 1 341 ? -13.266 12.07 34.531 1 95.62 341 ARG B O 1
ATOM 5754 N N . TYR B 1 342 ? -13.586 14.234 34.125 1 97.38 342 TYR B N 1
ATOM 5755 C CA . TYR B 1 342 ? -12.914 14.227 32.812 1 97.38 342 TYR B CA 1
ATOM 5756 C C . TYR B 1 342 ? -13.594 13.258 31.859 1 97.38 342 TYR B C 1
ATOM 5758 O O . TYR B 1 342 ? -12.922 12.516 31.141 1 97.38 342 TYR B O 1
ATOM 5766 N N . THR B 1 343 ? -14.945 13.227 31.859 1 97 343 THR B N 1
ATOM 5767 C CA . THR B 1 343 ? -15.695 12.25 31.062 1 97 343 THR B CA 1
ATOM 5768 C C . THR B 1 343 ? -16.656 12.953 30.125 1 97 343 THR B C 1
ATOM 5770 O O . THR B 1 343 ? -16.906 14.156 30.25 1 97 343 THR B O 1
ATOM 5773 N N . ASP B 1 344 ? -17.094 12.188 29.094 1 95.31 344 ASP B N 1
ATOM 5774 C CA . ASP B 1 344 ? -18.234 12.641 28.297 1 95.31 344 ASP B CA 1
ATOM 5775 C C . ASP B 1 344 ? -19.547 12.219 28.938 1 95.31 344 ASP B C 1
ATOM 5777 O O . ASP B 1 344 ? -19.578 11.805 30.094 1 95.31 344 ASP B O 1
ATOM 5781 N N . ARG B 1 345 ? -20.688 12.359 28.203 1 92.69 345 ARG B N 1
ATOM 5782 C CA . ARG B 1 345 ? -22.016 12.07 28.734 1 92.69 345 ARG B CA 1
ATOM 5783 C C . ARG B 1 345 ? -22.188 10.586 29.031 1 92.69 345 ARG B C 1
ATOM 5785 O O . ARG B 1 345 ? -22.953 10.203 29.906 1 92.69 345 ARG B O 1
ATOM 5792 N N . GLU B 1 346 ? -21.406 9.742 28.359 1 95.25 346 GLU B N 1
ATOM 5793 C CA . GLU B 1 346 ? -21.516 8.289 28.5 1 95.25 346 GLU B CA 1
ATOM 5794 C C . GLU B 1 346 ? -20.578 7.773 29.594 1 95.25 346 GLU B C 1
ATOM 5796 O O . GLU B 1 346 ? -20.516 6.57 29.844 1 95.25 346 GLU B O 1
ATOM 5801 N N . GLY B 1 347 ? -19.812 8.688 30.188 1 95.56 347 GLY B N 1
ATOM 5802 C CA . GLY B 1 347 ? -18.922 8.297 31.281 1 95.56 347 GLY B CA 1
ATOM 5803 C C . GLY B 1 347 ? -17.547 7.867 30.797 1 95.56 347 GLY B C 1
ATOM 5804 O O . GLY B 1 347 ? -16.734 7.391 31.594 1 95.56 347 GLY B O 1
ATOM 5805 N N . ARG B 1 348 ? -17.281 8.055 29.547 1 95.88 348 ARG B N 1
ATOM 5806 C CA . ARG B 1 348 ? -15.969 7.715 29.016 1 95.88 348 ARG B CA 1
ATOM 5807 C C . ARG B 1 348 ? -14.938 8.781 29.359 1 95.88 348 ARG B C 1
ATOM 5809 O O . ARG B 1 348 ? -15.18 9.977 29.156 1 95.88 348 ARG B O 1
ATOM 5816 N N . ILE B 1 349 ? -13.781 8.281 29.859 1 97.94 349 ILE B N 1
ATOM 5817 C CA . ILE B 1 349 ? -12.75 9.195 30.328 1 97.94 349 ILE B CA 1
ATOM 5818 C C . ILE B 1 349 ? -11.906 9.68 29.141 1 97.94 349 ILE B C 1
ATOM 5820 O O . ILE B 1 349 ? -11.258 8.875 28.469 1 97.94 349 ILE B O 1
ATOM 5824 N N . LEU B 1 350 ? -11.867 10.969 28.891 1 97.62 350 LEU B N 1
ATOM 5825 C CA . LEU B 1 350 ? -11.094 11.617 27.844 1 97.62 350 LEU B CA 1
ATOM 5826 C C . LEU B 1 350 ? -11.281 10.914 26.516 1 97.62 350 LEU B C 1
ATOM 5828 O O . LEU B 1 350 ? -10.305 10.531 25.859 1 97.62 350 LEU B O 1
ATOM 5832 N N . PRO B 1 351 ? -12.477 10.781 26.031 1 95.75 351 PRO B N 1
ATOM 5833 C CA . PRO B 1 351 ? -12.742 9.984 24.844 1 95.75 351 PRO B CA 1
ATOM 5834 C C . PRO B 1 351 ? -12.211 10.625 23.562 1 95.75 351 PRO B C 1
ATOM 5836 O O . PRO B 1 351 ? -11.758 9.93 22.656 1 95.75 351 PRO B O 1
ATOM 5839 N N . ASP B 1 352 ? -12.227 12.031 23.562 1 94.62 352 ASP B N 1
ATOM 5840 C CA . ASP B 1 352 ? -11.891 12.711 22.312 1 94.62 352 ASP B CA 1
ATOM 5841 C C . ASP B 1 352 ? -10.664 13.602 22.469 1 94.62 352 ASP B C 1
ATOM 5843 O O . ASP B 1 352 ? -10.406 14.117 23.562 1 94.62 352 ASP B O 1
ATOM 5847 N N . VAL B 1 353 ? -9.906 13.711 21.453 1 96.25 353 VAL B N 1
ATOM 5848 C CA . VAL B 1 353 ? -8.82 14.68 21.312 1 96.25 353 VAL B CA 1
ATOM 5849 C C . VAL B 1 353 ? -8.953 15.422 19.984 1 96.25 353 VAL B C 1
ATOM 5851 O O . VAL B 1 353 ? -9.273 14.82 18.969 1 96.25 353 VAL B O 1
ATOM 5854 N N . ILE B 1 354 ? -8.844 16.734 20.031 1 96.19 354 ILE B N 1
ATOM 5855 C CA . ILE B 1 354 ? -9.008 17.562 18.844 1 96.19 354 ILE B CA 1
ATOM 5856 C C . ILE B 1 354 ? -7.762 18.406 18.641 1 96.19 354 ILE B C 1
ATOM 5858 O O . ILE B 1 354 ? -7.258 19.031 19.578 1 96.19 354 ILE B O 1
ATOM 5862 N N . LEU B 1 355 ? -7.25 18.406 17.438 1 96.69 355 LEU B N 1
ATOM 5863 C CA . LEU B 1 355 ? -6.133 19.266 17.062 1 96.69 355 LEU B CA 1
ATOM 5864 C C . LEU B 1 355 ? -6.625 20.641 16.641 1 96.69 355 LEU B C 1
ATOM 5866 O O . LEU B 1 355 ? -7.492 20.75 15.773 1 96.69 355 LEU B O 1
ATOM 5870 N N . VAL B 1 356 ? -6.094 21.688 17.281 1 95.81 356 VAL B N 1
ATOM 5871 C CA . VAL B 1 356 ? -6.391 23.062 16.906 1 95.81 356 VAL B CA 1
ATOM 5872 C C . VAL B 1 356 ? -5.094 23.859 16.812 1 95.81 356 VAL B C 1
ATOM 5874 O O . VAL B 1 356 ? -4.078 23.484 17.406 1 95.81 356 VAL B O 1
ATOM 5877 N N . LYS B 1 357 ? -5.148 24.906 16.047 1 94.06 357 LYS B N 1
ATOM 5878 C CA . LYS B 1 357 ? -3.963 25.75 15.906 1 94.06 357 LYS B CA 1
ATOM 5879 C C . LYS B 1 357 ? -3.623 26.422 17.234 1 94.06 357 LYS B C 1
ATOM 5881 O O . LYS B 1 357 ? -4.516 26.859 17.969 1 94.06 357 LYS B O 1
ATOM 5886 N N . ARG B 1 358 ? -2.355 26.562 17.484 1 96.31 358 ARG B N 1
ATOM 5887 C CA . ARG B 1 358 ? -1.945 27.344 18.641 1 96.31 358 ARG B CA 1
ATOM 5888 C C . ARG B 1 358 ? -2.516 28.766 18.562 1 96.31 358 ARG B C 1
ATOM 5890 O O . ARG B 1 358 ? -2.482 29.406 17.516 1 96.31 358 ARG B O 1
ATOM 5897 N N . GLY B 1 359 ? -3.111 29.188 19.703 1 94.25 359 GLY B N 1
ATOM 5898 C CA . GLY B 1 359 ? -3.74 30.5 19.75 1 94.25 359 GLY B CA 1
ATOM 5899 C C . GLY B 1 359 ? -5.25 30.453 19.594 1 94.25 359 GLY B C 1
ATOM 5900 O O . GLY B 1 359 ? -5.938 31.453 19.797 1 94.25 359 GLY B O 1
ATOM 5901 N N . SER B 1 360 ? -5.77 29.281 19.25 1 95.12 360 SER B N 1
ATOM 5902 C CA . SER B 1 360 ? -7.215 29.125 19.109 1 95.12 360 SER B CA 1
ATOM 5903 C C . SER B 1 360 ? -7.926 29.359 20.438 1 95.12 360 SER B C 1
ATOM 5905 O O . SER B 1 360 ? -7.328 29.203 21.5 1 95.12 360 SER B O 1
ATOM 5907 N N . THR B 1 361 ? -9.18 29.719 20.344 1 96.5 361 THR B N 1
ATOM 5908 C CA . THR B 1 361 ? -10.008 29.984 21.516 1 96.5 361 THR B CA 1
ATOM 5909 C C . THR B 1 361 ? -10.953 28.812 21.781 1 96.5 361 THR B C 1
ATOM 5911 O O . THR B 1 361 ? -11.109 27.922 20.938 1 96.5 361 THR B O 1
ATOM 5914 N N . PRO B 1 362 ? -11.5 28.812 22.984 1 95.94 362 PRO B N 1
ATOM 5915 C CA . PRO B 1 362 ? -12.516 27.781 23.266 1 95.94 362 PRO B CA 1
ATOM 5916 C C . PRO B 1 362 ? -13.68 27.828 22.281 1 95.94 362 PRO B C 1
ATOM 5918 O O . PRO B 1 362 ? -14.25 26.781 21.938 1 95.94 362 PRO B O 1
ATOM 5921 N N . ARG B 1 363 ? -14.031 29 21.859 1 95.19 363 ARG B N 1
ATOM 5922 C CA . ARG B 1 363 ? -15.086 29.094 20.859 1 95.19 363 ARG B CA 1
ATOM 5923 C C . ARG B 1 363 ? -14.68 28.406 19.562 1 95.19 363 ARG B C 1
ATOM 5925 O O . ARG B 1 363 ? -15.5 27.734 18.922 1 95.19 363 ARG B O 1
ATOM 5932 N N . ASP B 1 364 ? -13.438 28.562 19.156 1 94.06 364 ASP B N 1
ATOM 5933 C CA . ASP B 1 364 ? -12.93 27.859 17.984 1 94.06 364 ASP B CA 1
ATOM 5934 C C . ASP B 1 364 ? -13.086 26.344 18.141 1 94.06 364 ASP B C 1
ATOM 5936 O O . ASP B 1 364 ? -13.477 25.656 17.188 1 94.06 364 ASP B O 1
ATOM 5940 N N . LEU B 1 365 ? -12.719 25.891 19.281 1 94.62 365 LEU B N 1
ATOM 5941 C CA . LEU B 1 365 ? -12.859 24.469 19.578 1 94.62 365 LEU B CA 1
ATOM 5942 C C . LEU B 1 365 ? -14.32 24.047 19.469 1 94.62 365 LEU B C 1
ATOM 5944 O O . LEU B 1 365 ? -14.617 22.984 18.922 1 94.62 365 LEU B O 1
ATOM 5948 N N . ALA B 1 366 ? -15.195 24.844 20.031 1 94.19 366 ALA B N 1
ATOM 5949 C CA . ALA B 1 366 ? -16.625 24.547 19.969 1 94.19 366 ALA B CA 1
ATOM 5950 C C . ALA B 1 366 ? -17.094 24.375 18.531 1 94.19 366 ALA B C 1
ATOM 5952 O O . ALA B 1 366 ? -17.844 23.438 18.234 1 94.19 366 ALA B O 1
ATOM 5953 N N . TYR B 1 367 ? -16.625 25.219 17.672 1 91.56 367 TYR B N 1
ATOM 5954 C CA . TYR B 1 367 ? -17 25.125 16.266 1 91.56 367 TYR B CA 1
ATOM 5955 C C . TYR B 1 367 ? -16.469 23.844 15.648 1 91.56 367 TYR B C 1
ATOM 5957 O O . TYR B 1 367 ? -17.094 23.266 14.75 1 91.56 367 TYR B O 1
ATOM 5965 N N . ARG B 1 368 ? -15.305 23.375 16.047 1 90.81 368 ARG B N 1
ATOM 5966 C CA . ARG B 1 368 ? -14.695 22.156 15.523 1 90.81 368 ARG B CA 1
ATOM 5967 C C . ARG B 1 368 ? -15.484 20.922 15.953 1 90.81 368 ARG B C 1
ATOM 5969 O O . ARG B 1 368 ? -15.508 19.922 15.242 1 90.81 368 ARG B O 1
ATOM 5976 N N . ILE B 1 369 ? -15.992 21.016 17.094 1 89.38 369 ILE B N 1
ATOM 5977 C CA . ILE B 1 369 ? -16.781 19.891 17.609 1 89.38 369 ILE B CA 1
ATOM 5978 C C . ILE B 1 369 ? -18.125 19.844 16.891 1 89.38 369 ILE B C 1
ATOM 5980 O O . ILE B 1 369 ? -18.531 18.781 16.391 1 89.38 369 ILE B O 1
ATOM 5984 N N . HIS B 1 370 ? -18.781 20.922 16.891 1 89.25 370 HIS B N 1
ATOM 5985 C CA . HIS B 1 370 ? -20.062 21.062 16.219 1 89.25 370 HIS B CA 1
ATOM 5986 C C . HIS B 1 370 ? -20.406 22.516 15.945 1 89.25 370 HIS B C 1
ATOM 5988 O O . HIS B 1 370 ? -20.234 23.375 16.812 1 89.25 370 HIS B O 1
ATOM 5994 N N . THR B 1 371 ? -20.953 22.797 14.805 1 88.62 371 THR B N 1
ATOM 5995 C CA . THR B 1 371 ? -21.281 24.172 14.398 1 88.62 371 THR B CA 1
ATOM 5996 C C . THR B 1 371 ? -22.234 24.812 15.398 1 88.62 371 THR B C 1
ATOM 5998 O O . THR B 1 371 ? -22.047 25.969 15.789 1 88.62 371 THR B O 1
ATOM 6001 N N . ASP B 1 372 ? -23.219 24.094 15.859 1 89.81 372 ASP B N 1
ATOM 6002 C CA . ASP B 1 372 ? -24.219 24.625 16.781 1 89.81 372 ASP B CA 1
ATOM 6003 C C . ASP B 1 372 ? -23.578 24.969 18.125 1 89.81 372 ASP B C 1
ATOM 6005 O O . ASP B 1 372 ? -23.984 25.938 18.766 1 89.81 372 ASP B O 1
ATOM 6009 N N . LEU B 1 373 ? -22.672 24.219 18.547 1 90.5 373 LEU B N 1
ATOM 6010 C CA . LEU B 1 373 ? -21.969 24.484 19.781 1 90.5 373 LEU B CA 1
ATOM 6011 C C . LEU B 1 373 ? -21.188 25.797 19.688 1 90.5 373 LEU B C 1
ATOM 6013 O O . LEU B 1 373 ? -21.141 26.562 20.656 1 90.5 373 LEU B O 1
ATOM 6017 N N . GLY B 1 374 ? -20.609 26.031 18.562 1 91.69 374 GLY B N 1
ATOM 6018 C CA . GLY B 1 374 ? -19.875 27.266 18.344 1 91.69 374 GLY B CA 1
ATOM 6019 C C . GLY B 1 374 ? -20.766 28.484 18.312 1 91.69 374 GLY B C 1
ATOM 6020 O O . GLY B 1 374 ? -20.438 29.516 18.906 1 91.69 374 GLY B O 1
ATOM 6021 N N . LYS B 1 375 ? -21.922 28.375 17.703 1 92.81 375 LYS B N 1
ATOM 6022 C CA . LYS B 1 375 ? -22.859 29.484 17.562 1 92.81 375 LYS B CA 1
ATOM 6023 C C . LYS B 1 375 ? -23.438 29.875 18.922 1 92.81 375 LYS B C 1
ATOM 6025 O O . LYS B 1 375 ? -23.688 31.062 19.188 1 92.81 375 LYS B O 1
ATOM 6030 N N . THR B 1 376 ? -23.625 28.906 19.781 1 93.88 376 THR B N 1
ATOM 6031 C CA . THR B 1 376 ? -24.312 29.156 21.047 1 93.88 376 THR B CA 1
ATOM 6032 C C . THR B 1 376 ? -23.312 29.188 22.203 1 93.88 376 THR B C 1
ATOM 6034 O O . THR B 1 376 ? -23.703 29.047 23.359 1 93.88 376 THR B O 1
ATOM 6037 N N . PHE B 1 377 ? -22.094 29.312 21.844 1 94.75 377 PHE B N 1
ATOM 6038 C CA . PHE B 1 377 ? -21.016 29.25 22.844 1 94.75 377 PHE B CA 1
ATOM 6039 C C . PHE B 1 377 ? -21.203 30.328 23.906 1 94.75 377 PHE B C 1
ATOM 6041 O O . PHE B 1 377 ? -21.469 31.484 23.578 1 94.75 377 PHE B O 1
ATOM 6048 N N . LEU B 1 378 ? -21.047 30.047 25.188 1 94.06 378 LEU B N 1
ATOM 6049 C CA . LEU B 1 378 ? -21.078 31 26.281 1 94.06 378 LEU B CA 1
ATOM 6050 C C . LEU B 1 378 ? -19.703 31.156 26.906 1 94.06 378 LEU B C 1
ATOM 6052 O O . LEU B 1 378 ? -19.094 32.219 26.828 1 94.06 378 LEU B O 1
ATOM 6056 N N . TYR B 1 379 ? -19.25 30.109 27.484 1 95 379 TYR B N 1
ATOM 6057 C CA . TYR B 1 379 ? -17.922 30.062 28.094 1 95 379 TYR B CA 1
ATOM 6058 C C . TYR B 1 379 ? -17.406 28.625 28.156 1 95 379 TYR B C 1
ATOM 6060 O O . TYR B 1 379 ? -18.062 27.703 27.672 1 95 379 TYR B O 1
ATOM 6068 N N . ALA B 1 380 ? -16.203 28.516 28.641 1 96.69 380 ALA B N 1
ATOM 6069 C CA . ALA B 1 380 ? -15.625 27.188 28.828 1 96.69 380 ALA B CA 1
ATOM 6070 C C . ALA B 1 380 ? -15.023 27.031 30.219 1 96.69 380 ALA B C 1
ATOM 6072 O O . ALA B 1 380 ? -14.844 28.016 30.938 1 96.69 380 ALA B O 1
ATOM 6073 N N . VAL B 1 381 ? -14.867 25.859 30.625 1 96.94 381 VAL B N 1
ATOM 6074 C CA . VAL B 1 381 ? -14.234 25.547 31.891 1 96.94 381 VAL B CA 1
ATOM 6075 C C . VAL B 1 381 ? -12.984 24.703 31.656 1 96.94 381 VAL B C 1
ATOM 6077 O O . VAL B 1 381 ? -13.039 23.656 31.016 1 96.94 381 VAL B O 1
ATOM 6080 N N . ASN B 1 382 ? -11.875 25.172 32.062 1 96.25 382 ASN B N 1
ATOM 6081 C CA . ASN B 1 382 ? -10.664 24.359 32.062 1 96.25 382 ASN B CA 1
ATOM 6082 C C . ASN B 1 382 ? -10.703 23.312 33.188 1 96.25 382 ASN B C 1
ATOM 6084 O O . ASN B 1 382 ? -10.625 23.641 34.375 1 96.25 382 ASN B O 1
ATOM 6088 N N . ALA B 1 383 ? -10.703 22.109 32.812 1 95.38 383 ALA B N 1
ATOM 6089 C CA . ALA B 1 383 ? -10.93 21.031 33.781 1 95.38 383 ALA B CA 1
ATOM 6090 C C . ALA B 1 383 ? -9.703 20.828 34.656 1 95.38 383 ALA B C 1
ATOM 6092 O O . ALA B 1 383 ? -9.812 20.312 35.781 1 95.38 383 ALA B O 1
ATOM 6093 N N . LYS B 1 384 ? -8.57 21.172 34.188 1 92.75 384 LYS B N 1
ATOM 6094 C CA . LYS B 1 384 ? -7.348 21 34.969 1 92.75 384 LYS B CA 1
ATOM 6095 C C . LYS B 1 384 ? -7.266 22.047 36.094 1 92.75 384 LYS B C 1
ATOM 6097 O O . LYS B 1 384 ? -6.945 21.719 37.219 1 92.75 384 LYS B O 1
ATOM 6102 N N . THR B 1 385 ? -7.629 23.312 35.75 1 91.25 385 THR B N 1
ATOM 6103 C CA . THR B 1 385 ? -7.543 24.406 36.719 1 91.25 385 THR B CA 1
ATOM 6104 C C . THR B 1 385 ? -8.898 24.656 37.375 1 91.25 385 THR B C 1
ATOM 6106 O O . THR B 1 385 ? -8.984 25.375 38.375 1 91.25 385 THR B O 1
ATOM 6109 N N . LYS B 1 386 ? -9.93 24.141 36.875 1 91.62 386 LYS B N 1
ATOM 6110 C CA . LYS B 1 386 ? -11.297 24.297 37.344 1 91.62 386 LYS B CA 1
ATOM 6111 C C . LYS B 1 386 ? -11.75 25.75 37.25 1 91.62 386 LYS B C 1
ATOM 6113 O O . LYS B 1 386 ? -12.523 26.219 38.094 1 91.62 386 LYS B O 1
ATOM 6118 N N . GLN B 1 387 ? -11.227 26.422 36.312 1 93.19 387 GLN B N 1
ATOM 6119 C CA . GLN B 1 387 ? -11.555 27.828 36.156 1 93.19 387 GLN B CA 1
ATOM 6120 C C . GLN B 1 387 ? -12.383 28.062 34.906 1 93.19 387 GLN B C 1
ATOM 6122 O O . GLN B 1 387 ? -12.164 27.406 33.875 1 93.19 387 GLN B O 1
ATOM 6127 N N . ARG B 1 388 ? -13.273 28.984 35.094 1 94.44 388 ARG B N 1
ATOM 6128 C CA . ARG B 1 388 ? -14.008 29.453 33.906 1 94.44 388 ARG B CA 1
ATOM 6129 C C . ARG B 1 388 ? -13.117 30.297 33.031 1 94.44 388 ARG B C 1
ATOM 6131 O O . ARG B 1 388 ? -12.383 31.172 33.5 1 94.44 388 ARG B O 1
ATOM 6138 N N . VAL B 1 389 ? -13.109 29.875 31.828 1 92.75 389 VAL B N 1
ATOM 6139 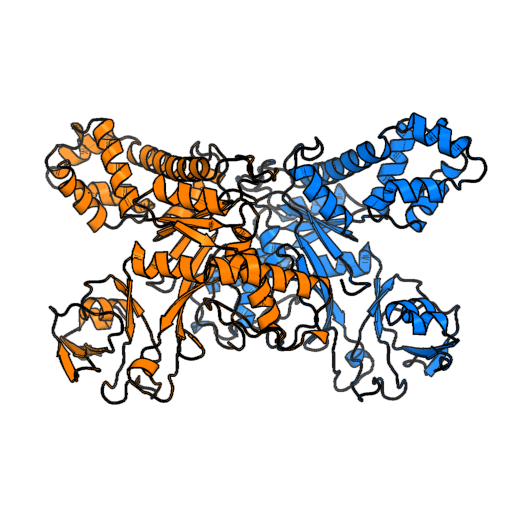C CA . VAL B 1 389 ? -12.312 30.641 30.875 1 92.75 389 VAL B CA 1
ATOM 6140 C C . VAL B 1 389 ? -13.227 31.219 29.781 1 92.75 389 VAL B C 1
ATOM 6142 O O . VAL B 1 389 ? -14.188 30.578 29.375 1 92.75 389 VAL B O 1
ATOM 6145 N N . GLY B 1 390 ? -13.102 32.469 29.438 1 83.69 390 GLY B N 1
ATOM 6146 C CA . GLY B 1 390 ? -13.945 33.156 28.469 1 83.69 390 GLY B CA 1
ATOM 6147 C C . GLY B 1 390 ? -13.414 33.062 27.047 1 83.69 390 GLY B C 1
ATOM 6148 O O . GLY B 1 390 ? -12.656 32.156 26.719 1 83.69 390 GLY B O 1
ATOM 6149 N N . GLU B 1 391 ? -13.805 34.031 26.25 1 83.81 391 GLU B N 1
ATOM 6150 C CA . GLU B 1 391 ? -13.523 34.062 24.812 1 83.81 391 GLU B CA 1
ATOM 6151 C C . GLU B 1 391 ? -12.07 34.469 24.547 1 83.81 391 GLU B C 1
ATOM 6153 O O . GLU B 1 391 ? -11.5 34.062 23.531 1 83.81 391 GLU B O 1
ATOM 6158 N N . GLY B 1 392 ? -11.492 35.062 25.484 1 89.19 392 GLY B N 1
ATOM 6159 C CA . GLY B 1 392 ? -10.148 35.562 25.266 1 89.19 392 GLY B CA 1
ATOM 6160 C C . GLY B 1 392 ? -9.07 34.531 25.609 1 89.19 392 GLY B C 1
ATOM 6161 O O . GLY B 1 392 ? -7.898 34.719 25.266 1 89.19 392 GLY B O 1
ATOM 6162 N N . TYR B 1 393 ? -9.469 33.5 26.25 1 94.94 393 TYR B N 1
ATOM 6163 C CA . TYR B 1 393 ? -8.5 32.469 26.609 1 94.94 393 TYR B CA 1
ATOM 6164 C C . TYR B 1 393 ? -7.945 31.797 25.375 1 94.94 393 TYR B C 1
ATOM 6166 O O . TYR B 1 393 ? -8.688 31.5 24.438 1 94.94 393 TYR B O 1
ATOM 6174 N N . ARG B 1 394 ? -6.609 31.641 25.391 1 96.94 394 ARG B N 1
ATOM 6175 C CA . ARG B 1 394 ? -5.957 30.891 24.328 1 96.94 394 ARG B CA 1
ATOM 6176 C C . ARG B 1 394 ? -5.648 29.453 24.766 1 96.94 394 ARG B C 1
ATOM 6178 O O . ARG B 1 394 ? -4.887 29.25 25.719 1 96.94 394 ARG B O 1
ATOM 6185 N N . LEU B 1 395 ? -6.199 28.578 24.047 1 97 395 LEU B N 1
ATOM 6186 C CA . LEU B 1 395 ? -6.039 27.172 24.391 1 97 395 LEU B CA 1
ATOM 6187 C C . LEU B 1 395 ? -4.562 26.781 24.438 1 97 395 LEU B C 1
ATOM 6189 O O . LEU B 1 395 ? -3.768 27.266 23.625 1 97 395 LEU B O 1
ATOM 6193 N N . GLN B 1 396 ? -4.23 25.953 25.406 1 96.44 396 GLN B N 1
ATOM 6194 C CA . GLN B 1 396 ? -2.883 25.406 25.547 1 96.44 396 GLN B CA 1
ATOM 6195 C C . GLN B 1 396 ? -2.852 23.922 25.234 1 96.44 396 GLN B C 1
ATOM 6197 O O . GLN B 1 396 ? -3.873 23.234 25.328 1 96.44 396 GLN B O 1
ATOM 6202 N N . ASP B 1 397 ? -1.644 23.453 24.844 1 97 397 ASP B N 1
ATOM 6203 C CA . ASP B 1 397 ? -1.467 22.031 24.531 1 97 397 ASP B CA 1
ATOM 6204 C C . ASP B 1 397 ? -1.811 21.156 25.734 1 97 397 ASP B C 1
ATOM 6206 O O . ASP B 1 397 ? -1.309 21.391 26.828 1 97 397 ASP B O 1
ATOM 6210 N N . GLY B 1 398 ? -2.641 20.203 25.531 1 96.5 398 GLY B N 1
ATOM 6211 C CA . GLY B 1 398 ? -3.006 19.297 26.594 1 96.5 398 GLY B CA 1
ATOM 6212 C C . GLY B 1 398 ? -4.199 19.75 27.406 1 96.5 398 GLY B C 1
ATOM 6213 O O . GLY B 1 398 ? -4.648 19.062 28.312 1 96.5 398 GLY B O 1
ATOM 6214 N N . ASP B 1 399 ? -4.797 20.875 27.109 1 96.56 399 ASP B N 1
ATOM 6215 C CA . ASP B 1 399 ? -5.941 21.391 27.844 1 96.56 399 ASP B CA 1
ATOM 6216 C C . ASP B 1 399 ? -7.102 20.406 27.828 1 96.56 399 ASP B C 1
ATOM 6218 O O . ASP B 1 399 ? -7.355 19.75 26.812 1 96.56 399 ASP B O 1
ATOM 6222 N N . VAL B 1 400 ? -7.723 20.234 28.906 1 97.88 400 VAL B N 1
ATOM 6223 C CA . VAL B 1 400 ? -8.992 19.531 29.047 1 97.88 400 VAL B CA 1
ATOM 6224 C C . VAL B 1 400 ? -10.102 20.547 29.344 1 97.88 400 VAL B C 1
ATOM 6226 O O . VAL B 1 400 ? -10.078 21.203 30.391 1 97.88 400 VAL B O 1
ATOM 6229 N N . VAL B 1 401 ? -11.109 20.594 28.406 1 96.81 401 VAL B N 1
ATOM 6230 C CA . VAL B 1 401 ? -12 21.75 28.484 1 96.81 401 VAL B CA 1
ATOM 6231 C C . VAL B 1 401 ? -13.445 21.297 28.328 1 96.81 401 VAL B C 1
ATOM 6233 O O . VAL B 1 401 ? -13.75 20.422 27.531 1 96.81 401 VAL B O 1
ATOM 6236 N N . LYS B 1 402 ? -14.273 21.797 29.125 1 97 402 LYS B N 1
ATOM 6237 C CA . LYS B 1 402 ? -15.719 21.672 28.938 1 97 402 LYS B CA 1
ATOM 6238 C C . LYS B 1 402 ? -16.281 22.922 28.25 1 97 402 LYS B C 1
ATOM 6240 O O . LYS B 1 402 ? -16.047 24.047 28.688 1 97 402 LYS B O 1
ATOM 6245 N N . ILE B 1 403 ? -17 22.703 27.203 1 95.31 403 ILE B N 1
ATOM 6246 C CA . ILE B 1 403 ? -17.641 23.797 26.484 1 95.31 403 ILE B CA 1
ATOM 6247 C C . ILE B 1 403 ? -19.078 23.953 27 1 95.31 403 ILE B C 1
ATOM 6249 O O . ILE B 1 403 ? -19.828 22.984 27.078 1 95.31 403 ILE B O 1
ATOM 6253 N N . VAL B 1 404 ? -19.406 25.141 27.422 1 94.88 404 VAL B N 1
ATOM 6254 C CA . VAL B 1 404 ? -20.766 25.453 27.875 1 94.88 404 VAL B CA 1
ATOM 6255 C C . VAL B 1 404 ? -21.469 26.344 26.828 1 94.88 404 VAL B C 1
ATOM 6257 O O . VAL B 1 404 ? -20.938 27.391 26.453 1 94.88 404 VAL B O 1
ATOM 6260 N N . ALA B 1 405 ? -22.531 25.797 26.328 1 92.69 405 ALA B N 1
ATOM 6261 C CA . ALA B 1 405 ? -23.281 26.5 25.297 1 92.69 405 ALA B CA 1
ATOM 6262 C C . ALA B 1 405 ? -24.719 26.75 25.75 1 92.69 405 ALA B C 1
ATOM 6264 O O . ALA B 1 405 ? -25.203 26.094 26.672 1 92.69 405 ALA B O 1
ATOM 6265 N N . ALA B 1 406 ? -25.344 27.812 25.125 1 87.38 406 ALA B N 1
ATOM 6266 C CA . ALA B 1 406 ? -26.734 28.141 25.438 1 87.38 406 ALA B CA 1
ATOM 6267 C C . ALA B 1 406 ? -27.688 27.094 24.875 1 87.38 406 ALA B C 1
ATOM 6269 O O . ALA B 1 406 ? -27.391 26.453 23.859 1 87.38 406 ALA B O 1
ATOM 6270 N N . ALA B 1 407 ? -28.75 26.562 25.609 1 70.75 407 ALA B N 1
ATOM 6271 C CA . ALA B 1 407 ? -29.75 25.609 25.156 1 70.75 407 ALA B CA 1
ATOM 6272 C C . ALA B 1 407 ? -30.375 26.016 23.828 1 70.75 407 ALA B C 1
ATOM 6274 O O . ALA B 1 407 ? -30.703 27.203 23.625 1 70.75 407 ALA B O 1
ATOM 6275 N N . GLY B 1 408 ? -30.156 25.422 22.766 1 51.22 408 GLY B N 1
ATOM 6276 C CA . GLY B 1 408 ? -30.875 25.688 21.531 1 51.22 408 GLY B CA 1
ATOM 6277 C C . GLY B 1 408 ? -32.375 25.609 21.688 1 51.22 408 GLY B C 1
ATOM 6278 O O . GLY B 1 408 ? -32.875 24.891 22.547 1 51.22 408 GLY B O 1
ATOM 6279 N N . LYS B 1 409 ? -33.312 26.594 21.078 1 42.22 409 LYS B N 1
ATOM 6280 C CA . LYS B 1 409 ? -34.75 26.375 20.922 1 42.22 409 LYS B CA 1
ATOM 6281 C C . LYS B 1 409 ? -35.031 25.047 20.203 1 42.22 409 LYS B C 1
ATOM 6283 O O . LYS B 1 409 ? -34.5 24.812 19.109 1 42.22 409 LYS B O 1
ATOM 6288 N N . ARG B 1 410 ? -35.344 23.984 20.953 1 29.61 410 ARG B N 1
ATOM 6289 C CA . ARG B 1 410 ? -36.188 23.047 20.234 1 29.61 410 ARG B CA 1
ATOM 6290 C C . ARG B 1 410 ? -37.438 23.75 19.688 1 29.61 410 ARG B C 1
ATOM 6292 O O . ARG B 1 410 ? -38.062 24.562 20.391 1 29.61 410 ARG B O 1
#

Foldseek 3Di:
DQPDAAEEEEAAAAQLCSVLLVLLQQDDFAPDPDALDDDPDPQKGKGWAKDFALCVVVVHPDFAADNWDDDPRITTHIHMYGYAPHDAPPLLVPDVSVVSNQLRQLPHQAYEYRFALQQQAANNGHGHDGPVHARLVRVVRRLVSNLVNQLCQCCVVQLVLLVCQQVVVPHQPLNSSCVSCVSSVFDSVQLVVLCVVVVVSVDRSNPQDPVNSSSSSSSSCCQRHPYAYEHEPLLDPPSVVSQVVNCVSCVSHHYFYAYSPLSNLQSVCVNVVQKADDAPALDIGGDCVVVDDPVSVVVNVSCNVRPSVVRVHRRSSVRVNCVQCPVQVKAKEFEAADLQQCHHPVSGHSHDIHIDHFQQFVLNVLVSVPVQLSVFWAWKAFSVVRDIDHRRDTDDHSTYMYTDGDDDDD/DQPAAAEEEEAAAAQLCSVLLVLLQQPDFAPDPDALDDDPDPQKGKGWAKDFALCVVVVHPDFAADNWDDDPRITTHIHMYGYAPHDAPPLLVPDPSVVSNQLRQLPHQAYEYRGALQQQAANNGHGHDGPVHARLVRVVRRLVSNLVNLLCQCCVVQLVLLVCQLVVVPHQPLNSSCVSCVSSVFDSVQLVVLCVVVVVSVDRSNPQDPVNSSSSSSSSCCQRHPYAYEHEPLLDPPSVVSQVVNCVSCVSHHYFYAYSPLSNLQSVCVNVVQKADDAPALDIGGDCPVVDDPVSVVVNVSCNVRPSVVRVHRRSSVRVNCVQCPVQVKAKEFEAADLQQCHHPVSGHSHDIHIDHFQQFVLNVLVSVPVQLSVFWAWKAFSVVRDIDHRRDTDDHSTYMYTDGDDDDD

Radius of gyration: 29.95 Å; Cα contacts (8 Å, |Δi|>4): 1625; chains: 2; bounding box: 68×97×74 Å

Nearest PDB structures (foldseek):
  1wxq-assembly1_A  TM=9.441E-01  e=3.865E-38  Pyrococcus horikoshii OT3
  8w51-assembly1_y  TM=6.879E-01  e=3.626E-18  Escherichia coli
  6h6k-assembly3_C  TM=5.365E-01  e=1.957E-06  Saccharolobus solfataricus P2
  1kk0-assembly1_A  TM=5.397E-01  e=1.588E-04  Pyrococcus abyssi
  1kjz-assembly1_A  TM=5.400E-01  e=2.247E-04  Pyrococcus abyssi

Solvent-accessible surface area (backbone atoms only — not comparable to full-atom values): 42796 Å² total; per-residue (Å²): 122,82,82,79,64,53,30,37,19,38,40,33,44,52,80,34,43,51,68,42,33,53,52,34,49,37,50,76,66,70,91,61,73,78,64,75,75,85,64,68,50,86,49,38,43,56,25,49,32,69,42,79,28,59,37,59,79,72,66,46,95,62,65,40,54,56,64,42,42,69,58,97,55,30,27,34,42,67,28,37,33,33,60,35,62,59,63,50,91,65,31,65,74,61,49,47,48,22,52,55,33,47,54,41,53,22,65,21,55,28,34,37,41,38,32,31,24,19,8,28,42,41,94,86,25,35,49,49,59,66,66,73,29,62,48,60,58,49,55,52,51,55,53,46,45,56,48,52,40,51,45,51,60,63,51,53,66,36,69,63,50,22,48,49,49,63,65,56,78,76,55,55,69,53,58,54,52,30,60,72,37,44,79,44,61,40,53,58,66,46,51,45,48,49,25,60,74,70,52,56,66,80,47,58,58,69,70,56,47,73,64,49,50,50,51,50,48,52,50,42,41,56,67,40,43,34,56,30,38,33,30,18,42,42,69,37,78,69,8,66,64,42,50,54,49,41,38,68,76,34,73,91,37,57,66,36,62,18,21,32,63,54,42,32,33,48,52,54,36,23,49,60,61,38,28,49,60,58,94,64,42,46,64,71,44,76,68,40,65,86,79,44,54,72,66,57,50,52,50,50,48,48,38,44,62,50,26,18,70,68,66,54,16,38,27,62,38,54,43,43,30,42,44,44,44,62,68,61,31,34,29,46,29,27,59,28,67,35,46,88,73,40,11,41,95,87,64,36,28,52,27,39,71,44,73,42,50,67,67,39,26,55,50,55,51,28,37,68,74,34,62,67,45,29,75,32,49,70,40,31,32,33,33,84,78,70,38,80,36,52,74,80,42,57,56,53,74,61,38,36,34,21,77,41,54,58,84,71,88,124,121,82,81,79,65,53,30,36,21,38,39,34,44,52,81,33,43,51,69,43,32,53,50,33,48,38,50,76,64,71,90,62,73,76,64,73,74,86,65,67,52,85,50,38,42,56,26,48,32,70,41,79,27,58,40,59,79,71,68,45,96,62,67,39,54,55,65,41,42,72,58,95,55,30,28,32,42,65,28,37,33,32,60,36,62,60,63,49,90,65,30,66,76,61,50,49,49,22,54,55,33,49,56,41,54,23,66,22,55,28,33,38,40,39,31,31,23,21,8,29,42,40,95,88,24,35,52,49,58,65,64,72,28,62,45,59,58,49,54,51,50,55,53,46,45,56,47,49,41,53,45,52,62,63,50,54,67,34,70,63,50,22,48,48,48,62,64,56,77,77,56,54,68,54,59,54,52,34,59,70,37,44,80,46,61,41,51,58,67,45,51,44,47,49,26,60,75,70,51,56,65,79,49,60,58,69,72,56,48,74,65,49,51,49,50,51,47,52,51,42,41,56,68,39,44,34,55,29,37,32,30,18,43,42,68,39,77,69,7,66,64,42,50,52,48,40,38,69,74,35,73,91,37,56,65,35,63,18,22,31,62,54,43,32,34,48,51,53,38,24,50,60,61,38,26,51,63,60,94,63,41,46,64,73,45,77,69,41,65,86,80,43,54,73,66,56,52,52,52,50,49,47,38,44,61,49,27,19,69,69,67,55,16,37,27,61,39,53,43,44,29,41,43,44,45,63,68,61,31,36,28,45,31,28,58,27,66,35,46,89,73,40,11,40,94,87,64,35,27,52,26,41,72,45,74,42,50,66,68,37,28,55,50,56,49,30,37,68,75,33,61,68,44,29,77,32,50,70,40,30,32,34,33,83,78,71,38,81,35,51,74,81,42,56,56,53,72,60,40,36,34,21,77,43,53,58,84,73,88,126

Sequence (820 aa):
MEAGSIVLGLVGKTNVGKSTFFAAATEVPVKIENRPFVTIEPNVGVGYARKRCAHVELGLPRCDPVNSLCIEGWRFIPVKLLDVAGLVPGAHRGRGLGNRFLDDVRKADALLLVVDASGSTDPEGVPVKPGSYDPVEEVGLMLGEIYEWMLQNLARDWERFARRVDTAGNVDLVTALSQRLSGFEIPRGVVAGVLEETGLGEKRLSSWSREDLRLFVKLVLERGKPAVILANKVDVPGAEENVERLGSSYPGIPVVPASALAELMLRRLAREGRVRYIPGDPDFTVKDPGGLGGKALKALELVRERVMKRWGGTGVVQAINTAVFDVLDMIAVYPVEDPNRYTDREGRILPDVILVKRGSTPRDLAYRIHTDLGKTFLYAVNAKTKQRVGEGYRLQDGDVVKIVAAAGKRMEAGSIVLGLVGKTNVGKSTFFAAATEVPVKIENRPFVTIEPNVGVGYARKRCAHVELGLPRCDPVNSLCIEGWRFIPVKLLDVAGLVPGAHRGRGLGNRFLDDVRKADALLLVVDASGSTDPEGVPVKPGSYDPVEEVGLMLGEIYEWMLQNLARDWERFARRVDTAGNVDLVTALSQRLSGFEIPRGVVAGVLEETGLGEKRLSSWSREDLRLFVKLVLERGKPAVILANKVDVPGAEENVERLGSSYPGIPVVPASALAELMLRRLAREGRVRYIPGDPDFTVKDPGGLGGKALKALELVRERVMKRWGGTGVVQAINTAVFDVLDMIAVYPVEDPNRYTDREGRILPDVILVKRGSTPRDLAYRIHTDLGKTFLYAVNAKTKQRVGEGYRLQDGDVVKIVAAAGKR

pLDDT: mean 89.12, std 11.89, range [29.61, 98.75]